Protein 5XEA (pdb70)

InterPro domains:
  IPR004955 Baculovirus Gp64, envelope glycoprotein [PF03273] (18-509)

Foldseek 3Di:
DDDDDDDDDDDDDDDFPKDKDWFKWKKKFKDDQWWKKKKKFKKKWKWKAAAADPVDPRGDIDTDIDADADDPVQSVVCVVVLKHAAFDWFDFQKDPRRCCSDDDTDGGDDIDNWDDWFFAHDHPDHRIMTMGMTMTMHMDIFIFGWWWDADPHDIWIWDADLLQDTDTDHQCDWDWDDDGGMIMIIHRPMHMDIDIGIWMWIDRPPDCPPPQWIWTDDPLDIDIDDDQWAIDGRMTIHTDPDDDPVSPNGHPLNDDDDVVNVVVVVVVVVVVVVVVVVVVVVVVVVVVVVVVVVLLVCLVVCCVVQCVVCVVVVFQWGWADPDSRDIDTDHDVDDDDDPPPDDDDDDDDDNDHDDRHHSCPGPSNVVVVVVVVVNCVSVVDHPHD/DDDDPDDDDDDDDDDDDDDDFDWDKFWFKWKKKFKPDFWWKKKKKFKKKWKKKAEAADPVDPRGDIDTDIGADADDPVQSVVCAVVLKHAAFDWFDFQKDPRQCQSDDDTDGGDDIDNWDDWFFAHAHFDHRIMTIGMTMTMHMDIFIFGWWWDDDPNDIWIWDADLLQDTDTHHQCDWDWDDDGRMIMIIHRPIHIDIDIGIWMWTGGPPDDDCCWIWTDDALDIDIDNDQFATDRRMTIHTDPVRHDPVSPNGHPLNPDDDVVNVVVVVVVVVVVVVVVVVVVVVVVVVVVVVVVVVLQVCLVVCCVVQCVVCVVVVHRWGWHAPDSRRIDTDDDVVDDDDDDDPPPDDDDDDDDDRDHDDRHHSCPTPSNVVVVVVVVSNCVSVVDHDHDDDDD/DVVDDDDDDDDDDDDDDDDDFPKDKDWFKKKKKFKPDFWWKKKKKFKKKWKKKAAAADPVDPRGDIDTDIDADADDPVQSVVCVVVLKHAAWDWFDFQKDPRQCCRVDDTDGGDDMDNWFDWFFAHAHPDHPIMTMGMTMTMHMDIFIFGWWWDDDPHDIWTWDADLLQHTDTDHLPDWDWDDDGRMIMIIHRPIHMDIDTGIWMWTDGPDPCVWIWTDDQLDIDIDPDQWAIDRRMTIGTDVPAPVSPNGHPLNDDDDVVNVVVVVVVVVVVVVVVVVVVVVVVVVVVVVVVVVLLVCLVVCCVVQCVVCVVVVHQWGWADPDSRDIDTDNVPDDDDDPPPDDDDDDDDDSDHDDRHHSCPTPSNVVVVVVVVVNCVSVVDHPYPD

Radius of gyration: 40.24 Å; Cα contacts (8 Å, |Δi|>4): 2845; chains: 3; bounding box: 65×69×134 Å

Solvent-accessible surface area: 50630 Å² total; per-residue (Å²): 169,42,79,32,32,32,44,3,55,54,31,165,28,181,121,36,72,9,44,111,84,117,18,49,7,14,46,27,40,19,78,40,84,23,2,59,0,9,0,0,19,4,1,0,2,1,1,39,1,50,0,12,8,42,104,46,20,97,22,32,34,67,14,56,20,59,79,50,37,1,56,102,114,42,0,72,93,0,9,89,51,112,60,0,0,27,0,63,89,13,122,16,28,104,16,98,89,1,139,45,8,87,75,179,23,72,28,43,110,81,115,15,72,178,35,68,2,81,28,30,35,7,28,78,56,83,57,89,68,0,0,6,6,15,2,1,0,1,24,21,44,6,32,3,6,0,30,4,69,40,31,181,105,93,6,48,0,2,1,7,29,45,101,4,56,49,53,58,6,40,17,66,88,47,23,63,70,70,94,154,26,6,0,14,6,0,73,17,106,22,114,49,81,159,92,117,26,132,6,27,0,1,25,5,64,97,18,64,89,90,138,128,43,8,7,0,58,21,53,73,56,5,5,52,11,99,51,82,66,30,35,35,21,43,11,0,3,55,7,55,106,76,125,84,133,7,2,39,151,57,22,69,3,7,3,20,0,1,0,28,0,0,71,5,3,14,23,0,13,4,1,5,10,0,0,1,44,18,2,0,21,27,0,5,35,0,1,69,21,3,1,55,6,1,0,24,0,0,5,9,2,1,84,82,37,89,105,0,0,0,68,23,45,185,32,68,14,12,3,118,37,82,50,57,56,73,1,40,9,24,109,55,206,40,94,37,25,79,9,3,121,30,67,85,14,42,35,0,32,10,4,59,16,67,0,12,1,3,1,75,28,1,37,0,12,21,48,37,75,114,6,75,44,43,15,14,78,22,3,21,25,27,66,52,69,170,38,77,84,107,104,55,48,32,45,37,43,6,45,62,33,151,28,83,123,38,62,9,47,102,80,105,10,37,6,14,46,25,36,19,70,41,96,44,2,65,0,8,0,0,19,3,1,0,2,2,0,52,1,53,0,17,12,43,104,51,60,112,16,7,14,78,17,56,22,58,82,50,37,1,56,95,113,42,0,96,92,0,8,86,47,111,62,0,0,29,0,63,89,14,93,7,29,89,13,107,93,8,176,44,8,88,67,191,26,77,30,44,108,74,107,18,72,171,40,71,2,76,27,12,33,6,30,24,36,83,52,96,66,0,0,5,6,13,1,1,0,2,23,23,42,8,26,2,6,0,29,4,70,42,48,193,116,86,4,52,0,1,0,5,29,49,99,4,60,51,52,57,8,34,19,64,98,47,23,64,66,68,91,149,25,5,0,17,9,0,78,8,102,15,127,47,99,159,86,118,25,139,3,30,0,1,24,2,66,95,18,180,132,107,120,49,12,4,0,57,28,55,47,54,4,5,52,14,101,50,77,71,28,34,34,21,32,8,0,1,59,4,50,150,134,69,80,99,127,5,2,45,142,66,26,67,3,10,3,20,0,1,0,28,1,0,51,4,3,14,22,0,10,5,2,6,10,0,0,1,41,17,2,0,23,25,0,5,37,1,1,51,32,2,0,52,5,2,0,14,0,0,7,5,2,1,83,78,28,69,142,0,0,2,50,22,47,186,38,117,19,28,11,140,38,91,51,93,55,73,1,40,13,27,89,79,180,150,103,144,27,95,37,21,80,7,4,119,30,66,94,14,44,30,0,36,9,5,51,16,95,7,11,1,3,0,73,25,1,38,0,11,22,45,37,77,126,6,72,44,40,15,14,81,25,2,22,25,36,65,46,33,70,92,36,126,181,80,148,102,144,71,56,72,34,36,34,45,10,54,96,32,156,20,174,121,39,74,6,43,102,80,101,56,54,3,10,49,35,36,20,60,36,99,32,1,62,0,9,0,0,3,4,1,0,2,1,1,41,1,51,0,16,11,40,105,48,60,111,22,33,33,64,13,57,21,58,83,56,37,1,55,100,114,43,0,97,98,1,10,86,48,115,62,0,0,28,0,65,90,16,122,18,28,98,24,105,96,7,138,37,10,99,21,187,26,77,29,42,107,76,106,16,100,138,32,65,2,78,29,41,34,1,30,73,56,79,58,92,67,0,0,5,3,14,1,1,0,0,21,21,43,7,34,3,6,0,30,4,66,44,42,175,118,87,21,34,0,1,1,6,30,48,98,5,58,51,56,58,2,37,18,66,81,40,22,63,68,69,97,157,25,6,0,17,8,0,76,9,100,12,113,47,78,145,88,121,28,125,3,28,1,1,23,2,72,90,32,254,145,52,16,3,0,56,25,52,43,57,3,5,40,27,105,58,121,72,27,36,34,22,35,9,0,2,48,25,84,124,66,76,106,4,2,34,153,67,24,50,4,10,2,20,0,1,0,27,0,0,70,4,4,13,22,0,12,10,2,6,10,0,0,2,50,18,2,0,20,28,0,5,35,0,1,70,31,3,1,64,6,1,0,16,0,0,2,3,1,2,93,78,24,71,133,2,0,3,96,14,44,158,31,100,38,34,10,133,36,89,49,86,36,75,0,32,12,31,148,144,208,39,96,37,22,76,6,4,119,31,65,96,18,43,32,0,34,8,5,44,16,94,15,15,1,4,0,73,27,1,32,0,10,21,20,35,80,112,6,73,42,40,16,12,79,21,3,21,25,38,69,29,31,58

Sequence (1169 aa):
TATGPYILDRYKPKPVTVSKKLYSATRYTTSAQNELLTAGYRTAWVAYCYNGGLVDSNTGCNARLLHYPPSRDELLLWGSSHQCSYGDICHDCWGSDSYACLGQLDPAKHWAPRRKELVRRRDANWKFAYHMCNIDWRCGVTTSPVFFNLQQWVKNEVKVSTLLPNGSTVEHSAGEPLFWTEKDFSYLVKDNFEIQREEVKISCFVDPDYWVGEKKAFCQDGTNFFEVTSHHQFCHQYACYNFSKDEDLPFGNKSWTVVTASIDDLHALSAAQAFELEGLRASFAELDSRFRQLSEILDTVISSIAKIDERLIGRLIKAPVSSRFISEDKFLLHQCEPIGIDIYNFSALWYPSAAEVDFRGTVQSEDGWSFVVKSKDALIQTMMYTKNGDCNTKTATGPYILDRYKPKPVTVSKKLYSATRYTTSAQNELLTAGYRTAWVAYCYNGGLVDSNTGCNARLLHYPPSRDELLLWGSSHQCSYGDICHDCWGSDSYACLGQLDPAKHWAPRKELVRRDANWKFAYHMCNIDWRCGVTTSPVFFNLQWVKNEVKVSTLLPNGSTVEHSAGEPLFWTEKDFSYLVKDNFEIQREEVKISCFVDPDYWVGKKAFCQDGTNFFEVTSHHQFCHQYACYNFSKDELDLPFGNKSWTVVTASIDDLHALSAAQAFELEGLRASFAELDSRFRQLSEILDTVISSIAKIDERLIGRRLIKAPVSSRFISEDKFLLHQCVVDEPIGIDIYNFSALWYPSAAEVDFRGTVQSEDGWSFVVKSKDALIQTMMYTKNGGKGTDCNTKTATGPYILDRYKPKPVTVSKKLYSATRYTTSAQNNELLTAGYRTAWVAYCYNGGLVDSNTGCNARLLHYPPSRDELLLWGSSHQCSYGDICHDCWGSDSYACLGQLDPAKHWAPRKELVRRDANWKFAYHMCNIDWRCGVTTSPVFFNLQWVKNEVKVSTLLPNGSTVEHSAGEPLFWTEKDFSYLVKDNFEIQREEVKISCFVDPDYWKKAFCQDGTNFFEVTSHHQFCHQYACYNFSKKDLLPFGNKSWTVVTASIDDLHALSAAQAFELEGLRASFAELDSRFRQLSEILDTVISSIAKIDERLIGRLIKAPVSSRFISEDDKFLLHQCEPIGIDIYNFSALWYPSAAEVDFRGTVQSEDGWSFVVKSKDALIQTMMYTKNGG

Nearest PDB structures (foldseek):
  5xea-assembly1_C  TM=1.003E+00  e=4.625E-74  Thogoto virus (isolate SiAr 126)
  5xea-assembly1_B  TM=9.883E-01  e=1.791E-68  Thogoto virus (isolate SiAr 126)
  5xeb-assembly1_A  TM=9.115E-01  e=1.331E-38  Dhori virus (strain Indian/1313/61)
  3duz-assembly1_A  TM=7.889E-01  e=1.056E-29  Autographa californica nucleopolyhedrovirus
  8yg6-assembly1_A  TM=3.941E-01  e=3.984E-23  Autographa californica nucleopolyhedrovirus

Secondary structure (DSSP, 8-state):
-EEEEEEEPPP-PPP---EEEEEEEEEEEES-S-EEEEEEEEEEEEEEEEES-TTSTT-EEEEEEEE-PPPHHHHHHHHHHT-EEE---EEEEEGGGGGGGSS---S-SEEES-B---------STTEEEEEEEEEEEEEEEEE--EEEEETTEEEEEEE-TTS-EEEE-TTS-EEEEETTEEEEEE--S-EEEEEEEEEEEEES---TT--EEEEEETTEEEEE-SSEEEETTEEEEE-S---GGGTT--GGGSBPBHHHHHHHHHHHHHHHHHHHHHHHHHHHHHHHHHHHHHHHHHHHHHH-TTHHHHHTT--EEEEESSSS-EEEEE--PEEE-SS-PPPPPPP----PPP---GGGSHHHHHHHHHHHHHHHHHSS----/----SS----EEEPPP-PPP---EEEEEEEEEEEES-S-EEEEEEEEEEEEEEEEE--TTSTT-EEEEEEEE-PPPHHHHHHHHHHT-EEE---EEEEEGGGGGGGSS---S-SEEES-B---------STTEEEEEEEEEEEEEEEEE--EEEEETTEEEEEEEPTTS-EEEE-TTS-EEEEETTEEEEEE--S-EEEEEEEEEEEEESS-----EEEEEETTEEEEE-SSEEEETTEEEEE-TT---GGGTT--GGGSBPBHHHHHHHHHHHHHHHHHHHHHHHHHHHHHHHHHHHHHHHHHHHHHH-TTHHHHHTTSS-EEEESSSS-EEEEE--PPPPEEE-SS-PPPPPPP----------GGGSHHHHHHHHHHHHHHHHHSS--------/-TTS-EEEEEEEEPPP-PPP---EEEEEEEEEEEES-S-EEEEEEEEEEEEEEEEES-TTSTT-EEEEEEEE-PPPHHHHHHHHHHT-EEE---EEEEEGGGGGGGTS---S-SEEES-B---------STTEEEEEEEEEEEEEEEEE-EEEEEETTEEEEEEEPTTS-EEEE-TTS-EEEEETTEEEEEE--S-EEEEEEEEEEEE-TT----EEEEETTEEEEE-SSEEEETTEEEEE----GGGTT--GGGSBPBHHHHHHHHHHHHHHHHHHHHHHHHHHHHHHHHHHHHHHHHHHHHHH-TTHHHHHHT-S-EEEESSSS-EEEE----EEE-SS-PPPPPPP----------GGGSHHHHHHHHHHHHHHHHHSS--S--

B-factor: mean 54.71, std 19.89, range [24.67, 157.73]

Structure (mmCIF, N/CA/C/O backbone):
data_5XEA
#
_entry.id   5XEA
#
_cell.length_a   106.198
_cell.length_b   66.768
_cell.length_c   120.737
_cell.angle_alpha   90.00
_cell.angle_beta   103.31
_cell.angle_gamma   90.00
#
_symmetry.space_group_name_H-M   'P 1 21 1'
#
loop_
_entity.id
_entity.type
_entity.pdbx_description
1 polymer 'Envelope glycoprotein'
2 branched 2-acetamido-2-deoxy-beta-D-glucopyranose-(1-4)-2-acetamido-2-deoxy-beta-D-glucopyranose
3 branched beta-D-mannopyranose-(1-4)-2-acetamido-2-deoxy-beta-D-glucopyranose-(1-4)-2-acetamido-2-deoxy-beta-D-glucopyranose
4 non-polymer 2-acetamido-2-deoxy-beta-D-glucopyranose
5 water water
#
loop_
_atom_site.group_PDB
_atom_site.id
_atom_site.type_symbol
_atom_site.label_atom_id
_atom_site.label_alt_id
_atom_site.label_comp_id
_atom_site.label_asym_id
_atom_site.label_entity_id
_atom_site.label_seq_id
_atom_site.pdbx_PDB_ins_code
_atom_site.Cartn_x
_atom_site.Cartn_y
_atom_site.Cartn_z
_atom_site.occupancy
_atom_site.B_iso_or_equiv
_atom_site.auth_seq_id
_atom_site.auth_comp_id
_atom_site.auth_asym_id
_atom_site.auth_atom_id
_atom_site.pdbx_PDB_model_num
ATOM 1 N N . THR A 1 6 ? 8.280 -14.964 124.488 1.00 66.28 23 THR A N 1
ATOM 2 C CA . THR A 1 6 ? 8.041 -15.561 123.178 1.00 78.43 23 THR A CA 1
ATOM 3 C C . THR A 1 6 ? 8.245 -14.536 122.062 1.00 71.73 23 THR A C 1
ATOM 4 O O . THR A 1 6 ? 7.497 -13.568 121.933 1.00 75.61 23 THR A O 1
ATOM 8 N N . ALA A 1 7 ? 9.293 -14.764 121.278 1.00 68.66 24 ALA A N 1
ATOM 9 C CA . ALA A 1 7 ? 9.644 -13.937 120.137 1.00 53.01 24 ALA A CA 1
ATOM 10 C C . ALA A 1 7 ? 10.151 -14.855 119.039 1.00 49.68 24 ALA A C 1
ATOM 11 O O . ALA A 1 7 ? 10.561 -15.987 119.306 1.00 49.77 24 ALA A O 1
ATOM 13 N N . THR A 1 8 ? 10.099 -14.378 117.796 1.00 46.36 25 THR A N 1
ATOM 14 C CA . THR A 1 8 ? 10.705 -15.098 116.688 1.00 49.92 25 THR A CA 1
ATOM 15 C C . THR A 1 8 ? 11.859 -14.285 116.113 1.00 45.15 25 THR A C 1
ATOM 16 O O . THR A 1 8 ? 12.057 -13.112 116.434 1.00 41.58 25 THR A O 1
ATOM 20 N N . GLY A 1 9 ? 12.649 -14.935 115.277 1.00 43.36 26 GLY A N 1
ATOM 21 C CA . GLY A 1 9 ? 13.818 -14.275 114.744 1.00 44.80 26 GLY A CA 1
ATOM 22 C C . GLY A 1 9 ? 15.116 -14.921 115.160 1.00 45.67 26 GLY A C 1
ATOM 23 O O . GLY A 1 9 ? 15.110 -15.989 115.756 1.00 47.95 26 GLY A O 1
ATOM 24 N N . PRO A 1 10 ? 16.242 -14.257 114.872 1.00 45.79 27 PRO A N 1
ATOM 25 C CA . PRO A 1 10 ? 16.335 -12.884 114.364 1.00 43.02 27 PRO A CA 1
ATOM 26 C C . PRO A 1 10 ? 16.015 -12.726 112.872 1.00 43.39 27 PRO A C 1
ATOM 27 O O . PRO A 1 10 ? 16.155 -13.668 112.086 1.00 42.20 27 PRO A O 1
ATOM 31 N N . TYR A 1 11 ? 15.534 -11.538 112.513 1.00 39.34 28 TYR A N 1
ATOM 32 C CA . TYR A 1 11 ? 15.303 -11.137 111.133 1.00 36.24 28 TYR A CA 1
ATOM 33 C C . TYR A 1 11 ? 16.267 -10.024 110.745 1.00 35.88 28 TYR A C 1
ATOM 34 O O . TYR A 1 11 ? 16.863 -9.349 111.597 1.00 36.90 28 TYR A O 1
ATOM 43 N N . ILE A 1 12 ? 16.379 -9.815 109.436 1.00 36.74 29 ILE A N 1
ATOM 44 C CA . ILE A 1 12 ? 17.123 -8.701 108.862 1.00 45.62 29 ILE A CA 1
ATOM 45 C C . ILE A 1 12 ? 16.365 -8.221 107.625 1.00 37.11 29 ILE A C 1
ATOM 46 O O . ILE A 1 12 ? 15.647 -8.990 106.980 1.00 43.89 29 ILE A O 1
ATOM 51 N N . LEU A 1 13 ? 16.478 -6.930 107.321 1.00 39.55 30 LEU A N 1
ATOM 52 C CA . LEU A 1 13 ? 15.812 -6.399 106.135 1.00 35.36 30 LEU A CA 1
ATOM 53 C C . LEU A 1 13 ? 16.602 -6.827 104.905 1.00 33.06 30 LEU A C 1
ATOM 54 O O . LEU A 1 13 ? 17.804 -6.568 104.820 1.00 40.71 30 LEU A O 1
ATOM 59 N N . ASP A 1 14 ? 15.953 -7.532 103.989 1.00 33.71 31 ASP A N 1
ATOM 60 C CA . ASP A 1 14 ? 16.599 -7.876 102.718 1.00 32.80 31 ASP A CA 1
ATOM 61 C C . ASP A 1 14 ? 16.893 -6.630 101.890 1.00 43.50 31 ASP A C 1
ATOM 62 O O . ASP A 1 14 ? 16.076 -5.713 101.799 1.00 43.51 31 ASP A O 1
ATOM 67 N N . ARG A 1 15 ? 18.059 -6.617 101.257 1.00 40.26 32 ARG A N 1
ATOM 68 C CA . ARG A 1 15 ? 18.392 -5.635 100.241 1.00 39.66 32 ARG A CA 1
ATOM 69 C C . ARG A 1 15 ? 17.974 -6.170 98.873 1.00 41.02 32 ARG A C 1
ATOM 70 O O . ARG A 1 15 ? 17.910 -7.384 98.661 1.00 45.79 32 ARG A O 1
ATOM 78 N N . TYR A 1 16 ? 17.682 -5.255 97.945 1.00 42.71 33 TYR A N 1
ATOM 79 C CA . TYR A 1 16 ? 17.345 -5.653 96.580 1.00 40.12 33 TYR A CA 1
ATOM 80 C C . TYR A 1 16 ? 18.620 -5.991 95.802 1.00 42.41 33 TYR A C 1
ATOM 81 O O . TYR A 1 16 ? 19.565 -5.200 95.777 1.00 42.40 33 TYR A O 1
ATOM 90 N N . LYS A 1 17 ? 18.638 -7.162 95.158 1.00 42.61 34 LYS A N 1
ATOM 91 C CA . LYS A 1 17 ? 19.829 -7.703 94.491 1.00 47.93 34 LYS A CA 1
ATOM 92 C C . LYS A 1 17 ? 19.507 -8.134 93.062 1.00 48.84 34 LYS A C 1
ATOM 93 O O . LYS A 1 17 ? 19.174 -9.300 92.817 1.00 50.43 34 LYS A O 1
ATOM 99 N N . PRO A 1 18 ? 19.615 -7.235 92.088 1.00 50.87 35 PRO A N 1
ATOM 100 C CA . PRO A 1 18 ? 19.335 -7.636 90.706 1.00 45.59 35 PRO A CA 1
ATOM 101 C C . PRO A 1 18 ? 20.471 -8.473 90.137 1.00 51.42 35 PRO A C 1
ATOM 102 O O . PRO A 1 18 ? 21.645 -8.270 90.464 1.00 42.78 35 PRO A O 1
ATOM 106 N N . LYS A 1 19 ? 20.107 -9.447 89.305 1.00 56.76 36 LYS A N 1
ATOM 107 C CA . LYS A 1 19 ? 21.112 -10.160 88.531 1.00 68.25 36 LYS A CA 1
ATOM 108 C C . LYS A 1 19 ? 21.884 -9.143 87.698 1.00 57.16 36 LYS A C 1
ATOM 109 O O . LYS A 1 19 ? 21.266 -8.309 87.027 1.00 51.14 36 LYS A O 1
ATOM 115 N N . PRO A 1 20 ? 23.211 -9.138 87.755 1.00 62.93 37 PRO A N 1
ATOM 116 C CA . PRO A 1 20 ? 23.973 -8.122 87.022 1.00 64.44 37 PRO A CA 1
ATOM 117 C C . PRO A 1 20 ? 23.862 -8.301 85.514 1.00 67.30 37 PRO A C 1
ATOM 118 O O . PRO A 1 20 ? 23.760 -9.415 84.993 1.00 60.89 37 PRO A O 1
ATOM 122 N N . VAL A 1 21 ? 23.861 -7.169 84.817 1.00 71.28 38 VAL A N 1
ATOM 123 C CA . VAL A 1 21 ? 23.807 -7.113 83.359 1.00 68.21 38 VAL A CA 1
ATOM 124 C C . VAL A 1 21 ? 25.049 -6.365 82.906 1.00 72.14 38 VAL A C 1
ATOM 125 O O . VAL A 1 21 ? 25.264 -5.213 83.305 1.00 75.78 38 VAL A O 1
ATOM 129 N N . THR A 1 22 ? 25.866 -7.020 82.084 1.00 68.57 39 THR A N 1
ATOM 130 C CA . THR A 1 22 ? 27.254 -6.620 81.898 1.00 80.74 39 THR A CA 1
ATOM 131 C C . THR A 1 22 ? 27.513 -5.843 80.608 1.00 81.42 39 THR A C 1
ATOM 132 O O . THR A 1 22 ? 28.679 -5.637 80.255 1.00 90.20 39 THR A O 1
ATOM 136 N N . VAL A 1 23 ? 26.472 -5.409 79.894 1.00 74.32 40 VAL A N 1
ATOM 137 C CA . VAL A 1 23 ? 26.678 -4.571 78.714 1.00 73.72 40 VAL A CA 1
ATOM 138 C C . VAL A 1 23 ? 27.093 -3.175 79.163 1.00 67.58 40 VAL A C 1
ATOM 139 O O . VAL A 1 23 ? 26.510 -2.608 80.093 1.00 76.70 40 VAL A O 1
ATOM 143 N N . SER A 1 24 ? 28.121 -2.621 78.520 1.00 61.90 41 SER A N 1
ATOM 144 C CA . SER A 1 24 ? 28.685 -1.348 78.945 1.00 67.38 41 SER A CA 1
ATOM 145 C C . SER A 1 24 ? 28.939 -0.445 77.746 1.00 67.38 41 SER A C 1
ATOM 146 O O . SER A 1 24 ? 29.053 -0.901 76.602 1.00 66.61 41 SER A O 1
ATOM 149 N N . LYS A 1 25 ? 29.045 0.852 78.033 1.00 57.54 42 LYS A N 1
ATOM 150 C CA . LYS A 1 25 ? 29.343 1.851 77.024 1.00 63.03 42 LYS A CA 1
ATOM 151 C C . LYS A 1 25 ? 30.847 2.068 76.936 1.00 71.47 42 LYS A C 1
ATOM 152 O O . LYS A 1 25 ? 31.537 2.134 77.955 1.00 74.81 42 LYS A O 1
ATOM 158 N N . LYS A 1 26 ? 31.349 2.180 75.708 1.00 68.62 43 LYS A N 1
ATOM 159 C CA . LYS A 1 26 ? 32.760 2.405 75.440 1.00 74.22 43 LYS A CA 1
ATOM 160 C C . LYS A 1 26 ? 32.944 3.671 74.612 1.00 76.09 43 LYS A C 1
ATOM 161 O O . LYS A 1 26 ? 31.994 4.221 74.047 1.00 76.88 43 LYS A O 1
ATOM 167 N N . LEU A 1 27 ? 34.188 4.137 74.555 1.00 78.06 44 LEU A N 1
ATOM 168 C CA . LEU A 1 27 ? 34.598 5.179 73.618 1.00 75.76 44 LEU A CA 1
ATOM 169 C C . LEU A 1 27 ? 35.863 4.671 72.933 1.00 82.30 44 LEU A C 1
ATOM 170 O O . LEU A 1 27 ? 36.968 4.801 73.468 1.00 83.02 44 LEU A O 1
ATOM 175 N N . TYR A 1 28 ? 35.693 4.083 71.754 1.00 85.18 45 TYR A N 1
ATOM 176 C CA . TYR A 1 28 ? 36.792 3.456 71.041 1.00 78.73 45 TYR A CA 1
ATOM 177 C C . TYR A 1 28 ? 37.508 4.468 70.160 1.00 79.77 45 TYR A C 1
ATOM 178 O O . TYR A 1 28 ? 36.879 5.334 69.547 1.00 81.39 45 TYR A O 1
ATOM 187 N N . SER A 1 29 ? 38.831 4.363 70.115 1.00 73.56 46 SER A N 1
ATOM 188 C CA . SER A 1 29 ? 39.623 5.156 69.192 1.00 76.88 46 SER A CA 1
ATOM 189 C C . SER A 1 29 ? 39.769 4.403 67.879 1.00 75.05 46 SER A C 1
ATOM 190 O O . SER A 1 29 ? 39.977 3.185 67.860 1.00 71.29 46 SER A O 1
ATOM 193 N N . ALA A 1 30 ? 39.635 5.132 66.778 1.00 61.12 47 ALA A N 1
ATOM 194 C CA . ALA A 1 30 ? 39.760 4.500 65.474 1.00 69.94 47 ALA A CA 1
ATOM 195 C C . ALA A 1 30 ? 40.093 5.548 64.424 1.00 71.28 47 ALA A C 1
ATOM 196 O O . ALA A 1 30 ? 39.846 6.744 64.606 1.00 74.87 47 ALA A O 1
ATOM 198 N N . THR A 1 31 ? 40.669 5.072 63.324 1.00 76.04 48 THR A N 1
ATOM 199 C CA . THR A 1 31 ? 40.811 5.870 62.115 1.00 75.43 48 THR A CA 1
ATOM 200 C C . THR A 1 31 ? 39.605 5.617 61.223 1.00 69.50 48 THR A C 1
ATOM 201 O O . THR A 1 31 ? 39.271 4.465 60.929 1.00 67.95 48 THR A O 1
ATOM 205 N N . ARG A 1 32 ? 38.943 6.695 60.821 1.00 62.74 49 ARG A N 1
ATOM 206 C CA . ARG A 1 32 ? 37.758 6.630 59.984 1.00 63.90 49 ARG A CA 1
ATOM 207 C C . ARG A 1 32 ? 38.063 7.233 58.616 1.00 70.25 49 ARG A C 1
ATOM 208 O O . ARG A 1 32 ? 38.569 8.358 58.525 1.00 68.91 49 ARG A O 1
ATOM 216 N N . TYR A 1 33 ? 37.757 6.479 57.559 1.00 58.04 50 TYR A N 1
ATOM 217 C CA . TYR A 1 33 ? 37.921 6.924 56.176 1.00 63.30 50 TYR A CA 1
ATOM 218 C C . TYR A 1 33 ? 36.536 7.191 55.596 1.00 63.77 50 TYR A C 1
ATOM 219 O O . TYR A 1 33 ? 35.728 6.267 55.468 1.00 62.96 50 TYR A O 1
ATOM 228 N N . THR A 1 34 ? 36.257 8.448 55.268 1.00 60.82 51 THR A N 1
ATOM 229 C CA . THR A 1 34 ? 35.033 8.851 54.585 1.00 70.41 51 THR A CA 1
ATOM 230 C C . THR A 1 34 ? 35.400 9.489 53.246 1.00 70.40 51 THR A C 1
ATOM 231 O O . THR A 1 34 ? 36.554 9.456 52.821 1.00 72.05 51 THR A O 1
ATOM 235 N N . THR A 1 35 ? 34.405 10.085 52.588 1.00 63.58 52 THR A N 1
ATOM 236 C CA . THR A 1 35 ? 34.578 10.656 51.259 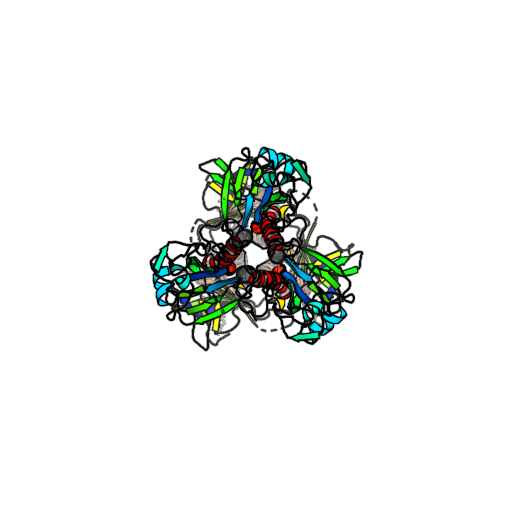1.00 65.03 52 THR A CA 1
ATOM 237 C C . THR A 1 35 ? 33.838 11.979 51.175 1.00 70.04 52 THR A C 1
ATOM 238 O O . THR A 1 35 ? 32.860 12.212 51.889 1.00 67.91 52 THR A O 1
ATOM 242 N N . SER A 1 36 ? 34.311 12.840 50.271 1.00 74.15 53 SER A N 1
ATOM 243 C CA . SER A 1 36 ? 33.660 14.125 50.041 1.00 87.09 53 SER A CA 1
ATOM 244 C C . SER A 1 36 ? 32.181 13.939 49.717 1.00 89.81 53 SER A C 1
ATOM 245 O O . SER A 1 36 ? 31.302 14.448 50.422 1.00 99.92 53 SER A O 1
ATOM 248 N N . ALA A 1 37 ? 31.891 13.181 48.665 1.00 85.42 54 ALA A N 1
ATOM 249 C CA . ALA A 1 37 ? 30.555 13.100 48.098 1.00 70.67 54 ALA A CA 1
ATOM 250 C C . ALA A 1 37 ? 29.898 11.763 48.409 1.00 60.91 54 ALA A C 1
ATOM 251 O O . ALA A 1 37 ? 30.555 10.784 48.767 1.00 63.84 54 ALA A O 1
ATOM 253 N N . GLN A 1 38 ? 28.574 11.740 48.258 1.00 51.20 55 GLN A N 1
ATOM 254 C CA . GLN A 1 38 ? 27.787 10.525 48.415 1.00 59.47 55 GLN A CA 1
ATOM 255 C C . GLN A 1 38 ? 27.715 9.666 47.150 1.00 57.91 55 GLN A C 1
ATOM 256 O O . GLN A 1 38 ? 27.184 8.554 47.218 1.00 54.51 55 GLN A O 1
ATOM 262 N N . ASN A 1 39 ? 28.216 10.135 46.005 1.00 55.76 56 ASN A N 1
ATOM 263 C CA . ASN A 1 39 ? 27.905 9.482 44.733 1.00 52.42 56 ASN A CA 1
ATOM 264 C C . ASN A 1 39 ? 29.124 9.398 43.823 1.00 54.49 56 ASN A C 1
ATOM 265 O O . ASN A 1 39 ? 29.948 10.317 43.790 1.00 50.69 56 ASN A O 1
ATOM 270 N N . GLU A 1 40 ? 29.230 8.279 43.096 1.00 47.69 57 GLU A N 1
ATOM 271 C CA . GLU A 1 40 ? 30.047 8.186 41.895 1.00 43.01 57 GLU A CA 1
ATOM 272 C C . GLU A 1 40 ? 29.248 8.715 40.707 1.00 42.38 57 GLU A C 1
ATOM 273 O O . GLU A 1 40 ? 28.020 8.836 40.762 1.00 50.47 57 GLU A O 1
ATOM 279 N N . LEU A 1 41 ? 29.947 9.014 39.615 1.00 42.23 58 LEU A N 1
ATOM 280 C CA . LEU A 1 41 ? 29.294 9.439 38.385 1.00 42.52 58 LEU A CA 1
ATOM 281 C C . LEU A 1 41 ? 29.383 8.315 37.358 1.00 46.88 58 LEU A C 1
ATOM 282 O O . LEU A 1 41 ? 30.481 7.935 36.928 1.00 46.78 58 LEU A O 1
ATOM 287 N N . LEU A 1 42 ? 28.231 7.777 36.983 1.00 45.49 59 LEU A N 1
ATOM 288 C CA . LEU A 1 42 ? 28.154 6.751 35.958 1.00 42.54 59 LEU A CA 1
ATOM 289 C C . LEU A 1 42 ? 27.798 7.428 34.644 1.00 46.21 59 LEU A C 1
ATOM 290 O O . LEU A 1 42 ? 26.763 8.103 34.544 1.00 44.32 59 LEU A O 1
ATOM 295 N N . THR A 1 43 ? 28.673 7.278 33.661 1.00 42.59 60 THR A N 1
ATOM 296 C CA . THR A 1 43 ? 28.370 7.625 32.279 1.00 38.94 60 THR A CA 1
ATOM 297 C C . THR A 1 43 ? 28.195 6.314 31.528 1.00 39.94 60 THR A C 1
ATOM 298 O O . THR A 1 43 ? 29.092 5.466 31.549 1.00 49.83 60 THR A O 1
ATOM 302 N N . ALA A 1 44 ? 27.036 6.136 30.898 1.00 43.66 61 ALA A N 1
ATOM 303 C CA . ALA A 1 44 ? 26.755 4.929 30.133 1.00 36.45 61 ALA A CA 1
ATOM 304 C C . ALA A 1 44 ? 26.220 5.321 28.758 1.00 34.46 61 ALA A C 1
ATOM 305 O O . ALA A 1 44 ? 25.279 6.111 28.658 1.00 40.75 61 ALA A O 1
ATOM 307 N N . GLY A 1 45 ? 26.816 4.776 27.708 1.00 35.38 62 GLY A N 1
ATOM 308 C CA . GLY A 1 45 ? 26.387 5.090 26.352 1.00 35.60 62 GLY A CA 1
ATOM 309 C C . GLY A 1 45 ? 26.337 3.845 25.493 1.00 36.76 62 GLY A C 1
ATOM 310 O O . GLY A 1 45 ? 27.111 2.903 25.680 1.00 35.35 62 GLY A O 1
ATOM 311 N N . TYR A 1 46 ? 25.416 3.854 24.528 1.00 34.96 63 TYR A N 1
ATOM 312 C CA . TYR A 1 46 ? 25.202 2.710 23.654 1.00 32.89 63 TYR A CA 1
ATOM 313 C C . TYR A 1 46 ? 25.075 3.173 22.206 1.00 31.85 63 TYR A C 1
ATOM 314 O O . TYR A 1 46 ? 24.750 4.328 21.931 1.00 35.75 63 TYR A O 1
ATOM 323 N N . ARG A 1 47 ? 25.327 2.250 21.280 1.00 30.65 64 ARG A N 1
ATOM 324 C CA . ARG A 1 47 ? 25.227 2.549 19.855 1.00 32.29 64 ARG A CA 1
ATOM 325 C C . ARG A 1 47 ? 25.202 1.250 19.070 1.00 32.21 64 ARG A C 1
ATOM 326 O O . ARG A 1 47 ? 26.112 0.423 19.188 1.00 38.68 64 ARG A O 1
ATOM 334 N N . THR A 1 48 ? 24.188 1.111 18.231 1.00 32.97 65 THR A N 1
ATOM 335 C CA . THR A 1 48 ? 23.986 -0.078 17.424 1.00 36.81 65 THR A CA 1
ATOM 336 C C . THR A 1 48 ? 23.473 0.375 16.070 1.00 35.48 65 THR A C 1
ATOM 337 O O . THR A 1 48 ? 22.714 1.347 15.990 1.00 33.34 65 THR A O 1
ATOM 341 N N . ALA A 1 49 ? 23.916 -0.315 15.019 1.00 32.20 66 ALA A N 1
ATOM 342 C CA . ALA A 1 49 ? 23.399 -0.164 13.665 1.00 35.15 66 ALA A CA 1
ATOM 343 C C . ALA A 1 49 ? 22.516 -1.356 13.308 1.00 35.66 66 ALA A C 1
ATOM 344 O O . ALA A 1 49 ? 22.836 -2.504 13.637 1.00 36.44 66 ALA A O 1
ATOM 346 N N . TRP A 1 50 ? 21.393 -1.078 12.658 1.00 29.24 67 TRP A N 1
ATOM 347 C CA . TRP A 1 50 ? 20.680 -2.103 11.911 1.00 30.08 67 TRP A CA 1
ATOM 348 C C . TRP A 1 50 ? 21.172 -2.033 10.475 1.00 36.47 67 TRP A C 1
ATOM 349 O O . TRP A 1 50 ? 21.182 -0.957 9.867 1.00 36.35 67 TRP A O 1
ATOM 360 N N . VAL A 1 51 ? 21.643 -3.160 9.966 1.00 33.37 68 VAL A N 1
ATOM 361 C CA . VAL A 1 51 ? 22.161 -3.245 8.608 1.00 35.76 68 VAL A CA 1
ATOM 362 C C . VAL A 1 51 ? 21.454 -4.385 7.894 1.00 39.86 68 VAL A C 1
ATOM 363 O O . VAL A 1 51 ? 21.592 -5.546 8.285 1.00 38.10 68 VAL A O 1
ATOM 367 N N . ALA A 1 52 ? 20.722 -4.057 6.832 1.00 31.98 69 ALA A N 1
ATOM 368 C CA . ALA A 1 52 ? 19.973 -5.030 6.042 1.00 29.53 69 ALA A CA 1
ATOM 369 C C . ALA A 1 52 ? 20.454 -4.924 4.603 1.00 36.14 69 ALA A C 1
ATOM 370 O O . ALA A 1 52 ? 20.119 -3.962 3.904 1.00 38.81 69 ALA A O 1
ATOM 372 N N . TYR A 1 53 ? 21.240 -5.906 4.178 1.00 42.28 70 TYR A N 1
ATOM 373 C CA . TYR A 1 53 ? 21.820 -5.981 2.840 1.00 35.81 70 TYR A CA 1
ATOM 374 C C . TYR A 1 53 ? 21.131 -7.090 2.061 1.00 35.88 70 TYR A C 1
ATOM 375 O O . TYR A 1 53 ? 21.264 -8.260 2.416 1.00 38.56 70 TYR A O 1
ATOM 384 N N . CYS A 1 54 ? 20.421 -6.738 0.993 1.00 32.07 71 CYS A N 1
ATOM 385 C CA . CYS A 1 54 ? 19.573 -7.715 0.329 1.00 30.89 71 CYS A CA 1
ATOM 386 C C . CYS A 1 54 ? 19.900 -7.785 -1.150 1.00 36.95 71 CYS A C 1
ATOM 387 O O . CYS A 1 54 ? 20.422 -6.832 -1.725 1.00 38.37 71 CYS A O 1
ATOM 390 N N . TYR A 1 55 ? 19.563 -8.924 -1.762 1.00 34.76 72 TYR A N 1
ATOM 391 C CA . TYR A 1 55 ? 19.617 -9.080 -3.212 1.00 36.16 72 TYR A CA 1
ATOM 392 C C . TYR A 1 55 ? 18.289 -9.655 -3.675 1.00 41.11 72 TYR A C 1
ATOM 393 O O . TYR A 1 55 ? 17.771 -10.599 -3.066 1.00 33.34 72 TYR A O 1
ATOM 402 N N . ASN A 1 56 ? 17.736 -9.072 -4.738 1.00 34.82 73 ASN A N 1
ATOM 403 C CA . ASN A 1 56 ? 16.467 -9.506 -5.313 1.00 32.54 73 ASN A CA 1
ATOM 404 C C . ASN A 1 56 ? 16.765 -10.009 -6.719 1.00 40.09 73 ASN A C 1
ATOM 405 O O . ASN A 1 56 ? 16.815 -9.216 -7.661 1.00 37.90 73 ASN A O 1
ATOM 410 N N . GLY A 1 57 ? 16.947 -11.318 -6.858 1.00 34.47 74 GLY A N 1
ATOM 411 C CA . GLY A 1 57 ? 17.077 -11.906 -8.182 1.00 40.86 74 GLY A CA 1
ATOM 412 C C . GLY A 1 57 ? 15.929 -12.854 -8.500 1.00 45.99 74 GLY A C 1
ATOM 413 O O . GLY A 1 57 ? 16.059 -13.742 -9.345 1.00 45.71 74 GLY A O 1
ATOM 414 N N . GLY A 1 58 ? 14.789 -12.674 -7.819 1.00 41.22 75 GLY A N 1
ATOM 415 C CA . GLY A 1 58 ? 13.658 -13.567 -7.974 1.00 35.79 75 GLY A CA 1
ATOM 416 C C . GLY A 1 58 ? 13.891 -14.858 -7.211 1.00 37.72 75 GLY A C 1
ATOM 417 O O . GLY A 1 58 ? 15.032 -15.167 -6.867 1.00 34.15 75 GLY A O 1
ATOM 418 N N . LEU A 1 59 ? 12.834 -15.637 -6.948 1.00 34.26 76 LEU A N 1
ATOM 419 C CA . LEU A 1 59 ? 12.974 -16.771 -6.036 1.00 43.58 76 LEU A CA 1
ATOM 420 C C . LEU A 1 59 ? 13.719 -17.944 -6.665 1.00 37.25 76 LEU A C 1
ATOM 421 O O . LEU A 1 59 ? 14.158 -18.846 -5.948 1.00 41.11 76 LEU A O 1
ATOM 426 N N . VAL A 1 60 ? 13.894 -17.953 -7.987 1.00 34.83 77 VAL A N 1
ATOM 427 C CA . VAL A 1 60 ? 14.659 -19.040 -8.586 1.00 43.18 77 VAL A CA 1
ATOM 428 C C . VAL A 1 60 ? 16.144 -18.928 -8.229 1.00 45.74 77 VAL A C 1
ATOM 429 O O . VAL A 1 60 ? 16.835 -19.944 -8.112 1.00 48.84 77 VAL A O 1
ATOM 433 N N . ASP A 1 61 ? 16.645 -17.715 -8.000 1.00 47.26 78 ASP A N 1
ATOM 434 C CA . ASP A 1 61 ? 18.059 -17.484 -7.699 1.00 44.57 78 ASP A CA 1
ATOM 435 C C . ASP A 1 61 ? 18.355 -17.770 -6.219 1.00 44.35 78 ASP A C 1
ATOM 436 O O . ASP A 1 61 ? 17.770 -17.145 -5.332 1.00 41.09 78 ASP A O 1
ATOM 441 N N . SER A 1 62 ? 19.299 -18.672 -5.949 1.00 40.37 79 SER A N 1
ATOM 442 C CA . SER A 1 62 ? 19.593 -19.021 -4.559 1.00 45.35 79 SER A CA 1
ATOM 443 C C . SER A 1 62 ? 20.283 -17.895 -3.800 1.00 43.75 79 SER A C 1
ATOM 444 O O . SER A 1 62 ? 20.452 -18.010 -2.582 1.00 44.17 79 SER A O 1
ATOM 447 N N . ASN A 1 63 ? 20.679 -16.815 -4.474 1.00 41.80 80 ASN A N 1
ATOM 448 C CA . ASN A 1 63 ? 21.285 -15.691 -3.777 1.00 47.81 80 ASN A CA 1
ATOM 449 C C . ASN A 1 63 ? 20.280 -14.629 -3.369 1.00 41.82 80 ASN A C 1
ATOM 450 O O . ASN A 1 63 ? 20.662 -13.674 -2.687 1.00 43.81 80 ASN A O 1
ATOM 455 N N . THR A 1 64 ? 19.020 -14.772 -3.766 1.00 40.65 81 THR A N 1
ATOM 456 C CA . THR A 1 64 ? 17.977 -13.852 -3.332 1.00 37.93 81 THR A CA 1
ATOM 457 C C . THR A 1 64 ? 17.751 -13.980 -1.825 1.00 39.44 81 THR A C 1
ATOM 458 O O . THR A 1 64 ? 17.656 -15.088 -1.293 1.00 38.63 81 THR A O 1
ATOM 462 N N . GLY A 1 65 ? 17.678 -12.851 -1.145 1.00 35.31 82 GLY A N 1
ATOM 463 C CA . GLY A 1 65 ? 17.420 -12.839 0.281 1.00 38.44 82 GLY A CA 1
ATOM 464 C C . GLY A 1 65 ? 18.158 -11.694 0.943 1.00 43.38 82 GLY A C 1
ATOM 465 O O . GLY A 1 65 ? 18.628 -10.784 0.279 1.00 42.78 82 GLY A O 1
ATOM 466 N N . CYS A 1 66 ? 18.260 -11.766 2.274 1.00 38.57 83 CYS A N 1
ATOM 467 C CA . CYS A 1 66 ? 18.769 -10.653 3.056 1.00 43.29 83 CYS A CA 1
ATOM 468 C C . CYS A 1 66 ? 19.755 -11.128 4.108 1.00 49.87 83 CYS A C 1
ATOM 469 O O . CYS A 1 66 ? 19.556 -12.171 4.743 1.00 41.71 83 CYS A O 1
ATOM 472 N N . ASN A 1 67 ? 20.820 -10.351 4.284 1.00 38.22 84 ASN A N 1
ATOM 473 C CA . ASN A 1 67 ? 21.725 -10.491 5.410 1.00 44.09 84 ASN A CA 1
ATOM 474 C C . ASN A 1 67 ? 21.431 -9.264 6.267 1.00 42.14 84 ASN A C 1
ATOM 475 O O . ASN A 1 67 ? 21.967 -8.181 6.026 1.00 32.53 84 ASN A O 1
ATOM 480 N N . ALA A 1 68 ? 20.511 -9.425 7.214 1.00 33.78 85 ALA A N 1
ATOM 481 C CA . ALA A 1 68 ? 19.980 -8.314 7.989 1.00 38.83 85 ALA A CA 1
ATOM 482 C C . ALA A 1 68 ? 20.273 -8.581 9.455 1.00 42.84 85 ALA A C 1
ATOM 483 O O . ALA A 1 68 ? 19.950 -9.659 9.966 1.00 46.10 85 ALA A O 1
ATOM 485 N N . ARG A 1 69 ? 20.923 -7.622 10.120 1.00 38.88 86 ARG A N 1
ATOM 486 C CA . ARG A 1 69 ? 21.304 -7.865 11.507 1.00 37.05 86 ARG A CA 1
ATOM 487 C C . ARG A 1 69 ? 21.657 -6.559 12.200 1.00 35.63 86 ARG A C 1
ATOM 488 O O . ARG A 1 69 ? 21.862 -5.514 11.568 1.00 35.82 86 ARG A O 1
ATOM 496 N N . LEU A 1 70 ? 21.699 -6.649 13.522 1.00 28.92 87 LEU A N 1
ATOM 497 C CA . LEU A 1 70 ? 22.191 -5.594 14.395 1.00 28.98 87 LEU A CA 1
ATOM 498 C C . LEU A 1 70 ? 23.687 -5.776 14.593 1.00 31.77 87 LEU A C 1
ATOM 499 O O . LEU A 1 70 ? 24.171 -6.901 14.710 1.00 37.26 87 LEU A O 1
ATOM 504 N N . LEU A 1 71 ? 24.409 -4.659 14.574 1.00 37.39 88 LEU A N 1
ATOM 505 C CA . LEU A 1 71 ? 25.859 -4.601 14.760 1.00 30.43 88 LEU A CA 1
ATOM 506 C C . LEU A 1 71 ? 26.152 -3.543 15.820 1.00 30.90 88 LEU A C 1
ATOM 507 O O . LEU A 1 71 ? 25.755 -2.382 15.674 1.00 35.74 88 LEU A O 1
ATOM 512 N N . HIS A 1 72 ? 26.867 -3.919 16.863 1.00 34.81 89 HIS A N 1
ATOM 513 C CA . HIS A 1 72 ? 27.095 -3.001 17.972 1.00 36.36 89 HIS A CA 1
ATOM 514 C C . HIS A 1 72 ? 28.373 -2.205 17.764 1.00 38.66 89 HIS A C 1
ATOM 515 O O . HIS A 1 72 ? 29.415 -2.766 17.397 1.00 34.33 89 HIS A O 1
ATOM 522 N N . TYR A 1 73 ? 28.281 -0.898 17.994 1.00 38.80 90 TYR A N 1
ATOM 523 C CA . TYR A 1 73 ? 29.428 0.006 17.975 1.00 32.75 90 TYR A CA 1
ATOM 524 C C . TYR A 1 73 ? 29.454 0.777 19.287 1.00 32.86 90 TYR A C 1
ATOM 525 O O . TYR A 1 73 ? 29.199 1.987 19.317 1.00 39.27 90 TYR A O 1
ATOM 534 N N . PRO A 1 74 ? 29.737 0.102 20.393 1.00 35.88 91 PRO A N 1
ATOM 535 C CA . PRO A 1 74 ? 29.750 0.789 21.706 1.00 39.28 91 PRO A CA 1
ATOM 536 C C . PRO A 1 74 ? 30.798 1.891 21.718 1.00 41.11 91 PRO A C 1
ATOM 537 O O . PRO A 1 74 ? 31.896 1.721 21.164 1.00 41.06 91 PRO A O 1
ATOM 541 N N . PRO A 1 75 ? 30.502 3.037 22.322 1.00 44.91 92 PRO A N 1
ATOM 542 C CA . PRO A 1 75 ? 31.459 4.149 22.282 1.00 38.77 92 PRO A CA 1
ATOM 543 C C . PRO A 1 75 ? 32.763 3.786 22.973 1.00 45.85 92 PRO A C 1
ATOM 544 O O . PRO A 1 75 ? 32.791 3.048 23.962 1.00 42.01 92 PRO A O 1
ATOM 548 N N . SER A 1 76 ? 33.857 4.287 22.412 1.00 46.62 93 SER A N 1
ATOM 549 C CA . SER A 1 76 ? 35.150 4.126 23.048 1.00 49.80 93 SER A CA 1
ATOM 550 C C . SER A 1 76 ? 35.231 5.037 24.264 1.00 49.07 93 SER A C 1
ATOM 551 O O . SER A 1 76 ? 34.365 5.881 24.502 1.00 45.80 93 SER A O 1
ATOM 554 N N . ARG A 1 77 ? 36.308 4.885 25.025 1.00 49.06 94 ARG A N 1
ATOM 555 C CA . ARG A 1 77 ? 36.455 5.691 26.233 1.00 49.80 94 ARG A CA 1
ATOM 556 C C . ARG A 1 77 ? 36.446 7.177 25.901 1.00 52.09 94 ARG A C 1
ATOM 557 O O . ARG A 1 77 ? 35.687 7.954 26.494 1.00 52.85 94 ARG A O 1
ATOM 565 N N . ASP A 1 78 ? 37.243 7.578 24.900 1.00 54.99 95 ASP A N 1
ATOM 566 C CA . ASP A 1 78 ? 37.307 8.980 24.496 1.00 57.84 95 ASP A CA 1
ATOM 567 C C . ASP A 1 78 ? 35.965 9.476 23.979 1.00 57.20 95 ASP A C 1
ATOM 568 O O . ASP A 1 78 ? 35.582 10.624 24.235 1.00 61.00 95 ASP A O 1
ATOM 573 N N . GLU A 1 79 ? 35.240 8.636 23.232 1.00 53.10 96 GLU A N 1
ATOM 574 C CA . GLU A 1 79 ? 33.909 9.027 22.774 1.00 51.05 96 GLU A CA 1
ATOM 575 C C . GLU A 1 79 ? 32.955 9.178 23.950 1.00 45.57 96 GLU A C 1
ATOM 576 O O . GLU A 1 79 ? 32.210 10.161 24.043 1.00 45.44 96 GLU A O 1
ATOM 582 N N . LEU A 1 80 ? 32.952 8.193 24.849 1.00 46.66 97 LEU A N 1
ATOM 583 C CA . LEU A 1 80 ? 32.055 8.244 26.000 1.00 49.34 97 LEU A CA 1
ATOM 584 C C . LEU A 1 80 ? 32.314 9.488 26.840 1.00 51.47 97 LEU A C 1
ATOM 585 O O . LEU A 1 80 ? 31.372 10.119 27.338 1.00 46.67 97 LEU A O 1
ATOM 590 N N . LEU A 1 81 ? 33.586 9.878 26.976 1.00 47.47 98 LEU A N 1
ATOM 591 C CA . LEU A 1 81 ? 33.906 11.112 27.691 1.00 56.97 98 LEU A CA 1
ATOM 592 C C . LEU A 1 81 ? 33.257 12.311 27.021 1.00 56.44 98 LEU A C 1
ATOM 593 O O . LEU A 1 81 ? 32.710 13.194 27.694 1.00 52.93 98 LEU A O 1
ATOM 598 N N . LEU A 1 82 ? 33.304 12.351 25.685 1.00 53.65 99 LEU A N 1
ATOM 599 C CA . LEU A 1 82 ? 32.727 13.469 24.950 1.00 44.26 99 LEU A CA 1
ATOM 600 C C . LEU A 1 82 ? 31.207 13.423 24.981 1.00 49.23 99 LEU A C 1
ATOM 601 O O . LEU A 1 82 ? 30.553 14.466 25.099 1.00 48.60 99 LEU A O 1
ATOM 606 N N . TRP A 1 83 ? 30.625 12.224 24.838 1.00 42.66 100 TRP A N 1
ATOM 607 C CA . TRP A 1 83 ? 29.177 12.085 24.990 1.00 49.07 100 TRP A CA 1
ATOM 608 C C . TRP A 1 83 ? 28.728 12.553 26.372 1.00 46.90 100 TRP A C 1
ATOM 609 O O . TRP A 1 83 ? 27.683 13.200 26.509 1.00 44.56 100 TRP A O 1
ATOM 620 N N . GLY A 1 84 ? 29.512 12.232 27.403 1.00 55.69 101 GLY A N 1
ATOM 621 C CA . GLY A 1 84 ? 29.167 12.656 28.757 1.00 54.15 101 GLY A CA 1
ATOM 622 C C . GLY A 1 84 ? 29.143 14.166 28.912 1.00 56.32 101 GLY A C 1
ATOM 623 O O . GLY A 1 84 ? 28.161 14.736 29.388 1.00 57.76 101 GLY A O 1
ATOM 624 N N . SER A 1 85 ? 30.221 14.836 28.491 1.00 57.98 102 SER A N 1
ATOM 625 C CA . SER A 1 85 ? 30.320 16.285 28.680 1.00 63.04 102 SER A CA 1
ATOM 626 C C . SER A 1 85 ? 29.295 17.058 27.852 1.00 61.77 102 SER A C 1
ATOM 627 O O . SER A 1 85 ? 28.782 18.089 28.311 1.00 59.15 102 SER A O 1
ATOM 630 N N . SER A 1 86 ? 28.958 16.560 26.651 1.00 65.22 103 SER A N 1
ATOM 631 C CA . SER A 1 86 ? 28.054 17.267 25.743 1.00 54.10 103 SER A CA 1
ATOM 632 C C . SER A 1 86 ? 26.598 16.796 25.780 1.00 52.52 103 SER A C 1
ATOM 633 O O . SER A 1 86 ? 25.736 17.476 25.218 1.00 51.47 103 SER A O 1
ATOM 636 N N . HIS A 1 87 ? 26.309 15.636 26.363 1.00 45.98 104 HIS A N 1
ATOM 637 C CA . HIS A 1 87 ? 24.943 15.114 26.488 1.00 53.30 104 HIS A CA 1
ATOM 638 C C . HIS A 1 87 ? 24.321 14.844 25.121 1.00 54.67 104 HIS A C 1
ATOM 639 O O . HIS A 1 87 ? 23.146 15.116 24.882 1.00 55.88 104 HIS A O 1
ATOM 646 N N . GLN A 1 88 ? 25.126 14.300 24.220 1.00 50.41 105 GLN A N 1
ATOM 647 C CA . GLN A 1 88 ? 24.679 13.881 22.902 1.00 53.72 105 GLN A CA 1
ATOM 648 C C . GLN A 1 88 ? 25.483 12.655 22.513 1.00 51.50 105 GLN A C 1
ATOM 649 O O . GLN A 1 88 ? 26.587 12.435 23.013 1.00 48.77 105 GLN A O 1
ATOM 655 N N . CYS A 1 89 ? 24.940 11.873 21.583 1.00 51.58 106 CYS A N 1
ATOM 656 C CA . CYS A 1 89 ? 25.602 10.678 21.086 1.00 42.23 106 CYS A CA 1
ATOM 657 C C . CYS A 1 89 ? 25.762 10.826 19.573 1.00 48.01 106 CYS A C 1
ATOM 658 O O . CYS A 1 89 ? 25.081 11.632 18.940 1.00 49.58 106 CYS A O 1
ATOM 661 N N . SER A 1 90 ? 26.684 10.066 18.998 1.00 43.95 107 SER A N 1
ATOM 662 C CA . SER A 1 90 ? 26.912 10.103 17.560 1.00 41.58 107 SER A CA 1
ATOM 663 C C . SER A 1 90 ? 26.483 8.788 16.927 1.00 42.04 107 SER A C 1
ATOM 664 O O . SER A 1 90 ? 26.368 7.763 17.608 1.00 39.45 107 SER A O 1
ATOM 667 N N . TYR A 1 91 ? 26.282 8.825 15.603 1.00 40.68 108 TYR A N 1
ATOM 668 C CA . TYR A 1 91 ? 25.873 7.653 14.843 1.00 37.88 108 TYR A CA 1
ATOM 669 C C . TYR A 1 91 ? 26.280 7.865 13.383 1.00 39.82 108 TYR A C 1
ATOM 670 O O . TYR A 1 91 ? 26.633 8.976 12.978 1.00 44.18 108 TYR A O 1
ATOM 679 N N . GLY A 1 92 ? 26.228 6.785 12.595 1.00 35.79 109 GLY A N 1
ATOM 680 C CA . GLY A 1 92 ? 26.702 6.799 11.213 1.00 34.68 109 GLY A CA 1
ATOM 681 C C . GLY A 1 92 ? 25.650 7.267 10.221 1.00 42.60 109 GLY A C 1
ATOM 682 O O . GLY A 1 92 ? 24.562 7.715 10.584 1.00 44.23 109 GLY A O 1
ATOM 683 N N . ASP A 1 93 ? 26.001 7.166 8.925 1.00 40.11 110 ASP A N 1
ATOM 684 C CA . ASP A 1 93 ? 25.058 7.476 7.859 1.00 41.72 110 ASP A CA 1
ATOM 685 C C . ASP A 1 93 ? 23.883 6.511 7.871 1.00 33.79 110 ASP A C 1
ATOM 686 O O . ASP A 1 93 ? 24.050 5.312 8.093 1.00 40.73 110 ASP A O 1
ATOM 691 N N . ILE A 1 94 ? 22.710 7.036 7.563 1.00 38.31 111 ILE A N 1
ATOM 692 C CA . ILE A 1 94 ? 21.509 6.255 7.301 1.00 33.57 111 ILE A CA 1
ATOM 693 C C . ILE A 1 94 ? 21.402 5.957 5.804 1.00 43.94 111 ILE A C 1
ATOM 694 O O . ILE A 1 94 ? 21.721 6.812 4.964 1.00 44.37 111 ILE A O 1
ATOM 699 N N . CYS A 1 95 ? 20.953 4.745 5.463 1.00 38.65 112 CYS A N 1
ATOM 700 C CA . CYS A 1 95 ? 20.634 4.371 4.084 1.00 41.33 112 CYS A CA 1
ATOM 701 C C . CYS A 1 95 ? 19.206 3.855 4.044 1.00 45.56 112 CYS A C 1
ATOM 702 O O . CYS A 1 95 ? 18.886 2.870 4.713 1.00 36.07 112 CYS A O 1
ATOM 705 N N . HIS A 1 96 ? 18.355 4.506 3.264 1.00 39.32 113 HIS A N 1
ATOM 706 C CA . HIS A 1 96 ? 16.959 4.099 3.136 1.00 41.72 113 HIS A CA 1
ATOM 707 C C . HIS A 1 96 ? 16.758 3.530 1.729 1.00 40.42 113 HIS A C 1
ATOM 708 O O . HIS A 1 96 ? 16.753 4.283 0.754 1.00 40.22 113 HIS A O 1
ATOM 715 N N . ASP A 1 97 ? 16.603 2.206 1.622 1.00 41.20 114 ASP A N 1
ATOM 716 C CA . ASP A 1 97 ? 16.348 1.542 0.331 1.00 40.79 114 ASP A CA 1
ATOM 717 C C . ASP A 1 97 ? 17.394 1.920 -0.721 1.00 39.61 114 ASP A C 1
ATOM 718 O O . ASP A 1 97 ? 17.069 2.197 -1.875 1.00 42.96 114 ASP A O 1
ATOM 723 N N . CYS A 1 98 ? 18.668 1.918 -0.330 1.00 39.39 115 CYS A N 1
ATOM 724 C CA . CYS A 1 98 ? 19.738 2.295 -1.250 1.00 42.19 115 CYS A CA 1
ATOM 725 C C . CYS A 1 98 ? 20.072 1.118 -2.160 1.00 39.78 115 CYS A C 1
ATOM 726 O O . CYS A 1 98 ? 20.504 0.065 -1.682 1.00 42.79 115 CYS A O 1
ATOM 729 N N . TRP A 1 99 ? 19.874 1.288 -3.460 1.00 42.35 116 TRP A N 1
ATOM 730 C CA . TRP A 1 99 ? 20.074 0.218 -4.429 1.00 41.30 116 TRP A CA 1
ATOM 731 C C . TRP A 1 99 ? 21.169 0.576 -5.432 1.00 37.32 116 TRP A C 1
ATOM 732 O O . TRP A 1 99 ? 21.608 1.726 -5.535 1.00 41.79 116 TRP A O 1
ATOM 743 N N . GLY A 1 100 ? 21.630 -0.441 -6.153 1.00 42.63 117 GLY A N 1
ATOM 744 C CA . GLY A 1 100 ? 22.664 -0.216 -7.156 1.00 45.71 117 GLY A CA 1
ATOM 745 C C . GLY A 1 100 ? 23.973 0.208 -6.510 1.00 48.82 117 GLY A C 1
ATOM 746 O O . GLY A 1 100 ? 24.425 -0.382 -5.518 1.00 45.82 117 GLY A O 1
ATOM 747 N N . SER A 1 101 ? 24.598 1.253 -7.067 1.00 39.32 118 SER A N 1
ATOM 748 C CA . SER A 1 101 ? 25.887 1.681 -6.532 1.00 41.68 118 SER A CA 1
ATOM 749 C C . SER A 1 101 ? 25.767 2.220 -5.110 1.00 41.50 118 SER A C 1
ATOM 750 O O . SER A 1 101 ? 26.759 2.224 -4.375 1.00 40.49 118 SER A O 1
ATOM 753 N N . ASP A 1 102 ? 24.579 2.680 -4.717 1.00 38.18 119 ASP A N 1
ATOM 754 C CA . ASP A 1 102 ? 24.374 3.133 -3.343 1.00 38.55 119 ASP A CA 1
ATOM 755 C C . ASP A 1 102 ? 24.324 1.981 -2.350 1.00 39.80 119 ASP A C 1
ATOM 756 O O . ASP A 1 102 ? 24.550 2.203 -1.156 1.00 42.14 119 ASP A O 1
ATOM 761 N N . SER A 1 103 ? 24.045 0.760 -2.813 1.00 40.73 120 SER A N 1
ATOM 762 C CA . SER A 1 103 ? 23.858 -0.364 -1.904 1.00 38.27 120 SER A CA 1
ATOM 763 C C . SER A 1 103 ? 25.157 -0.843 -1.277 1.00 39.19 120 SER A C 1
ATOM 764 O O . SER A 1 103 ? 25.112 -1.596 -0.298 1.00 38.05 120 SER A O 1
ATOM 767 N N . TYR A 1 104 ? 26.310 -0.459 -1.834 1.00 37.07 121 TYR A N 1
ATOM 768 C CA . TYR A 1 104 ? 27.585 -0.903 -1.290 1.00 35.42 121 TYR A CA 1
ATOM 769 C C . TYR A 1 104 ? 27.907 -0.263 0.053 1.00 42.29 121 TYR A C 1
ATOM 770 O O . TYR A 1 104 ? 28.849 -0.712 0.716 1.00 38.42 121 TYR A O 1
ATOM 779 N N . ALA A 1 105 ? 27.169 0.782 0.451 1.00 35.84 122 ALA A N 1
ATOM 780 C CA . ALA A 1 105 ? 27.320 1.333 1.795 1.00 47.29 122 ALA A CA 1
ATOM 781 C C . ALA A 1 105 ? 27.117 0.286 2.880 1.00 48.15 122 ALA A C 1
ATOM 782 O O . ALA A 1 105 ? 27.581 0.492 4.013 1.00 43.14 122 ALA A O 1
ATOM 784 N N . CYS A 1 106 ? 26.422 -0.820 2.569 1.00 39.98 123 CYS A N 1
ATOM 785 C CA . CYS A 1 106 ? 26.223 -1.894 3.531 1.00 41.11 123 CYS A CA 1
ATOM 786 C C . CYS A 1 106 ? 27.435 -2.801 3.651 1.00 45.68 123 CYS A C 1
ATOM 787 O O . CYS A 1 106 ? 27.402 -3.740 4.451 1.00 43.19 123 CYS A O 1
ATOM 790 N N . LEU A 1 107 ? 28.492 -2.552 2.883 1.00 37.73 124 LEU A N 1
ATOM 791 C CA . LEU A 1 107 ? 29.678 -3.396 2.877 1.00 44.86 124 LEU A CA 1
ATOM 792 C C . LEU A 1 107 ? 30.869 -2.663 3.480 1.00 46.45 124 LEU A C 1
ATOM 793 O O . LEU A 1 107 ? 30.942 -1.433 3.483 1.00 45.70 124 LEU A O 1
ATOM 798 N N . GLY A 1 108 ? 31.820 -3.446 3.978 1.00 51.46 125 GLY A N 1
ATOM 799 C CA . GLY A 1 108 ? 33.034 -2.874 4.509 1.00 42.49 125 GLY A CA 1
ATOM 800 C C . GLY A 1 108 ? 32.833 -2.297 5.902 1.00 50.72 125 GLY A C 1
ATOM 801 O O . GLY A 1 108 ? 31.929 -2.682 6.651 1.00 48.14 125 GLY A O 1
ATOM 802 N N . GLN A 1 109 ? 33.691 -1.338 6.233 1.00 49.69 126 GLN A N 1
ATOM 803 C CA . GLN A 1 109 ? 33.712 -0.716 7.549 1.00 52.87 126 GLN A CA 1
ATOM 804 C C . GLN A 1 109 ? 32.756 0.469 7.593 1.00 51.96 126 GLN A C 1
ATOM 805 O O . GLN A 1 109 ? 32.791 1.333 6.709 1.00 46.41 126 GLN A O 1
ATOM 811 N N . LEU A 1 110 ? 31.926 0.532 8.638 1.00 43.14 127 LEU A N 1
ATOM 812 C CA . LEU A 1 110 ? 31.046 1.675 8.834 1.00 42.86 127 LEU A CA 1
ATOM 813 C C . LEU A 1 110 ? 31.667 2.661 9.816 1.00 47.16 127 LEU A C 1
ATOM 814 O O . LEU A 1 110 ? 32.266 2.264 10.819 1.00 57.18 127 LEU A O 1
ATOM 819 N N . ASP A 1 111 ? 31.511 3.947 9.523 1.00 44.61 128 ASP A N 1
ATOM 820 C CA . ASP A 1 111 ? 31.942 5.006 10.423 1.00 44.23 128 ASP A CA 1
ATOM 821 C C . ASP A 1 111 ? 30.781 5.326 11.358 1.00 44.16 128 ASP A C 1
ATOM 822 O O . ASP A 1 111 ? 29.784 5.914 10.908 1.00 41.58 128 ASP A O 1
ATOM 827 N N . PRO A 1 112 ? 30.856 4.971 12.645 1.00 42.00 129 PRO A N 1
ATOM 828 C CA . PRO A 1 112 ? 29.712 5.140 13.544 1.00 41.42 129 PRO A CA 1
ATOM 829 C C . PRO A 1 112 ? 29.574 6.524 14.153 1.00 49.81 129 PRO A C 1
ATOM 830 O O . PRO A 1 112 ? 28.732 6.697 15.036 1.00 43.00 129 PRO A O 1
ATOM 834 N N . ALA A 1 113 ? 30.366 7.520 13.740 1.00 47.63 130 ALA A N 1
ATOM 835 C CA . ALA A 1 113 ? 30.345 8.823 14.400 1.00 48.15 130 ALA A CA 1
ATOM 836 C C . ALA A 1 113 ? 30.358 9.947 13.353 1.00 51.25 130 ALA A C 1
ATOM 837 O O . ALA A 1 113 ? 31.313 10.706 13.223 1.00 67.52 130 ALA A O 1
ATOM 839 N N . LYS A 1 114 ? 29.254 10.077 12.615 1.00 44.80 131 LYS A N 1
ATOM 840 C CA . LYS A 1 114 ? 29.121 11.080 11.560 1.00 49.92 131 LYS A CA 1
ATOM 841 C C . LYS A 1 114 ? 28.031 12.111 11.807 1.00 56.06 131 LYS A C 1
ATOM 842 O O . LYS A 1 114 ? 28.012 13.135 11.116 1.00 62.22 131 LYS A O 1
ATOM 848 N N . HIS A 1 115 ? 27.101 11.853 12.724 1.00 47.60 132 HIS A N 1
ATOM 849 C CA . HIS A 1 115 ? 26.056 12.806 13.062 1.00 49.05 132 HIS A CA 1
ATOM 850 C C . HIS A 1 115 ? 25.872 12.785 14.572 1.00 48.78 132 HIS A C 1
ATOM 851 O O . HIS A 1 115 ? 26.270 11.832 15.242 1.00 49.26 132 HIS A O 1
ATOM 858 N N . TRP A 1 116 ? 25.267 13.847 15.104 1.00 54.32 133 TRP A N 1
ATOM 859 C CA . TRP A 1 116 ? 25.067 13.999 16.539 1.00 50.52 133 TRP A CA 1
ATOM 860 C C . TRP A 1 116 ? 23.594 14.242 16.831 1.00 55.91 133 TRP A C 1
ATOM 861 O O . TRP A 1 116 ? 22.901 14.912 16.060 1.00 58.12 133 TRP A O 1
ATOM 872 N N . ALA A 1 117 ? 23.122 13.680 17.945 1.00 50.21 134 ALA A N 1
ATOM 873 C CA . ALA A 1 117 ? 21.753 13.875 18.398 1.00 46.82 134 ALA A CA 1
ATOM 874 C C . ALA A 1 117 ? 21.711 13.693 19.907 1.00 45.52 134 ALA A C 1
ATOM 875 O O . ALA A 1 117 ? 22.555 12.976 20.464 1.00 47.25 134 ALA A O 1
ATOM 877 N N . PRO A 1 118 ? 20.760 14.331 20.597 1.00 51.67 135 PRO A N 1
ATOM 878 C CA . PRO A 1 118 ? 20.569 14.012 22.023 1.00 45.25 135 PRO A CA 1
ATOM 879 C C . PRO A 1 118 ? 20.271 12.546 22.232 1.00 54.30 135 PRO A C 1
ATOM 880 O O . PRO A 1 118 ? 20.791 11.919 23.166 1.00 52.91 135 PRO A O 1
ATOM 884 N N . ARG A 1 119 ? 19.429 11.990 21.362 1.00 50.44 136 ARG A N 1
ATOM 885 C CA A ARG A 1 119 ? 19.175 10.562 21.339 0.53 48.93 136 ARG A CA 1
ATOM 886 C CA B ARG A 1 119 ? 19.085 10.576 21.364 0.47 49.20 136 ARG A CA 1
ATOM 887 C C . ARG A 1 119 ? 18.712 10.193 19.941 1.00 44.34 136 ARG A C 1
ATOM 888 O O . ARG A 1 119 ? 18.311 11.044 19.150 1.00 39.93 136 ARG A O 1
ATOM 903 N N . LYS A 1 120 ? 18.788 8.904 19.643 1.00 36.25 137 LYS A N 1
ATOM 904 C CA . LYS A 1 120 ? 18.409 8.432 18.315 1.00 36.35 137 LYS A CA 1
ATOM 905 C C . LYS A 1 120 ? 17.931 6.996 18.412 1.00 34.95 137 LYS A C 1
ATOM 906 O O . LYS A 1 120 ? 18.627 6.168 18.994 1.00 40.33 137 LYS A O 1
ATOM 912 N N . GLU A 1 121 ? 16.774 6.696 17.825 1.00 36.73 138 GLU A N 1
ATOM 913 C CA . GLU A 1 121 ? 16.290 5.327 17.728 1.00 37.01 138 GLU A CA 1
ATOM 914 C C . GLU A 1 121 ? 16.266 4.872 16.267 1.00 36.37 138 GLU A C 1
ATOM 915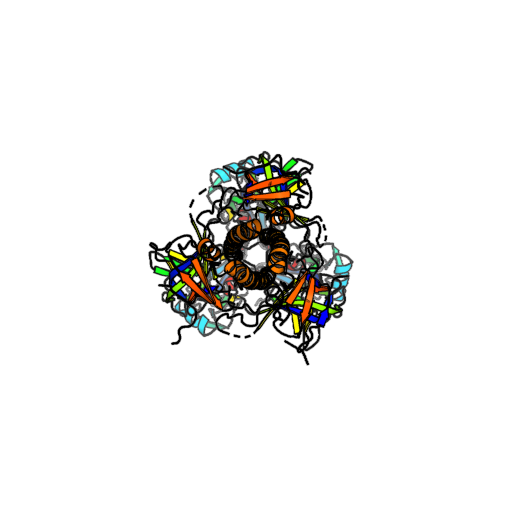 O O . GLU A 1 121 ? 16.039 5.667 15.353 1.00 35.43 138 GLU A O 1
ATOM 921 N N . LEU A 1 122 ? 16.546 3.600 16.039 1.00 36.46 139 LEU A N 1
ATOM 922 C CA . LEU A 1 122 ? 16.551 3.139 14.659 1.00 38.14 139 LEU A CA 1
ATOM 923 C C . LEU A 1 122 ? 15.162 2.675 14.245 1.00 41.31 139 LEU A C 1
ATOM 924 O O . LEU A 1 122 ? 14.277 2.430 15.069 1.00 43.46 139 LEU A O 1
ATOM 929 N N . VAL A 1 123 ? 14.988 2.597 12.932 1.00 40.79 140 VAL A N 1
ATOM 930 C CA . VAL A 1 123 ? 13.829 2.013 12.276 1.00 35.60 140 VAL A CA 1
ATOM 931 C C . VAL A 1 123 ? 14.316 0.742 11.596 1.00 38.51 140 VAL A C 1
ATOM 932 O O . VAL A 1 123 ? 15.405 0.725 11.018 1.00 36.37 140 VAL A O 1
ATOM 936 N N . ARG A 1 124 ? 13.561 -0.337 11.740 1.00 36.85 141 ARG A N 1
ATOM 937 C CA . ARG A 1 124 ? 13.970 -1.635 11.224 1.00 37.67 141 ARG A CA 1
ATOM 938 C C . ARG A 1 124 ? 13.324 -1.824 9.846 1.00 35.64 141 ARG A C 1
ATOM 939 O O . ARG A 1 124 ? 12.095 -1.911 9.731 1.00 38.38 141 ARG A O 1
ATOM 947 N N . ARG A 1 125 ? 14.140 -1.859 8.802 1.00 38.80 142 ARG A N 1
ATOM 948 C CA A ARG A 1 125 ? 13.651 -2.021 7.441 0.58 39.68 142 ARG A CA 1
ATOM 949 C CA B ARG A 1 125 ? 13.668 -1.998 7.429 0.42 39.60 142 ARG A CA 1
ATOM 950 C C . ARG A 1 125 ? 14.530 -3.020 6.704 1.00 39.46 142 ARG A C 1
ATOM 951 O O . ARG A 1 125 ? 15.757 -2.999 6.837 1.00 39.50 142 ARG A O 1
ATOM 966 N N . ASP A 1 126 ? 13.905 -3.910 5.928 1.00 34.36 143 ASP A N 1
ATOM 967 C CA . ASP A 1 126 ? 14.729 -4.828 5.149 1.00 41.52 143 ASP A CA 1
ATOM 968 C C . ASP A 1 126 ? 14.167 -5.009 3.737 1.00 47.01 143 ASP A C 1
ATOM 969 O O . ASP A 1 126 ? 14.191 -6.109 3.178 1.00 44.01 143 ASP A O 1
ATOM 974 N N . ALA A 1 127 ? 13.680 -3.919 3.147 1.00 40.77 144 ALA A N 1
ATOM 975 C CA . ALA A 1 127 ? 13.041 -3.968 1.836 1.00 43.37 144 ALA A CA 1
ATOM 976 C C . ALA A 1 127 ? 14.010 -4.481 0.773 1.00 37.72 144 ALA A C 1
ATOM 977 O O . ALA A 1 127 ? 15.228 -4.350 0.891 1.00 39.87 144 ALA A O 1
ATOM 979 N N . ASN A 1 128 ? 13.449 -5.051 -0.298 1.00 39.60 145 ASN A N 1
ATOM 980 C CA . ASN A 1 128 ? 14.256 -5.707 -1.319 1.00 36.64 145 ASN A CA 1
ATOM 981 C C . ASN A 1 128 ? 13.498 -5.715 -2.646 1.00 37.51 145 ASN A C 1
ATOM 982 O O . ASN A 1 128 ? 13.373 -6.752 -3.292 1.00 38.28 145 ASN A O 1
ATOM 987 N N . TRP A 1 129 ? 12.959 -4.570 -3.038 1.00 37.10 146 TRP A N 1
ATOM 988 C CA . TRP A 1 129 ? 11.913 -4.537 -4.046 1.00 42.16 146 TRP A CA 1
ATOM 989 C C . TRP A 1 129 ? 12.434 -4.259 -5.455 1.00 40.47 146 TRP A C 1
ATOM 990 O O . TRP A 1 129 ? 11.624 -4.094 -6.367 1.00 38.82 146 TRP A O 1
ATOM 1001 N N . LYS A 1 130 ? 13.753 -4.202 -5.650 1.00 39.05 147 LYS A N 1
ATOM 1002 C CA . LYS A 1 130 ? 14.360 -3.804 -6.927 1.00 46.74 147 LYS A CA 1
ATOM 1003 C C . LYS A 1 130 ? 14.972 -5.032 -7.594 1.00 38.40 147 LYS A C 1
ATOM 1004 O O . LYS A 1 130 ? 16.109 -5.412 -7.294 1.00 40.38 147 LYS A O 1
ATOM 1010 N N . PHE A 1 131 ? 14.218 -5.634 -8.510 1.00 40.48 148 PHE A N 1
ATOM 1011 C CA . PHE A 1 131 ? 14.639 -6.872 -9.151 1.00 34.64 148 PHE A CA 1
ATOM 1012 C C . PHE A 1 131 ? 15.969 -6.697 -9.886 1.00 41.65 148 PHE A C 1
ATOM 1013 O O . PHE A 1 131 ? 16.196 -5.689 -10.565 1.00 39.92 148 PHE A O 1
ATOM 1021 N N . ALA A 1 132 ? 16.855 -7.689 -9.718 1.00 37.35 149 ALA A N 1
ATOM 1022 C CA . ALA A 1 132 ? 18.220 -7.747 -10.243 1.00 36.94 149 ALA A CA 1
ATOM 1023 C C . ALA A 1 132 ? 19.179 -6.778 -9.551 1.00 39.64 149 ALA A C 1
ATOM 1024 O O . ALA A 1 132 ? 20.288 -6.561 -10.055 1.00 42.00 149 ALA A O 1
ATOM 1026 N N . TYR A 1 133 ? 18.802 -6.198 -8.400 1.00 40.28 150 TYR A N 1
ATOM 1027 C CA . TYR A 1 133 ? 19.674 -5.263 -7.697 1.00 40.18 150 TYR A CA 1
ATOM 1028 C C . TYR A 1 133 ? 19.815 -5.659 -6.230 1.00 42.80 150 TYR A C 1
ATOM 1029 O O . TYR A 1 133 ? 18.927 -6.291 -5.653 1.00 33.96 150 TYR A O 1
ATOM 1038 N N . HIS A 1 134 ? 20.949 -5.288 -5.643 1.00 42.03 151 HIS A N 1
ATOM 1039 C CA . HIS A 1 134 ? 21.090 -5.303 -4.197 1.00 39.52 151 HIS A CA 1
ATOM 1040 C C . HIS A 1 134 ? 20.420 -4.078 -3.601 1.00 42.56 151 HIS A C 1
ATOM 1041 O O . HIS A 1 134 ? 20.312 -3.027 -4.240 1.00 37.48 151 HIS A O 1
ATOM 1048 N N . MET A 1 135 ? 19.965 -4.216 -2.355 1.00 33.20 152 MET A N 1
ATOM 1049 C CA . MET A 1 135 ? 19.298 -3.114 -1.688 1.00 31.39 152 MET A CA 1
ATOM 1050 C C . MET A 1 135 ? 19.744 -3.096 -0.237 1.00 45.07 152 MET A C 1
ATOM 1051 O O . MET A 1 135 ? 19.797 -4.139 0.410 1.00 41.33 152 MET A O 1
ATOM 1056 N N . CYS A 1 136 ? 20.053 -1.903 0.258 1.00 37.32 153 CYS A N 1
ATOM 1057 C CA . CYS A 1 136 ? 20.747 -1.712 1.523 1.00 41.87 153 CYS A CA 1
ATOM 1058 C C . CYS A 1 136 ? 19.938 -0.777 2.410 1.00 36.90 153 CYS A C 1
ATOM 1059 O O . CYS A 1 136 ? 19.629 0.349 2.008 1.00 40.35 153 CYS A O 1
ATOM 1062 N N . ASN A 1 137 ? 19.607 -1.224 3.612 1.00 36.24 154 ASN A N 1
ATOM 1063 C CA . ASN A 1 137 ? 19.058 -0.338 4.630 1.00 36.56 154 ASN A CA 1
ATOM 1064 C C . ASN A 1 137 ? 19.973 -0.329 5.846 1.00 39.36 154 ASN A C 1
ATOM 1065 O O . ASN A 1 137 ? 20.371 -1.384 6.347 1.00 35.24 154 ASN A O 1
ATOM 1070 N N . ILE A 1 138 ? 20.293 0.864 6.315 1.00 37.25 155 ILE A N 1
ATOM 1071 C CA . ILE A 1 138 ? 21.131 1.049 7.486 1.00 36.38 155 ILE A CA 1
ATOM 1072 C C . ILE A 1 138 ? 20.464 2.109 8.337 1.00 34.28 155 ILE A C 1
ATOM 1073 O O . ILE A 1 138 ? 20.097 3.169 7.828 1.00 37.61 155 ILE A O 1
ATOM 1078 N N . ASP A 1 139 ? 20.288 1.827 9.627 1.00 30.50 156 ASP A N 1
ATOM 1079 C CA . ASP A 1 139 ? 19.847 2.863 10.542 1.00 32.75 156 ASP A CA 1
ATOM 1080 C C . ASP A 1 139 ? 20.515 2.625 11.886 1.00 36.08 156 ASP A C 1
ATOM 1081 O O . ASP A 1 139 ? 21.099 1.566 12.143 1.00 35.67 156 ASP A O 1
ATOM 1086 N N . TRP A 1 140 ? 20.437 3.633 12.747 1.00 30.64 157 TRP A N 1
ATOM 1087 C CA . TRP A 1 140 ? 21.255 3.680 13.945 1.00 30.78 157 TRP A CA 1
ATOM 1088 C C . TRP A 1 140 ? 20.403 4.022 15.156 1.00 34.11 157 TRP A C 1
ATOM 1089 O O . TRP A 1 140 ? 19.383 4.706 15.043 1.00 35.26 157 TRP A O 1
ATOM 1100 N N . ARG A 1 141 ? 20.837 3.535 16.313 1.00 36.64 158 ARG A N 1
ATOM 1101 C CA . ARG A 1 141 ? 20.322 4.003 17.601 1.00 33.67 158 ARG A CA 1
ATOM 1102 C C . ARG A 1 141 ? 21.500 4.390 18.468 1.00 33.13 158 ARG A C 1
ATOM 1103 O O . ARG A 1 141 ? 22.558 3.753 18.418 1.00 35.47 158 ARG A O 1
ATOM 1111 N N . CYS A 1 142 ? 21.322 5.431 19.269 1.00 32.11 159 CYS A N 1
ATOM 1112 C CA . CYS A 1 142 ? 22.361 5.709 20.251 1.00 35.35 159 CYS A CA 1
ATOM 1113 C C . CYS A 1 142 ? 21.767 6.526 21.385 1.00 37.19 159 CYS A C 1
ATOM 1114 O O . CYS A 1 142 ? 20.745 7.196 21.223 1.00 36.51 159 CYS A O 1
ATOM 1117 N N . GLY A 1 143 ? 22.418 6.462 22.537 1.00 36.05 160 GLY A N 1
ATOM 1118 C CA . GLY A 1 143 ? 21.988 7.267 23.668 1.00 34.12 160 GLY A CA 1
ATOM 1119 C C . GLY A 1 143 ? 23.059 7.317 24.726 1.00 38.50 160 GLY A C 1
ATOM 1120 O O . GLY A 1 143 ? 23.983 6.500 24.729 1.00 40.73 160 GLY A O 1
ATOM 1121 N N . VAL A 1 144 ? 22.914 8.269 25.651 1.00 36.62 161 VAL A N 1
ATOM 1122 C CA . VAL A 1 144 ? 23.884 8.451 26.728 1.00 40.02 161 VAL A CA 1
ATOM 1123 C C . VAL A 1 144 ? 23.145 8.899 27.988 1.00 37.55 161 VAL A C 1
ATOM 1124 O O . VAL A 1 144 ? 22.154 9.637 27.913 1.00 40.98 161 VAL A O 1
ATOM 1128 N N . THR A 1 145 ? 23.611 8.431 29.144 1.00 42.32 162 THR A N 1
ATOM 1129 C CA . THR A 1 145 ? 23.164 8.952 30.438 1.00 37.92 162 THR A CA 1
ATOM 1130 C C . THR A 1 145 ? 24.377 9.292 31.293 1.00 40.98 162 THR A C 1
ATOM 1131 O O . THR A 1 145 ? 25.409 8.618 31.228 1.00 41.90 162 THR A O 1
ATOM 1135 N N . THR A 1 146 ? 24.244 10.346 32.105 1.00 43.32 163 THR A N 1
ATOM 1136 C CA . THR A 1 146 ? 25.229 10.698 33.130 1.00 45.40 163 THR A CA 1
ATOM 1137 C C . THR A 1 146 ? 24.488 10.785 34.457 1.00 44.83 163 THR A C 1
ATOM 1138 O O . THR A 1 146 ? 23.688 11.703 34.657 1.00 46.06 163 THR A O 1
ATOM 1142 N N . SER A 1 147 ? 24.731 9.825 35.348 1.00 42.07 164 SER A N 1
ATOM 1143 C CA . SER A 1 147 ? 23.873 9.636 36.527 1.00 43.65 164 SER A CA 1
ATOM 1144 C C . SER A 1 147 ? 24.666 9.391 37.804 1.00 39.92 164 SER A C 1
ATOM 1145 O O . SER A 1 147 ? 25.601 8.581 37.807 1.00 41.40 164 SER A O 1
ATOM 1148 N N . PRO A 1 148 ? 24.296 10.030 38.907 1.00 46.82 165 PRO A N 1
ATOM 1149 C CA . PRO A 1 148 ? 24.959 9.719 40.180 1.00 41.27 165 PRO A CA 1
ATOM 1150 C C . PRO A 1 148 ? 24.481 8.378 40.716 1.00 42.64 165 PRO A C 1
ATOM 1151 O O . PRO A 1 148 ? 23.282 8.099 40.731 1.00 44.05 165 PRO A O 1
ATOM 1155 N N . VAL A 1 149 ? 25.429 7.545 41.152 1.00 46.51 166 VAL A N 1
ATOM 1156 C CA . VAL A 1 149 ? 25.146 6.236 41.736 1.00 37.75 166 VAL A CA 1
ATOM 1157 C C . VAL A 1 149 ? 25.904 6.097 43.059 1.00 42.95 166 VAL A C 1
ATOM 1158 O O . VAL A 1 149 ? 27.054 6.539 43.177 1.00 41.43 166 VAL A O 1
ATOM 1162 N N . PHE A 1 150 ? 25.275 5.442 44.043 1.00 41.62 167 PHE A N 1
ATOM 1163 C CA . PHE A 1 150 ? 25.905 5.296 45.349 1.00 42.48 167 PHE A CA 1
ATOM 1164 C C . PHE A 1 150 ? 26.924 4.159 45.326 1.00 45.87 167 PHE A C 1
ATOM 1165 O O . PHE A 1 150 ? 26.926 3.306 44.434 1.00 45.35 167 PHE A O 1
ATOM 1173 N N . PHE A 1 151 ? 27.808 4.166 46.322 1.00 41.53 168 PHE A N 1
ATOM 1174 C CA . PHE A 1 151 ? 28.913 3.216 46.388 1.00 46.78 168 PHE A CA 1
ATOM 1175 C C . PHE A 1 151 ? 29.154 2.855 47.851 1.00 46.93 168 PHE A C 1
ATOM 1176 O O . PHE A 1 151 ? 28.583 3.463 48.752 1.00 45.79 168 PHE A O 1
ATOM 1184 N N . ASN A 1 152 ? 30.010 1.855 48.080 1.00 42.27 169 ASN A N 1
ATOM 1185 C CA . ASN A 1 152 ? 30.534 1.524 49.399 1.00 50.15 169 ASN A CA 1
ATOM 1186 C C . ASN A 1 152 ? 32.048 1.715 49.393 1.00 51.24 169 ASN A C 1
ATOM 1187 O O . ASN A 1 152 ? 32.686 1.691 48.337 1.00 49.08 169 ASN A O 1
ATOM 1192 N N . LEU A 1 153 ? 32.636 1.894 50.578 1.00 45.22 170 LEU A N 1
ATOM 1193 C CA . LEU A 1 153 ? 34.076 1.721 50.736 1.00 52.96 170 LEU A CA 1
ATOM 1194 C C . LEU A 1 153 ? 34.345 0.323 51.265 1.00 55.41 170 LEU A C 1
ATOM 1195 O O . LEU A 1 153 ? 33.473 -0.312 51.855 1.00 57.09 170 LEU A O 1
ATOM 1200 N N . GLN A 1 154 ? 35.560 -0.165 51.038 1.00 59.22 171 GLN A N 1
ATOM 1201 C CA A GLN A 1 154 ? 35.907 -1.531 51.398 0.53 60.66 171 GLN A CA 1
ATOM 1202 C CA B GLN A 1 154 ? 35.908 -1.533 51.400 0.47 60.56 171 GLN A CA 1
ATOM 1203 C C . GLN A 1 154 ? 37.412 -1.629 51.610 1.00 64.37 171 GLN A C 1
ATOM 1204 O O . GLN A 1 154 ? 38.196 -1.033 50.859 1.00 55.63 171 GLN A O 1
ATOM 1215 N N . TRP A 1 155 ? 37.808 -2.384 52.631 1.00 61.24 172 TRP A N 1
ATOM 1216 C CA . TRP A 1 155 ? 39.218 -2.667 52.863 1.00 56.23 172 TRP A CA 1
ATOM 1217 C C . TRP A 1 155 ? 39.686 -3.720 51.865 1.00 62.71 172 TRP A C 1
ATOM 1218 O O . TRP A 1 155 ? 39.139 -4.825 51.825 1.00 67.87 172 TRP A O 1
ATOM 1229 N N . VAL A 1 156 ? 40.708 -3.394 51.080 1.00 62.04 173 VAL A N 1
ATOM 1230 C CA . VAL A 1 156 ? 41.374 -4.361 50.212 1.00 67.24 173 VAL A CA 1
ATOM 1231 C C . VAL A 1 156 ? 42.833 -4.440 50.643 1.00 71.33 173 VAL A C 1
ATOM 1232 O O . VAL A 1 156 ? 43.543 -3.424 50.633 1.00 70.25 173 VAL A O 1
ATOM 1236 N N . LYS A 1 157 ? 43.276 -5.647 51.008 1.00 72.09 174 LYS A N 1
ATOM 1237 C CA . LYS A 1 157 ? 44.562 -5.862 51.666 1.00 83.73 174 LYS A CA 1
ATOM 1238 C C . LYS A 1 157 ? 44.581 -5.067 52.962 1.00 86.25 174 LYS A C 1
ATOM 1239 O O . LYS A 1 157 ? 43.994 -5.486 53.965 1.00 99.51 174 LYS A O 1
ATOM 1245 N N . ASN A 1 158 ? 45.234 -3.908 52.948 1.00 85.43 175 ASN A N 1
ATOM 1246 C CA . ASN A 1 158 ? 45.143 -2.994 54.073 1.00 82.14 175 ASN A CA 1
ATOM 1247 C C . ASN A 1 158 ? 44.974 -1.564 53.599 1.00 72.79 175 ASN A C 1
ATOM 1248 O O . ASN A 1 158 ? 45.510 -0.640 54.213 1.00 74.18 175 ASN A O 1
ATOM 1253 N N . GLU A 1 159 ? 44.239 -1.358 52.508 1.00 71.25 176 GLU A N 1
ATOM 1254 C CA . GLU A 1 159 ? 43.938 -0.018 52.035 1.00 65.10 176 GLU A CA 1
ATOM 1255 C C . GLU A 1 159 ? 42.443 0.096 51.770 1.00 62.89 176 GLU A C 1
ATOM 1256 O O . GLU A 1 159 ? 41.741 -0.900 51.583 1.00 61.27 176 GLU A O 1
ATOM 1262 N N . VAL A 1 160 ? 41.958 1.329 51.771 1.00 64.19 177 VAL A N 1
ATOM 1263 C CA . VAL A 1 160 ? 40.537 1.614 51.642 1.00 63.05 177 VAL A CA 1
ATOM 1264 C C . VAL A 1 160 ? 40.260 1.935 50.180 1.00 67.85 177 VAL A C 1
ATOM 1265 O O . VAL A 1 160 ? 40.753 2.935 49.646 1.00 66.62 177 VAL A O 1
ATOM 1269 N N . LYS A 1 161 ? 39.470 1.087 49.529 1.00 56.58 178 LYS A N 1
ATOM 1270 C CA . LYS A 1 161 ? 39.086 1.287 48.140 1.00 64.96 178 LYS A CA 1
ATOM 1271 C C . LYS A 1 161 ? 37.632 1.725 48.059 1.00 64.03 178 LYS A C 1
ATOM 1272 O O . LYS A 1 161 ? 36.834 1.512 48.984 1.00 49.35 178 LYS A O 1
ATOM 1278 N N . VAL A 1 162 ? 37.306 2.346 46.932 1.00 58.18 179 VAL A N 1
ATOM 1279 C CA . VAL A 1 162 ? 35.919 2.554 46.554 1.00 50.27 179 VAL A CA 1
ATOM 1280 C C . VAL A 1 162 ? 35.375 1.246 46.004 1.00 51.11 179 VAL A C 1
ATOM 1281 O O . VAL A 1 162 ? 36.053 0.540 45.249 1.00 63.61 179 VAL A O 1
ATOM 1285 N N . SER A 1 163 ? 34.163 0.895 46.401 1.00 54.50 180 SER A N 1
ATOM 1286 C CA . SER A 1 163 ? 33.518 -0.322 45.920 1.00 49.98 180 SER A CA 1
ATOM 1287 C C . SER A 1 163 ? 32.359 0.096 45.029 1.00 47.37 180 SER A C 1
ATOM 1288 O O . SER A 1 163 ? 31.333 0.583 45.514 1.00 45.39 180 SER A O 1
ATOM 1291 N N . THR A 1 164 ? 32.550 -0.056 43.717 1.00 45.55 181 THR A N 1
ATOM 1292 C CA . THR A 1 164 ? 31.500 0.227 42.755 1.00 39.94 181 THR A CA 1
ATOM 1293 C C . THR A 1 164 ? 30.540 -0.946 42.724 1.00 40.05 181 THR A C 1
ATOM 1294 O O . THR A 1 164 ? 30.962 -2.106 42.712 1.00 45.91 181 THR A O 1
ATOM 1298 N N . LEU A 1 165 ? 29.252 -0.648 42.748 1.00 37.18 182 LEU A N 1
ATOM 1299 C CA . LEU A 1 165 ? 28.230 -1.671 42.896 1.00 36.41 182 LEU A CA 1
ATOM 1300 C C . LEU A 1 165 ? 27.571 -1.917 41.543 1.00 44.36 182 LEU A C 1
ATOM 1301 O O . LEU A 1 165 ? 27.055 -0.985 40.919 1.00 47.69 182 LEU A O 1
ATOM 1306 N N . LEU A 1 166 ? 27.610 -3.154 41.091 1.00 41.39 183 LEU A N 1
ATOM 1307 C CA . LEU A 1 166 ? 27.007 -3.448 39.799 1.00 38.46 183 LEU A CA 1
ATOM 1308 C C . LEU A 1 166 ? 25.618 -4.046 39.989 1.00 45.01 183 LEU A C 1
ATOM 1309 O O . LEU A 1 166 ? 25.352 -4.705 41.006 1.00 41.35 183 LEU A O 1
ATOM 1314 N N . PRO A 1 167 ? 24.723 -3.804 39.030 1.00 37.87 184 PRO A N 1
ATOM 1315 C CA . PRO A 1 167 ? 23.333 -4.265 39.186 1.00 38.74 184 PRO A CA 1
ATOM 1316 C C . PRO A 1 167 ? 23.163 -5.775 39.312 1.00 43.69 184 PRO A C 1
ATOM 1317 O O . PRO A 1 167 ? 22.114 -6.205 39.814 1.00 41.83 184 PRO A O 1
ATOM 1321 N N . ASN A 1 168 ? 24.143 -6.595 38.918 1.00 36.86 185 ASN A N 1
ATOM 1322 C CA . ASN A 1 168 ? 24.013 -8.034 39.123 1.00 43.54 185 ASN A CA 1
ATOM 1323 C C . ASN A 1 168 ? 24.554 -8.513 40.483 1.00 40.79 185 ASN A C 1
ATOM 1324 O O . ASN A 1 168 ? 24.629 -9.721 40.714 1.00 47.25 185 ASN A O 1
ATOM 1329 N N . GLY A 1 169 ? 24.931 -7.606 41.375 1.00 41.67 186 GLY A N 1
ATOM 1330 C CA . GLY A 1 169 ? 25.356 -7.974 42.711 1.00 38.51 186 GLY A CA 1
ATOM 1331 C C . GLY A 1 169 ? 26.850 -8.146 42.861 1.00 45.94 186 GLY A C 1
ATOM 1332 O O . GLY A 1 169 ? 27.324 -8.360 43.982 1.00 44.40 186 GLY A O 1
ATOM 1333 N N . SER A 1 170 ? 27.596 -8.090 41.759 1.00 42.09 187 SER A N 1
ATOM 1334 C CA . SER A 1 170 ? 29.046 -8.030 41.820 1.00 33.02 187 SER A CA 1
ATOM 1335 C C . SER A 1 170 ? 29.486 -6.617 42.165 1.00 36.43 187 SER A C 1
ATOM 1336 O O . SER A 1 170 ? 28.720 -5.651 42.082 1.00 44.51 187 SER A O 1
ATOM 1339 N N . THR A 1 171 ? 30.761 -6.497 42.519 1.00 41.03 188 THR A N 1
ATOM 1340 C CA . THR A 1 171 ? 31.344 -5.219 42.887 1.00 43.21 188 THR A CA 1
ATOM 1341 C C . THR A 1 171 ? 32.760 -5.159 42.341 1.00 47.59 188 THR A C 1
ATOM 1342 O O . THR A 1 171 ? 33.432 -6.187 42.214 1.00 50.10 188 THR A O 1
ATOM 1346 N N . VAL A 1 172 ? 33.218 -3.942 42.071 1.00 45.25 189 VAL A N 1
ATOM 1347 C CA . VAL A 1 172 ? 34.564 -3.696 41.577 1.00 49.94 189 VAL A CA 1
ATOM 1348 C C . VAL A 1 172 ? 35.267 -2.735 42.523 1.00 48.88 189 VAL A C 1
ATOM 1349 O O . VAL A 1 172 ? 34.845 -1.581 42.672 1.00 52.21 189 VAL A O 1
ATOM 1353 N N . GLU A 1 173 ? 36.364 -3.191 43.115 1.00 49.57 190 GLU A N 1
ATOM 1354 C CA . GLU A 1 173 ? 37.133 -2.371 44.045 1.00 59.27 190 GLU A CA 1
ATOM 1355 C C . GLU A 1 173 ? 38.248 -1.648 43.299 1.00 66.13 190 GLU A C 1
ATOM 1356 O O . GLU A 1 173 ? 38.966 -2.253 42.495 1.00 64.88 190 GLU A O 1
ATOM 1362 N N . HIS A 1 174 ? 38.381 -0.353 43.563 1.00 57.75 191 HIS A N 1
ATOM 1363 C CA . HIS A 1 174 ? 39.365 0.472 42.883 1.00 53.97 191 HIS A CA 1
ATOM 1364 C C . HIS A 1 174 ? 39.649 1.681 43.756 1.00 55.29 191 HIS A C 1
ATOM 1365 O O . HIS A 1 174 ? 38.900 1.979 44.687 1.00 61.53 191 HIS A O 1
ATOM 1372 N N . SER A 1 175 ? 40.733 2.378 43.440 1.00 53.27 192 SER A N 1
ATOM 1373 C CA . SER A 1 175 ? 41.025 3.624 44.121 1.00 61.26 192 SER A CA 1
ATOM 1374 C C . SER A 1 175 ? 40.085 4.715 43.630 1.00 65.24 192 SER A C 1
ATOM 1375 O O . SER A 1 175 ? 39.566 4.667 42.515 1.00 69.63 192 SER A O 1
ATOM 1378 N N . ALA A 1 176 ? 39.876 5.720 44.480 1.00 61.34 193 ALA A N 1
ATOM 1379 C CA . ALA A 1 176 ? 39.031 6.843 44.099 1.00 66.42 193 ALA A CA 1
ATOM 1380 C C . ALA A 1 176 ? 39.569 7.587 42.884 1.00 70.84 193 ALA A C 1
ATOM 1381 O O . ALA A 1 176 ? 38.804 8.287 42.213 1.00 60.54 193 ALA A O 1
ATOM 1383 N N . GLY A 1 177 ? 40.858 7.451 42.586 1.00 68.19 194 GLY A N 1
ATOM 1384 C CA . GLY A 1 177 ? 41.468 8.192 41.500 1.00 68.82 194 GLY A CA 1
ATOM 1385 C C . GLY A 1 177 ? 41.395 7.504 40.152 1.00 74.55 194 GLY A C 1
ATOM 1386 O O . GLY A 1 177 ? 41.456 8.168 39.115 1.00 75.19 194 GLY A O 1
ATOM 1387 N N . GLU A 1 178 ? 41.256 6.177 40.149 1.00 68.07 195 GLU A N 1
ATOM 1388 C CA . GLU A 1 178 ? 41.281 5.412 38.913 1.00 67.18 195 GLU A CA 1
ATOM 1389 C C . GLU A 1 178 ? 39.865 5.107 38.445 1.00 65.11 195 GLU A C 1
ATOM 1390 O O . GLU A 1 178 ? 39.174 4.289 39.075 1.00 63.57 195 GLU A O 1
ATOM 1396 N N . PRO A 1 179 ? 39.391 5.726 37.365 1.00 64.99 196 PRO A N 1
ATOM 1397 C CA . PRO A 1 179 ? 38.049 5.413 36.868 1.00 59.63 196 PRO A CA 1
ATOM 1398 C C . PRO A 1 179 ? 37.943 3.966 36.407 1.00 59.48 196 PRO A C 1
ATOM 1399 O O . PRO A 1 179 ? 38.936 3.304 36.090 1.00 53.90 196 PRO A O 1
ATOM 1403 N N . LEU A 1 180 ? 36.710 3.463 36.414 1.00 47.90 197 LEU A N 1
ATOM 1404 C CA . LEU A 1 180 ? 36.384 2.196 35.780 1.00 51.20 197 LEU A CA 1
ATOM 1405 C C . LEU A 1 180 ? 35.862 2.454 34.366 1.00 52.35 197 LEU A C 1
ATOM 1406 O O . LEU A 1 180 ? 35.069 3.375 34.137 1.00 54.88 197 LEU A O 1
ATOM 1411 N N . PHE A 1 181 ? 36.310 1.635 33.423 1.00 43.96 198 PHE A N 1
ATOM 1412 C CA . PHE A 1 181 ? 35.786 1.679 32.056 1.00 47.07 198 PHE A CA 1
ATOM 1413 C C . PHE A 1 181 ? 35.731 0.266 31.509 1.00 48.32 198 PHE A C 1
ATOM 1414 O O . PHE A 1 181 ? 36.714 -0.476 31.578 1.00 46.58 198 PHE A O 1
ATOM 1422 N N . TRP A 1 182 ? 34.572 -0.108 30.986 1.00 43.45 199 TRP A N 1
ATOM 1423 C CA . TRP A 1 182 ? 34.446 -1.389 30.323 1.00 46.89 199 TRP A CA 1
ATOM 1424 C C . TRP A 1 182 ? 33.350 -1.290 29.274 1.00 54.10 199 TRP A C 1
ATOM 1425 O O . TRP A 1 182 ? 32.571 -0.329 29.230 1.00 50.26 199 TRP A O 1
ATOM 1436 N N . THR A 1 183 ? 33.317 -2.304 28.422 1.00 46.26 200 THR A N 1
ATOM 1437 C CA . THR A 1 183 ? 32.406 -2.360 27.295 1.00 43.93 200 THR A CA 1
ATOM 1438 C C . THR A 1 183 ? 31.715 -3.714 27.286 1.00 43.17 200 THR A C 1
ATOM 1439 O O . THR A 1 183 ? 32.346 -4.742 27.541 1.00 45.29 200 THR A O 1
ATOM 1443 N N . GLU A 1 184 ? 30.412 -3.706 27.017 1.00 41.50 201 GLU A N 1
ATOM 1444 C CA . GLU A 1 184 ? 29.615 -4.929 26.999 1.00 39.92 201 GLU A CA 1
ATOM 1445 C C . GLU A 1 184 ? 28.552 -4.808 25.912 1.00 40.64 201 GLU A C 1
ATOM 1446 O O . GLU A 1 184 ? 27.641 -3.983 26.028 1.00 45.80 201 GLU A O 1
ATOM 1452 N N . LYS A 1 185 ? 28.671 -5.617 24.850 1.00 52.40 202 LYS A N 1
ATOM 1453 C CA . LYS A 1 185 ? 27.742 -5.582 23.714 1.00 42.12 202 LYS A CA 1
ATOM 1454 C C . LYS A 1 185 ? 27.597 -4.180 23.142 1.00 35.02 202 LYS A C 1
ATOM 1455 O O . LYS A 1 185 ? 28.564 -3.633 22.620 1.00 47.24 202 LYS A O 1
ATOM 1461 N N . ASP A 1 186 ? 26.406 -3.581 23.232 1.00 36.21 203 ASP A N 1
ATOM 1462 C CA . ASP A 1 186 ? 26.189 -2.237 22.700 1.00 31.05 203 ASP A CA 1
ATOM 1463 C C . ASP A 1 186 ? 26.647 -1.124 23.634 1.00 34.55 203 ASP A C 1
ATOM 1464 O O . ASP A 1 186 ? 26.787 0.012 23.179 1.00 35.52 203 ASP A O 1
ATOM 1469 N N . PHE A 1 187 ? 26.876 -1.414 24.919 1.00 34.14 204 PHE A N 1
ATOM 1470 C CA . PHE A 1 187 ? 27.104 -0.390 25.931 1.00 38.53 204 PHE A CA 1
ATOM 1471 C C . PHE A 1 187 ? 28.577 -0.228 26.271 1.00 41.59 204 PHE A C 1
ATOM 1472 O O . PHE A 1 187 ? 29.337 -1.201 26.300 1.00 40.43 204 PHE A O 1
ATOM 1480 N N . SER A 1 188 ? 28.966 1.005 26.562 1.00 36.83 205 SER A N 1
ATOM 1481 C CA . SER A 1 188 ? 30.214 1.261 27.260 1.00 36.08 205 SER A CA 1
ATOM 1482 C C . SER A 1 188 ? 29.904 1.984 28.562 1.00 36.90 205 SER A C 1
ATOM 1483 O O . SER A 1 188 ? 28.928 2.735 28.649 1.00 39.81 205 SER A O 1
ATOM 1486 N N . TYR A 1 189 ? 30.735 1.746 29.575 1.00 40.43 206 TYR A N 1
ATOM 1487 C CA . TYR A 1 189 ? 30.477 2.239 30.922 1.00 39.08 206 TYR A CA 1
ATOM 1488 C C . TYR A 1 189 ? 31.711 2.941 31.476 1.00 49.65 206 TYR A C 1
ATOM 1489 O O . TYR A 1 189 ? 32.810 2.371 31.459 1.00 43.95 206 TYR A O 1
ATOM 1498 N N . LEU A 1 190 ? 31.508 4.152 32.010 1.00 42.14 207 LEU A N 1
ATOM 1499 C CA . LEU A 1 190 ? 32.556 4.926 32.669 1.00 43.74 207 LEU A CA 1
ATOM 1500 C C . LEU A 1 190 ? 32.098 5.331 34.067 1.00 41.21 207 LEU A C 1
ATOM 1501 O O . LEU A 1 190 ? 31.098 6.041 34.209 1.00 47.34 207 LEU A O 1
ATOM 1506 N N . VAL A 1 191 ? 32.838 4.904 35.088 1.00 43.92 208 VAL A N 1
ATOM 1507 C CA . VAL A 1 191 ? 32.568 5.280 36.483 1.00 44.78 208 VAL A CA 1
ATOM 1508 C C . VAL A 1 191 ? 33.680 6.218 36.950 1.00 51.79 208 VAL A C 1
ATOM 1509 O O . VAL A 1 191 ? 34.841 5.802 37.062 1.00 53.50 208 VAL A O 1
ATOM 1513 N N . LYS A 1 192 ? 33.331 7.472 37.247 1.00 52.30 209 LYS A N 1
ATOM 1514 C CA . LYS A 1 192 ? 34.280 8.461 37.756 1.00 52.38 209 LYS A CA 1
ATOM 1515 C C . LYS A 1 192 ? 33.955 8.844 39.199 1.00 46.06 209 LYS A C 1
ATOM 1516 O O . LYS A 1 192 ? 32.785 8.982 39.563 1.00 49.33 209 LYS A O 1
ATOM 1522 N N . ASP A 1 193 ? 34.994 9.052 40.005 1.00 53.09 210 ASP A N 1
ATOM 1523 C CA . ASP A 1 193 ? 34.862 9.528 41.385 1.00 63.39 210 ASP A CA 1
ATOM 1524 C C . ASP A 1 193 ? 35.311 10.980 41.444 1.00 65.46 210 ASP A C 1
ATOM 1525 O O . ASP A 1 193 ? 36.510 11.266 41.370 1.00 71.89 210 ASP A O 1
ATOM 1530 N N . ASN A 1 194 ? 34.352 11.892 41.567 1.00 55.29 211 ASN A N 1
ATOM 1531 C CA . ASN A 1 194 ? 34.675 13.304 41.773 1.00 58.45 211 ASN A CA 1
ATOM 1532 C C . ASN A 1 194 ? 34.759 13.632 43.265 1.00 69.79 211 ASN A C 1
ATOM 1533 O O . ASN A 1 194 ? 34.096 14.532 43.776 1.00 74.35 211 ASN A O 1
ATOM 1538 N N . PHE A 1 195 ? 35.585 12.863 43.971 1.00 70.48 212 PHE A N 1
ATOM 1539 C CA . PHE A 1 195 ? 35.755 12.991 45.412 1.00 62.80 212 PHE A CA 1
ATOM 1540 C C . PHE A 1 195 ? 37.090 12.365 45.795 1.00 60.49 212 PHE A C 1
ATOM 1541 O O . PHE A 1 195 ? 37.721 11.663 44.999 1.00 64.95 212 PHE A O 1
ATOM 1549 N N . GLU A 1 196 ? 37.515 12.626 47.031 1.00 70.38 213 GLU A N 1
ATOM 1550 C CA . GLU A 1 196 ? 38.692 11.980 47.589 1.00 75.10 213 GLU A CA 1
ATOM 1551 C C . GLU A 1 196 ? 38.360 11.437 48.970 1.00 67.54 213 GLU A C 1
ATOM 1552 O O . GLU A 1 196 ? 37.460 11.931 49.655 1.00 76.32 213 GLU A O 1
ATOM 1558 N N . ILE A 1 197 ? 39.082 10.398 49.357 1.00 70.39 214 ILE A N 1
ATOM 1559 C CA . ILE A 1 197 ? 38.874 9.763 50.651 1.00 73.21 214 ILE A CA 1
ATOM 1560 C C . ILE A 1 197 ? 39.631 10.547 51.718 1.00 78.54 214 ILE A C 1
ATOM 1561 O O . ILE A 1 197 ? 40.815 10.863 51.549 1.00 81.35 214 ILE A O 1
ATOM 1566 N N . GLN A 1 198 ? 38.937 10.882 52.810 1.00 73.91 215 GLN A N 1
ATOM 1567 C CA . GLN A 1 198 ? 39.487 11.664 53.913 1.00 74.27 215 GLN A CA 1
ATOM 1568 C C . GLN A 1 198 ? 39.838 10.753 55.084 1.00 80.92 215 GLN A C 1
ATOM 1569 O O . GLN A 1 198 ? 39.086 9.832 55.417 1.00 80.23 215 GLN A O 1
ATOM 1575 N N . ARG A 1 199 ? 40.971 11.027 55.723 1.00 79.22 216 ARG A N 1
ATOM 1576 C CA . ARG A 1 199 ? 41.424 10.279 56.891 1.00 81.35 216 ARG A CA 1
ATOM 1577 C C . ARG A 1 199 ? 41.248 11.131 58.141 1.00 77.44 216 ARG A C 1
ATOM 1578 O O . ARG A 1 199 ? 41.660 12.296 58.166 1.00 73.37 216 ARG A O 1
ATOM 1586 N N . GLU A 1 200 ? 40.645 10.555 59.179 1.00 80.37 217 GLU A N 1
ATOM 1587 C CA . GLU A 1 200 ? 40.434 11.305 60.408 1.00 83.88 217 GLU A CA 1
ATOM 1588 C C . GLU A 1 200 ? 40.484 10.381 61.616 1.00 79.41 217 GLU A C 1
ATOM 1589 O O . GLU A 1 200 ? 39.964 9.262 61.579 1.00 70.77 217 GLU A O 1
ATOM 1595 N N . GLU A 1 201 ? 41.119 10.867 62.683 1.00 77.45 218 GLU A N 1
ATOM 1596 C CA . GLU A 1 201 ? 41.119 10.174 63.963 1.00 80.20 218 GLU A CA 1
ATOM 1597 C C . GLU A 1 201 ? 39.849 10.531 64.725 1.00 77.79 218 GLU A C 1
ATOM 1598 O O . GLU A 1 201 ? 39.504 11.712 64.842 1.00 79.94 218 GLU A O 1
ATOM 1604 N N . VAL A 1 202 ? 39.143 9.516 65.235 1.00 67.90 219 VAL A N 1
ATOM 1605 C CA . VAL A 1 202 ? 37.849 9.725 65.876 1.00 68.97 219 VAL A CA 1
ATOM 1606 C C . VAL A 1 202 ? 37.695 8.822 67.095 1.00 65.13 219 VAL A C 1
ATOM 1607 O O . VAL A 1 202 ? 38.453 7.871 67.308 1.00 70.43 219 VAL A O 1
ATOM 1611 N N . LYS A 1 203 ? 36.668 9.136 67.883 1.00 63.97 220 LYS A N 1
ATOM 1612 C CA . LYS A 1 203 ? 36.209 8.328 69.007 1.00 72.79 220 LYS A CA 1
ATOM 1613 C C . LYS A 1 203 ? 34.762 7.919 68.754 1.00 70.56 220 LYS A C 1
ATOM 1614 O O . LYS A 1 203 ? 33.895 8.778 68.561 1.00 73.25 220 LYS A O 1
ATOM 1620 N N . ILE A 1 204 ? 34.492 6.619 68.784 1.00 66.94 221 ILE A N 1
ATOM 1621 C CA . ILE A 1 204 ? 33.179 6.090 68.441 1.00 67.66 221 ILE A CA 1
ATOM 1622 C C . ILE A 1 204 ? 32.546 5.490 69.691 1.00 63.18 221 ILE A C 1
ATOM 1623 O O . ILE A 1 204 ? 33.170 4.674 70.380 1.00 67.18 221 ILE A O 1
ATOM 1628 N N . SER A 1 205 ? 31.304 5.875 69.969 1.00 61.71 222 SER A N 1
ATOM 1629 C CA . SER A 1 205 ? 30.582 5.302 71.096 1.00 61.55 222 SER A CA 1
ATOM 1630 C C . SER A 1 205 ? 29.967 3.967 70.699 1.00 62.65 222 SER A C 1
ATOM 1631 O O . SER A 1 205 ? 29.261 3.870 69.687 1.00 64.11 222 SER A O 1
ATOM 1634 N N . CYS A 1 206 ? 30.254 2.934 71.487 1.00 50.76 223 CYS A N 1
ATOM 1635 C CA . CYS A 1 206 ? 29.728 1.595 71.265 1.00 57.61 223 CYS A CA 1
ATOM 1636 C C . CYS A 1 206 ? 29.264 0.994 72.586 1.00 57.84 223 CYS A C 1
ATOM 1637 O O . CYS A 1 206 ? 29.778 1.330 73.655 1.00 62.72 223 CYS A O 1
ATOM 1640 N N . PHE A 1 207 ? 28.283 0.102 72.494 1.00 48.58 224 PHE A N 1
ATOM 1641 C CA . PHE A 1 207 ? 27.904 -0.787 73.582 1.00 56.34 224 PHE A CA 1
ATOM 1642 C C . PHE A 1 207 ? 28.482 -2.161 73.287 1.00 58.48 224 PHE A C 1
ATOM 1643 O O . PHE A 1 207 ? 28.182 -2.752 72.241 1.00 56.99 224 PHE A O 1
ATOM 1651 N N . VAL A 1 208 ? 29.330 -2.649 74.188 1.00 54.75 225 VAL A N 1
ATOM 1652 C CA . VAL A 1 208 ? 29.921 -3.975 74.086 1.00 61.72 225 VAL A CA 1
ATOM 1653 C C . VAL A 1 208 ? 29.230 -4.871 75.108 1.00 58.88 225 VAL A C 1
ATOM 1654 O O . VAL A 1 208 ? 29.195 -4.565 76.308 1.00 53.44 225 VAL A O 1
ATOM 1658 N N . ASP A 1 209 ? 28.657 -5.959 74.626 1.00 57.53 226 ASP A N 1
ATOM 1659 C CA . ASP A 1 209 ? 27.943 -6.903 75.468 1.00 63.74 226 ASP A CA 1
ATOM 1660 C C . ASP A 1 209 ? 28.794 -8.156 75.566 1.00 75.56 226 ASP A C 1
ATOM 1661 O O . ASP A 1 209 ? 28.927 -8.880 74.566 1.00 68.01 226 ASP A O 1
ATOM 1666 N N . PRO A 1 210 ? 29.406 -8.448 76.720 1.00 80.42 227 PRO A N 1
ATOM 1667 C CA . PRO A 1 210 ? 30.386 -9.544 76.782 1.00 89.43 227 PRO A CA 1
ATOM 1668 C C . PRO A 1 210 ? 29.771 -10.930 76.847 1.00 89.44 227 PRO A C 1
ATOM 1669 O O . PRO A 1 210 ? 30.491 -11.914 76.622 1.00 88.22 227 PRO A O 1
ATOM 1673 N N . ASP A 1 211 ? 28.480 -11.042 77.153 1.00 83.18 228 ASP A N 1
ATOM 1674 C CA . ASP A 1 211 ? 27.757 -12.312 77.106 1.00 90.17 228 ASP A CA 1
ATOM 1675 C C . ASP A 1 211 ? 26.480 -12.046 76.322 1.00 91.13 228 ASP A C 1
ATOM 1676 O O . ASP A 1 211 ? 25.496 -11.545 76.878 1.00 87.85 228 ASP A O 1
ATOM 1681 N N . TYR A 1 212 ? 26.504 -12.367 75.028 1.00 93.62 229 TYR A N 1
ATOM 1682 C CA . TYR A 1 212 ? 25.368 -12.107 74.157 1.00 92.07 229 TYR A CA 1
ATOM 1683 C C . TYR A 1 212 ? 24.600 -13.364 73.749 1.00 103.23 229 TYR A C 1
ATOM 1684 O O . TYR A 1 212 ? 23.608 -13.247 73.017 1.00 110.40 229 TYR A O 1
ATOM 1693 N N . TRP A 1 213 ? 25.010 -14.548 74.220 1.00 107.37 230 TRP A N 1
ATOM 1694 C CA . TRP A 1 213 ? 24.307 -15.792 73.933 1.00 112.63 230 TRP A CA 1
ATOM 1695 C C . TRP A 1 213 ? 24.267 -16.127 72.445 1.00 124.42 230 TRP A C 1
ATOM 1696 O O . TRP A 1 213 ? 25.299 -16.293 71.793 1.00 128.49 230 TRP A O 1
ATOM 1698 N N . VAL A 1 214 ? 23.055 -16.248 71.915 1.00 131.83 231 VAL A N 1
ATOM 1699 C CA . VAL A 1 214 ? 22.797 -16.766 70.583 1.00 125.69 231 VAL A CA 1
ATOM 1700 C C . VAL A 1 214 ? 23.326 -18.189 70.507 1.00 124.24 231 VAL A C 1
ATOM 1701 O O . VAL A 1 214 ? 24.180 -18.488 69.672 1.00 121.12 231 VAL A O 1
ATOM 1705 N N . GLY A 1 215 ? 22.847 -19.065 71.385 1.00 125.23 232 GLY A N 1
ATOM 1706 C CA . GLY A 1 215 ? 23.203 -20.469 71.324 1.00 128.65 232 GLY A CA 1
ATOM 1707 C C . GLY A 1 215 ? 24.648 -20.808 71.642 1.00 133.78 232 GLY A C 1
ATOM 1708 O O . GLY A 1 215 ? 24.994 -21.993 71.717 1.00 139.13 232 GLY A O 1
ATOM 1709 N N . GLU A 1 216 ? 25.496 -19.800 71.836 1.00 131.98 233 GLU A N 1
ATOM 1710 C CA . GLU A 1 216 ? 26.927 -20.022 72.031 1.00 126.54 233 GLU A CA 1
ATOM 1711 C C . GLU A 1 216 ? 27.197 -20.924 73.230 1.00 124.81 233 GLU A C 1
ATOM 1712 O O . GLU A 1 216 ? 28.059 -21.799 73.174 1.00 122.45 233 GLU A O 1
ATOM 1718 N N . LYS A 1 220 ? 31.408 -9.663 73.552 1.00 89.69 237 LYS A N 1
ATOM 1719 C CA . LYS A 1 220 ? 31.629 -10.446 72.344 1.00 85.14 237 LYS A CA 1
ATOM 1720 C C . LYS A 1 220 ? 30.788 -9.928 71.166 1.00 81.53 237 LYS A C 1
ATOM 1721 O O . LYS A 1 220 ? 30.920 -10.410 70.040 1.00 84.21 237 LYS A O 1
ATOM 1727 N N . LYS A 1 221 ? 29.926 -8.947 71.435 1.00 74.49 238 LYS A N 1
ATOM 1728 C CA . LYS A 1 221 ? 29.256 -8.180 70.392 1.00 67.42 238 LYS A CA 1
ATOM 1729 C C . LYS A 1 221 ? 29.341 -6.701 70.724 1.00 63.88 238 LYS A C 1
ATOM 1730 O O . LYS A 1 221 ? 29.113 -6.298 71.869 1.00 66.92 238 LYS A O 1
ATOM 1736 N N . ALA A 1 222 ? 29.656 -5.892 69.721 1.00 56.93 239 ALA A N 1
ATOM 1737 C CA . ALA A 1 222 ? 29.737 -4.450 69.891 1.00 61.09 239 ALA A CA 1
ATOM 1738 C C . ALA A 1 222 ? 28.856 -3.772 68.854 1.00 55.51 239 ALA A C 1
ATOM 1739 O O . ALA A 1 222 ? 28.934 -4.091 67.664 1.00 54.14 239 ALA A O 1
ATOM 1741 N N . PHE A 1 223 ? 28.041 -2.826 69.306 1.00 50.30 240 PHE A N 1
ATOM 1742 C CA . PHE A 1 223 ? 27.150 -2.063 68.451 1.00 47.03 240 PHE A CA 1
ATOM 1743 C C . PHE A 1 223 ? 27.519 -0.597 68.571 1.00 49.06 240 PHE A C 1
ATOM 1744 O O . PHE A 1 223 ? 27.571 -0.054 69.684 1.00 53.32 240 PHE A O 1
ATOM 1752 N N . CYS A 1 224 ? 27.793 0.043 67.441 1.00 45.36 241 CYS A N 1
ATOM 1753 C CA . CYS A 1 224 ? 28.338 1.388 67.474 1.00 52.45 241 CYS A CA 1
ATOM 1754 C C . CYS A 1 224 ? 27.428 2.369 66.761 1.00 56.82 241 CYS A C 1
ATOM 1755 O O . CYS A 1 224 ? 26.563 1.994 65.964 1.00 56.03 241 CYS A O 1
ATOM 1758 N N . GLN A 1 225 ? 27.646 3.644 67.062 1.00 48.56 242 GLN A N 1
ATOM 1759 C CA . GLN A 1 225 ? 26.976 4.729 66.374 1.00 53.91 242 GLN A CA 1
ATOM 1760 C C . GLN A 1 225 ? 28.019 5.738 65.932 1.00 60.86 242 GLN A C 1
ATOM 1761 O O . GLN A 1 225 ? 28.891 6.112 66.720 1.00 63.82 242 GLN A O 1
ATOM 1767 N N . ASP A 1 226 ? 27.942 6.165 64.670 1.00 51.25 243 ASP A N 1
ATOM 1768 C CA . ASP A 1 226 ? 28.766 7.267 64.183 1.00 60.65 243 ASP A CA 1
ATOM 1769 C C . ASP A 1 226 ? 27.818 8.196 63.442 1.00 60.42 243 ASP A C 1
ATOM 1770 O O . ASP A 1 226 ? 27.580 8.031 62.241 1.00 57.80 243 ASP A O 1
ATOM 1775 N N . GLY A 1 227 ? 27.276 9.171 64.164 1.00 55.53 244 GLY A N 1
ATOM 1776 C CA . GLY A 1 227 ? 26.309 10.062 63.566 1.00 67.21 244 GLY A CA 1
ATOM 1777 C C . GLY A 1 227 ? 25.041 9.306 63.242 1.00 66.70 244 GLY A C 1
ATOM 1778 O O . GLY A 1 227 ? 24.453 8.674 64.126 1.00 61.51 244 GLY A O 1
ATOM 1779 N N . THR A 1 228 ? 24.618 9.340 61.981 1.00 57.19 245 THR A N 1
ATOM 1780 C CA . THR A 1 228 ? 23.419 8.641 61.549 1.00 60.45 245 THR A CA 1
ATOM 1781 C C . THR A 1 228 ? 23.708 7.232 61.048 1.00 61.39 245 THR A C 1
ATOM 1782 O O . THR A 1 228 ? 22.826 6.614 60.440 1.00 58.71 245 THR A O 1
ATOM 1786 N N . ASN A 1 229 ? 24.913 6.715 61.283 1.00 52.82 246 ASN A N 1
ATOM 1787 C CA . ASN A 1 229 ? 25.284 5.362 60.891 1.00 54.36 246 ASN A CA 1
ATOM 1788 C C . ASN A 1 229 ? 25.439 4.482 62.123 1.00 54.25 246 ASN A C 1
ATOM 1789 O O . ASN A 1 229 ? 26.129 4.856 63.075 1.00 51.76 246 ASN A O 1
ATOM 1794 N N . PHE A 1 230 ? 24.834 3.300 62.068 1.00 51.79 247 PHE A N 1
ATOM 1795 C CA . PHE A 1 230 ? 24.848 2.317 63.133 1.00 43.43 247 PHE A CA 1
ATOM 1796 C C . PHE A 1 230 ? 25.329 0.995 62.558 1.00 54.42 247 PHE A C 1
ATOM 1797 O O . PHE A 1 230 ? 24.944 0.619 61.446 1.00 50.91 247 PHE A O 1
ATOM 1805 N N . PHE A 1 231 ? 26.174 0.293 63.305 1.00 49.81 248 PHE A N 1
ATOM 1806 C CA . PHE A 1 231 ? 26.741 -0.945 62.793 1.00 56.86 248 PHE A CA 1
ATOM 1807 C C . PHE A 1 231 ? 27.254 -1.791 63.950 1.00 56.49 248 PHE A C 1
ATOM 1808 O O . PHE A 1 231 ? 27.564 -1.285 65.034 1.00 51.90 248 PHE A O 1
ATOM 1816 N N . GLU A 1 232 ? 27.323 -3.096 63.700 1.00 48.47 249 GLU A N 1
ATOM 1817 C CA . GLU A 1 232 ? 27.937 -4.050 64.614 1.00 63.04 249 GLU A CA 1
ATOM 1818 C C . GLU A 1 232 ? 29.396 -4.234 64.211 1.00 64.69 249 GLU A C 1
ATOM 1819 O O . GLU A 1 232 ? 29.689 -4.714 63.111 1.00 74.71 249 GLU A O 1
ATOM 1825 N N . VAL A 1 233 ? 30.315 -3.838 65.088 1.00 62.01 250 VAL A N 1
ATOM 1826 C CA . VAL A 1 233 ? 31.731 -4.033 64.807 1.00 69.87 250 VAL A CA 1
ATOM 1827 C C . VAL A 1 233 ? 32.060 -5.512 64.932 1.00 71.13 250 VAL A C 1
ATOM 1828 O O . VAL A 1 233 ? 31.783 -6.142 65.957 1.00 75.14 250 VAL A O 1
ATOM 1832 N N . THR A 1 234 ? 32.632 -6.077 63.873 1.00 75.14 251 THR A N 1
ATOM 1833 C CA . THR A 1 234 ? 32.927 -7.499 63.804 1.00 80.55 251 THR A CA 1
ATOM 1834 C C . THR A 1 234 ? 34.407 -7.790 63.608 1.00 75.09 251 THR A C 1
ATOM 1835 O O . THR A 1 234 ? 34.793 -8.964 63.580 1.00 80.77 251 THR A O 1
ATOM 1839 N N . SER A 1 235 ? 35.239 -6.762 63.473 1.00 73.48 252 SER A N 1
ATOM 1840 C CA . SER A 1 235 ? 36.682 -6.906 63.338 1.00 76.46 252 SER A CA 1
ATOM 1841 C C . SER A 1 235 ? 37.296 -5.535 63.565 1.00 75.71 252 SER A C 1
ATOM 1842 O O . SER A 1 235 ? 36.594 -4.523 63.635 1.00 69.25 252 SER A O 1
ATOM 1845 N N . HIS A 1 236 ? 38.625 -5.511 63.676 1.00 79.26 253 HIS A N 1
ATOM 1846 C CA A HIS A 1 236 ? 39.310 -4.239 63.857 0.43 80.15 253 HIS A CA 1
ATOM 1847 C CA B HIS A 1 236 ? 39.331 -4.245 63.849 0.57 80.03 253 HIS A CA 1
ATOM 1848 C C . HIS A 1 236 ? 39.322 -3.423 62.567 1.00 77.30 253 HIS A C 1
ATOM 1849 O O . HIS A 1 236 ? 39.300 -2.188 62.620 1.00 71.72 253 HIS A O 1
ATOM 1862 N N . GLN A 1 237 ? 39.335 -4.085 61.409 1.00 75.07 254 GLN A N 1
ATOM 1863 C CA . GLN A 1 237 ? 39.257 -3.424 60.109 1.00 77.71 254 GLN A CA 1
ATOM 1864 C C . GLN A 1 237 ? 37.876 -3.686 59.519 1.00 69.03 254 GLN A C 1
ATOM 1865 O O . GLN A 1 237 ? 37.534 -4.831 59.209 1.00 66.73 254 GLN A O 1
ATOM 1871 N N . PHE A 1 238 ? 37.097 -2.626 59.350 1.00 66.19 255 PHE A N 1
ATOM 1872 C CA . PHE A 1 238 ? 35.663 -2.766 59.174 1.00 62.28 255 PHE A CA 1
ATOM 1873 C C . PHE A 1 238 ? 35.141 -1.628 58.305 1.00 60.45 255 PHE A C 1
ATOM 1874 O O . PHE A 1 238 ? 35.647 -0.501 58.363 1.00 64.03 255 PHE A O 1
ATOM 1882 N N . CYS A 1 239 ? 34.117 -1.926 57.500 1.00 48.62 256 CYS A N 1
ATOM 1883 C CA . CYS A 1 239 ? 33.480 -0.918 56.660 1.00 52.02 256 CYS A CA 1
ATOM 1884 C C . CYS A 1 239 ? 31.962 -1.001 56.778 1.00 56.08 256 CYS A C 1
ATOM 1885 O O . CYS A 1 239 ? 31.392 -2.081 56.937 1.00 57.04 256 CYS A O 1
ATOM 1888 N N . HIS A 1 240 ? 31.317 0.163 56.724 1.00 55.09 257 HIS A N 1
ATOM 1889 C CA . HIS A 1 240 ? 29.861 0.255 56.678 1.00 47.07 257 HIS A CA 1
ATOM 1890 C C . HIS A 1 240 ? 29.485 1.359 55.692 1.00 52.83 257 HIS A C 1
ATOM 1891 O O . HIS A 1 240 ? 29.722 2.539 55.966 1.00 56.36 257 HIS A O 1
ATOM 1898 N N . GLN A 1 241 ? 28.887 0.973 54.553 1.00 45.03 258 GLN A N 1
ATOM 1899 C CA . GLN A 1 241 ? 28.494 1.900 53.484 1.00 45.82 258 GLN A CA 1
ATOM 1900 C C . GLN A 1 241 ? 29.613 2.877 53.128 1.00 51.02 258 GLN A C 1
ATOM 1901 O O . GLN A 1 241 ? 30.685 2.447 52.711 1.00 50.71 258 GLN A O 1
ATOM 1907 N N . TYR A 1 242 ? 29.397 4.187 53.295 1.00 65.94 259 TYR A N 1
ATOM 1908 C CA . TYR A 1 242 ? 30.355 5.194 52.829 1.00 74.54 259 TYR A CA 1
ATOM 1909 C C . TYR A 1 242 ? 31.575 5.380 53.750 1.00 67.60 259 TYR A C 1
ATOM 1910 O O . TYR A 1 242 ? 32.264 6.390 53.595 1.00 66.40 259 TYR A O 1
ATOM 1919 N N . ALA A 1 243 ? 31.875 4.466 54.676 1.00 66.40 260 ALA A N 1
ATOM 1920 C CA . ALA A 1 243 ? 32.929 4.717 55.654 1.00 59.06 260 ALA A CA 1
ATOM 1921 C C . ALA A 1 243 ? 33.607 3.414 56.052 1.00 62.45 260 ALA A C 1
ATOM 1922 O O . ALA A 1 243 ? 32.953 2.375 56.182 1.00 71.32 260 ALA A O 1
ATOM 1924 N N . CYS A 1 244 ? 34.923 3.479 56.236 1.00 61.10 261 CYS A N 1
ATOM 1925 C CA . CYS A 1 244 ? 35.707 2.346 56.704 1.00 55.78 261 CYS A CA 1
ATOM 1926 C C . CYS A 1 244 ? 36.425 2.706 57.994 1.00 61.22 261 CYS A C 1
ATOM 1927 O O . CYS A 1 244 ? 36.833 3.854 58.202 1.00 66.73 261 CYS A O 1
ATOM 1930 N N . TYR A 1 245 ? 36.595 1.707 58.847 1.00 59.42 262 TYR A N 1
ATOM 1931 C CA . TYR A 1 245 ? 37.105 1.929 60.190 1.00 60.92 262 TYR A CA 1
ATOM 1932 C C . TYR A 1 245 ? 38.271 0.993 60.459 1.00 71.12 262 TYR A C 1
ATOM 1933 O O . TYR A 1 245 ? 38.283 -0.155 60.000 1.00 63.96 262 TYR A O 1
ATOM 1942 N N . ASN A 1 246 ? 39.251 1.505 61.201 1.00 67.85 263 ASN A N 1
ATOM 1943 C CA . ASN A 1 246 ? 40.368 0.723 61.718 1.00 67.52 263 ASN A CA 1
ATOM 1944 C C . ASN A 1 246 ? 40.407 0.912 63.233 1.00 77.00 263 ASN A C 1
ATOM 1945 O O . ASN A 1 246 ? 40.760 1.994 63.717 1.00 68.15 263 ASN A O 1
ATOM 1950 N N . PHE A 1 247 ? 40.028 -0.130 63.973 1.00 81.35 264 PHE A N 1
ATOM 1951 C CA . PHE A 1 247 ? 39.946 -0.087 65.429 1.00 80.85 264 PHE A CA 1
ATOM 1952 C C . PHE A 1 247 ? 41.239 -0.591 66.065 1.00 81.71 264 PHE A C 1
ATOM 1953 O O . PHE A 1 247 ? 41.891 -1.507 65.553 1.00 86.68 264 PHE A O 1
ATOM 1961 N N . SER A 1 248 ? 41.589 0.005 67.204 1.00 89.52 265 SER A N 1
ATOM 1962 C CA . SER A 1 248 ? 42.800 -0.359 67.930 1.00 99.63 265 SER A CA 1
ATOM 1963 C C . SER A 1 248 ? 42.781 -1.831 68.340 1.00 105.44 265 SER A C 1
ATOM 1964 O O . SER A 1 248 ? 41.726 -2.456 68.483 1.00 97.45 265 SER A O 1
ATOM 1967 N N . LYS A 1 249 ? 43.978 -2.381 68.547 1.00 106.85 266 LYS A N 1
ATOM 1968 C CA . LYS A 1 249 ? 44.120 -3.783 68.915 1.00 114.74 266 LYS A CA 1
ATOM 1969 C C . LYS A 1 249 ? 43.827 -3.997 70.396 1.00 122.76 266 LYS A C 1
ATOM 1970 O O . LYS A 1 249 ? 44.593 -4.667 71.096 1.00 127.47 266 LYS A O 1
ATOM 1972 N N . ASP A 1 250 ? 42.728 -3.423 70.885 1.00 116.37 267 ASP A N 1
ATOM 1973 C CA . ASP A 1 250 ? 42.275 -3.682 72.245 1.00 121.10 267 ASP A CA 1
ATOM 1974 C C . ASP A 1 250 ? 41.132 -4.688 72.209 1.00 124.92 267 ASP A C 1
ATOM 1975 O O . ASP A 1 250 ? 41.161 -5.628 71.407 1.00 125.18 267 ASP A O 1
ATOM 1980 N N . GLU A 1 251 ? 40.131 -4.491 73.067 1.00 134.49 268 GLU A N 1
ATOM 1981 C CA . GLU A 1 251 ? 38.925 -5.326 73.144 1.00 131.36 268 GLU A CA 1
ATOM 1982 C C . GLU A 1 251 ? 39.203 -6.820 72.982 1.00 132.63 268 GLU A C 1
ATOM 1983 O O . GLU A 1 251 ? 39.114 -7.584 73.940 1.00 131.42 268 GLU A O 1
ATOM 1989 N N . ASP A 1 267 ? 22.586 -15.048 52.335 1.00 75.61 284 ASP A N 1
ATOM 1990 C CA . ASP A 1 267 ? 21.686 -16.121 51.917 1.00 80.52 284 ASP A CA 1
ATOM 1991 C C . ASP A 1 267 ? 22.101 -16.748 50.585 1.00 80.78 284 ASP A C 1
ATOM 1992 O O . ASP A 1 267 ? 22.306 -16.033 49.589 1.00 71.14 284 ASP A O 1
ATOM 1997 N N . LEU A 1 268 ? 22.230 -18.075 50.598 1.00 97.20 285 LEU A N 1
ATOM 1998 C CA . LEU A 1 268 ? 22.600 -18.816 49.402 1.00 83.92 285 LEU A CA 1
ATOM 1999 C C . LEU A 1 268 ? 21.565 -18.745 48.282 1.00 68.02 285 LEU A C 1
ATOM 2000 O O . LEU A 1 268 ? 21.975 -18.907 47.120 1.00 55.99 285 LEU A O 1
ATOM 2005 N N . PRO A 1 269 ? 20.236 -18.514 48.532 1.00 69.05 286 PRO A N 1
ATOM 2006 C CA . PRO A 1 269 ? 19.316 -18.302 47.406 1.00 64.49 286 PRO A CA 1
ATOM 2007 C C . PRO A 1 269 ? 19.763 -17.224 46.419 1.00 58.93 286 PRO A C 1
ATOM 2008 O O . PRO A 1 269 ? 19.344 -17.233 45.261 1.00 56.13 286 PRO A O 1
ATOM 2012 N N . PHE A 1 270 ? 20.629 -16.307 46.858 1.00 55.91 287 PHE A N 1
ATOM 2013 C CA . PHE A 1 270 ? 21.062 -15.193 46.025 1.00 70.28 287 PHE A CA 1
ATOM 2014 C C . PHE A 1 270 ? 22.525 -15.267 45.614 1.00 70.59 287 PHE A C 1
ATOM 2015 O O . PHE A 1 270 ? 23.009 -14.345 44.951 1.00 71.96 287 PHE A O 1
ATOM 2023 N N . GLY A 1 271 ? 23.237 -16.336 45.965 1.00 70.75 288 GLY A N 1
ATOM 2024 C CA . GLY A 1 271 ? 24.656 -16.367 45.684 1.00 66.86 288 GLY A CA 1
ATOM 2025 C C . GLY A 1 271 ? 25.400 -15.350 46.539 1.00 71.27 288 GLY A C 1
ATOM 2026 O O . GLY A 1 271 ? 24.924 -14.887 47.576 1.00 61.80 288 GLY A O 1
ATOM 2027 N N . ASN A 1 272 ? 26.585 -14.981 46.066 1.00 72.39 289 ASN A N 1
ATOM 2028 C CA . ASN A 1 272 ? 27.412 -14.028 46.795 1.00 86.44 289 ASN A CA 1
ATOM 2029 C C . ASN A 1 272 ? 27.014 -12.593 46.466 1.00 66.43 289 ASN A C 1
ATOM 2030 O O . ASN A 1 272 ? 27.846 -11.684 46.545 1.00 74.25 289 ASN A O 1
ATOM 2035 N N . LYS A 1 273 ? 25.752 -12.375 46.104 1.00 57.40 290 LYS A N 1
ATOM 2036 C CA . LYS A 1 273 ? 25.335 -11.064 45.623 1.00 52.39 290 LYS A CA 1
ATOM 2037 C C . LYS A 1 273 ? 25.370 -10.026 46.735 1.00 50.68 290 LYS A C 1
ATOM 2038 O O . LYS A 1 273 ? 24.993 -10.300 47.879 1.00 44.30 290 LYS A O 1
ATOM 2044 N N . SER A 1 274 ? 25.846 -8.830 46.391 1.00 48.75 291 SER A N 1
ATOM 2045 C CA . SER A 1 274 ? 25.721 -7.687 47.281 1.00 43.36 291 SER A CA 1
ATOM 2046 C C . SER A 1 274 ? 24.270 -7.512 47.708 1.00 39.19 291 SER A C 1
ATOM 2047 O O . SER A 1 274 ? 23.354 -7.533 46.877 1.00 39.47 291 SER A O 1
ATOM 2050 N N . TRP A 1 275 ? 24.064 -7.342 49.014 1.00 36.55 292 TRP A N 1
ATOM 2051 C CA . TRP A 1 275 ? 22.719 -7.127 49.540 1.00 36.90 292 TRP A CA 1
ATOM 2052 C C . TRP A 1 275 ? 22.089 -5.847 49.017 1.00 33.29 292 TRP A C 1
ATOM 2053 O O . TRP A 1 275 ? 20.881 -5.649 49.185 1.00 35.84 292 TRP A O 1
ATOM 2064 N N . THR A 1 276 ? 22.879 -4.960 48.415 1.00 36.70 293 THR A N 1
ATOM 2065 C CA . THR A 1 276 ? 22.338 -3.755 47.788 1.00 36.46 293 THR A CA 1
ATOM 2066 C C . THR A 1 276 ? 21.597 -4.027 46.474 1.00 36.96 293 THR A C 1
ATOM 2067 O O . THR A 1 276 ? 20.992 -3.093 45.936 1.00 37.14 293 THR A O 1
ATOM 2071 N N . VAL A 1 277 ? 21.622 -5.253 45.943 1.00 34.29 294 VAL A N 1
ATOM 2072 C CA . VAL A 1 277 ? 20.825 -5.584 44.758 1.00 37.60 294 VAL A CA 1
ATOM 2073 C C . VAL A 1 277 ? 19.655 -6.491 45.087 1.00 39.99 294 VAL A C 1
ATOM 2074 O O . VAL A 1 277 ? 18.863 -6.799 44.195 1.00 31.39 294 VAL A O 1
ATOM 2078 N N . VAL A 1 278 ? 19.520 -6.939 46.336 1.00 34.16 295 VAL A N 1
ATOM 2079 C CA . VAL A 1 278 ? 18.442 -7.851 46.699 1.00 35.42 295 VAL A CA 1
ATOM 2080 C C . VAL A 1 278 ? 17.268 -7.036 47.224 1.00 36.67 295 VAL A C 1
ATOM 2081 O O . VAL A 1 278 ? 17.407 -6.249 48.175 1.00 33.76 295 VAL A O 1
ATOM 2085 N N . THR A 1 279 ? 16.112 -7.241 46.616 1.00 34.86 296 THR A N 1
ATOM 2086 C CA . THR A 1 279 ? 14.902 -6.523 46.987 1.00 31.69 296 THR A CA 1
ATOM 2087 C C . THR A 1 279 ? 14.349 -7.016 48.324 1.00 34.12 296 THR A C 1
ATOM 2088 O O . THR A 1 279 ? 14.140 -8.218 48.499 1.00 33.09 296 THR A O 1
ATOM 2092 N N . ALA A 1 280 ? 14.090 -6.097 49.268 1.00 30.33 297 ALA A N 1
ATOM 2093 C CA . ALA A 1 280 ? 13.379 -6.469 50.487 1.00 31.10 297 ALA A CA 1
ATOM 2094 C C . ALA A 1 280 ? 11.893 -6.672 50.205 1.00 36.67 297 ALA A C 1
ATOM 2095 O O . ALA A 1 280 ? 11.280 -5.922 49.440 1.00 35.00 297 ALA A O 1
ATOM 2097 N N . SER A 1 281 ? 11.307 -7.691 50.819 1.00 31.11 298 SER A N 1
ATOM 2098 C CA . SER A 1 281 ? 9.883 -7.956 50.668 1.00 30.88 298 SER A CA 1
ATOM 2099 C C . SER A 1 281 ? 9.106 -7.316 51.815 1.00 34.87 298 SER A C 1
ATOM 2100 O O . SER A 1 281 ? 9.662 -6.997 52.869 1.00 30.75 298 SER A O 1
ATOM 2103 N N . ILE A 1 282 ? 7.803 -7.130 51.589 1.00 33.22 299 ILE A N 1
ATOM 2104 C CA . ILE A 1 282 ? 6.909 -6.741 52.676 1.00 34.32 299 ILE A CA 1
ATOM 2105 C C . ILE A 1 282 ? 6.996 -7.753 53.816 1.00 37.73 299 ILE A C 1
ATOM 2106 O O . ILE A 1 282 ? 6.865 -7.401 54.996 1.00 35.63 299 ILE A O 1
ATOM 2111 N N . ASP A 1 283 ? 7.197 -9.030 53.480 1.00 32.10 300 ASP A N 1
ATOM 2112 C CA . ASP A 1 283 ? 7.319 -10.044 54.529 1.00 32.00 300 ASP A CA 1
ATOM 2113 C C . ASP A 1 283 ? 8.515 -9.740 55.414 1.00 34.93 300 ASP A C 1
ATOM 2114 O O . ASP A 1 283 ? 8.417 -9.824 56.642 1.00 32.48 300 ASP A O 1
ATOM 2119 N N . ASP A 1 284 ? 9.647 -9.339 54.807 1.00 31.41 301 ASP A N 1
ATOM 2120 C CA . ASP A 1 284 ? 10.807 -8.952 55.609 1.00 36.50 301 ASP A CA 1
ATOM 2121 C C . ASP A 1 284 ? 10.502 -7.746 56.490 1.00 43.72 301 ASP A C 1
ATOM 2122 O O . ASP A 1 284 ? 10.977 -7.672 57.623 1.00 40.00 301 ASP A O 1
ATOM 2127 N N . LEU A 1 285 ? 9.719 -6.791 55.990 1.00 43.89 302 LEU A N 1
ATOM 2128 C CA . LEU A 1 285 ? 9.364 -5.643 56.817 1.00 40.84 302 LEU A CA 1
ATOM 2129 C C . LEU A 1 285 ? 8.482 -6.061 57.978 1.00 35.23 302 LEU A C 1
ATOM 2130 O O . LEU A 1 285 ? 8.602 -5.512 59.074 1.00 34.27 302 LEU A O 1
ATOM 2135 N N . HIS A 1 286 ? 7.570 -7.007 57.738 1.00 37.31 303 HIS A N 1
ATOM 2136 C CA . HIS A 1 286 ? 6.733 -7.538 58.803 1.00 35.95 303 HIS A CA 1
ATOM 2137 C C . HIS A 1 286 ? 7.575 -8.239 59.872 1.00 44.24 303 HIS A C 1
ATOM 2138 O O . HIS A 1 286 ? 7.317 -8.085 61.075 1.00 39.95 303 HIS A O 1
ATOM 2145 N N . ALA A 1 287 ? 8.582 -9.013 59.454 1.00 39.02 304 ALA A N 1
ATOM 2146 C CA . ALA A 1 287 ? 9.478 -9.641 60.427 1.00 36.43 304 ALA A CA 1
ATOM 2147 C C . ALA A 1 287 ? 10.191 -8.592 61.281 1.00 42.43 304 ALA A C 1
ATOM 2148 O O . ALA A 1 287 ? 10.360 -8.776 62.495 1.00 40.30 304 ALA A O 1
ATOM 2150 N N . LEU A 1 288 ? 10.626 -7.485 60.670 1.00 39.66 305 LEU A N 1
ATOM 2151 C CA . LEU A 1 288 ? 11.350 -6.492 61.460 1.00 40.94 305 LEU A CA 1
ATOM 2152 C C . LEU A 1 288 ? 10.394 -5.720 62.363 1.00 40.46 305 LEU A C 1
ATOM 2153 O O . LEU A 1 288 ? 10.713 -5.417 63.520 1.00 41.52 305 LEU A O 1
ATOM 2158 N N . SER A 1 289 ? 9.200 -5.429 61.856 1.00 42.42 306 SER A N 1
ATOM 2159 C CA . SER A 1 289 ? 8.190 -4.736 62.642 1.00 34.32 306 SER A CA 1
ATOM 2160 C C . SER A 1 289 ? 7.763 -5.565 63.842 1.00 37.14 306 SER A C 1
ATOM 2161 O O . SER A 1 289 ? 7.484 -5.017 64.914 1.00 39.81 306 SER A O 1
ATOM 2164 N N . ALA A 1 290 ? 7.662 -6.885 63.671 1.00 37.69 307 ALA A N 1
ATOM 2165 C CA . ALA A 1 290 ? 7.264 -7.732 64.787 1.00 37.67 307 ALA A CA 1
ATOM 2166 C C . ALA A 1 290 ? 8.332 -7.752 65.875 1.00 40.18 307 ALA A C 1
ATOM 2167 O O . ALA A 1 290 ? 8.005 -7.862 67.061 1.00 39.26 307 ALA A O 1
ATOM 2169 N N . ALA A 1 291 ? 9.609 -7.670 65.490 1.00 44.74 308 ALA A N 1
ATOM 2170 C CA . ALA A 1 291 ? 10.674 -7.577 66.484 1.00 37.46 308 ALA A CA 1
ATOM 2171 C C . ALA A 1 291 ? 10.539 -6.299 67.287 1.00 36.18 308 ALA A C 1
ATOM 2172 O O . ALA A 1 291 ? 10.644 -6.306 68.517 1.00 40.70 308 ALA A O 1
ATOM 2174 N N . GLN A 1 292 ? 10.344 -5.183 66.584 1.00 35.83 309 GLN A N 1
ATOM 2175 C CA . GLN A 1 292 ? 10.127 -3.895 67.220 1.00 42.65 309 GLN A CA 1
ATOM 2176 C C . GLN A 1 292 ? 8.952 -3.945 68.185 1.00 45.69 309 GLN A C 1
ATOM 2177 O O . GLN A 1 292 ? 9.038 -3.421 69.300 1.00 40.49 309 GLN A O 1
ATOM 2183 N N . ALA A 1 293 ? 7.845 -4.565 67.759 1.00 37.09 310 ALA A N 1
ATOM 2184 C CA . ALA A 1 293 ? 6.641 -4.622 68.573 1.00 37.55 310 ALA A CA 1
ATOM 2185 C C . ALA A 1 293 ? 6.874 -5.421 69.852 1.00 45.98 310 ALA A C 1
ATOM 2186 O O . ALA A 1 293 ? 6.459 -4.999 70.939 1.00 38.80 310 ALA A O 1
ATOM 2188 N N . PHE A 1 294 ? 7.532 -6.577 69.744 1.00 39.39 311 PHE A N 1
ATOM 2189 C CA . PHE A 1 294 ? 7.850 -7.348 70.943 1.00 37.46 311 PHE A CA 1
ATOM 2190 C C . PHE A 1 294 ? 8.702 -6.532 71.917 1.00 46.44 311 PHE A C 1
ATOM 2191 O O . PHE A 1 294 ? 8.443 -6.525 73.129 1.00 39.45 311 PHE A O 1
ATOM 2199 N N . GLU A 1 295 ? 9.716 -5.826 71.409 1.00 43.56 312 GLU A N 1
ATOM 2200 C CA . GLU A 1 295 ? 10.602 -5.088 72.302 1.00 43.68 312 GLU A CA 1
ATOM 2201 C C . GLU A 1 295 ? 9.886 -3.897 72.927 1.00 43.32 312 GLU A C 1
ATOM 2202 O O . GLU A 1 295 ? 10.104 -3.579 74.105 1.00 39.07 312 GLU A O 1
ATOM 2208 N N . LEU A 1 296 ? 9.008 -3.233 72.165 1.00 36.20 313 LEU A N 1
ATOM 2209 C CA . LEU A 1 296 ? 8.249 -2.124 72.744 1.00 39.93 313 LEU A CA 1
ATOM 2210 C C . LEU A 1 296 ? 7.283 -2.600 73.827 1.00 41.66 313 LEU A C 1
ATOM 2211 O O . LEU A 1 296 ? 7.063 -1.898 74.823 1.00 39.47 313 LEU A O 1
ATOM 2216 N N . GLU A 1 297 ? 6.660 -3.764 73.636 1.00 39.07 314 GLU A N 1
ATOM 2217 C CA . GLU A 1 297 ? 5.751 -4.282 74.656 1.00 42.99 314 GLU A CA 1
ATOM 2218 C C . GLU A 1 297 ? 6.508 -4.711 75.909 1.00 46.92 314 GLU A C 1
ATOM 2219 O O . GLU A 1 297 ? 6.021 -4.534 77.036 1.00 47.70 314 GLU A O 1
ATOM 2225 N N . GLY A 1 298 ? 7.695 -5.291 75.733 1.00 42.07 315 GLY A N 1
ATOM 2226 C CA . GLY A 1 298 ? 8.535 -5.597 76.882 1.00 42.83 315 GLY A CA 1
ATOM 2227 C C . GLY A 1 298 ? 9.000 -4.351 77.616 1.00 39.15 315 GLY A C 1
ATOM 2228 O O . GLY A 1 298 ? 9.043 -4.323 78.849 1.00 39.73 315 GLY A O 1
ATOM 2229 N N . LEU A 1 299 ? 9.376 -3.308 76.868 1.00 40.26 316 LEU A N 1
ATOM 2230 C CA . LEU A 1 299 ? 9.668 -2.016 77.491 1.00 41.76 316 LEU A CA 1
ATOM 2231 C C . LEU A 1 299 ? 8.466 -1.490 78.264 1.00 43.27 316 LEU A C 1
ATOM 2232 O O . LEU A 1 299 ? 8.620 -0.925 79.353 1.00 38.16 316 LEU A O 1
ATOM 2237 N N . ARG A 1 300 ? 7.261 -1.669 77.718 1.00 35.80 317 ARG A N 1
ATOM 2238 C CA . ARG A 1 300 ? 6.048 -1.263 78.425 1.00 35.11 317 ARG A CA 1
ATOM 2239 C C . ARG A 1 300 ? 5.888 -2.027 79.740 1.00 46.05 317 ARG A C 1
ATOM 2240 O O . ARG A 1 300 ? 5.537 -1.448 80.780 1.00 39.34 317 ARG A O 1
ATOM 2248 N N . ALA A 1 301 ? 6.087 -3.345 79.698 1.00 37.73 318 ALA A N 1
ATOM 2249 C CA . ALA A 1 301 ? 6.040 -4.136 80.923 1.00 44.63 318 ALA A CA 1
ATOM 2250 C C . ALA A 1 301 ? 7.085 -3.658 81.925 1.00 43.91 318 ALA A C 1
ATOM 2251 O O . ALA A 1 301 ? 6.820 -3.598 83.128 1.00 41.63 318 ALA A O 1
ATOM 2253 N N . SER A 1 302 ? 8.279 -3.299 81.446 1.00 41.03 319 SER A N 1
ATOM 2254 C CA . SER A 1 302 ? 9.318 -2.856 82.367 1.00 44.26 319 SER A CA 1
ATOM 2255 C C . SER A 1 302 ? 9.005 -1.478 82.942 1.00 43.03 319 SER A C 1
ATOM 2256 O O . SER A 1 302 ? 9.239 -1.229 84.134 1.00 41.63 319 SER A O 1
ATOM 2259 N N . PHE A 1 303 ? 8.461 -0.573 82.122 1.00 36.20 320 PHE A N 1
ATOM 2260 C CA . PHE A 1 303 ? 8.030 0.709 82.670 1.00 42.24 320 PHE A CA 1
ATOM 2261 C C . PHE A 1 303 ? 6.964 0.528 83.734 1.00 45.05 320 PHE A C 1
ATOM 2262 O O . PHE A 1 303 ? 6.926 1.290 84.707 1.00 40.18 320 PHE A O 1
ATOM 2270 N N . ALA A 1 304 ? 6.076 -0.452 83.552 1.00 38.84 321 ALA A N 1
ATOM 2271 C CA . ALA A 1 304 ? 5.052 -0.694 84.554 1.00 37.35 321 ALA A CA 1
ATOM 2272 C C . ALA A 1 304 ? 5.681 -1.190 85.850 1.00 39.77 321 ALA A C 1
ATOM 2273 O O . ALA A 1 304 ? 5.254 -0.800 86.940 1.00 37.71 321 ALA A O 1
ATOM 2275 N N . GLU A 1 305 ? 6.719 -2.023 85.752 1.00 33.48 322 GLU A N 1
ATOM 2276 C CA . GLU A 1 305 ? 7.418 -2.438 86.963 1.00 38.31 322 GLU A CA 1
ATOM 2277 C C . GLU A 1 305 ? 8.126 -1.249 87.613 1.00 40.57 322 GLU A C 1
ATOM 2278 O O . GLU A 1 305 ? 8.064 -1.077 88.836 1.00 39.53 322 GLU A O 1
ATOM 2284 N N . LEU A 1 306 ? 8.764 -0.395 86.806 1.00 35.85 323 LEU A N 1
ATOM 2285 C CA . LEU A 1 306 ? 9.444 0.775 87.352 1.00 38.34 323 LEU A CA 1
ATOM 2286 C C . LEU A 1 306 ? 8.469 1.699 88.072 1.00 42.42 323 LEU A C 1
ATOM 2287 O O . LEU A 1 306 ? 8.787 2.235 89.143 1.00 38.77 323 LEU A O 1
ATOM 2292 N N . ASP A 1 307 ? 7.276 1.899 87.503 1.00 38.07 324 ASP A N 1
ATOM 2293 C CA . ASP A 1 307 ? 6.261 2.700 88.178 1.00 40.79 324 ASP A CA 1
ATOM 2294 C C . ASP A 1 307 ? 5.826 2.049 89.484 1.00 41.45 324 ASP A C 1
ATOM 2295 O O . ASP A 1 307 ? 5.596 2.740 90.481 1.00 42.23 324 ASP A O 1
ATOM 2300 N N . SER A 1 308 ? 5.699 0.720 89.487 1.00 37.38 325 SER A N 1
ATOM 2301 C CA . SER A 1 308 ? 5.346 -0.008 90.692 1.00 44.50 325 SER A CA 1
ATOM 2302 C C . SER A 1 308 ? 6.413 0.160 91.770 1.00 38.09 325 SER A C 1
ATOM 2303 O O . SER A 1 308 ? 6.103 0.201 92.958 1.00 36.72 325 SER A O 1
ATOM 2306 N N . ARG A 1 309 ? 7.679 0.261 91.374 1.00 38.74 326 ARG A N 1
ATOM 2307 C CA . ARG A 1 309 ? 8.723 0.417 92.374 1.00 36.22 326 ARG A CA 1
ATOM 2308 C C . ARG A 1 309 ? 8.652 1.791 93.031 1.00 39.08 326 ARG A C 1
ATOM 2309 O O . ARG A 1 309 ? 8.822 1.913 94.248 1.00 37.60 326 ARG A O 1
ATOM 2317 N N . PHE A 1 310 ? 8.377 2.833 92.243 1.00 32.83 327 PHE A N 1
ATOM 2318 C CA . PHE A 1 310 ? 8.193 4.166 92.799 1.00 37.67 327 PHE A CA 1
ATOM 2319 C C . PHE A 1 310 ? 6.941 4.231 93.654 1.00 35.94 327 PHE A C 1
ATOM 2320 O O . PHE A 1 310 ? 6.913 4.940 94.662 1.00 37.35 327 PHE A O 1
ATOM 2328 N N . ARG A 1 311 ? 5.895 3.504 93.268 1.00 36.38 328 ARG A N 1
ATOM 2329 C CA . ARG A 1 311 ? 4.740 3.371 94.147 1.00 36.58 328 ARG A CA 1
ATOM 2330 C C . ARG A 1 311 ? 5.154 2.765 95.489 1.00 42.07 328 ARG A C 1
ATOM 2331 O O . ARG A 1 311 ? 4.868 3.324 96.553 1.00 35.19 328 ARG A O 1
ATOM 2339 N N . GLN A 1 312 ? 5.884 1.646 95.450 1.00 32.43 329 GLN A N 1
ATOM 2340 C CA . GLN A 1 312 ? 6.314 1.003 96.690 1.00 36.28 329 GLN A CA 1
ATOM 2341 C C . GLN A 1 312 ? 7.222 1.905 97.524 1.00 34.73 329 GLN A C 1
ATOM 2342 O O . GLN A 1 312 ? 7.108 1.935 98.752 1.00 36.36 329 GLN A O 1
ATOM 2348 N N . LEU A 1 313 ? 8.175 2.598 96.890 1.00 33.84 330 LEU A N 1
ATOM 2349 C CA . LEU A 1 313 ? 9.075 3.464 97.661 1.00 34.10 330 LEU A CA 1
ATOM 2350 C C . LEU A 1 313 ? 8.315 4.588 98.351 1.00 37.83 330 LEU A C 1
ATOM 2351 O O . LEU A 1 313 ? 8.658 4.986 99.471 1.00 41.28 330 LEU A O 1
ATOM 2356 N N . SER A 1 314 ? 7.304 5.145 97.685 1.00 40.11 331 SER A N 1
ATOM 2357 C CA . SER A 1 314 ? 6.557 6.226 98.311 1.00 39.50 331 SER A CA 1
ATOM 2358 C C . SER A 1 314 ? 5.739 5.723 99.497 1.00 42.52 331 SER A C 1
ATOM 2359 O O . SER A 1 314 ? 5.495 6.481 100.447 1.00 40.11 331 SER A O 1
ATOM 2362 N N . GLU A 1 315 ? 5.302 4.460 99.462 1.00 37.90 332 GLU A N 1
ATOM 2363 C CA . GLU A 1 315 ? 4.628 3.889 100.631 1.00 39.10 332 GLU A CA 1
ATOM 2364 C C . GLU A 1 315 ? 5.610 3.670 101.774 1.00 38.43 332 GLU A C 1
ATOM 2365 O O . GLU A 1 315 ? 5.316 4.009 102.922 1.00 42.32 332 GLU A O 1
ATOM 2371 N N . ILE A 1 316 ? 6.793 3.132 101.472 1.00 39.20 333 ILE A N 1
ATOM 2372 C CA . ILE A 1 316 ? 7.804 2.923 102.505 1.00 41.86 333 ILE A CA 1
ATOM 2373 C C . ILE A 1 316 ? 8.213 4.254 103.128 1.00 41.60 333 ILE A C 1
ATOM 2374 O O . ILE A 1 316 ? 8.236 4.401 104.357 1.00 35.75 333 ILE A O 1
ATOM 2379 N N . LEU A 1 317 ? 8.537 5.246 102.285 1.00 35.50 334 LEU A N 1
ATOM 2380 C CA . LEU A 1 317 ? 9.022 6.533 102.779 1.00 37.15 334 LEU A CA 1
ATOM 2381 C C . LEU A 1 317 ? 7.956 7.281 103.569 1.00 39.05 334 LEU A C 1
ATOM 2382 O O . LEU A 1 317 ? 8.275 7.921 104.575 1.00 41.24 334 LEU A O 1
ATOM 2387 N N . ASP A 1 318 ? 6.694 7.238 103.125 1.00 35.03 335 ASP A N 1
ATOM 2388 C CA . ASP A 1 318 ? 5.625 7.889 103.880 1.00 34.31 335 ASP A CA 1
ATOM 2389 C C . ASP A 1 318 ? 5.497 7.298 105.289 1.00 48.19 335 ASP A C 1
ATOM 2390 O O . ASP A 1 318 ? 5.377 8.037 106.276 1.00 42.35 335 ASP A O 1
ATOM 2395 N N . THR A 1 319 ? 5.521 5.962 105.400 1.00 40.01 336 THR A N 1
ATOM 2396 C CA . THR A 1 319 ? 5.507 5.315 106.714 1.00 39.29 336 THR A CA 1
ATOM 2397 C C . THR A 1 319 ? 6.723 5.730 107.545 1.00 39.77 336 THR A C 1
ATOM 2398 O O . THR A 1 319 ? 6.604 6.050 108.738 1.00 38.62 336 THR A O 1
ATOM 2402 N N . VAL A 1 320 ? 7.908 5.726 106.918 1.00 40.24 337 VAL A N 1
ATOM 2403 C CA . VAL A 1 320 ? 9.146 6.118 107.599 1.00 36.03 337 VAL A CA 1
ATOM 2404 C C . VAL A 1 320 ? 9.078 7.573 108.060 1.00 44.74 337 VAL A C 1
ATOM 2405 O O . VAL A 1 320 ? 9.355 7.890 109.230 1.00 41.20 337 VAL A O 1
ATOM 2409 N N . ILE A 1 321 ? 8.699 8.476 107.149 1.00 37.33 338 ILE A N 1
ATOM 2410 C CA . ILE A 1 321 ? 8.645 9.905 107.461 1.00 42.79 338 ILE A CA 1
ATOM 2411 C C . ILE A 1 321 ? 7.665 10.169 108.593 1.00 45.45 338 ILE A C 1
ATOM 2412 O O . ILE A 1 321 ? 7.928 10.977 109.489 1.00 49.74 338 ILE A O 1
ATOM 2417 N N . SER A 1 322 ? 6.506 9.519 108.544 1.00 38.69 339 SER A N 1
ATOM 2418 C CA . SER A 1 322 ? 5.489 9.717 109.560 1.00 44.82 339 SER A CA 1
ATOM 2419 C C . SER A 1 322 ? 5.995 9.319 110.936 1.00 54.55 339 SER A C 1
ATOM 2420 O O . SER A 1 322 ? 5.553 9.871 111.952 1.00 67.00 339 SER A O 1
ATOM 2423 N N . SER A 1 323 ? 6.927 8.373 110.992 1.00 49.17 340 SER A N 1
ATOM 2424 C CA . SER A 1 323 ? 7.507 7.987 112.273 1.00 44.41 340 SER A CA 1
ATOM 2425 C C . SER A 1 323 ? 8.487 9.043 112.778 1.00 46.06 340 SER A C 1
ATOM 2426 O O . SER A 1 323 ? 8.461 9.413 113.958 1.00 45.90 340 SER A O 1
ATOM 2429 N N . ILE A 1 324 ? 9.355 9.552 111.900 1.00 40.92 341 ILE A N 1
ATOM 2430 C CA . ILE A 1 324 ? 10.318 10.559 112.344 1.00 44.47 341 ILE A CA 1
ATOM 2431 C C . ILE A 1 324 ? 9.642 11.908 112.506 1.00 52.49 341 ILE A C 1
ATOM 2432 O O . ILE A 1 324 ? 10.055 12.709 113.349 1.00 49.71 341 ILE A O 1
ATOM 2437 N N . ALA A 1 325 ? 8.613 12.200 111.705 1.00 47.91 342 ALA A N 1
ATOM 2438 C CA . ALA A 1 325 ? 7.978 13.505 111.826 1.00 49.36 342 ALA A CA 1
ATOM 2439 C C . ALA A 1 325 ? 7.315 13.677 113.193 1.00 54.46 342 ALA A C 1
ATOM 2440 O O . ALA A 1 325 ? 7.164 14.808 113.661 1.00 55.81 342 ALA A O 1
ATOM 2442 N N . LYS A 1 326 ? 6.931 12.575 113.852 1.00 48.54 343 LYS A N 1
ATOM 2443 C CA . LYS A 1 326 ? 6.393 12.676 115.206 1.00 55.34 343 LYS A CA 1
ATOM 2444 C C . LYS A 1 326 ? 7.471 13.094 116.195 1.00 62.65 343 LYS A C 1
ATOM 2445 O O . LYS A 1 326 ? 7.168 13.725 117.210 1.00 65.61 343 LYS A O 1
ATOM 2451 N N . ILE A 1 327 ? 8.727 12.755 115.910 1.00 60.14 344 ILE A N 1
ATOM 2452 C CA . ILE A 1 327 ? 9.837 13.190 116.745 1.00 57.67 344 ILE A CA 1
ATOM 2453 C C . ILE A 1 327 ? 10.293 14.593 116.347 1.00 58.29 344 ILE A C 1
ATOM 2454 O O . ILE A 1 327 ? 10.477 15.465 117.204 1.00 62.95 344 ILE A O 1
ATOM 2459 N N . ASP A 1 328 ? 10.454 14.833 115.043 1.00 56.38 345 ASP A N 1
ATOM 2460 C CA . ASP A 1 328 ? 10.966 16.088 114.472 1.00 53.01 345 ASP A CA 1
ATOM 2461 C C . ASP A 1 328 ? 9.813 16.837 113.806 1.00 59.25 345 ASP A C 1
ATOM 2462 O O . ASP A 1 328 ? 9.502 16.608 112.631 1.00 52.37 345 ASP A O 1
ATOM 2467 N N . GLU A 1 329 ? 9.210 17.769 114.558 1.00 48.98 346 GLU A N 1
ATOM 2468 C CA . GLU A 1 329 ? 8.009 18.482 114.130 1.00 55.69 346 GLU A CA 1
ATOM 2469 C C . GLU A 1 329 ? 8.261 19.467 112.998 1.00 52.48 346 GLU A C 1
ATOM 2470 O O . GLU A 1 329 ? 7.293 20.029 112.469 1.00 55.85 346 GLU A O 1
ATOM 2476 N N . ARG A 1 330 ? 9.520 19.699 112.616 1.00 55.51 347 ARG A N 1
ATOM 2477 C CA . ARG A 1 330 ? 9.837 20.549 111.470 1.00 52.64 347 ARG A CA 1
ATOM 2478 C C . ARG A 1 330 ? 10.021 19.770 110.166 1.00 55.79 347 ARG A C 1
ATOM 2479 O O . ARG A 1 330 ? 10.054 20.389 109.095 1.00 60.38 347 ARG A O 1
ATOM 2487 N N . LEU A 1 331 ? 10.145 18.440 110.229 1.00 46.94 348 LEU A N 1
ATOM 2488 C CA . LEU A 1 331 ? 10.540 17.657 109.059 1.00 48.49 348 LEU A CA 1
ATOM 2489 C C . LEU A 1 331 ? 9.557 17.824 107.909 1.00 57.35 348 LEU A C 1
ATOM 2490 O O . LEU A 1 331 ? 9.962 18.102 106.774 1.00 52.09 348 LEU A O 1
ATOM 2495 N N . ILE A 1 332 ? 8.259 17.652 108.178 1.00 54.96 349 ILE A N 1
ATOM 2496 C CA . ILE A 1 332 ? 7.271 17.783 107.108 1.00 58.76 349 ILE A CA 1
ATOM 2497 C C . ILE A 1 332 ? 7.377 19.156 106.461 1.00 64.38 349 ILE A C 1
ATOM 2498 O O . ILE A 1 332 ? 7.229 19.301 105.238 1.00 55.54 349 ILE A O 1
ATOM 2503 N N . GLY A 1 333 ? 7.679 20.177 107.264 1.00 63.09 350 GLY A N 1
ATOM 2504 C CA . GLY A 1 333 ? 7.895 21.501 106.709 1.00 60.64 350 GLY A CA 1
ATOM 2505 C C . GLY A 1 333 ? 9.054 21.550 105.735 1.00 62.27 350 GLY A C 1
ATOM 2506 O O . GLY A 1 333 ? 8.949 22.143 104.663 1.00 61.59 350 GLY A O 1
ATOM 2507 N N . ARG A 1 334 ? 10.176 20.927 106.098 1.00 56.91 351 ARG A N 1
ATOM 2508 C CA . ARG A 1 334 ? 11.328 20.917 105.207 1.00 61.24 351 ARG A CA 1
ATOM 2509 C C . ARG A 1 334 ? 11.034 20.162 103.920 1.00 59.95 351 ARG A C 1
ATOM 2510 O O . ARG A 1 334 ? 11.537 20.532 102.854 1.00 56.81 351 ARG A O 1
ATOM 2518 N N . LEU A 1 335 ? 10.205 19.122 103.994 1.00 56.81 352 LEU A N 1
ATOM 2519 C CA . LEU A 1 335 ? 9.908 18.314 102.819 1.00 52.96 352 LEU A CA 1
ATOM 2520 C C . LEU A 1 335 ? 8.995 19.026 101.832 1.00 66.94 352 LEU A C 1
ATOM 2521 O O . LEU A 1 335 ? 9.020 18.704 100.638 1.00 63.82 352 LEU A O 1
ATOM 2526 N N . ILE A 1 336 ? 8.192 19.983 102.287 1.00 69.09 353 ILE A N 1
ATOM 2527 C CA . ILE A 1 336 ? 7.288 20.692 101.393 1.00 72.89 353 ILE A CA 1
ATOM 2528 C C . ILE A 1 336 ? 7.753 22.116 101.137 1.00 71.76 353 ILE A C 1
ATOM 2529 O O . ILE A 1 336 ? 6.994 22.915 100.579 1.00 78.53 353 ILE A O 1
ATOM 2534 N N . LYS A 1 337 ? 9.002 22.435 101.493 1.00 70.70 354 LYS A N 1
ATOM 2535 C CA . LYS A 1 337 ? 9.536 23.796 101.543 1.00 80.71 354 LYS A CA 1
ATOM 2536 C C . LYS A 1 337 ? 8.497 24.774 102.103 1.00 86.44 354 LYS A C 1
ATOM 2537 O O . LYS A 1 337 ? 7.924 25.598 101.383 1.00 91.59 354 LYS A O 1
ATOM 2543 N N . ALA A 1 338 ? 8.247 24.681 103.404 1.00 88.34 355 ALA A N 1
ATOM 2544 C CA . ALA A 1 338 ? 7.295 25.547 104.079 1.00 79.93 355 ALA A CA 1
ATOM 2545 C C . ALA A 1 338 ? 7.797 25.789 105.490 1.00 85.20 355 ALA A C 1
ATOM 2546 O O . ALA A 1 338 ? 8.520 24.949 106.042 1.00 75.48 355 ALA A O 1
ATOM 2548 N N . PRO A 1 339 ? 7.444 26.945 106.104 1.00 88.87 356 PRO A N 1
ATOM 2549 C CA . PRO A 1 339 ? 7.879 27.236 107.476 1.00 90.35 356 PRO A CA 1
ATOM 2550 C C . PRO A 1 339 ? 6.857 26.739 108.495 1.00 88.21 356 PRO A C 1
ATOM 2551 O O . PRO A 1 339 ? 6.314 27.505 109.291 1.00 94.93 356 PRO A O 1
ATOM 2555 N N . VAL A 1 340 ? 6.567 25.445 108.451 1.00 86.55 357 VAL A N 1
ATOM 2556 C CA . VAL A 1 340 ? 5.475 24.903 109.243 1.00 75.03 357 VAL A CA 1
ATOM 2557 C C . VAL A 1 340 ? 6.021 23.909 110.253 1.00 74.65 357 VAL A C 1
ATOM 2558 O O . VAL A 1 340 ? 7.102 23.334 110.083 1.00 77.69 357 VAL A O 1
ATOM 2562 N N . SER A 1 341 ? 5.265 23.746 111.335 1.00 71.59 358 SER A N 1
ATOM 2563 C CA . SER A 1 341 ? 5.458 22.728 112.350 1.00 71.22 358 SER A CA 1
ATOM 2564 C C . SER A 1 341 ? 4.269 21.779 112.294 1.00 72.66 358 SER A C 1
ATOM 2565 O O . SER A 1 341 ? 3.178 22.149 111.848 1.00 69.72 358 SER A O 1
ATOM 2568 N N . SER A 1 342 ? 4.485 20.544 112.733 1.00 70.42 359 SER A N 1
ATOM 2569 C CA . SER A 1 342 ? 3.477 19.507 112.575 1.00 64.30 359 SER A CA 1
ATOM 2570 C C . SER A 1 342 ? 3.061 18.956 113.930 1.00 59.15 359 SER A C 1
ATOM 2571 O O . SER A 1 342 ? 3.866 18.873 114.860 1.00 58.72 359 SER A O 1
ATOM 2574 N N . ARG A 1 343 ? 1.792 18.562 114.020 1.00 56.86 360 ARG A N 1
ATOM 2575 C CA . ARG A 1 343 ? 1.291 17.827 115.177 1.00 56.09 360 ARG A CA 1
ATOM 2576 C C . ARG A 1 343 ? 0.384 16.711 114.685 1.00 52.33 360 ARG A C 1
ATOM 2577 O O . ARG A 1 343 ? -0.633 16.968 114.036 1.00 53.81 360 ARG A O 1
ATOM 2585 N N . PHE A 1 344 ? 0.735 15.478 115.011 1.00 48.44 361 PHE A N 1
ATOM 2586 C CA . PHE A 1 344 ? -0.076 14.345 114.603 1.00 52.20 361 PHE A CA 1
ATOM 2587 C C . PHE A 1 344 ? -1.256 14.150 115.544 1.00 61.66 361 PHE A C 1
ATOM 2588 O O . PHE A 1 344 ? -1.105 14.184 116.772 1.00 59.70 361 PHE A O 1
ATOM 2596 N N . ILE A 1 345 ? -2.439 13.981 114.953 1.00 54.20 362 ILE A N 1
ATOM 2597 C CA . ILE A 1 345 ? -3.648 13.642 115.693 1.00 59.26 362 ILE A CA 1
ATOM 2598 C C . ILE A 1 345 ? -3.987 12.166 115.569 1.00 59.30 362 ILE A C 1
ATOM 2599 O O . ILE A 1 345 ? -4.834 11.666 116.327 1.00 65.82 362 ILE A O 1
ATOM 2604 N N . SER A 1 346 ? -3.377 11.464 114.619 1.00 55.07 363 SER A N 1
ATOM 2605 C CA . SER A 1 346 ? -3.472 10.020 114.487 1.00 59.00 363 SER A CA 1
ATOM 2606 C C . SER A 1 346 ? -2.150 9.525 113.912 1.00 56.45 363 SER A C 1
ATOM 2607 O O . SER A 1 346 ? -1.178 10.279 113.802 1.00 52.45 363 SER A O 1
ATOM 2610 N N . GLU A 1 347 ? -2.114 8.252 113.524 1.00 53.16 364 GLU A N 1
ATOM 2611 C CA . GLU A 1 347 ? -0.863 7.686 113.038 1.00 50.85 364 GLU A CA 1
ATOM 2612 C C . GLU A 1 347 ? -0.439 8.335 111.723 1.00 46.46 364 GLU A C 1
ATOM 2613 O O . GLU A 1 347 ? 0.752 8.588 111.514 1.00 46.33 364 GLU A O 1
ATOM 2619 N N . ASP A 1 348 ? -1.404 8.652 110.855 1.00 48.01 365 ASP A N 1
ATOM 2620 C CA . ASP A 1 348 ? -1.151 9.242 109.541 1.00 54.16 365 ASP A CA 1
ATOM 2621 C C . ASP A 1 348 ? -1.514 10.717 109.424 1.00 53.98 365 ASP A C 1
ATOM 2622 O O . ASP A 1 348 ? -0.881 11.424 108.637 1.00 55.83 365 ASP A O 1
ATOM 2627 N N . LYS A 1 349 ? -2.521 11.195 110.159 1.00 47.52 366 LYS A N 1
ATOM 2628 C CA . LYS A 1 349 ? -3.038 12.542 109.970 1.00 54.43 366 LYS A CA 1
ATOM 2629 C C . LYS A 1 349 ? -2.352 13.513 110.922 1.00 55.94 366 LYS A C 1
ATOM 2630 O O . LYS A 1 349 ? -2.126 13.198 112.095 1.00 53.84 366 LYS A O 1
ATOM 2636 N N . PHE A 1 350 ? -2.015 14.694 110.407 1.00 48.89 367 PHE A N 1
ATOM 2637 C CA . PHE A 1 350 ? -1.288 15.695 111.172 1.00 49.68 367 PHE A CA 1
ATOM 2638 C C . PHE A 1 350 ? -1.850 17.074 110.864 1.00 60.66 367 PHE A C 1
ATOM 2639 O O . PHE A 1 350 ? -2.526 17.283 109.851 1.00 66.00 367 PHE A O 1
ATOM 2647 N N . LEU A 1 351 ? -1.568 18.013 111.764 1.00 61.78 368 LEU A N 1
ATOM 2648 C CA . LEU A 1 351 ? -1.923 19.416 111.606 1.00 63.61 368 LEU A CA 1
ATOM 2649 C C . LEU A 1 351 ? -0.656 20.230 111.395 1.00 64.64 368 LEU A C 1
ATOM 2650 O O . LEU A 1 351 ? 0.419 19.856 111.865 1.00 67.77 368 LEU A O 1
ATOM 2655 N N . LEU A 1 352 ? -0.790 21.354 110.700 1.00 63.95 369 LEU A N 1
ATOM 2656 C CA . LEU A 1 352 ? 0.339 22.235 110.421 1.00 74.20 369 LEU A CA 1
ATOM 2657 C C . LEU A 1 352 ? 0.130 23.585 111.107 1.00 88.54 369 LEU A C 1
ATOM 2658 O O . LEU A 1 352 ? -0.884 24.252 110.878 1.00 90.24 369 LEU A O 1
ATOM 2663 N N . HIS A 1 353 ? 1.084 23.976 111.952 1.00 84.99 370 HIS A N 1
ATOM 2664 C CA . HIS A 1 353 ? 1.118 25.302 112.562 1.00 92.94 370 HIS A CA 1
ATOM 2665 C C . HIS A 1 353 ? 2.068 26.185 111.764 1.00 99.38 370 HIS A C 1
ATOM 2666 O O . HIS A 1 353 ? 3.202 25.784 111.483 1.00 99.08 370 HIS A O 1
ATOM 2673 N N . GLN A 1 354 ? 1.615 27.385 111.409 1.00 107.80 371 GLN A N 1
ATOM 2674 C CA . GLN A 1 354 ? 2.407 28.266 110.559 1.00 102.59 371 GLN A CA 1
ATOM 2675 C C . GLN A 1 354 ? 3.449 29.023 111.377 1.00 99.69 371 GLN A C 1
ATOM 2676 O O . GLN A 1 354 ? 3.252 29.320 112.558 1.00 102.03 371 GLN A O 1
ATOM 2682 N N . CYS A 1 355 ? 4.581 29.312 110.735 1.00 100.12 372 CYS A N 1
ATOM 2683 C CA . CYS A 1 355 ? 5.645 30.114 111.343 1.00 111.37 372 CYS A CA 1
ATOM 2684 C C . CYS A 1 355 ? 6.324 31.001 110.301 1.00 105.63 372 CYS A C 1
ATOM 2685 O O . CYS A 1 355 ? 7.499 31.350 110.440 1.00 102.28 372 CYS A O 1
ATOM 2688 N N . GLU A 1 391 ? 33.427 26.162 103.096 1.00 86.53 408 GLU A N 1
ATOM 2689 C CA . GLU A 1 391 ? 32.520 25.522 102.149 1.00 84.90 408 GLU A CA 1
ATOM 2690 C C . GLU A 1 391 ? 32.454 24.014 102.375 1.00 76.76 408 GLU A C 1
ATOM 2691 O O . GLU A 1 391 ? 33.454 23.318 102.185 1.00 80.27 408 GLU A O 1
ATOM 2697 N N . PRO A 1 392 ? 31.270 23.520 102.759 1.00 75.15 409 PRO A N 1
ATOM 2698 C CA . PRO A 1 392 ? 31.147 22.117 103.185 1.00 62.15 409 PRO A CA 1
ATOM 2699 C C . PRO A 1 392 ? 31.579 21.137 102.106 1.00 60.95 409 PRO A C 1
ATOM 2700 O O . PRO A 1 392 ? 31.411 21.374 100.907 1.00 58.58 409 PRO A O 1
ATOM 2704 N N . ILE A 1 393 ? 32.148 20.025 102.558 1.00 58.46 410 ILE A N 1
ATOM 2705 C CA . ILE A 1 393 ? 32.550 18.950 101.663 1.00 64.24 410 ILE A CA 1
ATOM 2706 C C . ILE A 1 393 ? 31.333 18.088 101.357 1.00 58.26 410 ILE A C 1
ATOM 2707 O O . ILE A 1 393 ? 30.677 17.577 102.272 1.00 51.12 410 ILE A O 1
ATOM 2712 N N . GLY A 1 394 ? 31.040 17.917 100.069 1.00 54.42 411 GLY A N 1
ATOM 2713 C CA . GLY A 1 394 ? 29.941 17.054 99.675 1.00 49.67 411 GLY A CA 1
ATOM 2714 C C . GLY A 1 394 ? 30.265 15.589 99.921 1.00 55.63 411 GLY A C 1
ATOM 2715 O O . GLY A 1 394 ? 31.373 15.119 99.652 1.00 54.55 411 GLY A O 1
ATOM 2716 N N . ILE A 1 395 ? 29.289 14.870 100.477 1.00 50.45 412 ILE A N 1
ATOM 2717 C CA . ILE A 1 395 ? 29.330 13.416 100.541 1.00 47.32 412 ILE A CA 1
ATOM 2718 C C . ILE A 1 395 ? 28.215 12.875 99.656 1.00 46.07 412 ILE A C 1
ATOM 2719 O O . ILE A 1 395 ? 27.075 13.361 99.708 1.00 45.37 412 ILE A O 1
ATOM 2724 N N . ASP A 1 396 ? 28.553 11.891 98.827 1.00 48.34 413 ASP A N 1
ATOM 2725 C CA . ASP A 1 396 ? 27.624 11.284 97.870 1.00 47.48 413 ASP A CA 1
ATOM 2726 C C . ASP A 1 396 ? 27.369 9.868 98.357 1.00 44.51 413 ASP A C 1
ATOM 2727 O O . ASP A 1 396 ? 28.277 9.032 98.358 1.00 50.21 413 ASP A O 1
ATOM 2732 N N . ILE A 1 397 ? 26.144 9.609 98.809 1.00 49.81 414 ILE A N 1
ATOM 2733 C CA . ILE A 1 397 ? 25.775 8.264 99.237 1.00 45.68 414 ILE A CA 1
ATOM 2734 C C . ILE A 1 397 ? 25.051 7.502 98.139 1.00 44.36 414 ILE A C 1
ATOM 2735 O O . ILE A 1 397 ? 24.811 6.293 98.295 1.00 42.34 414 ILE A O 1
ATOM 2740 N N . TYR A 1 398 ? 24.726 8.161 97.023 1.00 42.03 415 TYR A N 1
ATOM 2741 C CA . TYR A 1 398 ? 23.954 7.560 95.936 1.00 46.20 415 TYR A CA 1
ATOM 2742 C C . TYR A 1 398 ? 24.848 6.902 94.889 1.00 43.21 415 TYR A C 1
ATOM 2743 O O . TYR A 1 398 ? 24.602 5.760 94.493 1.00 41.52 415 TYR A O 1
ATOM 2752 N N . ASN A 1 399 ? 25.892 7.591 94.451 1.00 42.29 416 ASN A N 1
ATOM 2753 C CA . ASN A 1 399 ? 26.845 7.029 93.498 1.00 45.55 416 ASN A CA 1
ATOM 2754 C C . ASN A 1 399 ? 26.166 6.619 92.189 1.00 45.92 416 ASN A C 1
ATOM 2755 O O . ASN A 1 399 ? 26.490 5.584 91.607 1.00 42.36 416 ASN A O 1
ATOM 2760 N N . PHE A 1 400 ? 25.190 7.409 91.745 1.00 40.16 417 PHE A N 1
ATOM 2761 C CA . PHE A 1 400 ? 24.497 7.095 90.506 1.00 42.01 417 PHE A CA 1
ATOM 2762 C C . PHE A 1 400 ? 25.400 7.406 89.314 1.00 44.64 417 PHE A C 1
ATOM 2763 O O . PHE A 1 400 ? 26.180 8.360 89.345 1.00 54.82 417 PHE A O 1
ATOM 2771 N N . SER A 1 401 ? 25.308 6.582 88.265 1.00 47.03 418 SER A N 1
ATOM 2772 C CA . SER A 1 401 ? 25.976 6.836 86.991 1.00 48.00 418 SER A CA 1
ATOM 2773 C C . SER A 1 401 ? 25.009 7.495 86.015 1.00 52.79 418 SER A C 1
ATOM 2774 O O . SER A 1 401 ? 23.793 7.313 86.100 1.00 45.26 418 SER A O 1
ATOM 2777 N N . ALA A 1 402 ? 25.562 8.252 85.072 1.00 50.03 419 ALA A N 1
ATOM 2778 C CA . ALA A 1 402 ? 24.718 8.924 84.094 1.00 48.92 419 ALA A CA 1
ATOM 2779 C C . ALA A 1 402 ? 23.898 7.904 83.312 1.00 45.99 419 ALA A C 1
ATOM 2780 O O . ALA A 1 402 ? 24.379 6.819 82.978 1.00 44.03 419 ALA A O 1
ATOM 2782 N N . LEU A 1 403 ? 22.633 8.221 83.086 1.00 49.77 420 LEU A N 1
ATOM 2783 C CA . LEU A 1 403 ? 21.816 7.383 82.223 1.00 54.89 420 LEU A CA 1
ATOM 2784 C C . LEU A 1 403 ? 22.171 7.651 80.771 1.00 49.44 420 LEU A C 1
ATOM 2785 O O . LEU A 1 403 ? 22.393 8.797 80.372 1.00 53.07 420 LEU A O 1
ATOM 2790 N N . TRP A 1 404 ? 22.232 6.590 79.981 1.00 51.00 421 TRP A N 1
ATOM 2791 C CA . TRP A 1 404 ? 22.237 6.771 78.541 1.00 48.00 421 TRP A CA 1
ATOM 2792 C C . TRP A 1 404 ? 20.800 6.992 78.086 1.00 45.15 421 TRP A C 1
ATOM 2793 O O . TRP A 1 404 ? 19.900 6.234 78.462 1.00 50.86 421 TRP A O 1
ATOM 2804 N N . TYR A 1 405 ? 20.581 8.054 77.312 1.00 40.80 422 TYR A N 1
ATOM 2805 C CA . TYR A 1 405 ? 19.280 8.435 76.764 1.00 43.44 422 TYR A CA 1
ATOM 2806 C C . TYR A 1 405 ? 19.190 8.025 75.302 1.00 49.37 422 TYR A C 1
ATOM 2807 O O . TYR A 1 405 ? 20.148 8.264 74.548 1.00 51.05 422 TYR A O 1
ATOM 2816 N N . PRO A 1 406 ? 18.095 7.420 74.846 1.00 42.07 423 PRO A N 1
ATOM 2817 C CA . PRO A 1 406 ? 17.946 7.152 73.416 1.00 48.46 423 PRO A CA 1
ATOM 2818 C C . PRO A 1 406 ? 17.526 8.416 72.674 1.00 48.35 423 PRO A C 1
ATOM 2819 O O . PRO A 1 406 ? 17.196 9.452 73.267 1.00 41.19 423 PRO A O 1
ATOM 2823 N N . SER A 1 407 ? 17.518 8.296 71.348 1.00 39.77 424 SER A N 1
ATOM 2824 C CA . SER A 1 407 ? 17.165 9.404 70.477 1.00 54.91 424 SER A CA 1
ATOM 2825 C C . SER A 1 407 ? 16.840 8.850 69.095 1.00 50.99 424 SER A C 1
ATOM 2826 O O . SER A 1 407 ? 17.379 7.815 68.692 1.00 40.84 424 SER A O 1
ATOM 2829 N N . ALA A 1 408 ? 15.933 9.540 68.395 1.00 52.41 425 ALA A N 1
ATOM 2830 C CA . ALA A 1 408 ? 15.575 9.177 67.026 1.00 51.29 425 ALA A CA 1
ATOM 2831 C C . ALA A 1 408 ? 16.829 8.884 66.216 1.00 61.13 425 ALA A C 1
ATOM 2832 O O . ALA A 1 408 ? 17.786 9.662 66.225 1.00 64.59 425 ALA A O 1
ATOM 2834 N N . ALA A 1 409 ? 16.841 7.716 65.584 1.00 52.19 426 ALA A N 1
ATOM 2835 C CA . ALA A 1 409 ? 17.972 7.213 64.805 1.00 65.77 426 ALA A CA 1
ATOM 2836 C C . ALA A 1 409 ? 17.579 7.268 63.326 1.00 66.65 426 ALA A C 1
ATOM 2837 O O . ALA A 1 409 ? 17.098 6.287 62.756 1.00 85.09 426 ALA A O 1
ATOM 2839 N N . GLU A 1 410 ? 17.783 8.424 62.705 1.00 51.39 427 GLU A N 1
ATOM 2840 C CA . GLU A 1 410 ? 17.268 8.679 61.359 1.00 67.57 427 GLU A CA 1
ATOM 2841 C C . GLU A 1 410 ? 18.280 8.169 60.336 1.00 58.52 427 GLU A C 1
ATOM 2842 O O . GLU A 1 410 ? 19.180 8.885 59.902 1.00 60.20 427 GLU A O 1
ATOM 2848 N N . VAL A 1 411 ? 18.121 6.905 59.954 1.00 50.00 428 VAL A N 1
ATOM 2849 C CA . VAL A 1 411 ? 19.018 6.242 59.010 1.00 53.01 428 VAL A CA 1
ATOM 2850 C C . VAL A 1 411 ? 18.632 6.612 57.578 1.00 43.19 428 VAL A C 1
ATOM 2851 O O . VAL A 1 411 ? 17.449 6.716 57.245 1.00 52.94 428 VAL A O 1
ATOM 2855 N N . ASP A 1 412 ? 19.627 6.823 56.725 1.00 46.65 429 ASP A N 1
ATOM 2856 C CA . ASP A 1 412 ? 19.390 7.106 55.304 1.00 49.85 429 ASP A CA 1
ATOM 2857 C C . ASP A 1 412 ? 19.293 5.810 54.500 1.00 46.31 429 ASP A C 1
ATOM 2858 O O . ASP A 1 412 ? 20.174 4.952 54.587 1.00 55.40 429 ASP A O 1
ATOM 2863 N N . PHE A 1 413 ? 18.242 5.676 53.702 1.00 42.76 430 PHE A N 1
ATOM 2864 C CA . PHE A 1 413 ? 18.101 4.512 52.834 1.00 40.63 430 PHE A CA 1
ATOM 2865 C C . PHE A 1 413 ? 18.494 4.835 51.389 1.00 49.86 430 PHE A C 1
ATOM 2866 O O . PHE A 1 413 ? 18.254 5.938 50.883 1.00 47.25 430 PHE A O 1
ATOM 2874 N N . ARG A 1 414 ? 19.087 3.840 50.723 1.00 39.62 431 ARG A N 1
ATOM 2875 C CA . ARG A 1 414 ? 19.675 4.051 49.406 1.00 45.79 431 ARG A CA 1
ATOM 2876 C C . ARG A 1 414 ? 18.923 3.393 48.253 1.00 40.64 431 ARG A C 1
ATOM 2877 O O . ARG A 1 414 ? 19.082 3.841 47.123 1.00 41.33 431 ARG A O 1
ATOM 2885 N N . GLY A 1 415 ? 18.112 2.371 48.497 1.00 38.06 432 GLY A N 1
ATOM 2886 C CA . GLY A 1 415 ? 17.427 1.663 47.426 1.00 37.81 432 GLY A CA 1
ATOM 2887 C C . GLY A 1 415 ? 18.321 0.635 46.750 1.00 37.60 432 GLY A C 1
ATOM 2888 O O . GLY A 1 415 ? 19.537 0.628 46.903 1.00 39.29 432 GLY A O 1
ATOM 2889 N N . THR A 1 416 ? 17.697 -0.265 45.991 1.00 37.80 433 THR A N 1
ATOM 2890 C CA . THR A 1 416 ? 18.494 -1.214 45.217 1.00 37.33 433 THR A CA 1
ATOM 2891 C C . THR A 1 416 ? 19.267 -0.495 44.114 1.00 43.33 433 THR A C 1
ATOM 2892 O O . THR A 1 416 ? 18.835 0.525 43.577 1.00 38.15 433 THR A O 1
ATOM 2896 N N . VAL A 1 417 ? 20.435 -1.038 43.791 1.00 39.58 434 VAL A N 1
ATOM 2897 C CA . VAL A 1 417 ? 21.199 -0.529 42.657 1.00 45.93 434 VAL A CA 1
ATOM 2898 C C . VAL A 1 417 ? 20.327 -0.458 41.404 1.00 44.77 434 VAL A C 1
ATOM 2899 O O . VAL A 1 417 ? 20.374 0.527 40.646 1.00 39.44 434 VAL A O 1
ATOM 2903 N N . GLN A 1 418 ? 19.503 -1.493 41.173 1.00 41.17 435 GLN A N 1
ATOM 2904 C CA . GLN A 1 418 ? 18.754 -1.581 39.912 1.00 42.83 435 GLN A CA 1
ATOM 2905 C C . GLN A 1 418 ? 17.746 -0.452 39.766 1.00 38.65 435 GLN A C 1
ATOM 2906 O O . GLN A 1 418 ? 17.334 -0.139 38.648 1.00 45.22 435 GLN A O 1
ATOM 2912 N N . SER A 1 419 ? 17.339 0.153 40.877 1.00 43.48 436 SER A N 1
ATOM 2913 C CA . SER A 1 419 ? 16.397 1.261 40.885 1.00 47.70 436 SER A CA 1
ATOM 2914 C C . SER A 1 419 ? 17.035 2.572 40.466 1.00 44.43 436 SER A C 1
ATOM 2915 O O . SER A 1 419 ? 16.319 3.539 40.201 1.00 41.71 436 SER A O 1
ATOM 2918 N N . GLU A 1 420 ? 18.357 2.662 40.492 1.00 40.02 437 GLU A N 1
ATOM 2919 C CA . GLU A 1 420 ? 18.995 3.933 40.193 1.00 42.24 437 GLU A CA 1
ATOM 2920 C C . GLU A 1 420 ? 18.843 4.238 38.702 1.00 40.27 437 GLU A C 1
ATOM 2921 O O . GLU A 1 420 ? 18.859 3.329 37.877 1.00 40.17 437 GLU A O 1
ATOM 2927 N N . ASP A 1 421 ? 18.633 5.521 38.383 1.00 39.08 438 ASP A N 1
ATOM 2928 C CA . ASP A 1 421 ? 18.437 5.955 36.998 1.00 39.44 438 ASP A CA 1
ATOM 2929 C C . ASP A 1 421 ? 19.580 5.523 36.087 1.00 44.56 438 ASP A C 1
ATOM 2930 O O . ASP A 1 421 ? 19.349 5.088 34.954 1.00 40.26 438 ASP A O 1
ATOM 2935 N N . GLY A 1 422 ? 20.821 5.645 36.562 1.00 45.72 439 GLY A N 1
ATOM 2936 C CA . GLY A 1 422 ? 21.962 5.242 35.757 1.00 42.52 439 GLY A CA 1
ATOM 2937 C C . GLY A 1 422 ? 21.863 3.819 35.242 1.00 35.39 439 GLY A C 1
ATOM 2938 O O . GLY A 1 422 ? 22.118 3.560 34.064 1.00 38.92 439 GLY A O 1
ATOM 2939 N N . TRP A 1 423 ? 21.471 2.880 36.103 1.00 40.28 440 TRP A N 1
ATOM 2940 C CA . TRP A 1 423 ? 21.471 1.486 35.698 1.00 38.60 440 TRP A CA 1
ATOM 2941 C C . TRP A 1 423 ? 20.187 1.082 35.015 1.00 39.55 440 TRP A C 1
ATOM 2942 O O . TRP A 1 423 ? 20.223 0.215 34.133 1.00 37.86 440 TRP A O 1
ATOM 2953 N N . SER A 1 424 ? 19.054 1.670 35.404 1.00 35.80 441 SER A N 1
ATOM 2954 C CA . SER A 1 424 ? 17.824 1.374 34.687 1.00 36.68 441 SER A CA 1
ATOM 2955 C C . SER A 1 424 ? 17.823 1.981 33.281 1.00 41.17 441 SER A C 1
ATOM 2956 O O . SER A 1 424 ? 16.995 1.588 32.449 1.00 34.85 441 SER A O 1
ATOM 2959 N N . PHE A 1 425 ? 18.736 2.923 33.002 1.00 34.94 442 PHE A N 1
ATOM 2960 C CA . PHE A 1 425 ? 18.917 3.407 31.632 1.00 33.92 442 PHE A CA 1
ATOM 2961 C C . PHE A 1 425 ? 19.286 2.253 30.709 1.00 37.02 442 PHE A C 1
ATOM 2962 O O . PHE A 1 425 ? 18.838 2.201 29.564 1.00 35.34 442 PHE A O 1
ATOM 2970 N N . VAL A 1 426 ? 20.090 1.308 31.208 1.00 35.79 443 VAL A N 1
ATOM 2971 C CA . VAL A 1 426 ? 20.464 0.142 30.421 1.00 37.79 443 VAL A CA 1
ATOM 2972 C C . VAL A 1 426 ? 19.237 -0.706 30.126 1.00 35.82 443 VAL A C 1
ATOM 2973 O O . VAL A 1 426 ? 19.053 -1.196 29.010 1.00 34.59 443 VAL A O 1
ATOM 2977 N N . VAL A 1 427 ? 18.392 -0.917 31.134 1.00 35.21 444 VAL A N 1
ATOM 2978 C CA . VAL A 1 427 ? 17.205 -1.738 30.932 1.00 34.85 444 VAL A CA 1
ATOM 2979 C C . VAL A 1 427 ? 16.239 -1.050 29.975 1.00 33.31 444 VAL A C 1
ATOM 2980 O O . VAL A 1 427 ? 15.614 -1.703 29.134 1.00 34.98 444 VAL A O 1
ATOM 2984 N N . LYS A 1 428 ? 16.084 0.272 30.100 1.00 31.02 445 LYS A N 1
ATOM 2985 C CA . LYS A 1 428 ? 15.174 1.003 29.217 1.00 32.28 445 LYS A CA 1
ATOM 2986 C C . LYS A 1 428 ? 15.644 0.958 27.755 1.00 29.18 445 LYS A C 1
ATOM 2987 O O . LYS A 1 428 ? 14.819 0.899 26.846 1.00 30.48 445 LYS A O 1
ATOM 2993 N N . SER A 1 429 ? 16.958 1.004 27.522 1.00 33.57 446 SER A N 1
ATOM 2994 C CA . SER A 1 429 ? 17.467 0.886 26.159 1.00 32.69 446 SER A CA 1
ATOM 2995 C C . SER A 1 429 ? 17.155 -0.495 25.587 1.00 32.81 446 SER A C 1
ATOM 2996 O O . SER A 1 429 ? 16.760 -0.623 24.422 1.00 33.13 446 SER A O 1
ATOM 2999 N N . LYS A 1 430 ? 17.305 -1.541 26.408 1.00 31.11 447 LYS A N 1
ATOM 3000 C CA . LYS A 1 430 ? 16.936 -2.887 25.980 1.00 39.68 447 LYS A CA 1
ATOM 3001 C C . LYS A 1 430 ? 15.440 -2.984 25.669 1.00 30.56 447 LYS A C 1
ATOM 3002 O O . LYS A 1 430 ? 15.050 -3.534 24.636 1.00 33.78 447 LYS A O 1
ATOM 3008 N N . ASP A 1 431 ? 14.579 -2.465 26.558 1.00 33.85 448 ASP A N 1
ATOM 3009 C CA . ASP A 1 431 ? 13.142 -2.513 26.270 1.00 29.71 448 ASP A CA 1
ATOM 3010 C C . ASP A 1 431 ? 12.798 -1.703 25.029 1.00 34.60 448 ASP A C 1
ATOM 3011 O O . ASP A 1 431 ? 11.909 -2.092 24.262 1.00 33.92 448 ASP A O 1
ATOM 3016 N N . ALA A 1 432 ? 13.446 -0.551 24.838 1.00 30.16 449 ALA A N 1
ATOM 3017 C CA . ALA A 1 432 ? 13.142 0.240 23.641 1.00 30.05 449 ALA A CA 1
ATOM 3018 C C . ALA A 1 432 ? 13.573 -0.486 22.361 1.00 36.16 449 ALA A C 1
ATOM 3019 O O . ALA A 1 432 ? 12.892 -0.409 21.330 1.00 32.78 449 ALA A O 1
ATOM 3021 N N . LEU A 1 433 ? 14.687 -1.217 22.395 1.00 37.97 450 LEU A N 1
ATOM 3022 C CA . LEU A 1 433 ? 15.106 -1.922 21.184 1.00 35.25 450 LEU A CA 1
ATOM 3023 C C . LEU A 1 433 ? 14.128 -3.043 20.825 1.00 31.87 450 LEU A C 1
ATOM 3024 O O . LEU A 1 433 ? 13.875 -3.305 19.643 1.00 37.53 450 LEU A O 1
ATOM 3029 N N . ILE A 1 434 ? 13.601 -3.740 21.829 1.00 29.63 451 ILE A N 1
ATOM 3030 C CA . ILE A 1 434 ? 12.601 -4.784 21.603 1.00 28.30 451 ILE A CA 1
ATOM 3031 C C . ILE A 1 434 ? 11.368 -4.202 20.910 1.00 29.24 451 ILE A C 1
ATOM 3032 O O . ILE A 1 434 ? 10.799 -4.811 19.987 1.00 31.84 451 ILE A O 1
ATOM 3037 N N . GLN A 1 435 ? 10.923 -3.016 21.349 1.00 29.88 452 GLN A N 1
ATOM 3038 C CA . GLN A 1 435 ? 9.733 -2.416 20.731 1.00 30.82 452 GLN A CA 1
ATOM 3039 C C . GLN A 1 435 ? 9.990 -2.029 19.282 1.00 31.22 452 GLN A C 1
ATOM 3040 O O . GLN A 1 435 ? 9.151 -2.278 18.402 1.00 31.71 452 GLN A O 1
ATOM 3046 N N . THR A 1 436 ? 11.139 -1.402 19.000 1.00 31.06 453 THR A N 1
ATOM 3047 C CA . THR A 1 436 ? 11.373 -0.950 17.623 1.00 31.51 453 THR A CA 1
ATOM 3048 C C . THR A 1 436 ? 11.671 -2.118 16.685 1.00 31.07 453 THR A C 1
ATOM 3049 O O . THR A 1 436 ? 11.417 -2.032 15.477 1.00 31.56 453 THR A O 1
ATOM 3053 N N . MET A 1 437 ? 12.218 -3.209 17.212 1.00 32.16 454 MET A N 1
ATOM 3054 C CA . MET A 1 437 ? 12.543 -4.388 16.420 1.00 32.57 454 MET A CA 1
ATOM 3055 C C . MET A 1 437 ? 11.359 -5.335 16.272 1.00 40.60 454 MET A C 1
ATOM 3056 O O . MET A 1 437 ? 11.456 -6.316 15.521 1.00 37.71 454 MET A O 1
ATOM 3061 N N . MET A 1 438 ? 10.232 -5.030 16.921 1.00 35.53 455 MET A N 1
ATOM 3062 C CA . MET A 1 438 ? 9.121 -5.978 16.978 1.00 35.12 455 MET A CA 1
ATOM 3063 C C . MET A 1 438 ? 8.657 -6.417 15.589 1.00 40.75 455 MET A C 1
ATOM 3064 O O . MET A 1 438 ? 8.259 -7.571 15.390 1.00 43.97 455 MET A O 1
ATOM 3069 N N . TYR A 1 439 ? 8.682 -5.518 14.616 1.00 44.95 456 TYR A N 1
ATOM 3070 C CA . TYR A 1 439 ? 8.347 -5.940 13.270 1.00 36.28 456 TYR A CA 1
ATOM 3071 C C . TYR A 1 439 ? 8.997 -4.990 12.280 1.00 43.84 456 TYR A C 1
ATOM 3072 O O . TYR A 1 439 ? 9.337 -3.850 12.606 1.00 40.48 456 TYR A O 1
ATOM 3081 N N . THR A 1 440 ? 9.149 -5.487 11.057 1.00 37.22 457 THR A N 1
ATOM 3082 C CA . THR A 1 440 ? 9.781 -4.721 9.995 1.00 40.27 457 THR A CA 1
ATOM 3083 C C . THR A 1 440 ? 8.832 -3.660 9.441 1.00 43.63 457 THR A C 1
ATOM 3084 O O . THR A 1 440 ? 7.637 -3.908 9.260 1.00 44.84 457 THR A O 1
ATOM 3088 N N . LYS A 1 441 ? 9.376 -2.470 9.162 1.00 44.05 458 LYS A N 1
ATOM 3089 C CA . LYS A 1 441 ? 8.604 -1.359 8.607 1.00 40.89 458 LYS A CA 1
ATOM 3090 C C . LYS A 1 441 ? 8.895 -1.289 7.104 1.00 47.65 458 LYS A C 1
ATOM 3091 O O . LYS A 1 441 ? 9.666 -0.457 6.635 1.00 48.01 458 LYS A O 1
ATOM 3097 N N . ASN A 1 442 ? 8.274 -2.192 6.347 1.00 47.19 459 ASN A N 1
ATOM 3098 C CA . ASN A 1 442 ? 8.570 -2.348 4.924 1.00 67.05 459 ASN A CA 1
ATOM 3099 C C . ASN A 1 442 ? 7.557 -1.677 4.009 1.00 74.66 459 ASN A C 1
ATOM 3100 O O . ASN A 1 442 ? 7.657 -1.822 2.781 1.00 71.60 459 ASN A O 1
ATOM 3105 N N . GLY A 1 443 ? 6.600 -0.946 4.566 1.00 72.87 460 GLY A N 1
ATOM 3106 C CA . GLY A 1 443 ? 5.620 -0.251 3.757 1.00 73.08 460 GLY A CA 1
ATOM 3107 C C . GLY A 1 443 ? 6.147 1.032 3.133 1.00 77.71 460 GLY A C 1
ATOM 3108 O O . GLY A 1 443 ? 7.351 1.147 2.877 1.00 74.69 460 GLY A O 1
ATOM 3109 N N . ASP B 1 1 ? 8.068 31.325 116.555 1.00 155.64 18 ASP B N 1
ATOM 3110 C CA . ASP B 1 1 ? 8.523 30.064 115.984 1.00 154.51 18 ASP B CA 1
ATOM 3111 C C . ASP B 1 1 ? 8.299 28.904 116.957 1.00 152.90 18 ASP B C 1
ATOM 3112 O O . ASP B 1 1 ? 9.212 28.491 117.671 1.00 156.99 18 ASP B O 1
ATOM 3117 N N . CYS B 1 2 ? 7.078 28.380 116.983 1.00 145.19 19 CYS B N 1
ATOM 3118 C CA . CYS B 1 2 ? 6.020 28.851 116.104 1.00 138.99 19 CYS B CA 1
ATOM 3119 C C . CYS B 1 2 ? 4.839 29.418 116.879 1.00 130.54 19 CYS B C 1
ATOM 3120 O O . CYS B 1 2 ? 4.706 29.207 118.079 1.00 123.88 19 CYS B O 1
ATOM 3123 N N . ASN B 1 3 ? 3.985 30.153 116.173 1.00 130.17 20 ASN B N 1
ATOM 3124 C CA . ASN B 1 3 ? 2.727 30.638 116.726 1.00 132.31 20 ASN B CA 1
ATOM 3125 C C . ASN B 1 3 ? 1.697 29.532 116.528 1.00 134.51 20 ASN B C 1
ATOM 3126 O O . ASN B 1 3 ? 1.118 29.398 115.448 1.00 135.40 20 ASN B O 1
ATOM 3128 N N . THR B 1 4 ? 1.481 28.720 117.568 1.00 137.44 21 THR B N 1
ATOM 3129 C CA . THR B 1 4 ? 0.599 27.560 117.463 1.00 129.44 21 THR B CA 1
ATOM 3130 C C . THR B 1 4 ? -0.833 27.971 117.127 1.00 131.65 21 THR B C 1
ATOM 3131 O O . THR B 1 4 ? -1.344 27.642 116.050 1.00 134.18 21 THR B O 1
ATOM 3135 N N . LYS B 1 5 ? -1.454 28.722 118.042 1.00 130.12 22 LYS B N 1
ATOM 3136 C CA . LYS B 1 5 ? -2.861 29.130 118.065 1.00 127.46 22 LYS B CA 1
ATOM 3137 C C . LYS B 1 5 ? -3.766 28.541 116.981 1.00 127.06 22 LYS B C 1
ATOM 3138 O O . LYS B 1 5 ? -4.721 27.833 117.311 1.00 130.36 22 LYS B O 1
ATOM 3140 N N . THR B 1 6 ? -3.513 28.817 115.699 1.00 123.47 23 THR B N 1
ATOM 3141 C CA . THR B 1 6 ? -4.487 28.480 114.662 1.00 123.36 23 THR B CA 1
ATOM 3142 C C . THR B 1 6 ? -3.869 27.664 113.529 1.00 128.65 23 THR B C 1
ATOM 3143 O O . THR B 1 6 ? -2.649 27.502 113.420 1.00 125.61 23 THR B O 1
ATOM 3147 N N . ALA B 1 7 ? -4.772 27.126 112.705 1.00 129.82 24 ALA B N 1
ATOM 3148 C CA . ALA B 1 7 ? -4.496 26.321 111.504 1.00 115.09 24 ALA B CA 1
ATOM 3149 C C . ALA B 1 7 ? -3.663 25.053 111.811 1.00 103.76 24 ALA B C 1
ATOM 3150 O O . ALA B 1 7 ? -3.158 24.907 112.929 1.00 99.53 24 ALA B O 1
ATOM 3152 N N . THR B 1 8 ? -3.559 24.098 110.879 1.00 100.70 25 THR B N 1
ATOM 3153 C CA . THR B 1 8 ? -4.454 23.896 109.732 1.00 89.77 25 THR B CA 1
ATOM 3154 C C . THR B 1 8 ? -4.531 22.396 109.491 1.00 83.36 25 THR B C 1
ATOM 3155 O O . THR B 1 8 ? -3.722 21.638 110.022 1.00 80.35 25 THR B O 1
ATOM 3159 N N . GLY B 1 9 ? -5.498 21.960 108.696 1.00 78.62 26 GLY B N 1
ATOM 3160 C CA . GLY B 1 9 ? -5.640 20.544 108.429 1.00 82.47 26 GLY B CA 1
ATOM 3161 C C . GLY B 1 9 ? -6.897 19.934 109.015 1.00 83.19 26 GLY B C 1
ATOM 3162 O O . GLY B 1 9 ? -7.841 20.655 109.340 1.00 87.52 26 GLY B O 1
ATOM 3163 N N . PRO B 1 10 ? -6.908 18.601 109.195 1.00 78.87 27 PRO B N 1
ATOM 3164 C CA . PRO B 1 10 ? -5.774 17.670 109.114 1.00 70.28 27 PRO B CA 1
ATOM 3165 C C . PRO B 1 10 ? -5.263 17.351 107.693 1.00 64.59 27 PRO B C 1
ATOM 3166 O O . PRO B 1 10 ? -6.025 17.342 106.725 1.00 63.36 27 PRO B O 1
ATOM 3170 N N . TYR B 1 11 ? -3.962 17.091 107.597 1.00 55.57 28 TYR B N 1
ATOM 3171 C CA . TYR B 1 11 ? -3.296 16.698 106.361 1.00 61.73 28 TYR B CA 1
ATOM 3172 C C . TYR B 1 11 ? -2.826 15.250 106.439 1.00 59.17 28 TYR B C 1
ATOM 3173 O O . TYR B 1 11 ? -2.711 14.656 107.518 1.00 54.28 28 TYR B O 1
ATOM 3182 N N . ILE B 1 12 ? -2.527 14.693 105.270 1.00 57.03 29 ILE B N 1
ATOM 3183 C CA . ILE B 1 12 ? -1.934 13.366 105.161 1.00 55.20 29 ILE B CA 1
ATOM 3184 C C . ILE B 1 12 ? -0.921 13.378 104.019 1.00 52.58 29 ILE B C 1
ATOM 3185 O O . ILE B 1 12 ? -1.046 14.155 103.067 1.00 49.41 29 ILE B O 1
ATOM 3190 N N . LEU B 1 13 ? 0.107 12.531 104.132 1.00 48.28 30 LEU B N 1
ATOM 3191 C CA . LEU B 1 13 ? 1.094 12.383 103.062 1.00 53.91 30 LEU B CA 1
ATOM 3192 C C . LEU B 1 13 ? 0.521 11.514 101.951 1.00 50.09 30 LEU B C 1
ATOM 3193 O O . LEU B 1 13 ? 0.124 10.370 102.193 1.00 51.03 30 LEU B O 1
ATOM 3198 N N . ASP B 1 14 ? 0.461 12.063 100.744 1.00 50.69 31 ASP B N 1
ATOM 3199 C CA . ASP B 1 14 ? 0.016 11.300 99.583 1.00 44.54 31 ASP B CA 1
ATOM 3200 C C . ASP B 1 14 ? 0.996 10.180 99.263 1.00 42.36 31 ASP B C 1
ATOM 3201 O O . ASP B 1 14 ? 2.213 10.353 99.345 1.00 40.92 31 ASP B O 1
ATOM 3206 N N . ARG B 1 15 ? 0.466 9.034 98.878 1.00 41.26 32 ARG B N 1
ATOM 3207 C CA . ARG B 1 15 ? 1.283 7.999 98.263 1.00 41.06 32 ARG B CA 1
ATOM 3208 C C . ARG B 1 15 ? 1.209 8.154 96.749 1.00 44.73 32 ARG B C 1
ATOM 3209 O O . ARG B 1 15 ? 0.196 8.594 96.206 1.00 49.35 32 ARG B O 1
ATOM 3217 N N . TYR B 1 16 ? 2.286 7.795 96.064 1.00 43.54 33 TYR B N 1
ATOM 3218 C CA . TYR B 1 16 ? 2.255 7.801 94.603 1.00 49.78 33 TYR B CA 1
ATOM 3219 C C . TYR B 1 16 ? 1.481 6.591 94.086 1.00 51.25 33 TYR B C 1
ATOM 3220 O O . TYR B 1 16 ? 1.772 5.451 94.457 1.00 47.01 33 TYR B O 1
ATOM 3229 N N . LYS B 1 17 ? 0.491 6.838 93.230 1.00 49.72 34 LYS B N 1
ATOM 3230 C CA . LYS B 1 17 ? -0.417 5.797 92.745 1.00 48.51 34 LYS B CA 1
ATOM 3231 C C . LYS B 1 17 ? -0.484 5.875 91.224 1.00 47.38 34 LYS B C 1
ATOM 3232 O O . LYS B 1 17 ? -1.309 6.609 90.665 1.00 59.04 34 LYS B O 1
ATOM 3238 N N . PRO B 1 18 ? 0.380 5.147 90.523 1.00 46.43 35 PRO B N 1
ATOM 3239 C CA . PRO B 1 18 ? 0.359 5.192 89.059 1.00 57.05 35 PRO B CA 1
ATOM 3240 C C . PRO B 1 18 ? -0.863 4.492 88.489 1.00 58.37 35 PRO B C 1
ATOM 3241 O O . PRO B 1 18 ? -1.381 3.526 89.056 1.00 52.76 35 PRO B O 1
ATOM 3245 N N . LYS B 1 19 ? -1.322 4.997 87.345 1.00 66.09 36 LYS B N 1
ATOM 3246 C CA . LYS B 1 19 ? -2.365 4.301 86.606 1.00 66.95 36 LYS B CA 1
ATOM 3247 C C . LYS B 1 19 ? -1.865 2.904 86.252 1.00 55.55 36 LYS B C 1
ATOM 3248 O O . LYS B 1 19 ? -0.718 2.759 85.812 1.00 57.28 36 LYS B O 1
ATOM 3250 N N . PRO B 1 20 ? -2.661 1.860 86.471 1.00 67.14 37 PRO B N 1
ATOM 3251 C CA . PRO B 1 20 ? -2.175 0.500 86.213 1.00 68.71 37 PRO B CA 1
ATOM 3252 C C . PRO B 1 20 ? -2.090 0.210 84.722 1.00 64.32 37 PRO B C 1
ATOM 3253 O O . PRO B 1 20 ? -2.975 0.570 83.944 1.00 61.63 37 PRO B O 1
ATOM 3257 N N . VAL B 1 21 ? -0.996 -0.442 84.336 1.00 61.21 38 VAL B N 1
ATOM 3258 C CA . VAL B 1 21 ? -0.752 -0.894 82.970 1.00 66.92 38 VAL B CA 1
ATOM 3259 C C . VAL B 1 21 ? -0.641 -2.413 83.012 1.00 77.33 38 VAL B C 1
ATOM 3260 O O . VAL B 1 21 ? 0.156 -2.955 83.783 1.00 78.91 38 VAL B O 1
ATOM 3264 N N . THR B 1 22 ? -1.426 -3.096 82.177 1.00 72.05 39 THR B N 1
ATOM 3265 C CA . THR B 1 22 ? -1.769 -4.496 82.393 1.00 87.87 39 THR B CA 1
ATOM 3266 C C . THR B 1 22 ? -1.094 -5.476 81.434 1.00 83.60 39 THR B C 1
ATOM 3267 O O . THR B 1 22 ? -1.513 -6.634 81.375 1.00 88.75 39 THR B O 1
ATOM 3271 N N . VAL B 1 23 ? -0.067 -5.071 80.687 1.00 74.67 40 VAL B N 1
ATOM 3272 C CA . VAL B 1 23 ? 0.670 -6.038 79.874 1.00 70.19 40 VAL B CA 1
ATOM 3273 C C . VAL B 1 23 ? 1.563 -6.862 80.792 1.00 58.05 40 VAL B C 1
ATOM 3274 O O . VAL B 1 23 ? 2.283 -6.309 81.627 1.00 56.60 40 VAL B O 1
ATOM 3278 N N . SER B 1 24 ? 1.508 -8.188 80.650 1.00 57.04 41 SER B N 1
ATOM 3279 C CA . SER B 1 24 ? 2.249 -9.101 81.511 1.00 65.12 41 SER B CA 1
ATOM 3280 C C . SER B 1 24 ? 3.050 -10.096 80.680 1.00 62.63 41 SER B C 1
ATOM 3281 O O . SER B 1 24 ? 2.707 -10.403 79.533 1.00 57.16 41 SER B O 1
ATOM 3284 N N . LYS B 1 25 ? 4.110 -10.620 81.297 1.00 53.56 42 LYS B N 1
ATOM 3285 C CA . LYS B 1 25 ? 5.018 -11.559 80.655 1.00 62.00 42 LYS B CA 1
ATOM 3286 C C . LYS B 1 25 ? 4.586 -12.993 80.938 1.00 64.15 42 LYS B C 1
ATOM 3287 O O . LYS B 1 25 ? 4.324 -13.353 82.091 1.00 62.20 42 LYS B O 1
ATOM 3293 N N . LYS B 1 26 ? 4.515 -13.808 79.883 1.00 59.56 43 LYS B N 1
ATOM 3294 C CA . LYS B 1 26 ? 4.108 -15.202 79.974 1.00 61.34 43 LYS B CA 1
ATOM 3295 C C . LYS B 1 26 ? 5.200 -16.120 79.438 1.00 66.77 43 LYS B C 1
ATOM 3296 O O . LYS B 1 26 ? 6.006 -15.731 78.584 1.00 71.02 43 LYS B O 1
ATOM 3302 N N . LEU B 1 27 ? 5.212 -17.348 79.949 1.00 58.74 44 LEU B N 1
ATOM 3303 C CA . LEU B 1 27 ? 5.932 -18.460 79.345 1.00 63.18 44 LEU B CA 1
ATOM 3304 C C . LEU B 1 27 ? 4.862 -19.442 78.887 1.00 68.59 44 LEU B C 1
ATOM 3305 O O . LEU B 1 27 ? 4.268 -20.152 79.703 1.00 67.63 44 LEU B O 1
ATOM 3310 N N . TYR B 1 28 ? 4.594 -19.450 77.584 1.00 66.58 45 TYR B N 1
ATOM 3311 C CA . TYR B 1 28 ? 3.581 -20.323 77.011 1.00 69.25 45 TYR B CA 1
ATOM 3312 C C . TYR B 1 28 ? 4.199 -21.647 76.586 1.00 66.38 45 TYR B C 1
ATOM 3313 O O . TYR B 1 28 ? 5.283 -21.687 75.997 1.00 67.88 45 TYR B O 1
ATOM 3322 N N . SER B 1 29 ? 3.507 -22.734 76.902 1.00 65.52 46 SER B N 1
ATOM 3323 C CA . SER B 1 29 ? 3.892 -24.034 76.392 1.00 67.39 46 SER B CA 1
ATOM 3324 C C . SER B 1 29 ? 3.313 -24.218 74.998 1.00 65.49 46 SER B C 1
ATOM 3325 O O . SER B 1 29 ? 2.161 -23.861 74.731 1.00 56.51 46 SER B O 1
ATOM 3328 N N . ALA B 1 30 ? 4.125 -24.769 74.105 1.00 55.56 47 ALA B N 1
ATOM 3329 C CA . ALA B 1 30 ? 3.663 -25.021 72.752 1.00 63.42 47 ALA B CA 1
ATOM 3330 C C . ALA B 1 30 ? 4.454 -26.166 72.148 1.00 64.37 47 ALA B C 1
ATOM 3331 O O . ALA B 1 30 ? 5.590 -26.447 72.540 1.00 61.57 47 ALA B O 1
ATOM 3333 N N . THR B 1 31 ? 3.820 -26.829 71.189 1.00 63.72 48 THR B N 1
ATOM 3334 C CA . THR B 1 31 ? 4.505 -27.759 70.308 1.00 61.36 48 THR B CA 1
ATOM 3335 C C . THR B 1 31 ? 5.032 -26.965 69.119 1.00 62.96 48 THR B C 1
ATOM 3336 O O . THR B 1 31 ? 4.262 -26.300 68.419 1.00 56.77 48 THR B O 1
ATOM 3340 N N . ARG B 1 32 ? 6.339 -27.014 68.913 1.00 55.37 49 ARG B N 1
ATOM 3341 C CA . ARG B 1 32 ? 6.987 -26.297 67.833 1.00 55.86 49 ARG B CA 1
ATOM 3342 C C . ARG B 1 32 ? 7.463 -27.288 66.783 1.00 55.25 49 ARG B C 1
ATOM 3343 O O . ARG B 1 32 ? 8.068 -28.312 67.116 1.00 59.10 49 ARG B O 1
ATOM 3351 N N . TYR B 1 33 ? 7.199 -26.973 65.520 1.00 55.54 50 TYR B N 1
ATOM 3352 C CA . TYR B 1 33 ? 7.668 -27.756 64.383 1.00 50.71 50 TYR B CA 1
ATOM 3353 C C . TYR B 1 33 ? 8.613 -26.895 63.557 1.00 54.99 50 TYR B C 1
ATOM 3354 O O . TYR B 1 33 ? 8.218 -25.829 63.076 1.00 53.64 50 TYR B O 1
ATOM 3363 N N . THR B 1 34 ? 9.857 -27.345 63.411 1.00 53.04 51 THR B N 1
ATOM 3364 C CA . THR B 1 34 ? 10.858 -26.677 62.592 1.00 58.19 51 THR B CA 1
ATOM 3365 C C . THR B 1 34 ? 11.493 -27.693 61.646 1.00 62.19 51 THR B C 1
ATOM 3366 O O . THR B 1 34 ? 11.172 -28.883 61.674 1.00 59.19 51 THR B O 1
ATOM 3370 N N . THR B 1 35 ? 12.416 -27.214 60.812 1.00 54.89 52 THR B N 1
ATOM 3371 C CA . THR B 1 35 ? 13.043 -28.030 59.784 1.00 59.48 52 THR B CA 1
ATOM 3372 C C . THR B 1 35 ? 14.553 -28.083 59.988 1.00 62.68 52 THR B C 1
ATOM 3373 O O . THR B 1 35 ? 15.165 -27.173 60.560 1.00 58.57 52 THR B O 1
ATOM 3377 N N . SER B 1 36 ? 15.140 -29.175 59.488 1.00 62.79 53 SER B N 1
ATOM 3378 C CA . SER B 1 36 ? 16.589 -29.352 59.538 1.00 79.29 53 SER B CA 1
ATOM 3379 C C . SER B 1 36 ? 17.320 -28.254 58.770 1.00 85.44 53 SER B C 1
ATOM 3380 O O . SER B 1 36 ? 18.339 -27.734 59.239 1.00 94.96 53 SER B O 1
ATOM 3383 N N . ALA B 1 37 ? 16.826 -27.895 57.588 1.00 79.25 54 ALA B N 1
ATOM 3384 C CA . ALA B 1 37 ? 17.447 -26.876 56.751 1.00 61.93 54 ALA B CA 1
ATOM 3385 C C . ALA B 1 37 ? 16.455 -25.757 56.454 1.00 55.81 54 ALA B C 1
ATOM 3386 O O . ALA B 1 37 ? 15.254 -25.867 56.712 1.00 58.21 54 ALA B O 1
ATOM 3388 N N . GLN B 1 38 ? 16.972 -24.654 55.914 1.00 52.98 55 GLN B N 1
ATOM 3389 C CA . GLN B 1 38 ? 16.156 -23.482 55.613 1.00 56.22 55 GLN B CA 1
ATOM 3390 C C . GLN B 1 38 ? 15.951 -23.254 54.110 1.00 57.92 55 GLN B C 1
ATOM 3391 O O . GLN B 1 38 ? 15.544 -22.155 53.709 1.00 54.36 55 GLN B O 1
ATOM 3397 N N . ASN B 1 39 ? 16.202 -24.269 53.273 1.00 50.95 56 ASN B N 1
ATOM 3398 C CA . ASN B 1 39 ? 15.999 -24.153 51.834 1.00 49.57 56 ASN B CA 1
ATOM 3399 C C . ASN B 1 39 ? 15.436 -25.448 51.262 1.00 52.92 56 ASN B C 1
ATOM 3400 O O . ASN B 1 39 ? 15.826 -26.542 51.682 1.00 55.84 56 ASN B O 1
ATOM 3405 N N . GLU B 1 40 ? 14.497 -25.311 50.319 1.00 46.28 57 GLU B N 1
ATOM 3406 C CA . GLU B 1 40 ? 14.159 -26.366 49.374 1.00 48.60 57 GLU B CA 1
ATOM 3407 C C . GLU B 1 40 ? 15.132 -26.332 48.207 1.00 45.24 57 GLU B C 1
ATOM 3408 O O . GLU B 1 40 ? 15.865 -25.363 48.010 1.00 48.81 57 GLU B O 1
ATOM 3414 N N . LEU B 1 41 ? 15.141 -27.406 47.424 1.00 44.12 58 LEU B N 1
ATOM 3415 C CA . LEU B 1 41 ? 15.949 -27.472 46.216 1.00 47.30 58 LEU B CA 1
ATOM 3416 C C . LEU B 1 41 ? 15.026 -27.345 45.017 1.00 47.24 58 LEU B C 1
ATOM 3417 O O . LEU B 1 41 ? 14.165 -28.206 44.795 1.00 46.39 58 LEU B O 1
ATOM 3422 N N . LEU B 1 42 ? 15.178 -26.262 44.271 1.00 46.40 59 LEU B N 1
ATOM 3423 C CA . LEU B 1 42 ? 14.404 -26.056 43.058 1.00 45.15 59 LEU B CA 1
ATOM 3424 C C . LEU B 1 42 ? 15.269 -26.465 41.878 1.00 45.76 59 LEU B C 1
ATOM 3425 O O . LEU B 1 42 ? 16.328 -25.874 41.640 1.00 44.82 59 LEU B O 1
ATOM 3430 N N . THR B 1 43 ? 14.845 -27.496 41.172 1.00 41.48 60 THR B N 1
ATOM 3431 C CA . THR B 1 43 ? 15.433 -27.843 39.883 1.00 44.78 60 THR B CA 1
ATOM 3432 C C . THR B 1 43 ? 14.461 -27.403 38.800 1.00 37.91 60 THR B C 1
ATOM 3433 O O . THR B 1 43 ? 13.292 -27.812 38.806 1.00 43.59 60 THR B O 1
ATOM 3437 N N . ALA B 1 44 ? 14.931 -26.548 37.897 1.00 40.12 61 ALA B N 1
ATOM 3438 C CA . ALA B 1 44 ? 14.097 -26.042 36.814 1.00 40.39 61 ALA B CA 1
ATOM 3439 C C . ALA B 1 44 ? 14.831 -26.205 35.494 1.00 36.62 61 ALA B C 1
ATOM 3440 O O . ALA B 1 44 ? 15.996 -25.816 35.372 1.00 37.95 61 ALA B O 1
ATOM 3442 N N . GLY B 1 45 ? 14.150 -26.773 34.514 1.00 36.53 62 GLY B N 1
ATOM 3443 C CA . GLY B 1 45 ? 14.742 -26.991 33.206 1.00 33.63 62 GLY B CA 1
ATOM 3444 C C . GLY B 1 45 ? 13.795 -26.611 32.088 1.00 36.81 62 GLY B C 1
ATOM 3445 O O . GLY B 1 45 ? 12.575 -26.714 32.216 1.00 36.94 62 GLY B O 1
ATOM 3446 N N . TYR B 1 46 ? 14.385 -26.165 30.972 1.00 31.24 63 TYR B N 1
ATOM 3447 C CA . TYR B 1 46 ? 13.623 -25.781 29.792 1.00 30.60 63 TYR B CA 1
ATOM 3448 C C . TYR B 1 46 ? 14.261 -26.388 28.555 1.00 32.60 63 TYR B C 1
ATOM 3449 O O . TYR B 1 46 ? 15.465 -26.654 28.525 1.00 36.96 63 TYR B O 1
ATOM 3458 N N . ARG B 1 47 ? 13.435 -26.600 27.536 1.00 36.85 64 ARG B N 1
ATOM 3459 C CA . ARG B 1 47 ? 13.903 -27.100 26.248 1.00 34.85 64 ARG B CA 1
ATOM 3460 C C . ARG B 1 47 ? 12.871 -26.736 25.196 1.00 35.97 64 ARG B C 1
ATOM 3461 O O . ARG B 1 47 ? 11.675 -26.991 25.384 1.00 32.68 64 ARG B O 1
ATOM 3469 N N . THR B 1 48 ? 13.337 -26.158 24.099 1.00 35.30 65 THR B N 1
ATOM 3470 C CA . THR B 1 48 ? 12.467 -25.752 23.001 1.00 31.67 65 THR B CA 1
ATOM 3471 C C . THR B 1 48 ? 13.206 -25.974 21.691 1.00 35.84 65 THR B C 1
ATOM 3472 O O . THR B 1 48 ? 14.438 -25.860 21.623 1.00 32.34 65 THR B O 1
ATOM 3476 N N . ALA B 1 49 ? 12.447 -26.298 20.644 1.00 34.95 66 ALA B N 1
ATOM 3477 C CA . ALA B 1 49 ? 12.983 -26.396 19.294 1.00 33.16 66 ALA B CA 1
ATOM 3478 C C . ALA B 1 49 ? 12.420 -25.271 18.430 1.00 32.33 66 ALA B C 1
ATOM 3479 O O . ALA B 1 49 ? 11.253 -24.897 18.572 1.00 32.78 66 ALA B O 1
ATOM 3481 N N . TRP B 1 50 ? 13.265 -24.700 17.579 1.00 32.11 67 TRP B N 1
ATOM 3482 C CA . TRP B 1 50 ? 12.830 -23.895 16.435 1.00 33.99 67 TRP B CA 1
ATOM 3483 C C . TRP B 1 50 ? 12.797 -24.807 15.221 1.00 34.07 67 TRP B C 1
ATOM 3484 O O . TRP B 1 50 ? 13.821 -25.396 14.868 1.00 33.15 67 TRP B O 1
ATOM 3495 N N . VAL B 1 51 ? 11.626 -24.936 14.601 1.00 39.56 68 VAL B N 1
ATOM 3496 C CA . VAL B 1 51 ? 11.449 -25.781 13.422 1.00 35.44 68 VAL B CA 1
ATOM 3497 C C . VAL B 1 51 ? 10.856 -24.930 12.301 1.00 33.31 68 VAL B C 1
ATOM 3498 O O . VAL B 1 51 ? 9.731 -24.428 12.431 1.00 35.74 68 VAL B O 1
ATOM 3502 N N . ALA B 1 52 ? 11.610 -24.758 11.215 1.00 32.61 69 ALA B N 1
ATOM 3503 C CA . ALA B 1 52 ? 11.154 -24.030 10.027 1.00 33.07 69 ALA B CA 1
ATOM 3504 C C . ALA B 1 52 ? 11.179 -24.966 8.820 1.00 36.28 69 ALA B C 1
ATOM 3505 O O . ALA B 1 52 ? 12.252 -25.320 8.317 1.00 38.32 69 ALA B O 1
ATOM 3507 N N . TYR B 1 53 ? 10.001 -25.337 8.345 1.00 39.56 70 TYR B N 1
ATOM 3508 C CA . TYR B 1 53 ? 9.832 -26.178 7.164 1.00 34.57 70 TYR B CA 1
ATOM 3509 C C . TYR B 1 53 ? 9.253 -25.313 6.046 1.00 39.76 70 TYR B C 1
ATOM 3510 O O . TYR B 1 53 ? 8.113 -24.852 6.136 1.00 38.68 70 TYR B O 1
ATOM 3519 N N . CYS B 1 54 ? 10.025 -25.091 4.998 1.00 32.45 71 CYS B N 1
ATOM 3520 C CA . CYS B 1 54 ? 9.643 -24.143 3.965 1.00 35.88 71 CYS B CA 1
ATOM 3521 C C . CYS B 1 54 ? 9.559 -24.858 2.628 1.00 38.12 71 CYS B C 1
ATOM 3522 O O . CYS B 1 54 ? 10.148 -25.922 2.449 1.00 36.13 71 CYS B O 1
ATOM 3525 N N . TYR B 1 55 ? 8.818 -24.265 1.694 1.00 35.04 72 TYR B N 1
ATOM 3526 C CA . TYR B 1 55 ? 8.849 -24.687 0.297 1.00 38.80 72 TYR B CA 1
ATOM 3527 C C . TYR B 1 55 ? 8.982 -23.457 -0.586 1.00 39.61 72 TYR B C 1
ATOM 3528 O O . TYR B 1 55 ? 8.292 -22.455 -0.379 1.00 41.97 72 TYR B O 1
ATOM 3537 N N . ASN B 1 56 ? 9.882 -23.534 -1.554 1.00 34.47 73 ASN B N 1
ATOM 3538 C CA . ASN B 1 56 ? 10.112 -22.459 -2.507 1.00 30.27 73 ASN B CA 1
ATOM 3539 C C . ASN B 1 56 ? 9.595 -22.913 -3.877 1.00 41.75 73 ASN B C 1
ATOM 3540 O O . ASN B 1 56 ? 10.281 -23.644 -4.592 1.00 36.91 73 ASN B O 1
ATOM 3545 N N . GLY B 1 57 ? 8.401 -22.463 -4.251 1.00 38.12 74 GLY B N 1
ATOM 3546 C CA . GLY B 1 57 ? 7.890 -22.729 -5.598 1.00 43.80 74 GLY B CA 1
ATOM 3547 C C . GLY B 1 57 ? 7.730 -21.469 -6.431 1.00 41.49 74 GLY B C 1
ATOM 3548 O O . GLY B 1 57 ? 7.011 -21.464 -7.433 1.00 48.69 74 GLY B O 1
ATOM 3549 N N . GLY B 1 58 ? 8.411 -20.385 -6.026 1.00 46.59 75 GLY B N 1
ATOM 3550 C CA . GLY B 1 58 ? 8.239 -19.084 -6.642 1.00 36.93 75 GLY B CA 1
ATOM 3551 C C . GLY B 1 58 ? 6.961 -18.434 -6.130 1.00 43.54 75 GLY B C 1
ATOM 3552 O O . GLY B 1 58 ? 6.099 -19.138 -5.595 1.00 40.79 75 GLY B O 1
ATOM 3553 N N . LEU B 1 59 ? 6.798 -17.110 -6.274 1.00 38.39 76 LEU B N 1
ATOM 3554 C CA . LEU B 1 59 ? 5.640 -16.455 -5.667 1.00 44.57 76 LEU B CA 1
ATOM 3555 C C . LEU B 1 59 ? 4.333 -16.776 -6.388 1.00 40.70 76 LEU B C 1
ATOM 3556 O O . LEU B 1 59 ? 3.263 -16.565 -5.818 1.00 39.99 76 LEU B O 1
ATOM 3561 N N . VAL B 1 60 ? 4.385 -17.266 -7.634 1.00 37.79 77 VAL B N 1
ATOM 3562 C CA . VAL B 1 60 ? 3.143 -17.622 -8.320 1.00 51.65 77 VAL B CA 1
ATOM 3563 C C . VAL B 1 60 ? 2.480 -18.808 -7.636 1.00 48.32 77 VAL B C 1
ATOM 3564 O O . VAL B 1 60 ? 1.252 -18.915 -7.618 1.00 53.02 77 VAL B O 1
ATOM 3568 N N . ASP B 1 61 ? 3.265 -19.690 -7.024 1.00 43.68 78 ASP B N 1
ATOM 3569 C CA . ASP B 1 61 ? 2.746 -20.887 -6.369 1.00 43.76 78 ASP B CA 1
ATOM 3570 C C . ASP B 1 61 ? 2.282 -20.559 -4.943 1.00 49.03 78 ASP B C 1
ATOM 3571 O O . ASP B 1 61 ? 3.079 -20.097 -4.115 1.00 44.40 78 ASP B O 1
ATOM 3576 N N . SER B 1 62 ? 1.008 -20.865 -4.641 1.00 38.99 79 SER B N 1
ATOM 3577 C CA . SER B 1 62 ? 0.396 -20.529 -3.360 1.00 46.30 79 SER B CA 1
ATOM 3578 C C . SER B 1 62 ? 0.896 -21.390 -2.201 1.00 40.03 79 SER B C 1
ATOM 3579 O O . SER B 1 62 ? 0.608 -21.063 -1.046 1.00 40.27 79 SER B O 1
ATOM 3582 N N . ASN B 1 63 ? 1.623 -22.472 -2.463 1.00 41.10 80 ASN B N 1
ATOM 3583 C CA . ASN B 1 63 ? 2.274 -23.207 -1.389 1.00 51.27 80 ASN B CA 1
ATOM 3584 C C . ASN B 1 63 ? 3.676 -22.702 -1.091 1.00 47.93 80 ASN B C 1
ATOM 3585 O O . ASN B 1 63 ? 4.377 -23.326 -0.299 1.00 40.95 80 ASN B O 1
ATOM 3590 N N . THR B 1 64 ? 4.137 -21.634 -1.737 1.00 40.68 81 THR B N 1
ATOM 3591 C CA . THR B 1 64 ? 5.441 -21.089 -1.369 1.00 41.49 81 THR B CA 1
ATOM 3592 C C . THR B 1 64 ? 5.302 -20.393 -0.017 1.00 35.99 81 THR B C 1
ATOM 3593 O O . THR B 1 64 ? 4.352 -19.637 0.207 1.00 36.26 81 THR B O 1
ATOM 3597 N N . GLY B 1 65 ? 6.194 -20.685 0.903 1.00 37.79 82 GLY B N 1
ATOM 3598 C CA . GLY B 1 65 ? 6.073 -20.117 2.232 1.00 36.46 82 GLY B CA 1
ATOM 3599 C C . GLY B 1 65 ? 6.713 -21.028 3.255 1.00 39.88 82 GLY B C 1
ATOM 3600 O O . GLY B 1 65 ? 7.385 -21.985 2.912 1.00 40.29 82 GLY B O 1
ATOM 3601 N N . CYS B 1 66 ? 6.499 -20.702 4.533 1.00 37.29 83 CYS B N 1
ATOM 3602 C CA . CYS B 1 66 ? 7.128 -21.436 5.629 1.00 46.73 83 CYS B CA 1
ATOM 3603 C C . CYS B 1 66 ? 6.134 -21.741 6.734 1.00 48.18 83 CYS B C 1
ATOM 3604 O O . CYS B 1 66 ? 5.243 -20.938 7.040 1.00 41.95 83 CYS B O 1
ATOM 3607 N N . ASN B 1 67 ? 6.324 -22.909 7.348 1.00 41.68 84 ASN B N 1
ATOM 3608 C CA . ASN B 1 67 ? 5.728 -23.260 8.634 1.00 39.45 84 ASN B CA 1
ATOM 3609 C C . ASN B 1 67 ? 6.881 -23.249 9.633 1.00 36.62 84 ASN B C 1
ATOM 3610 O O . ASN B 1 67 ? 7.579 -24.251 9.804 1.00 36.79 84 ASN B O 1
ATOM 3615 N N . ALA B 1 68 ? 7.087 -22.095 10.271 1.00 33.92 85 ALA B N 1
ATOM 3616 C CA . ALA B 1 68 ? 8.243 -21.822 11.123 1.00 37.43 85 ALA B CA 1
ATOM 3617 C C . ALA B 1 68 ? 7.730 -21.431 12.496 1.00 38.44 85 ALA B C 1
ATOM 3618 O O . ALA B 1 68 ? 6.971 -20.463 12.615 1.00 39.57 85 ALA B O 1
ATOM 3620 N N . ARG B 1 69 ? 8.134 -22.173 13.527 1.00 37.24 86 ARG B N 1
ATOM 3621 C CA . ARG B 1 69 ? 7.535 -21.978 14.839 1.00 37.68 86 ARG B CA 1
ATOM 3622 C C . ARG B 1 69 ? 8.416 -22.619 15.893 1.00 35.28 86 ARG B C 1
ATOM 3623 O O . ARG B 1 69 ? 9.271 -23.459 15.592 1.00 31.79 86 ARG B O 1
ATOM 3631 N N . LEU B 1 70 ? 8.193 -22.205 17.141 1.00 35.17 87 LEU B N 1
ATOM 3632 C CA . LEU B 1 70 ? 8.830 -22.817 18.294 1.00 34.46 87 LEU B CA 1
ATOM 3633 C C . LEU B 1 70 ? 7.964 -23.962 18.786 1.00 40.45 87 LEU B C 1
ATOM 3634 O O . LEU B 1 70 ? 6.737 -23.847 18.835 1.00 43.92 87 LEU B O 1
ATOM 3639 N N . LEU B 1 71 ? 8.610 -25.054 19.186 1.00 35.48 88 LEU B N 1
ATOM 3640 C CA . LEU B 1 71 ? 7.919 -26.213 19.738 1.00 41.06 88 LEU B CA 1
ATOM 3641 C C . LEU B 1 71 ? 8.538 -26.546 21.085 1.00 33.95 88 LEU B C 1
ATOM 3642 O O . LEU B 1 71 ? 9.748 -26.774 21.169 1.00 42.55 88 LEU B O 1
ATOM 3647 N N . HIS B 1 72 ? 7.728 -26.568 22.136 1.00 40.32 89 HIS B N 1
ATOM 3648 C CA . HIS B 1 72 ? 8.247 -26.803 23.483 1.00 40.22 89 HIS B CA 1
ATOM 3649 C C . HIS B 1 72 ? 8.360 -28.294 23.780 1.00 39.22 89 HIS B C 1
ATOM 3650 O O . HIS B 1 72 ? 7.438 -29.055 23.486 1.00 37.96 89 HIS B O 1
ATOM 3657 N N . TYR B 1 73 ? 9.492 -28.704 24.359 1.00 39.11 90 TYR B N 1
ATOM 3658 C CA . TYR B 1 73 ? 9.708 -30.080 24.810 1.00 37.23 90 TYR B CA 1
ATOM 3659 C C . TYR B 1 73 ? 10.202 -30.071 26.253 1.00 38.69 90 TYR B C 1
ATOM 3660 O O . TYR B 1 73 ? 11.334 -30.479 26.535 1.00 41.58 90 TYR B O 1
ATOM 3669 N N . PRO B 1 74 ? 9.379 -29.614 27.191 1.00 37.26 91 PRO B N 1
ATOM 3670 C CA . PRO B 1 74 ? 9.821 -29.532 28.577 1.00 43.50 91 PRO B CA 1
ATOM 3671 C C . PRO B 1 74 ? 10.268 -30.897 29.066 1.00 38.51 91 PRO B C 1
ATOM 3672 O O . PRO B 1 74 ? 9.675 -31.915 28.685 1.00 44.20 91 PRO B O 1
ATOM 3676 N N . PRO B 1 75 ? 11.321 -30.966 29.882 1.00 44.73 92 PRO B N 1
ATOM 3677 C CA . PRO B 1 75 ? 11.806 -32.277 30.339 1.00 38.56 92 PRO B CA 1
ATOM 3678 C C . PRO B 1 75 ? 10.785 -32.975 31.220 1.00 42.26 92 PRO B C 1
ATOM 3679 O O . PRO B 1 75 ? 10.034 -32.346 31.967 1.00 45.63 92 PRO B O 1
ATOM 3683 N N . SER B 1 76 ? 10.739 -34.295 31.083 1.00 41.67 93 SER B N 1
ATOM 3684 C CA . SER B 1 76 ? 9.995 -35.145 31.994 1.00 49.48 93 SER B CA 1
ATOM 3685 C C . SER B 1 76 ? 10.645 -35.113 33.377 1.00 48.87 93 SER B C 1
ATOM 3686 O O . SER B 1 76 ? 11.779 -34.655 33.556 1.00 48.10 93 SER B O 1
ATOM 3689 N N . ARG B 1 77 ? 9.922 -35.628 34.367 1.00 45.24 94 ARG B N 1
ATOM 3690 C CA . ARG B 1 77 ? 10.480 -35.666 35.718 1.00 48.31 94 ARG B CA 1
ATOM 3691 C C . ARG B 1 77 ? 11.786 -36.454 35.755 1.00 47.94 94 ARG B C 1
ATOM 3692 O O . ARG B 1 77 ? 12.779 -36.004 36.338 1.00 53.11 94 ARG B O 1
ATOM 3700 N N . ASP B 1 78 ? 11.810 -37.627 35.114 1.00 51.24 95 ASP B N 1
ATOM 3701 C CA . ASP B 1 78 ? 13.032 -38.425 35.054 1.00 58.49 95 ASP B CA 1
ATOM 3702 C C . ASP B 1 78 ? 14.158 -37.680 34.349 1.00 57.21 95 ASP B C 1
ATOM 3703 O O . ASP B 1 78 ? 15.313 -37.720 34.796 1.00 49.41 95 ASP B O 1
ATOM 3708 N N . GLU B 1 79 ? 13.847 -37.012 33.228 1.00 55.35 96 GLU B N 1
ATOM 3709 C CA . GLU B 1 79 ? 14.844 -36.181 32.564 1.00 47.34 96 GLU B CA 1
ATOM 3710 C C . GLU B 1 79 ? 15.348 -35.098 33.504 1.00 47.48 96 GLU B C 1
ATOM 3711 O O . GLU B 1 79 ? 16.558 -34.910 33.665 1.00 50.04 96 GLU B O 1
ATOM 3717 N N . LEU B 1 80 ? 14.425 -34.373 34.136 1.00 50.19 97 LEU B N 1
ATOM 3718 C CA . LEU B 1 80 ? 14.811 -33.265 35.009 1.00 51.69 97 LEU B CA 1
ATOM 3719 C C . LEU B 1 80 ? 15.759 -33.735 36.104 1.00 59.15 97 LEU B C 1
ATOM 3720 O O . LEU B 1 80 ? 16.787 -33.096 36.372 1.00 53.39 97 LEU B O 1
ATOM 3725 N N . LEU B 1 81 ? 15.440 -34.873 36.729 1.00 52.43 98 LEU B N 1
ATOM 3726 C CA . LEU B 1 81 ? 16.322 -35.455 37.734 1.00 51.67 98 LEU B CA 1
ATOM 3727 C C . LEU B 1 81 ? 17.724 -35.680 37.178 1.00 56.40 98 LEU B C 1
ATOM 3728 O O . LEU B 1 81 ? 18.723 -35.331 37.818 1.00 53.78 98 LEU B O 1
ATOM 3733 N N . LEU B 1 82 ? 17.823 -36.236 35.967 1.00 53.77 99 LEU B N 1
ATOM 3734 C CA . LEU B 1 82 ? 19.139 -36.463 35.384 1.00 51.85 99 LEU B CA 1
ATOM 3735 C C . LEU B 1 82 ? 19.818 -35.145 35.037 1.00 55.83 99 LEU B C 1
ATOM 3736 O O . LEU B 1 82 ? 21.035 -35.002 35.209 1.00 55.67 99 LEU B O 1
ATOM 3741 N N . TRP B 1 83 ? 19.045 -34.164 34.556 1.00 53.85 100 TRP B N 1
ATOM 3742 C CA . TRP B 1 83 ? 19.622 -32.857 34.258 1.00 48.95 100 TRP B CA 1
ATOM 3743 C C . TRP B 1 83 ? 20.198 -32.219 35.511 1.00 51.20 100 TRP B C 1
ATOM 3744 O O . TRP B 1 83 ? 21.316 -31.692 35.494 1.00 51.53 100 TRP B O 1
ATOM 3755 N N . GLY B 1 84 ? 19.447 -32.262 36.611 1.00 46.78 101 GLY B N 1
ATOM 3756 C CA . GLY B 1 84 ? 19.911 -31.630 37.840 1.00 58.16 101 GLY B CA 1
ATOM 3757 C C . GLY B 1 84 ? 21.205 -32.230 38.364 1.00 60.74 101 GLY B C 1
ATOM 3758 O O . GLY B 1 84 ? 22.141 -31.509 38.730 1.00 60.20 101 GLY B O 1
ATOM 3759 N N . SER B 1 85 ? 21.283 -33.561 38.392 1.00 59.74 102 SER B N 1
ATOM 3760 C CA . SER B 1 85 ? 22.495 -34.204 38.895 1.00 66.52 102 SER B CA 1
ATOM 3761 C C . SER B 1 85 ? 23.670 -33.999 37.946 1.00 64.12 102 SER B C 1
ATOM 3762 O O . SER B 1 85 ? 24.773 -33.654 38.385 1.00 62.74 102 SER B O 1
ATOM 3765 N N . SER B 1 86 ? 23.456 -34.173 36.639 1.00 60.89 103 SER B N 1
ATOM 3766 C CA . SER B 1 86 ? 24.551 -33.995 35.690 1.00 61.08 103 SER B CA 1
ATOM 3767 C C . SER B 1 86 ? 24.902 -32.533 35.463 1.00 57.11 103 SER B C 1
ATOM 3768 O O . SER B 1 86 ? 26.016 -32.242 35.019 1.00 54.50 103 SER B O 1
ATOM 3771 N N . HIS B 1 87 ? 23.984 -31.615 35.773 1.00 56.27 104 HIS B N 1
ATOM 3772 C CA . HIS B 1 87 ? 24.142 -30.194 35.458 1.00 56.92 104 HIS B CA 1
ATOM 3773 C C . HIS B 1 87 ? 24.318 -29.997 33.959 1.00 55.45 104 HIS B C 1
ATOM 3774 O O . HIS B 1 87 ? 25.155 -29.211 33.509 1.00 56.67 104 HIS B O 1
ATOM 3781 N N . GLN B 1 88 ? 23.521 -30.730 33.184 1.00 54.09 105 GLN B N 1
ATOM 3782 C CA . GLN B 1 88 ? 23.508 -30.632 31.730 1.00 52.63 105 GLN B CA 1
ATOM 3783 C C . GLN B 1 88 ? 22.083 -30.818 31.231 1.00 51.50 105 GLN B C 1
ATOM 3784 O O . GLN B 1 88 ? 21.236 -31.387 31.920 1.00 51.15 105 GLN B O 1
ATOM 3790 N N . CYS B 1 89 ? 21.826 -30.334 30.017 1.00 45.51 106 CYS B N 1
ATOM 3791 C CA . CYS B 1 89 ? 20.533 -30.512 29.378 1.00 46.25 106 CYS B CA 1
ATOM 3792 C C . CYS B 1 89 ? 20.715 -31.264 28.064 1.00 51.54 106 CYS B C 1
ATOM 3793 O O . CYS B 1 89 ? 21.810 -31.323 27.497 1.00 55.87 106 CYS B O 1
ATOM 3796 N N . SER B 1 90 ? 19.626 -31.839 27.576 1.00 47.46 107 SER B N 1
ATOM 3797 C CA . SER B 1 90 ? 19.648 -32.556 26.312 1.00 44.82 107 SER B CA 1
ATOM 3798 C C . SER B 1 90 ? 18.814 -31.826 25.264 1.00 44.67 107 SER B C 1
ATOM 3799 O O . SER B 1 90 ? 17.956 -31.000 25.582 1.00 46.12 107 SER B O 1
ATOM 3802 N N . TYR B 1 91 ? 19.058 -32.169 24.001 1.00 48.98 108 TYR B N 1
ATOM 3803 C CA . TYR B 1 91 ? 18.330 -31.565 22.898 1.00 45.73 108 TYR B CA 1
ATOM 3804 C C . TYR B 1 91 ? 18.430 -32.486 21.681 1.00 43.58 108 TYR B C 1
ATOM 3805 O O . TYR B 1 91 ? 19.199 -33.453 21.670 1.00 42.91 108 TYR B O 1
ATOM 3814 N N . GLY B 1 92 ? 17.632 -32.171 20.650 1.00 38.01 109 GLY B N 1
ATOM 3815 C CA . GLY B 1 92 ? 17.522 -33.020 19.477 1.00 41.81 109 GLY B CA 1
ATOM 3816 C C . GLY B 1 92 ? 18.545 -32.692 18.406 1.00 46.99 109 GLY B C 1
ATOM 3817 O O . GLY B 1 92 ? 19.437 -31.863 18.582 1.00 45.70 109 GLY B O 1
ATOM 3818 N N . ASP B 1 93 ? 18.412 -33.379 17.268 1.00 37.79 110 ASP B N 1
ATOM 3819 C CA . ASP B 1 93 ? 19.271 -33.094 16.126 1.00 43.44 110 ASP B CA 1
ATOM 3820 C C . ASP B 1 93 ? 18.960 -31.718 15.555 1.00 43.73 110 ASP B C 1
ATOM 3821 O O . ASP B 1 93 ? 17.815 -31.265 15.562 1.00 41.84 110 ASP B O 1
ATOM 3826 N N . ILE B 1 94 ? 19.996 -31.052 15.052 1.00 45.37 111 ILE B N 1
ATOM 3827 C CA . ILE B 1 94 ? 19.843 -29.745 14.433 1.00 42.61 111 ILE B CA 1
ATOM 3828 C C . ILE B 1 94 ? 20.006 -29.899 12.926 1.00 42.06 111 ILE B C 1
ATOM 3829 O O . ILE B 1 94 ? 20.707 -30.792 12.438 1.00 46.13 111 ILE B O 1
ATOM 3834 N N . CYS B 1 95 ? 19.326 -29.033 12.185 1.00 42.14 112 CYS B N 1
ATOM 3835 C CA . CYS B 1 95 ? 19.314 -29.069 10.727 1.00 45.66 112 CYS B CA 1
ATOM 3836 C C . CYS B 1 95 ? 19.578 -27.663 10.245 1.00 45.08 112 CYS B C 1
ATOM 3837 O O . CYS B 1 95 ? 18.805 -26.748 10.552 1.00 42.59 112 CYS B O 1
ATOM 3840 N N . HIS B 1 96 ? 20.659 -27.489 9.504 1.00 42.66 113 HIS B N 1
ATOM 3841 C CA . HIS B 1 96 ? 20.971 -26.221 8.869 1.00 40.36 113 HIS B CA 1
ATOM 3842 C C . HIS B 1 96 ? 20.693 -26.338 7.372 1.00 42.75 113 HIS B C 1
ATOM 3843 O O . HIS B 1 96 ? 21.427 -27.029 6.655 1.00 42.16 113 HIS B O 1
ATOM 3850 N N . ASP B 1 97 ? 19.648 -25.651 6.904 1.00 39.15 114 ASP B N 1
ATOM 3851 C CA . ASP B 1 97 ? 19.358 -25.522 5.475 1.00 46.28 114 ASP B CA 1
ATOM 3852 C C . ASP B 1 97 ? 19.337 -26.898 4.800 1.00 47.52 114 ASP B C 1
ATOM 3853 O O . ASP B 1 97 ? 19.943 -27.115 3.755 1.00 46.02 114 ASP B O 1
ATOM 3858 N N . CYS B 1 98 ? 18.647 -27.844 5.435 1.00 39.12 115 CYS B N 1
ATOM 3859 C CA . CYS B 1 98 ? 18.498 -29.192 4.896 1.00 39.22 115 CYS B CA 1
ATOM 3860 C C . CYS B 1 98 ? 17.374 -29.181 3.868 1.00 44.85 115 CYS B C 1
ATOM 3861 O O . CYS B 1 98 ? 16.197 -29.063 4.227 1.00 48.34 115 CYS B O 1
ATOM 3864 N N . TRP B 1 99 ? 17.728 -29.303 2.599 1.00 43.11 116 TRP B N 1
ATOM 3865 C CA . TRP B 1 99 ? 16.764 -29.189 1.515 1.00 38.33 116 TRP B CA 1
ATOM 3866 C C . TRP B 1 99 ? 16.592 -30.525 0.812 1.00 39.07 116 TRP B C 1
ATOM 3867 O O . TRP B 1 99 ? 17.360 -31.472 1.018 1.00 40.63 116 TRP B O 1
ATOM 3878 N N . GLY B 1 100 ? 15.543 -30.594 -0.007 1.00 42.85 117 GLY B N 1
ATOM 3879 C CA . GLY B 1 100 ? 15.255 -31.821 -0.728 1.00 43.54 117 GLY B CA 1
ATOM 3880 C C . GLY B 1 100 ? 14.909 -32.932 0.240 1.00 43.28 117 GLY B C 1
ATOM 3881 O O . GLY B 1 100 ? 14.223 -32.724 1.250 1.00 39.73 117 GLY B O 1
ATOM 3882 N N . SER B 1 101 ? 15.407 -34.136 -0.051 1.00 37.98 118 SER B N 1
ATOM 3883 C CA . SER B 1 101 ? 15.043 -35.282 0.773 1.00 46.00 118 SER B CA 1
ATOM 3884 C C . SER B 1 101 ? 15.474 -35.118 2.226 1.00 45.91 118 SER B C 1
ATOM 3885 O O . SER B 1 101 ? 14.844 -35.708 3.109 1.00 54.11 118 SER B O 1
ATOM 3888 N N . ASP B 1 102 ? 16.524 -34.331 2.500 1.00 53.29 119 ASP B N 1
ATOM 3889 C CA . ASP B 1 102 ? 16.920 -34.084 3.893 1.00 48.63 119 ASP B CA 1
ATOM 3890 C C . ASP B 1 102 ? 15.890 -33.265 4.665 1.00 44.29 119 ASP B C 1
ATOM 3891 O O . ASP B 1 102 ? 15.894 -33.303 5.893 1.00 54.07 119 ASP B O 1
ATOM 3896 N N . SER B 1 103 ? 15.000 -32.529 3.986 1.00 40.60 120 SER B N 1
ATOM 3897 C CA . SER B 1 103 ? 13.953 -31.801 4.701 1.00 43.64 120 SER B CA 1
ATOM 3898 C C . SER B 1 103 ? 12.999 -32.732 5.433 1.00 38.72 120 SER B C 1
ATOM 3899 O O . SER B 1 103 ? 12.172 -32.257 6.216 1.00 49.28 120 SER B O 1
ATOM 3902 N N . TYR B 1 104 ? 13.105 -34.041 5.194 1.00 43.91 121 TYR B N 1
ATOM 3903 C CA . TYR B 1 104 ? 12.325 -35.055 5.896 1.00 46.38 121 TYR B CA 1
ATOM 3904 C C . TYR B 1 104 ? 12.455 -34.935 7.411 1.00 51.04 121 TYR B C 1
ATOM 3905 O O . TYR B 1 104 ? 11.526 -35.293 8.143 1.00 55.02 121 TYR B O 1
ATOM 3914 N N . ALA B 1 105 ? 13.592 -34.434 7.900 1.00 50.95 122 ALA B N 1
ATOM 3915 C CA . ALA B 1 105 ? 13.817 -34.363 9.345 1.00 53.69 122 ALA B CA 1
ATOM 3916 C C . ALA B 1 105 ? 12.841 -33.433 10.048 1.00 52.20 122 ALA B C 1
ATOM 3917 O O . ALA B 1 105 ? 12.621 -33.590 11.251 1.00 58.86 122 ALA B O 1
ATOM 3919 N N . CYS B 1 106 ? 12.272 -32.461 9.335 1.00 50.75 123 CYS B N 1
ATOM 3920 C CA . CYS B 1 106 ? 11.283 -31.545 9.888 1.00 46.59 123 CYS B CA 1
ATOM 3921 C C . CYS B 1 106 ? 9.907 -32.165 10.057 1.00 51.55 123 CYS B C 1
ATOM 3922 O O . CYS B 1 106 ? 8.999 -31.474 10.523 1.00 50.43 123 CYS B O 1
ATOM 3925 N N . LEU B 1 107 ? 9.705 -33.405 9.633 1.00 52.58 124 LEU B N 1
ATOM 3926 C CA . LEU B 1 107 ? 8.399 -34.039 9.694 1.00 55.74 124 LEU B CA 1
ATOM 3927 C C . LEU B 1 107 ? 8.409 -35.104 10.785 1.00 56.45 124 LEU B C 1
ATOM 3928 O O . LEU B 1 107 ? 9.465 -35.559 11.225 1.00 53.16 124 LEU B O 1
ATOM 3933 N N . GLY B 1 108 ? 7.224 -35.475 11.252 1.00 61.00 125 GLY B N 1
ATOM 3934 C CA . GLY B 1 108 ? 7.136 -36.507 12.266 1.00 64.60 125 GLY B CA 1
ATOM 3935 C C . GLY B 1 108 ? 7.778 -36.160 13.596 1.00 63.44 125 GLY B C 1
ATOM 3936 O O . GLY B 1 108 ? 8.344 -35.077 13.758 1.00 60.80 125 GLY B O 1
ATOM 3937 N N . GLN B 1 109 ? 7.715 -37.091 14.547 1.00 59.10 126 GLN B N 1
ATOM 3938 C CA . GLN B 1 109 ? 8.092 -36.801 15.922 1.00 55.69 126 GLN B CA 1
ATOM 3939 C C . GLN B 1 109 ? 9.592 -36.563 16.037 1.00 54.53 126 GLN B C 1
ATOM 3940 O O . GLN B 1 109 ? 10.402 -37.336 15.516 1.00 56.68 126 GLN B O 1
ATOM 3946 N N . LEU B 1 110 ? 9.965 -35.491 16.733 1.00 54.29 127 LEU B N 1
ATOM 3947 C CA . LEU B 1 110 ? 11.367 -35.193 17.006 1.00 51.62 127 LEU B CA 1
ATOM 3948 C C . LEU B 1 110 ? 11.772 -35.813 18.335 1.00 48.03 127 LEU B C 1
ATOM 3949 O O . LEU B 1 110 ? 11.009 -35.783 19.302 1.00 53.43 127 LEU B O 1
ATOM 3954 N N . ASP B 1 111 ? 12.974 -36.389 18.368 1.00 53.42 128 ASP B N 1
ATOM 3955 C CA . ASP B 1 111 ? 13.535 -36.923 19.601 1.00 49.39 128 ASP B CA 1
ATOM 3956 C C . ASP B 1 111 ? 14.315 -35.804 20.280 1.00 54.32 128 ASP B C 1
ATOM 3957 O O . ASP B 1 111 ? 15.355 -35.375 19.749 1.00 55.23 128 ASP B O 1
ATOM 3962 N N . PRO B 1 112 ? 13.875 -35.314 21.437 1.00 52.41 129 PRO B N 1
ATOM 3963 C CA . PRO B 1 112 ? 14.509 -34.143 22.051 1.00 41.94 129 PRO B CA 1
ATOM 3964 C C . PRO B 1 112 ? 15.694 -34.458 22.948 1.00 50.59 129 PRO B C 1
ATOM 3965 O O . PRO B 1 112 ? 16.219 -33.534 23.575 1.00 60.43 129 PRO B O 1
ATOM 3969 N N . ALA B 1 113 ? 16.139 -35.712 23.026 1.00 52.74 130 ALA B N 1
ATOM 3970 C CA . ALA B 1 113 ? 17.196 -36.102 23.959 1.00 55.83 130 ALA B CA 1
ATOM 3971 C C . ALA B 1 113 ? 18.275 -36.921 23.226 1.00 63.48 130 ALA B C 1
ATOM 3972 O O . ALA B 1 113 ? 18.467 -38.110 23.482 1.00 66.48 130 ALA B O 1
ATOM 3974 N N . LYS B 1 114 ? 19.008 -36.275 22.312 1.00 52.42 131 LYS B N 1
ATOM 3975 C CA . LYS B 1 114 ? 20.094 -36.921 21.574 1.00 56.29 131 LYS B CA 1
ATOM 3976 C C . LYS B 1 114 ? 21.467 -36.328 21.846 1.00 59.73 131 LYS B C 1
ATOM 3977 O O . LYS B 1 114 ? 22.457 -37.056 21.779 1.00 66.08 131 LYS B O 1
ATOM 3983 N N . HIS B 1 115 ? 21.557 -35.039 22.155 1.00 50.11 132 HIS B N 1
ATOM 3984 C CA . HIS B 1 115 ? 22.821 -34.388 22.463 1.00 50.85 132 HIS B CA 1
ATOM 3985 C C . HIS B 1 115 ? 22.767 -33.826 23.880 1.00 56.28 132 HIS B C 1
ATOM 3986 O O . HIS B 1 115 ? 21.694 -33.722 24.484 1.00 51.23 132 HIS B O 1
ATOM 3993 N N . TRP B 1 116 ? 23.947 -33.503 24.421 1.00 51.04 133 TRP B N 1
ATOM 3994 C CA . TRP B 1 116 ? 24.090 -32.984 25.774 1.00 51.87 133 TRP B CA 1
ATOM 3995 C C . TRP B 1 116 ? 25.066 -31.816 25.790 1.00 50.89 133 TRP B C 1
ATOM 3996 O O . TRP B 1 116 ? 26.046 -31.784 25.041 1.00 59.48 133 TRP B O 1
ATOM 4007 N N . ALA B 1 117 ? 24.789 -30.868 26.673 1.00 56.35 134 ALA B N 1
ATOM 4008 C CA . ALA B 1 117 ? 25.620 -29.687 26.859 1.00 54.03 134 ALA B CA 1
ATOM 4009 C C . ALA B 1 117 ? 25.241 -29.057 28.197 1.00 46.33 134 ALA B C 1
ATOM 4010 O O . ALA B 1 117 ? 24.150 -29.319 28.712 1.00 51.97 134 ALA B O 1
ATOM 4012 N N . PRO B 1 118 ? 26.127 -28.245 28.786 1.00 53.82 135 PRO B N 1
ATOM 4013 C CA . PRO B 1 118 ? 25.722 -27.527 30.007 1.00 49.63 135 PRO B CA 1
ATOM 4014 C C . PRO B 1 118 ? 24.568 -26.576 29.750 1.00 57.09 135 PRO B C 1
ATOM 4015 O O . PRO B 1 118 ? 23.724 -26.371 30.631 1.00 50.34 135 PRO B O 1
ATOM 4019 N N . ARG B 1 119 ? 24.520 -25.992 28.553 1.00 45.46 136 ARG B N 1
ATOM 4020 C CA . ARG B 1 119 ? 23.487 -25.069 28.111 1.00 40.80 136 ARG B CA 1
ATOM 4021 C C . ARG B 1 119 ? 23.542 -25.007 26.589 1.00 45.05 136 ARG B C 1
ATOM 4022 O O . ARG B 1 119 ? 24.571 -25.292 25.973 1.00 45.86 136 ARG B O 1
ATOM 4030 N N . LYS B 1 120 ? 22.428 -24.603 25.991 1.00 45.37 137 LYS B N 1
ATOM 4031 C CA . LYS B 1 120 ? 22.352 -24.520 24.537 1.00 40.98 137 LYS B CA 1
ATOM 4032 C C . LYS B 1 120 ? 21.365 -23.429 24.157 1.00 37.64 137 LYS B C 1
ATOM 4033 O O . LYS B 1 120 ? 20.249 -23.397 24.676 1.00 35.75 137 LYS B O 1
ATOM 4039 N N . GLU B 1 121 ? 21.771 -22.541 23.257 1.00 36.48 138 GLU B N 1
ATOM 4040 C CA . GLU B 1 121 ? 20.875 -21.533 22.704 1.00 38.66 138 GLU B CA 1
ATOM 4041 C C . GLU B 1 121 ? 20.651 -21.811 21.218 1.00 38.28 138 GLU B C 1
ATOM 4042 O O . GLU B 1 121 ? 21.548 -22.292 20.518 1.00 34.25 138 GLU B O 1
ATOM 4048 N N . LEU B 1 122 ? 19.446 -21.525 20.748 1.00 38.05 139 LEU B N 1
ATOM 4049 C CA . LEU B 1 122 ? 19.085 -21.815 19.369 1.00 42.14 139 LEU B CA 1
ATOM 4050 C C . LEU B 1 122 ? 19.396 -20.610 18.493 1.00 37.75 139 LEU B C 1
ATOM 4051 O O . LEU B 1 122 ? 19.578 -19.502 18.980 1.00 34.11 139 LEU B O 1
ATOM 4056 N N . VAL B 1 123 ? 19.490 -20.856 17.191 1.00 32.49 140 VAL B N 1
ATOM 4057 C CA . VAL B 1 123 ? 19.598 -19.826 16.166 1.00 36.84 140 VAL B CA 1
ATOM 4058 C C . VAL B 1 123 ? 18.281 -19.834 15.412 1.00 36.93 140 VAL B C 1
ATOM 4059 O O . VAL B 1 123 ? 17.771 -20.904 15.072 1.00 37.82 140 VAL B O 1
ATOM 4063 N N . ARG B 1 124 ? 17.707 -18.661 15.180 1.00 34.84 141 ARG B N 1
ATOM 4064 C CA . ARG B 1 124 ? 16.442 -18.578 14.460 1.00 36.27 141 ARG B CA 1
ATOM 4065 C C . ARG B 1 124 ? 16.738 -18.428 12.973 1.00 37.47 141 ARG B C 1
ATOM 4066 O O . ARG B 1 124 ? 17.267 -17.403 12.550 1.00 37.99 141 ARG B O 1
ATOM 4074 N N . ARG B 1 125 ? 16.403 -19.443 12.182 1.00 35.84 142 ARG B N 1
ATOM 4075 C CA . ARG B 1 125 ? 16.678 -19.414 10.744 1.00 39.65 142 ARG B CA 1
ATOM 4076 C C . ARG B 1 125 ? 15.496 -20.016 9.994 1.00 40.17 142 ARG B C 1
ATOM 4077 O O . ARG B 1 125 ? 14.966 -21.056 10.404 1.00 36.28 142 ARG B O 1
ATOM 4085 N N . ASP B 1 126 ? 15.066 -19.364 8.913 1.00 40.20 143 ASP B N 1
ATOM 4086 C CA . ASP B 1 126 ? 14.001 -19.925 8.071 1.00 43.27 143 ASP B CA 1
ATOM 4087 C C . ASP B 1 126 ? 14.319 -19.748 6.584 1.00 43.39 143 ASP B C 1
ATOM 4088 O O . ASP B 1 126 ? 13.475 -19.344 5.780 1.00 41.42 143 ASP B O 1
ATOM 4093 N N . ALA B 1 127 ? 15.543 -20.096 6.205 1.00 45.60 144 ALA B N 1
ATOM 4094 C CA . ALA B 1 127 ? 15.962 -19.988 4.812 1.00 43.01 144 ALA B CA 1
ATOM 4095 C C . ALA B 1 127 ? 15.116 -20.883 3.906 1.00 35.76 144 ALA B C 1
ATOM 4096 O O . ALA B 1 127 ? 14.608 -21.933 4.323 1.00 37.81 144 ALA B O 1
ATOM 4098 N N . ASN B 1 128 ? 14.971 -20.453 2.645 1.00 39.98 145 ASN B N 1
ATOM 4099 C CA . ASN B 1 128 ? 14.116 -21.091 1.646 1.00 35.17 145 ASN B CA 1
ATOM 4100 C C . ASN B 1 128 ? 14.685 -20.790 0.264 1.00 36.26 145 ASN B C 1
ATOM 4101 O O . ASN B 1 128 ? 13.954 -20.324 -0.607 1.00 38.63 145 ASN B O 1
ATOM 4106 N N . TRP B 1 129 ? 15.992 -20.988 0.065 1.00 36.53 146 TRP B N 1
ATOM 4107 C CA . TRP B 1 129 ? 16.647 -20.450 -1.117 1.00 43.82 146 TRP B CA 1
ATOM 4108 C C . TRP B 1 129 ? 16.762 -21.462 -2.257 1.00 46.20 146 TRP B C 1
ATOM 4109 O O . TRP B 1 129 ? 17.305 -21.114 -3.311 1.00 46.58 146 TRP B O 1
ATOM 4120 N N . LYS B 1 130 ? 16.269 -22.687 -2.060 1.00 40.62 147 LYS B N 1
ATOM 4121 C CA . LYS B 1 130 ? 16.402 -23.768 -3.033 1.00 39.53 147 LYS B CA 1
ATOM 4122 C C . LYS B 1 130 ? 15.103 -23.851 -3.829 1.00 41.99 147 LYS B C 1
ATOM 4123 O O . LYS B 1 130 ? 14.133 -24.476 -3.396 1.00 39.29 147 LYS B O 1
ATOM 4129 N N . PHE B 1 131 ? 15.099 -23.217 -4.997 1.00 43.87 148 PHE B N 1
ATOM 4130 C CA . PHE B 1 131 ? 13.907 -23.177 -5.833 1.00 36.52 148 PHE B CA 1
ATOM 4131 C C . PHE B 1 131 ? 13.426 -24.578 -6.183 1.00 39.97 148 PHE B C 1
ATOM 4132 O O . PHE B 1 131 ? 14.222 -25.450 -6.537 1.00 39.52 148 PHE B O 1
ATOM 4140 N N . ALA B 1 132 ? 12.105 -24.774 -6.070 1.00 38.09 149 ALA B N 1
ATOM 4141 C CA . ALA B 1 132 ? 11.396 -26.017 -6.364 1.00 34.06 149 ALA B CA 1
ATOM 4142 C C . ALA B 1 132 ? 11.746 -27.121 -5.399 1.00 36.44 149 ALA B C 1
ATOM 4143 O O . ALA B 1 132 ? 11.550 -28.306 -5.715 1.00 41.62 149 ALA B O 1
ATOM 4145 N N . TYR B 1 133 ? 12.252 -26.767 -4.212 1.00 39.48 150 TYR B N 1
ATOM 4146 C CA . TYR B 1 133 ? 12.501 -27.742 -3.166 1.00 33.66 150 TYR B CA 1
ATOM 4147 C C . TYR B 1 133 ? 12.032 -27.202 -1.824 1.00 35.99 150 TYR B C 1
ATOM 4148 O O . TYR B 1 133 ? 11.821 -25.997 -1.636 1.00 38.12 150 TYR B O 1
ATOM 4157 N N . HIS B 1 134 ? 11.903 -28.123 -0.880 1.00 34.44 151 HIS B N 1
ATOM 4158 C CA . HIS B 1 134 ? 11.625 -27.808 0.510 1.00 33.32 151 HIS B CA 1
ATOM 4159 C C . HIS B 1 134 ? 12.928 -27.566 1.261 1.00 40.03 151 HIS B C 1
ATOM 4160 O O . HIS B 1 134 ? 13.984 -28.106 0.905 1.00 39.37 151 HIS B O 1
ATOM 4167 N N . MET B 1 135 ? 12.853 -26.753 2.313 1.00 37.57 152 MET B N 1
ATOM 4168 C CA . MET B 1 135 ? 14.042 -26.519 3.112 1.00 32.94 152 MET B CA 1
ATOM 4169 C C . MET B 1 135 ? 13.666 -26.536 4.587 1.00 37.55 152 MET B C 1
ATOM 4170 O O . MET B 1 135 ? 12.628 -26.003 4.981 1.00 34.08 152 MET B O 1
ATOM 4175 N N . CYS B 1 136 ? 14.507 -27.192 5.381 1.00 34.80 153 CYS B N 1
ATOM 4176 C CA . CYS B 1 136 ? 14.246 -27.507 6.776 1.00 41.62 153 CYS B CA 1
ATOM 4177 C C . CYS B 1 136 ? 15.339 -26.880 7.634 1.00 35.77 153 CYS B C 1
ATOM 4178 O O . CYS B 1 136 ? 16.532 -27.034 7.349 1.00 37.92 153 CYS B O 1
ATOM 4181 N N . ASN B 1 137 ? 14.933 -26.144 8.659 1.00 37.87 154 ASN B N 1
ATOM 4182 C CA . ASN B 1 137 ? 15.876 -25.677 9.669 1.00 38.90 154 ASN B CA 1
ATOM 4183 C C . ASN B 1 137 ? 15.338 -26.073 11.028 1.00 34.90 154 ASN B C 1
ATOM 4184 O O . ASN B 1 137 ? 14.177 -25.785 11.346 1.00 36.73 154 ASN B O 1
ATOM 4189 N N . ILE B 1 138 ? 16.167 -26.761 11.813 1.00 37.45 155 ILE B N 1
ATOM 4190 C CA . ILE B 1 138 ? 15.848 -27.093 13.192 1.00 36.38 155 ILE B CA 1
ATOM 4191 C C . ILE B 1 138 ? 17.015 -26.692 14.085 1.00 35.26 155 ILE B C 1
ATOM 4192 O O . ILE B 1 138 ? 18.171 -27.023 13.791 1.00 37.18 155 ILE B O 1
ATOM 4197 N N . ASP B 1 139 ? 16.708 -26.028 15.207 1.00 37.36 156 ASP B N 1
ATOM 4198 C CA . ASP B 1 139 ? 17.714 -25.798 16.241 1.00 34.13 156 ASP B CA 1
ATOM 4199 C C . ASP B 1 139 ? 17.034 -25.857 17.599 1.00 35.83 156 ASP B C 1
ATOM 4200 O O . ASP B 1 139 ? 15.803 -25.821 17.716 1.00 35.09 156 ASP B O 1
ATOM 4205 N N . TRP B 1 140 ? 17.852 -25.985 18.638 1.00 32.90 157 TRP B N 1
ATOM 4206 C CA . TRP B 1 140 ? 17.346 -26.272 19.971 1.00 32.82 157 TRP B CA 1
ATOM 4207 C C . TRP B 1 140 ? 17.906 -25.281 20.974 1.00 33.79 157 TRP B C 1
ATOM 4208 O O . TRP B 1 140 ? 19.008 -24.759 20.802 1.00 36.28 157 TRP B O 1
ATOM 4219 N N . ARG B 1 141 ? 17.142 -25.052 22.042 1.00 32.06 158 ARG B N 1
ATOM 4220 C CA . ARG B 1 141 ? 17.661 -24.418 23.247 1.00 31.90 158 ARG B CA 1
ATOM 4221 C C . ARG B 1 141 ? 17.300 -25.297 24.435 1.00 35.23 158 ARG B C 1
ATOM 4222 O O . ARG B 1 141 ? 16.263 -25.970 24.440 1.00 35.40 158 ARG B O 1
ATOM 4230 N N . CYS B 1 142 ? 18.170 -25.294 25.435 1.00 34.60 159 CYS B N 1
ATOM 4231 C CA . CYS B 1 142 ? 17.843 -25.974 26.681 1.00 36.77 159 CYS B CA 1
ATOM 4232 C C . CYS B 1 142 ? 18.708 -25.401 27.789 1.00 39.12 159 CYS B C 1
ATOM 4233 O O . CYS B 1 142 ? 19.744 -24.778 27.537 1.00 37.04 159 CYS B O 1
ATOM 4236 N N . GLY B 1 143 ? 18.271 -25.613 29.017 1.00 35.76 160 GLY B N 1
ATOM 4237 C CA . GLY B 1 143 ? 19.016 -25.107 30.154 1.00 35.46 160 GLY B CA 1
ATOM 4238 C C . GLY B 1 143 ? 18.452 -25.687 31.429 1.00 38.04 160 GLY B C 1
ATOM 4239 O O . GLY B 1 143 ? 17.314 -26.171 31.464 1.00 37.35 160 GLY B O 1
ATOM 4240 N N . VAL B 1 144 ? 19.263 -25.635 32.484 1.00 35.90 161 VAL B N 1
ATOM 4241 C CA . VAL B 1 144 ? 18.870 -26.222 33.761 1.00 38.31 161 VAL B CA 1
ATOM 4242 C C . VAL B 1 144 ? 19.502 -25.408 34.880 1.00 44.03 161 VAL B C 1
ATOM 4243 O O . VAL B 1 144 ? 20.617 -24.892 34.740 1.00 48.29 161 VAL B O 1
ATOM 4247 N N . THR B 1 145 ? 18.772 -25.274 35.985 1.00 44.44 162 THR B N 1
ATOM 4248 C CA . THR B 1 145 ? 19.323 -24.730 37.214 1.00 41.76 162 THR B CA 1
ATOM 4249 C C . THR B 1 145 ? 18.908 -25.618 38.378 1.00 44.33 162 THR B C 1
ATOM 4250 O O . THR B 1 145 ? 17.833 -26.227 38.371 1.00 40.68 162 THR B O 1
ATOM 4254 N N . THR B 1 146 ? 19.781 -25.691 39.375 1.00 43.14 163 THR B N 1
ATOM 4255 C CA . THR B 1 146 ? 19.465 -26.290 40.670 1.00 53.44 163 THR B CA 1
ATOM 4256 C C . THR B 1 146 ? 19.810 -25.240 41.712 1.00 52.48 163 THR B C 1
ATOM 4257 O O . THR B 1 146 ? 20.979 -24.867 41.853 1.00 45.96 163 THR B O 1
ATOM 4261 N N . SER B 1 147 ? 18.799 -24.723 42.395 1.00 40.71 164 SER B N 1
ATOM 4262 C CA . SER B 1 147 ? 19.043 -23.589 43.276 1.00 49.81 164 SER B CA 1
ATOM 4263 C C . SER B 1 147 ? 18.265 -23.754 44.568 1.00 46.40 164 SER B C 1
ATOM 4264 O O . SER B 1 147 ? 17.156 -24.305 44.569 1.00 48.52 164 SER B O 1
ATOM 4267 N N . PRO B 1 148 ? 18.823 -23.290 45.682 1.00 47.53 165 PRO B N 1
ATOM 4268 C CA . PRO B 1 148 ? 18.062 -23.277 46.932 1.00 43.41 165 PRO B CA 1
ATOM 4269 C C . PRO B 1 148 ? 17.088 -22.108 46.959 1.00 45.47 165 PRO B C 1
ATOM 4270 O O . PRO B 1 148 ? 17.437 -20.975 46.621 1.00 41.71 165 PRO B O 1
ATOM 4274 N N . VAL B 1 149 ? 15.856 -22.387 47.382 1.00 44.22 166 VAL B N 1
ATOM 4275 C CA . VAL B 1 149 ? 14.849 -21.355 47.584 1.00 43.20 166 VAL B CA 1
ATOM 4276 C C . VAL B 1 149 ? 14.288 -21.479 48.999 1.00 45.82 166 VAL B C 1
ATOM 4277 O O . VAL B 1 149 ? 14.078 -22.593 49.497 1.00 40.90 166 VAL B O 1
ATOM 4281 N N . PHE B 1 150 ? 14.046 -20.340 49.648 1.00 47.08 167 PHE B N 1
ATOM 4282 C CA . PHE B 1 150 ? 13.478 -20.402 50.991 1.00 48.72 167 PHE B CA 1
ATOM 4283 C C . PHE B 1 150 ? 12.006 -20.797 50.913 1.00 50.91 167 PHE B C 1
ATOM 4284 O O . PHE B 1 150 ? 11.385 -20.783 49.842 1.00 43.66 167 PHE B O 1
ATOM 4292 N N . PHE B 1 151 ? 11.441 -21.156 52.066 1.00 45.09 168 PHE B N 1
ATOM 4293 C CA . PHE B 1 151 ? 10.067 -21.631 52.113 1.00 40.42 168 PHE B CA 1
ATOM 4294 C C . PHE B 1 151 ? 9.468 -21.238 53.456 1.00 51.02 168 PHE B C 1
ATOM 4295 O O . PHE B 1 151 ? 10.153 -20.700 54.325 1.00 40.61 168 PHE B O 1
ATOM 4303 N N . ASN B 1 152 ? 8.164 -21.476 53.597 1.00 41.41 169 ASN B N 1
ATOM 4304 C CA . ASN B 1 152 ? 7.463 -21.362 54.863 1.00 41.18 169 ASN B CA 1
ATOM 4305 C C . ASN B 1 152 ? 6.963 -22.736 55.287 1.00 42.55 169 ASN B C 1
ATOM 4306 O O . ASN B 1 152 ? 6.871 -23.661 54.473 1.00 39.95 169 ASN B O 1
ATOM 4311 N N . LEU B 1 153 ? 6.642 -22.862 56.574 1.00 36.83 170 LEU B N 1
ATOM 4312 C CA . LEU B 1 153 ? 5.798 -23.952 57.038 1.00 48.09 170 LEU B CA 1
ATOM 4313 C C . LEU B 1 153 ? 4.392 -23.418 57.254 1.00 48.97 170 LEU B C 1
ATOM 4314 O O . LEU B 1 153 ? 4.186 -22.217 57.415 1.00 52.12 170 LEU B O 1
ATOM 4319 N N . GLN B 1 154 ? 3.419 -24.321 57.262 1.00 47.19 171 GLN B N 1
ATOM 4320 C CA . GLN B 1 154 ? 2.032 -23.887 57.313 1.00 41.11 171 GLN B CA 1
ATOM 4321 C C . GLN B 1 154 ? 1.159 -25.026 57.812 1.00 47.54 171 GLN B C 1
ATOM 4322 O O . GLN B 1 154 ? 1.364 -26.186 57.440 1.00 48.32 171 GLN B O 1
ATOM 4328 N N . TRP B 1 155 ? 0.184 -24.683 58.646 1.00 48.99 172 TRP B N 1
ATOM 4329 C CA . TRP B 1 155 ? -0.807 -25.642 59.108 1.00 50.93 172 TRP B CA 1
ATOM 4330 C C . TRP B 1 155 ? -1.847 -25.849 58.022 1.00 56.20 172 TRP B C 1
ATOM 4331 O O . TRP B 1 155 ? -2.491 -24.887 57.594 1.00 56.49 172 TRP B O 1
ATOM 4342 N N . VAL B 1 156 ? -2.034 -27.098 57.598 1.00 56.84 173 VAL B N 1
ATOM 4343 C CA . VAL B 1 156 ? -3.098 -27.469 56.666 1.00 59.67 173 VAL B CA 1
ATOM 4344 C C . VAL B 1 156 ? -3.882 -28.618 57.286 1.00 67.10 173 VAL B C 1
ATOM 4345 O O . VAL B 1 156 ? -3.358 -29.733 57.408 1.00 67.83 173 VAL B O 1
ATOM 4349 N N . LYS B 1 157 ? -5.129 -28.349 57.672 1.00 70.64 174 LYS B N 1
ATOM 4350 C CA . LYS B 1 157 ? -6.037 -29.339 58.259 1.00 72.36 174 LYS B CA 1
ATOM 4351 C C . LYS B 1 157 ? -5.332 -30.177 59.328 1.00 75.84 174 LYS B C 1
ATOM 4352 O O . LYS B 1 157 ? -5.252 -31.406 59.254 1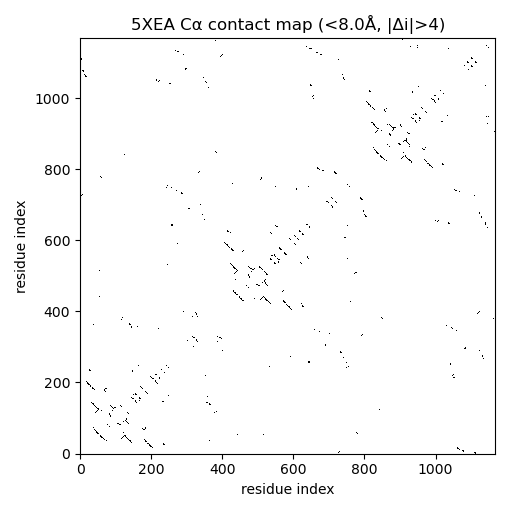.00 78.24 174 LYS B O 1
ATOM 4358 N N . ASN B 1 158 ? -4.785 -29.465 60.317 1.00 71.26 175 ASN B N 1
ATOM 4359 C CA . ASN B 1 158 ? -4.210 -30.020 61.540 1.00 73.46 175 ASN B CA 1
ATOM 4360 C C . ASN B 1 158 ? -2.887 -30.744 61.320 1.00 67.96 175 ASN B C 1
ATOM 4361 O O . ASN B 1 158 ? -2.457 -31.509 62.193 1.00 63.72 175 ASN B O 1
ATOM 4366 N N . GLU B 1 159 ? -2.213 -30.515 60.187 1.00 61.07 176 GLU B N 1
ATOM 4367 C CA . GLU B 1 159 ? -0.852 -31.008 60.013 1.00 60.29 176 GLU B CA 1
ATOM 4368 C C . GLU B 1 159 ? 0.041 -29.923 59.421 1.00 55.55 176 GLU B C 1
ATOM 4369 O O . GLU B 1 159 ? -0.412 -29.045 58.681 1.00 54.34 176 GLU B O 1
ATOM 4375 N N . VAL B 1 160 ? 1.324 -30.002 59.765 1.00 53.05 177 VAL B N 1
ATOM 4376 C CA . VAL B 1 160 ? 2.327 -29.050 59.312 1.00 58.41 177 VAL B CA 1
ATOM 4377 C C . VAL B 1 160 ? 2.787 -29.459 57.920 1.00 56.25 177 VAL B C 1
ATOM 4378 O O . VAL B 1 160 ? 3.285 -30.572 57.714 1.00 53.13 177 VAL B O 1
ATOM 4382 N N . LYS B 1 161 ? 2.611 -28.566 56.961 1.00 49.98 178 LYS B N 1
ATOM 4383 C CA . LYS B 1 161 ? 3.036 -28.796 55.595 1.00 42.49 178 LYS B CA 1
ATOM 4384 C C . LYS B 1 161 ? 4.150 -27.821 55.244 1.00 47.92 178 LYS B C 1
ATOM 4385 O O . LYS B 1 161 ? 4.304 -26.765 55.869 1.00 45.19 178 LYS B O 1
ATOM 4391 N N . VAL B 1 162 ? 4.953 -28.195 54.255 1.00 45.61 179 VAL B N 1
ATOM 4392 C CA . VAL B 1 162 ? 5.893 -27.246 53.676 1.00 43.54 179 VAL B CA 1
ATOM 4393 C C . VAL B 1 162 ? 5.132 -26.378 52.685 1.00 48.04 179 VAL B C 1
ATOM 4394 O O . VAL B 1 162 ? 4.281 -26.869 51.936 1.00 47.49 179 VAL B O 1
ATOM 4398 N N . SER B 1 163 ? 5.410 -25.081 52.689 1.00 42.50 180 SER B N 1
ATOM 4399 C CA . SER B 1 163 ? 4.702 -24.122 51.844 1.00 43.15 180 SER B CA 1
ATOM 4400 C C . SER B 1 163 ? 5.700 -23.575 50.835 1.00 41.29 180 SER B C 1
ATOM 4401 O O . SER B 1 163 ? 6.536 -22.734 51.173 1.00 39.79 180 SER B O 1
ATOM 4404 N N . THR B 1 164 ? 5.610 -24.066 49.602 1.00 40.12 181 THR B N 1
ATOM 4405 C CA . THR B 1 164 ? 6.495 -23.641 48.534 1.00 39.19 181 THR B CA 1
ATOM 4406 C C . THR B 1 164 ? 5.982 -22.334 47.949 1.00 41.35 181 THR B C 1
ATOM 4407 O O . THR B 1 164 ? 4.791 -22.202 47.648 1.00 43.49 181 THR B O 1
ATOM 4411 N N . LEU B 1 165 ? 6.882 -21.365 47.818 1.00 37.59 182 LEU B N 1
ATOM 4412 C CA . LEU B 1 165 ? 6.527 -19.995 47.474 1.00 34.52 182 LEU B CA 1
ATOM 4413 C C . LEU B 1 165 ? 6.745 -19.783 45.980 1.00 42.06 182 LEU B C 1
ATOM 4414 O O . LEU B 1 165 ? 7.869 -19.924 45.484 1.00 40.33 182 LEU B O 1
ATOM 4419 N N . LEU B 1 166 ? 5.684 -19.464 45.273 1.00 43.89 183 LEU B N 1
ATOM 4420 C CA . LEU B 1 166 ? 5.884 -19.281 43.841 1.00 38.86 183 LEU B CA 1
ATOM 4421 C C . LEU B 1 166 ? 6.045 -17.799 43.512 1.00 42.80 183 LEU B C 1
ATOM 4422 O O . LEU B 1 166 ? 5.560 -16.940 44.251 1.00 38.82 183 LEU B O 1
ATOM 4427 N N . PRO B 1 167 ? 6.711 -17.436 42.404 1.00 39.36 184 PRO B N 1
ATOM 4428 C CA . PRO B 1 167 ? 6.979 -16.005 42.150 1.00 34.45 184 PRO B CA 1
ATOM 4429 C C . PRO B 1 167 ? 5.746 -15.176 41.800 1.00 38.81 184 PRO B C 1
ATOM 4430 O O . PRO B 1 167 ? 5.824 -13.937 41.885 1.00 36.37 184 PRO B O 1
ATOM 4434 N N . ASN B 1 168 ? 4.605 -15.786 41.486 1.00 37.42 185 ASN B N 1
ATOM 4435 C CA . ASN B 1 168 ? 3.374 -15.014 41.308 1.00 38.71 185 ASN B CA 1
ATOM 4436 C C . ASN B 1 168 ? 2.571 -14.843 42.594 1.00 39.67 185 ASN B C 1
ATOM 4437 O O . ASN B 1 168 ? 1.445 -14.338 42.544 1.00 43.26 185 ASN B O 1
ATOM 4442 N N . GLY B 1 169 ? 3.098 -15.274 43.736 1.00 40.00 186 GLY B N 1
ATOM 4443 C CA . GLY B 1 169 ? 2.446 -15.005 44.998 1.00 37.03 186 GLY B CA 1
ATOM 4444 C C . GLY B 1 169 ? 1.534 -16.101 45.471 1.00 40.32 186 GLY B C 1
ATOM 4445 O O . GLY B 1 169 ? 1.090 -16.060 46.622 1.00 37.66 186 GLY B O 1
ATOM 4446 N N . SER B 1 170 ? 1.249 -17.085 44.626 1.00 40.18 187 SER B N 1
ATOM 4447 C CA . SER B 1 170 ? 0.578 -18.286 45.087 1.00 44.17 187 SER B CA 1
ATOM 4448 C C . SER B 1 170 ? 1.550 -19.180 45.861 1.00 41.09 187 SER B C 1
ATOM 4449 O O . SER B 1 170 ? 2.770 -19.009 45.818 1.00 40.28 187 SER B O 1
ATOM 4452 N N . THR B 1 171 ? 0.992 -20.141 46.586 1.00 39.04 188 THR B N 1
ATOM 4453 C CA . THR B 1 171 ? 1.797 -21.102 47.325 1.00 48.69 188 THR B CA 1
ATOM 4454 C C . THR B 1 171 ? 1.241 -22.505 47.126 1.00 47.79 188 THR B C 1
ATOM 4455 O O . THR B 1 171 ? 0.042 -22.688 46.898 1.00 43.60 188 THR B O 1
ATOM 4459 N N . VAL B 1 172 ? 2.127 -23.494 47.248 1.00 47.79 189 VAL B N 1
ATOM 4460 C CA . VAL B 1 172 ? 1.766 -24.903 47.154 1.00 45.15 189 VAL B CA 1
ATOM 4461 C C . VAL B 1 172 ? 2.166 -25.584 48.454 1.00 43.52 189 VAL B C 1
ATOM 4462 O O . VAL B 1 172 ? 3.354 -25.632 48.797 1.00 45.06 189 VAL B O 1
ATOM 4466 N N . GLU B 1 173 ? 1.188 -26.136 49.158 1.00 45.23 190 GLU B N 1
ATOM 4467 C CA . GLU B 1 173 ? 1.434 -26.807 50.429 1.00 55.42 190 GLU B CA 1
ATOM 4468 C C . GLU B 1 173 ? 1.562 -28.309 50.207 1.00 60.68 190 GLU B C 1
ATOM 4469 O O . GLU B 1 173 ? 0.733 -28.919 49.524 1.00 55.59 190 GLU B O 1
ATOM 4475 N N . HIS B 1 174 ? 2.623 -28.893 50.754 1.00 58.66 191 HIS B N 1
ATOM 4476 C CA . HIS B 1 174 ? 2.885 -30.308 50.558 1.00 51.29 191 HIS B CA 1
ATOM 4477 C C . HIS B 1 174 ? 3.674 -30.843 51.743 1.00 55.16 191 HIS B C 1
ATOM 4478 O O . HIS B 1 174 ? 4.298 -30.088 52.495 1.00 54.70 191 HIS B O 1
ATOM 4485 N N . SER B 1 175 ? 3.648 -32.164 51.894 1.00 48.62 192 SER B N 1
ATOM 4486 C CA . SER B 1 175 ? 4.466 -32.789 52.919 1.00 56.65 192 SER B CA 1
ATOM 4487 C C . SER B 1 175 ? 5.934 -32.747 52.507 1.00 59.20 192 SER B C 1
ATOM 4488 O O . SER B 1 175 ? 6.270 -32.650 51.327 1.00 66.03 192 SER B O 1
ATOM 4491 N N . ALA B 1 176 ? 6.821 -32.816 53.497 1.00 60.45 193 ALA B N 1
ATOM 4492 C CA . ALA B 1 176 ? 8.249 -32.730 53.205 1.00 64.66 193 ALA B CA 1
ATOM 4493 C C . ALA B 1 176 ? 8.746 -33.917 52.390 1.00 70.75 193 ALA B C 1
ATOM 4494 O O . ALA B 1 176 ? 9.783 -33.807 51.729 1.00 64.44 193 ALA B O 1
ATOM 4496 N N . GLY B 1 177 ? 8.041 -35.048 52.427 1.00 60.15 194 GLY B N 1
ATOM 4497 C CA . GLY B 1 177 ? 8.419 -36.189 51.619 1.00 69.15 194 GLY B CA 1
ATOM 4498 C C . GLY B 1 177 ? 7.821 -36.233 50.232 1.00 69.47 194 GLY B C 1
ATOM 4499 O O . GLY B 1 177 ? 8.239 -37.059 49.420 1.00 74.52 194 GLY B O 1
ATOM 4500 N N . GLU B 1 178 ? 6.840 -35.371 49.943 1.00 64.22 195 GLU B N 1
ATOM 4501 C CA . GLU B 1 178 ? 6.227 -35.301 48.619 1.00 59.67 195 GLU B CA 1
ATOM 4502 C C . GLU B 1 178 ? 6.940 -34.243 47.785 1.00 62.85 195 GLU B C 1
ATOM 4503 O O . GLU B 1 178 ? 6.725 -33.044 48.015 1.00 59.40 195 GLU B O 1
ATOM 4509 N N . PRO B 1 179 ? 7.773 -34.618 46.821 1.00 68.99 196 PRO B N 1
ATOM 4510 C CA . PRO B 1 179 ? 8.362 -33.608 45.934 1.00 61.60 196 PRO B CA 1
ATOM 4511 C C . PRO B 1 179 ? 7.294 -33.024 45.026 1.00 57.27 196 PRO B C 1
ATOM 4512 O O . PRO B 1 179 ? 6.303 -33.677 44.699 1.00 53.60 196 PRO B O 1
ATOM 4516 N N . LEU B 1 180 ? 7.486 -31.771 44.629 1.00 55.33 197 LEU B N 1
ATOM 4517 C CA . LEU B 1 180 ? 6.581 -31.129 43.681 1.00 46.48 197 LEU B CA 1
ATOM 4518 C C . LEU B 1 180 ? 7.181 -31.209 42.287 1.00 48.30 197 LEU B C 1
ATOM 4519 O O . LEU B 1 180 ? 8.375 -30.947 42.108 1.00 44.77 197 LEU B O 1
ATOM 4524 N N . PHE B 1 181 ? 6.352 -31.556 41.305 1.00 49.27 198 PHE B N 1
ATOM 4525 C CA . PHE B 1 181 ? 6.761 -31.543 39.907 1.00 45.42 198 PHE B CA 1
ATOM 4526 C C . PHE B 1 181 ? 5.619 -31.013 39.063 1.00 43.19 198 PHE B C 1
ATOM 4527 O O . PHE B 1 181 ? 4.487 -31.498 39.165 1.00 45.06 198 PHE B O 1
ATOM 4535 N N . TRP B 1 182 ? 5.921 -30.031 38.217 1.00 39.10 199 TRP B N 1
ATOM 4536 C CA . TRP B 1 182 ? 4.936 -29.575 37.260 1.00 46.19 199 TRP B CA 1
ATOM 4537 C C . TRP B 1 182 ? 5.644 -29.034 36.029 1.00 46.53 199 TRP B C 1
ATOM 4538 O O . TRP B 1 182 ? 6.834 -28.707 36.046 1.00 41.82 199 TRP B O 1
ATOM 4549 N N . THR B 1 183 ? 4.883 -28.963 34.961 1.00 43.98 200 THR B N 1
ATOM 4550 C CA . THR B 1 183 ? 5.375 -28.547 33.664 1.00 43.88 200 THR B CA 1
ATOM 4551 C C . THR B 1 183 ? 4.529 -27.384 33.183 1.00 44.00 200 THR B C 1
ATOM 4552 O O . THR B 1 183 ? 3.311 -27.371 33.376 1.00 41.72 200 THR B O 1
ATOM 4556 N N . GLU B 1 184 ? 5.183 -26.404 32.564 1.00 42.14 201 GLU B N 1
ATOM 4557 C CA . GLU B 1 184 ? 4.494 -25.205 32.101 1.00 46.35 201 GLU B CA 1
ATOM 4558 C C . GLU B 1 184 ? 5.229 -24.654 30.887 1.00 39.22 201 GLU B C 1
ATOM 4559 O O . GLU B 1 184 ? 6.334 -24.124 31.019 1.00 45.78 201 GLU B O 1
ATOM 4565 N N . LYS B 1 185 ? 4.618 -24.789 29.710 1.00 43.70 202 LYS B N 1
ATOM 4566 C CA . LYS B 1 185 ? 5.159 -24.301 28.434 1.00 38.77 202 LYS B CA 1
ATOM 4567 C C . LYS B 1 185 ? 6.492 -24.999 28.194 1.00 31.09 202 LYS B C 1
ATOM 4568 O O . LYS B 1 185 ? 6.484 -26.230 28.033 1.00 41.83 202 LYS B O 1
ATOM 4574 N N . ASP B 1 186 ? 7.627 -24.290 28.170 1.00 35.59 203 ASP B N 1
ATOM 4575 C CA . ASP B 1 186 ? 8.940 -24.854 27.902 1.00 28.30 203 ASP B CA 1
ATOM 4576 C C . ASP B 1 186 ? 9.641 -25.397 29.146 1.00 34.25 203 ASP B C 1
ATOM 4577 O O . ASP B 1 186 ? 10.613 -26.149 29.006 1.00 34.28 203 ASP B O 1
ATOM 4582 N N . PHE B 1 187 ? 9.160 -25.050 30.343 1.00 34.62 204 PHE B N 1
ATOM 4583 C CA . PHE B 1 187 ? 9.805 -25.363 31.606 1.00 34.55 204 PHE B CA 1
ATOM 4584 C C . PHE B 1 187 ? 9.127 -26.542 32.291 1.00 39.72 204 PHE B C 1
ATOM 4585 O O . PHE B 1 187 ? 7.906 -26.711 32.231 1.00 37.28 204 PHE B O 1
ATOM 4593 N N . SER B 1 188 ? 9.939 -27.342 32.968 1.00 32.34 205 SER B N 1
ATOM 4594 C CA . SER B 1 188 ? 9.452 -28.168 34.065 1.00 37.65 205 SER B CA 1
ATOM 4595 C C . SER B 1 188 ? 10.187 -27.790 35.345 1.00 35.72 205 SER B C 1
ATOM 4596 O O . SER B 1 188 ? 11.323 -27.304 35.307 1.00 40.59 205 SER B O 1
ATOM 4599 N N . TYR B 1 189 ? 9.527 -28.021 36.477 1.00 38.40 206 TYR B N 1
ATOM 4600 C CA . TYR B 1 189 ? 10.027 -27.637 37.788 1.00 37.51 206 TYR B CA 1
ATOM 4601 C C . TYR B 1 189 ? 9.931 -28.813 38.747 1.00 43.97 206 TYR B C 1
ATOM 4602 O O . TYR B 1 189 ? 8.894 -29.481 38.827 1.00 42.62 206 TYR B O 1
ATOM 4611 N N . LEU B 1 190 ? 11.008 -29.045 39.486 1.00 39.12 207 LEU B N 1
ATOM 4612 C CA . LEU B 1 190 ? 11.030 -30.045 40.551 1.00 40.74 207 LEU B CA 1
ATOM 4613 C C . LEU B 1 190 ? 11.476 -29.367 41.847 1.00 43.55 207 LEU B C 1
ATOM 4614 O O . LEU B 1 190 ? 12.575 -28.801 41.906 1.00 42.20 207 LEU B O 1
ATOM 4619 N N . VAL B 1 191 ? 10.619 -29.388 42.862 1.00 37.88 208 VAL B N 1
ATOM 4620 C CA . VAL B 1 191 ? 10.953 -28.850 44.188 1.00 39.82 208 VAL B CA 1
ATOM 4621 C C . VAL B 1 191 ? 11.121 -30.021 45.151 1.00 42.97 208 VAL B C 1
ATOM 4622 O O . VAL B 1 191 ? 10.168 -30.771 45.389 1.00 47.54 208 VAL B O 1
ATOM 4626 N N . LYS B 1 192 ? 12.321 -30.154 45.720 1.00 46.59 209 LYS B N 1
ATOM 4627 C CA . LYS B 1 192 ? 12.699 -31.268 46.590 1.00 48.70 209 LYS B CA 1
ATOM 4628 C C . LYS B 1 192 ? 13.083 -30.764 47.984 1.00 48.78 209 LYS B C 1
ATOM 4629 O O . LYS B 1 192 ? 13.833 -29.794 48.115 1.00 42.99 209 LYS B O 1
ATOM 4635 N N . ASP B 1 193 ? 12.588 -31.437 49.025 1.00 45.82 210 ASP B N 1
ATOM 4636 C CA . ASP B 1 193 ? 12.942 -31.125 50.414 1.00 56.34 210 ASP B CA 1
ATOM 4637 C C . ASP B 1 193 ? 13.941 -32.159 50.920 1.00 55.09 210 ASP B C 1
ATOM 4638 O O . ASP B 1 193 ? 13.595 -33.331 51.091 1.00 56.85 210 ASP B O 1
ATOM 4643 N N . ASN B 1 194 ? 15.176 -31.729 51.137 1.00 50.23 211 ASN B N 1
ATOM 4644 C CA . ASN B 1 194 ? 16.204 -32.572 51.746 1.00 58.66 211 ASN B CA 1
ATOM 4645 C C . ASN B 1 194 ? 16.343 -32.234 53.234 1.00 59.34 211 ASN B C 1
ATOM 4646 O O . ASN B 1 194 ? 17.400 -31.841 53.734 1.00 61.75 211 ASN B O 1
ATOM 4651 N N . PHE B 1 195 ? 15.223 -32.371 53.935 1.00 56.26 212 PHE B N 1
ATOM 4652 C CA . PHE B 1 195 ? 15.138 -32.074 55.358 1.00 57.21 212 PHE B CA 1
ATOM 4653 C C . PHE B 1 195 ? 13.899 -32.763 55.904 1.00 59.63 212 PHE B C 1
ATOM 4654 O O . PHE B 1 195 ? 13.036 -33.223 55.152 1.00 61.20 212 PHE B O 1
ATOM 4662 N N . GLU B 1 196 ? 13.808 -32.806 57.226 1.00 56.57 213 GLU B N 1
ATOM 4663 C CA . GLU B 1 196 ? 12.641 -33.349 57.899 1.00 67.96 213 GLU B CA 1
ATOM 4664 C C . GLU B 1 196 ? 12.045 -32.308 58.833 1.00 59.46 213 GLU B C 1
ATOM 4665 O O . GLU B 1 196 ? 12.746 -31.427 59.341 1.00 53.93 213 GLU B O 1
ATOM 4671 N N . ILE B 1 197 ? 10.735 -32.401 59.025 1.00 57.09 214 ILE B N 1
ATOM 4672 C CA . ILE B 1 197 ? 10.047 -31.563 59.995 1.00 49.61 214 ILE B CA 1
ATOM 4673 C C . ILE B 1 197 ? 10.186 -32.229 61.358 1.00 59.63 214 ILE B C 1
ATOM 4674 O O . ILE B 1 197 ? 9.839 -33.403 61.522 1.00 65.89 214 ILE B O 1
ATOM 4679 N N . GLN B 1 198 ? 10.710 -31.483 62.328 1.00 63.44 215 GLN B N 1
ATOM 4680 C CA . GLN B 1 198 ? 11.003 -31.977 63.665 1.00 58.86 215 GLN B CA 1
ATOM 4681 C C . GLN B 1 198 ? 10.040 -31.354 64.662 1.00 65.34 215 GLN B C 1
ATOM 4682 O O . GLN B 1 198 ? 9.772 -30.150 64.608 1.00 60.32 215 GLN B O 1
ATOM 4688 N N . ARG B 1 199 ? 9.530 -32.181 65.572 1.00 66.99 216 ARG B N 1
ATOM 4689 C CA . ARG B 1 199 ? 8.586 -31.787 66.610 1.00 58.96 216 ARG B CA 1
ATOM 4690 C C . ARG B 1 199 ? 9.319 -31.609 67.936 1.00 65.09 216 ARG B C 1
ATOM 4691 O O . ARG B 1 199 ? 10.327 -32.270 68.196 1.00 60.14 216 ARG B O 1
ATOM 4699 N N . GLU B 1 200 ? 8.810 -30.706 68.777 1.00 68.58 217 GLU B N 1
ATOM 4700 C CA . GLU B 1 200 ? 9.523 -30.342 69.995 1.00 69.47 217 GLU B CA 1
ATOM 4701 C C . GLU B 1 200 ? 8.597 -29.570 70.929 1.00 63.84 217 GLU B C 1
ATOM 4702 O O . GLU B 1 200 ? 7.803 -28.737 70.477 1.00 56.71 217 GLU B O 1
ATOM 4708 N N . GLU B 1 201 ? 8.705 -29.852 72.228 1.00 58.76 218 GLU B N 1
ATOM 4709 C CA . GLU B 1 201 ? 7.895 -29.201 73.252 1.00 66.08 218 GLU B CA 1
ATOM 4710 C C . GLU B 1 201 ? 8.713 -28.076 73.866 1.00 61.51 218 GLU B C 1
ATOM 4711 O O . GLU B 1 201 ? 9.818 -28.310 74.364 1.00 65.72 218 GLU B O 1
ATOM 4717 N N . VAL B 1 202 ? 8.173 -26.858 73.827 1.00 62.27 219 VAL B N 1
ATOM 4718 C CA . VAL B 1 202 ? 8.952 -25.667 74.141 1.00 63.38 219 VAL B CA 1
ATOM 4719 C C . VAL B 1 202 ? 8.161 -24.756 75.065 1.00 60.05 219 VAL B C 1
ATOM 4720 O O . VAL B 1 202 ? 6.936 -24.836 75.173 1.00 57.84 219 VAL B O 1
ATOM 4724 N N . LYS B 1 203 ? 8.890 -23.852 75.701 1.00 55.30 220 LYS B N 1
ATOM 4725 C CA . LYS B 1 203 ? 8.318 -22.725 76.419 1.00 59.75 220 LYS B CA 1
ATOM 4726 C C . LYS B 1 203 ? 8.727 -21.448 75.698 1.00 64.06 220 LYS B C 1
ATOM 4727 O O . LYS B 1 203 ? 9.908 -21.254 75.387 1.00 67.64 220 LYS B O 1
ATOM 4733 N N . ILE B 1 204 ? 7.759 -20.581 75.432 1.00 57.89 221 ILE B N 1
ATOM 4734 C CA . ILE B 1 204 ? 7.980 -19.395 74.617 1.00 58.68 221 ILE B CA 1
ATOM 4735 C C . ILE B 1 204 ? 7.604 -18.162 75.423 1.00 61.86 221 ILE B C 1
ATOM 4736 O O . ILE B 1 204 ? 6.488 -18.072 75.947 1.00 58.87 221 ILE B O 1
ATOM 4741 N N . SER B 1 205 ? 8.538 -17.221 75.526 1.00 54.70 222 SER B N 1
ATOM 4742 C CA . SER B 1 205 ? 8.257 -15.958 76.184 1.00 51.42 222 SER B CA 1
ATOM 4743 C C . SER B 1 205 ? 7.400 -15.080 75.281 1.00 51.06 222 SER B C 1
ATOM 4744 O O . SER B 1 205 ? 7.731 -14.856 74.108 1.00 52.31 222 SER B O 1
ATOM 4747 N N . CYS B 1 206 ? 6.280 -14.621 75.823 1.00 53.45 223 CYS B N 1
ATOM 4748 C CA . CYS B 1 206 ? 5.370 -13.701 75.161 1.00 52.31 223 CYS B CA 1
ATOM 4749 C C . CYS B 1 206 ? 5.000 -12.594 76.135 1.00 55.06 223 CYS B C 1
ATOM 4750 O O . CYS B 1 206 ? 4.918 -12.819 77.347 1.00 47.97 223 CYS B O 1
ATOM 4753 N N . PHE B 1 207 ? 4.774 -11.398 75.601 1.00 51.90 224 PHE B N 1
ATOM 4754 C CA . PHE B 1 207 ? 4.143 -10.323 76.350 1.00 53.07 224 PHE B CA 1
ATOM 4755 C C . PHE B 1 207 ? 2.690 -10.245 75.911 1.00 51.66 224 PHE B C 1
ATOM 4756 O O . PHE B 1 207 ? 2.405 -10.128 74.713 1.00 50.70 224 PHE B O 1
ATOM 4764 N N . VAL B 1 208 ? 1.773 -10.374 76.864 1.00 47.20 225 VAL B N 1
ATOM 4765 C CA . VAL B 1 208 ? 0.350 -10.409 76.565 1.00 47.68 225 VAL B CA 1
ATOM 4766 C C . VAL B 1 208 ? -0.278 -9.137 77.100 1.00 52.68 225 VAL B C 1
ATOM 4767 O O . VAL B 1 208 ? -0.141 -8.812 78.285 1.00 57.50 225 VAL B O 1
ATOM 4771 N N . ASP B 1 209 ? -0.966 -8.425 76.220 1.00 56.18 226 ASP B N 1
ATOM 4772 C CA . ASP B 1 209 ? -1.494 -7.092 76.499 1.00 61.20 226 ASP B CA 1
ATOM 4773 C C . ASP B 1 209 ? -3.006 -7.177 76.382 1.00 63.07 226 ASP B C 1
ATOM 4774 O O . ASP B 1 209 ? -3.545 -7.135 75.263 1.00 70.38 226 ASP B O 1
ATOM 4779 N N . PRO B 1 210 ? -3.727 -7.348 77.495 1.00 74.91 227 PRO B N 1
ATOM 4780 C CA . PRO B 1 210 ? -5.195 -7.402 77.428 1.00 77.70 227 PRO B CA 1
ATOM 4781 C C . PRO B 1 210 ? -5.853 -6.059 77.153 1.00 79.82 227 PRO B C 1
ATOM 4782 O O . PRO B 1 210 ? -7.047 -6.038 76.818 1.00 80.33 227 PRO B O 1
ATOM 4786 N N . ASP B 1 211 ? -5.125 -4.945 77.290 1.00 78.85 228 ASP B N 1
ATOM 4787 C CA . ASP B 1 211 ? -5.659 -3.626 76.961 1.00 87.30 228 ASP B CA 1
ATOM 4788 C C . ASP B 1 211 ? -5.026 -3.081 75.685 1.00 80.58 228 ASP B C 1
ATOM 4789 O O . ASP B 1 211 ? -4.362 -2.040 75.709 1.00 74.82 228 ASP B O 1
ATOM 4794 N N . TYR B 1 212 ? -5.220 -3.774 74.569 1.00 77.49 229 TYR B N 1
ATOM 4795 C CA . TYR B 1 212 ? -4.646 -3.374 73.290 1.00 86.85 229 TYR B CA 1
ATOM 4796 C C . TYR B 1 212 ? -5.781 -3.208 72.293 1.00 94.92 229 TYR B C 1
ATOM 4797 O O . TYR B 1 212 ? -6.383 -4.198 71.869 1.00 101.08 229 TYR B O 1
ATOM 4806 N N . TRP B 1 213 ? -6.070 -1.964 71.916 1.00 90.36 230 TRP B N 1
ATOM 4807 C CA . TRP B 1 213 ? -7.138 -1.682 70.967 1.00 104.29 230 TRP B CA 1
ATOM 4808 C C . TRP B 1 213 ? -6.671 -0.642 69.958 1.00 108.84 230 TRP B C 1
ATOM 4809 O O . TRP B 1 213 ? -5.578 -0.079 70.068 1.00 103.77 230 TRP B O 1
ATOM 4820 N N . VAL B 1 214 ? -7.518 -0.406 68.956 1.00 125.57 231 VAL B N 1
ATOM 4821 C CA . VAL B 1 214 ? -7.244 0.561 67.898 1.00 120.63 231 VAL B CA 1
ATOM 4822 C C . VAL B 1 214 ? -8.388 1.567 67.821 1.00 118.01 231 VAL B C 1
ATOM 4823 O O . VAL B 1 214 ? -8.171 2.779 67.930 1.00 115.74 231 VAL B O 1
ATOM 4827 N N . GLY B 1 215 ? -9.611 1.074 67.647 1.00 124.18 232 GLY B N 1
ATOM 4828 C CA . GLY B 1 215 ? -10.782 1.931 67.600 1.00 118.18 232 GLY B CA 1
ATOM 4829 C C . GLY B 1 215 ? -11.438 2.122 68.955 1.00 108.99 232 GLY B C 1
ATOM 4830 O O . GLY B 1 215 ? -12.115 1.227 69.463 1.00 105.13 232 GLY B O 1
ATOM 4831 N N . LYS B 1 220 ? -5.417 -9.274 74.931 1.00 80.52 237 LYS B N 1
ATOM 4832 C CA . LYS B 1 220 ? -6.000 -9.679 73.663 1.00 82.82 237 LYS B CA 1
ATOM 4833 C C . LYS B 1 220 ? -4.998 -9.594 72.511 1.00 75.34 237 LYS B C 1
ATOM 4834 O O . LYS B 1 220 ? -5.299 -10.034 71.407 1.00 77.76 237 LYS B O 1
ATOM 4840 N N . LYS B 1 221 ? -3.811 -9.036 72.766 1.00 62.33 238 LYS B N 1
ATOM 4841 C CA . LYS B 1 221 ? -2.697 -9.114 71.825 1.00 60.16 238 LYS B CA 1
ATOM 4842 C C . LYS B 1 221 ? -1.500 -9.764 72.503 1.00 62.98 238 LYS B C 1
ATOM 4843 O O . LYS B 1 221 ? -1.169 -9.436 73.650 1.00 58.29 238 LYS B O 1
ATOM 4849 N N . ALA B 1 222 ? -0.849 -10.684 71.796 1.00 51.00 239 ALA B N 1
ATOM 4850 C CA . ALA B 1 222 ? 0.297 -11.397 72.343 1.00 50.82 239 ALA B CA 1
ATOM 4851 C C . ALA B 1 222 ? 1.456 -11.319 71.365 1.00 55.57 239 ALA B C 1
ATOM 4852 O O . ALA B 1 222 ? 1.310 -11.675 70.188 1.00 50.33 239 ALA B O 1
ATOM 4854 N N . PHE B 1 223 ? 2.602 -10.857 71.858 1.00 47.21 240 PHE B N 1
ATOM 4855 C CA . PHE B 1 223 ? 3.809 -10.686 71.062 1.00 49.26 240 PHE B CA 1
ATOM 4856 C C . PHE B 1 223 ? 4.879 -11.594 71.638 1.00 46.58 240 PHE B C 1
ATOM 4857 O O . PHE B 1 223 ? 5.223 -11.477 72.820 1.00 45.30 240 PHE B O 1
ATOM 4865 N N . CYS B 1 224 ? 5.414 -12.482 70.816 1.00 42.72 241 CYS B N 1
ATOM 4866 C CA . CYS B 1 224 ? 6.336 -13.486 71.317 1.00 45.37 241 CYS B CA 1
ATOM 4867 C C . CYS B 1 224 ? 7.679 -13.387 70.624 1.00 47.19 241 CYS B C 1
ATOM 4868 O O . CYS B 1 224 ? 7.801 -12.873 69.503 1.00 43.05 241 CYS B O 1
ATOM 4871 N N . GLN B 1 225 ? 8.684 -13.913 71.308 1.00 41.25 242 GLN B N 1
ATOM 4872 C CA . GLN B 1 225 ? 10.011 -14.103 70.754 1.00 47.11 242 GLN B CA 1
ATOM 4873 C C . GLN B 1 225 ? 10.352 -15.580 70.853 1.00 51.08 242 GLN B C 1
ATOM 4874 O O . GLN B 1 225 ? 10.030 -16.230 71.846 1.00 46.05 242 GLN B O 1
ATOM 4880 N N . ASP B 1 226 ? 10.974 -16.118 69.812 1.00 48.66 243 ASP B N 1
ATOM 4881 C CA . ASP B 1 226 ? 11.538 -17.464 69.870 1.00 50.99 243 ASP B CA 1
ATOM 4882 C C . ASP B 1 226 ? 12.863 -17.407 69.110 1.00 53.31 243 ASP B C 1
ATOM 4883 O O . ASP B 1 226 ? 12.886 -17.520 67.873 1.00 43.00 243 ASP B O 1
ATOM 4888 N N . GLY B 1 227 ? 13.952 -17.195 69.853 1.00 48.96 244 GLY B N 1
ATOM 4889 C CA . GLY B 1 227 ? 15.255 -17.011 69.235 1.00 58.67 244 GLY B CA 1
ATOM 4890 C C . GLY B 1 227 ? 15.309 -15.644 68.552 1.00 56.91 244 GLY B C 1
ATOM 4891 O O . GLY B 1 227 ? 15.121 -14.585 69.181 1.00 47.78 244 GLY B O 1
ATOM 4892 N N . THR B 1 228 ? 15.596 -15.642 67.243 1.00 45.59 245 THR B N 1
ATOM 4893 C CA . THR B 1 228 ? 15.601 -14.419 66.447 1.00 54.08 245 THR B CA 1
ATOM 4894 C C . THR B 1 228 ? 14.307 -14.226 65.674 1.00 52.39 245 THR B C 1
ATOM 4895 O O . THR B 1 228 ? 14.253 -13.380 64.773 1.00 47.45 245 THR B O 1
ATOM 4899 N N . ASN B 1 229 ? 13.272 -14.990 65.993 1.00 46.80 246 ASN B N 1
ATOM 4900 C CA . ASN B 1 229 ? 11.981 -14.871 65.335 1.00 48.34 246 ASN B CA 1
ATOM 4901 C C . ASN B 1 229 ? 11.015 -14.193 66.288 1.00 49.33 246 ASN B C 1
ATOM 4902 O O . ASN B 1 229 ? 10.932 -14.572 67.460 1.00 43.45 246 ASN B O 1
ATOM 4907 N N . PHE B 1 230 ? 10.305 -13.185 65.790 1.00 45.96 247 PHE B N 1
ATOM 4908 C CA . PHE B 1 230 ? 9.332 -12.464 66.597 1.00 46.71 247 PHE B CA 1
ATOM 4909 C C . PHE B 1 230 ? 8.020 -12.455 65.841 1.00 50.32 247 PHE B C 1
ATOM 4910 O O . PHE B 1 230 ? 8.000 -12.257 64.621 1.00 49.91 247 PHE B O 1
ATOM 4918 N N . PHE B 1 231 ? 6.928 -12.668 66.559 1.00 44.41 248 PHE B N 1
ATOM 4919 C CA . PHE B 1 231 ? 5.647 -12.759 65.887 1.00 43.25 248 PHE B CA 1
ATOM 4920 C C . PHE B 1 231 ? 4.551 -12.406 66.866 1.00 47.76 248 PHE B C 1
ATOM 4921 O O . PHE B 1 231 ? 4.713 -12.542 68.085 1.00 50.54 248 PHE B O 1
ATOM 4929 N N . GLU B 1 232 ? 3.442 -11.930 66.330 1.00 46.55 249 GLU B N 1
ATOM 4930 C CA . GLU B 1 232 ? 2.234 -11.767 67.124 1.00 50.13 249 GLU B CA 1
ATOM 4931 C C . GLU B 1 232 ? 1.412 -13.040 67.004 1.00 49.12 249 GLU B C 1
ATOM 4932 O O . GLU B 1 232 ? 1.091 -13.465 65.892 1.00 60.38 249 GLU B O 1
ATOM 4938 N N . VAL B 1 233 ? 1.074 -13.655 68.131 1.00 53.31 250 VAL B N 1
ATOM 4939 C CA . VAL B 1 233 ? 0.259 -14.864 68.095 1.00 59.44 250 VAL B CA 1
ATOM 4940 C C . VAL B 1 233 ? -1.201 -14.467 67.918 1.00 64.75 250 VAL B C 1
ATOM 4941 O O . VAL B 1 233 ? -1.789 -13.800 68.774 1.00 65.55 250 VAL B O 1
ATOM 4945 N N . THR B 1 234 ? -1.783 -14.862 66.792 1.00 66.32 251 THR B N 1
ATOM 4946 C CA . THR B 1 234 ? -3.149 -14.502 66.438 1.00 68.76 251 THR B CA 1
ATOM 4947 C C . THR B 1 234 ? -4.140 -15.636 66.650 1.00 67.36 251 THR B C 1
ATOM 4948 O O . THR B 1 234 ? -5.350 -15.389 66.676 1.00 67.32 251 THR B O 1
ATOM 4952 N N . SER B 1 235 ? -3.653 -16.866 66.759 1.00 63.74 252 SER B N 1
ATOM 4953 C CA . SER B 1 235 ? -4.480 -18.019 67.065 1.00 62.56 252 SER B CA 1
ATOM 4954 C C . SER B 1 235 ? -3.600 -19.026 67.780 1.00 56.39 252 SER B C 1
ATOM 4955 O O . SER B 1 235 ? -2.378 -18.875 67.848 1.00 59.55 252 SER B O 1
ATOM 4958 N N A HIS B 1 236 ? -4.241 -20.060 68.325 0.47 61.65 253 HIS B N 1
ATOM 4959 N N B HIS B 1 236 ? -4.234 -20.067 68.324 0.53 61.72 253 HIS B N 1
ATOM 4960 C CA A HIS B 1 236 ? -3.515 -21.090 69.055 0.47 58.24 253 HIS B CA 1
ATOM 4961 C CA B HIS B 1 236 ? -3.473 -21.078 69.051 0.53 57.92 253 HIS B CA 1
ATOM 4962 C C A HIS B 1 236 ? -2.679 -21.963 68.130 0.47 56.79 253 HIS B C 1
ATOM 4963 C C B HIS B 1 236 ? -2.631 -21.923 68.108 0.53 56.60 253 HIS B C 1
ATOM 4964 O O A HIS B 1 236 ? -1.678 -22.536 68.570 0.47 56.54 253 HIS B O 1
ATOM 4965 O O B HIS B 1 236 ? -1.582 -22.440 68.507 0.53 55.90 253 HIS B O 1
ATOM 4978 N N . GLN B 1 237 ? -3.065 -22.063 66.860 1.00 54.25 254 GLN B N 1
ATOM 4979 C CA . GLN B 1 237 ? -2.382 -22.870 65.861 1.00 55.23 254 GLN B CA 1
ATOM 4980 C C . GLN B 1 237 ? -1.842 -21.910 64.805 1.00 57.83 254 GLN B C 1
ATOM 4981 O O . GLN B 1 237 ? -2.612 -21.312 64.046 1.00 50.61 254 GLN B O 1
ATOM 4987 N N . PHE B 1 238 ? -0.522 -21.781 64.742 1.00 55.82 255 PHE B N 1
ATOM 4988 C CA . PHE B 1 238 ? 0.090 -20.568 64.226 1.00 55.85 255 PHE B CA 1
ATOM 4989 C C . PHE B 1 238 ? 1.434 -20.900 63.591 1.00 44.72 255 PHE B C 1
ATOM 4990 O O . PHE B 1 238 ? 2.165 -21.758 64.088 1.00 48.54 255 PHE B O 1
ATOM 4998 N N . CYS B 1 239 ? 1.761 -20.228 62.489 1.00 43.74 256 CYS B N 1
ATOM 4999 C CA . CYS B 1 239 ? 3.062 -20.420 61.866 1.00 47.25 256 CYS B CA 1
ATOM 5000 C C . CYS B 1 239 ? 3.728 -19.074 61.629 1.00 50.84 256 CYS B C 1
ATOM 5001 O O . CYS B 1 239 ? 3.061 -18.054 61.428 1.00 44.48 256 CYS B O 1
ATOM 5004 N N . HIS B 1 240 ? 5.058 -19.080 61.689 1.00 46.32 257 HIS B N 1
ATOM 5005 C CA . HIS B 1 240 ? 5.852 -17.918 61.319 1.00 45.98 257 HIS B CA 1
ATOM 5006 C C . HIS B 1 240 ? 7.075 -18.410 60.561 1.00 42.36 257 HIS B C 1
ATOM 5007 O O . HIS B 1 240 ? 7.929 -19.089 61.136 1.00 46.46 257 HIS B O 1
ATOM 5014 N N . GLN B 1 241 ? 7.149 -18.065 59.269 1.00 42.88 258 GLN B N 1
ATOM 5015 C CA . GLN B 1 241 ? 8.246 -18.478 58.400 1.00 37.01 258 GLN B CA 1
ATOM 5016 C C . GLN B 1 241 ? 8.515 -19.973 58.513 1.00 38.79 258 GLN B C 1
ATOM 5017 O O . GLN B 1 241 ? 7.624 -20.779 58.226 1.00 48.76 258 GLN B O 1
ATOM 5023 N N . TYR B 1 242 ? 9.719 -20.353 58.939 1.00 44.18 259 TYR B N 1
ATOM 5024 C CA . TYR B 1 242 ? 10.149 -21.751 59.001 1.00 55.52 259 TYR B CA 1
ATOM 5025 C C . TYR B 1 242 ? 9.604 -22.531 60.196 1.00 52.03 259 TYR B C 1
ATOM 5026 O O . TYR B 1 242 ? 10.030 -23.672 60.388 1.00 60.67 259 TYR B O 1
ATOM 5035 N N . ALA B 1 243 ? 8.717 -21.971 61.018 1.00 59.30 260 ALA B N 1
ATOM 5036 C CA . ALA B 1 243 ? 8.273 -22.639 62.238 1.00 48.18 260 ALA B CA 1
ATOM 5037 C C . ALA B 1 243 ? 6.756 -22.605 62.342 1.00 54.71 260 ALA B C 1
ATOM 5038 O O . ALA B 1 243 ? 6.124 -21.592 62.015 1.00 58.34 260 ALA B O 1
ATOM 5040 N N . CYS B 1 244 ? 6.171 -23.716 62.781 1.00 46.80 261 CYS B N 1
ATOM 5041 C CA . CYS B 1 244 ? 4.770 -23.743 63.168 1.00 45.59 261 CYS B CA 1
ATOM 5042 C C . CYS B 1 244 ? 4.659 -24.049 64.654 1.00 53.03 261 CYS B C 1
ATOM 5043 O O . CYS B 1 244 ? 5.484 -24.770 65.221 1.00 49.60 261 CYS B O 1
ATOM 5046 N N . TYR B 1 245 ? 3.627 -23.493 65.274 1.00 50.56 262 TYR B N 1
ATOM 5047 C CA . TYR B 1 245 ? 3.399 -23.627 66.702 1.00 48.32 262 TYR B CA 1
ATOM 5048 C C . TYR B 1 245 ? 1.982 -24.114 66.947 1.00 52.78 262 TYR B C 1
ATOM 5049 O O . TYR B 1 245 ? 1.054 -23.799 66.193 1.00 47.36 262 TYR B O 1
ATOM 5058 N N . ASN B 1 246 ? 1.833 -24.911 68.004 1.00 48.80 263 ASN B N 1
ATOM 5059 C CA . ASN B 1 246 ? 0.527 -25.293 68.531 1.00 49.14 263 ASN B CA 1
ATOM 5060 C C . ASN B 1 246 ? 0.570 -24.976 70.025 1.00 53.06 263 ASN B C 1
ATOM 5061 O O . ASN B 1 246 ? 1.190 -25.708 70.805 1.00 53.35 263 ASN B O 1
ATOM 5066 N N . PHE B 1 247 ? -0.045 -23.856 70.400 1.00 49.34 264 PHE B N 1
ATOM 5067 C CA . PHE B 1 247 ? -0.093 -23.400 71.781 1.00 54.85 264 PHE B CA 1
ATOM 5068 C C . PHE B 1 247 ? -1.270 -24.060 72.484 1.00 62.63 264 PHE B C 1
ATOM 5069 O O . PHE B 1 247 ? -2.374 -24.124 71.928 1.00 64.62 264 PHE B O 1
ATOM 5077 N N . SER B 1 248 ? -1.036 -24.540 73.703 1.00 63.54 265 SER B N 1
ATOM 5078 C CA . SER B 1 248 ? -2.141 -24.997 74.539 1.00 71.24 265 SER B CA 1
ATOM 5079 C C . SER B 1 248 ? -3.136 -23.862 74.716 1.00 71.76 265 SER B C 1
ATOM 5080 O O . SER B 1 248 ? -2.763 -22.759 75.132 1.00 68.10 265 SER B O 1
ATOM 5083 N N . LYS B 1 249 ? -4.398 -24.118 74.373 1.00 67.45 266 LYS B N 1
ATOM 5084 C CA . LYS B 1 249 ? -5.364 -23.031 74.338 1.00 82.91 266 LYS B CA 1
ATOM 5085 C C . LYS B 1 249 ? -6.007 -22.768 75.692 1.00 84.34 266 LYS B C 1
ATOM 5086 O O . LYS B 1 249 ? -6.549 -21.678 75.897 1.00 82.13 266 LYS B O 1
ATOM 5092 N N . ASP B 1 250 ? -5.951 -23.719 76.624 1.00 84.78 267 ASP B N 1
ATOM 5093 C CA . ASP B 1 250 ? -6.362 -23.443 78.001 1.00 96.88 267 ASP B CA 1
ATOM 5094 C C . ASP B 1 250 ? -5.254 -22.772 78.802 1.00 95.87 267 ASP B C 1
ATOM 5095 O O . ASP B 1 250 ? -5.068 -23.044 79.991 1.00 100.05 267 ASP B O 1
ATOM 5100 N N . GLU B 1 251 ? -4.505 -21.888 78.149 1.00 94.26 268 GLU B N 1
ATOM 5101 C CA . GLU B 1 251 ? -3.332 -21.250 78.724 1.00 90.57 268 GLU B CA 1
ATOM 5102 C C . GLU B 1 251 ? -3.256 -19.824 78.192 1.00 96.88 268 GLU B C 1
ATOM 5103 O O . GLU B 1 251 ? -2.727 -18.925 78.854 1.00 95.73 268 GLU B O 1
ATOM 5109 N N . LEU B 1 252 ? -3.803 -19.619 76.996 1.00 94.71 269 LEU B N 1
ATOM 5110 C CA . LEU B 1 252 ? -3.867 -18.307 76.360 1.00 92.92 269 LEU B CA 1
ATOM 5111 C C . LEU B 1 252 ? -5.055 -17.502 76.882 1.00 96.07 269 LEU B C 1
ATOM 5112 O O . LEU B 1 252 ? -5.871 -18.004 77.660 1.00 96.56 269 LEU B O 1
ATOM 5117 N N . ASP B 1 267 ? -4.643 -8.187 51.303 1.00 81.39 284 ASP B N 1
ATOM 5118 C CA . ASP B 1 267 ? -4.636 -6.752 51.022 1.00 84.76 284 ASP B CA 1
ATOM 5119 C C . ASP B 1 267 ? -4.929 -6.465 49.536 1.00 80.43 284 ASP B C 1
ATOM 5120 O O . ASP B 1 267 ? -4.224 -6.945 48.641 1.00 74.18 284 ASP B O 1
ATOM 5125 N N . LEU B 1 268 ? -5.953 -5.639 49.303 1.00 83.61 285 LEU B N 1
ATOM 5126 C CA . LEU B 1 268 ? -6.613 -5.590 47.998 1.00 64.65 285 LEU B CA 1
ATOM 5127 C C . LEU B 1 268 ? -5.706 -5.278 46.806 1.00 53.53 285 LEU B C 1
ATOM 5128 O O . LEU B 1 268 ? -5.885 -5.932 45.763 1.00 47.91 285 LEU B O 1
ATOM 5133 N N . PRO B 1 269 ? -4.767 -4.318 46.853 1.00 44.24 286 PRO B N 1
ATOM 5134 C CA . PRO B 1 269 ? -4.018 -3.988 45.618 1.00 56.16 286 PRO B CA 1
ATOM 5135 C C . PRO B 1 269 ? -3.175 -5.139 45.093 1.00 59.72 286 PRO B C 1
ATOM 5136 O O . PRO B 1 269 ? -2.814 -5.138 43.907 1.00 46.89 286 PRO B O 1
ATOM 5140 N N . PHE B 1 270 ? -2.885 -6.139 45.923 1.00 47.42 287 PHE B N 1
ATOM 5141 C CA . PHE B 1 270 ? -2.062 -7.271 45.529 1.00 61.45 287 PHE B CA 1
ATOM 5142 C C . PHE B 1 270 ? -2.857 -8.555 45.367 1.00 59.52 287 PHE B C 1
ATOM 5143 O O . PHE B 1 270 ? -2.269 -9.587 45.041 1.00 60.64 287 PHE B O 1
ATOM 5151 N N . GLY B 1 271 ? -4.173 -8.513 45.563 1.00 56.12 288 GLY B N 1
ATOM 5152 C CA . GLY B 1 271 ? -5.022 -9.669 45.350 1.00 60.77 288 GLY B CA 1
ATOM 5153 C C . GLY B 1 271 ? -4.593 -10.942 46.056 1.00 64.10 288 GLY B C 1
ATOM 5154 O O . GLY B 1 271 ? -4.455 -11.984 45.410 1.00 75.45 288 GLY B O 1
ATOM 5155 N N . ASN B 1 272 ? -4.353 -10.874 47.367 1.00 59.41 289 ASN B N 1
ATOM 5156 C CA . ASN B 1 272 ? -4.122 -12.067 48.180 1.00 66.49 289 ASN B CA 1
ATOM 5157 C C . ASN B 1 272 ? -2.810 -12.770 47.833 1.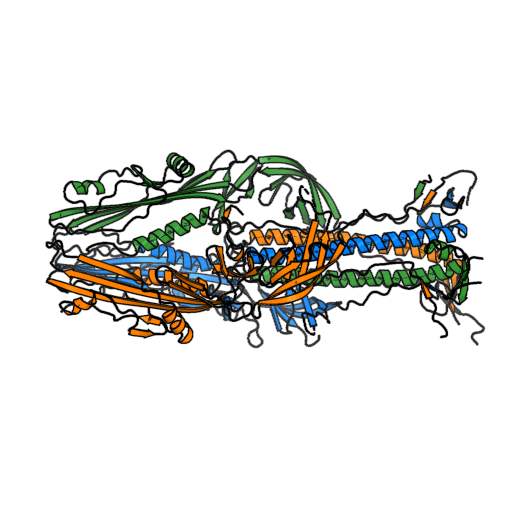00 59.54 289 ASN B C 1
ATOM 5158 O O . ASN B 1 272 ? -2.678 -13.979 48.032 1.00 63.33 289 ASN B O 1
ATOM 5163 N N . LYS B 1 273 ? -1.830 -12.049 47.297 1.00 51.83 290 LYS B N 1
ATOM 5164 C CA . LYS B 1 273 ? -0.524 -12.655 47.084 1.00 41.66 290 LYS B CA 1
ATOM 5165 C C . LYS B 1 273 ? 0.234 -12.770 48.403 1.00 40.06 290 LYS B C 1
ATOM 5166 O O . LYS B 1 273 ? 0.090 -11.943 49.313 1.00 41.32 290 LYS B O 1
ATOM 5172 N N . SER B 1 274 ? 1.056 -13.810 48.502 1.00 42.77 291 SER B N 1
ATOM 5173 C CA . SER B 1 274 ? 2.013 -13.879 49.597 1.00 41.68 291 SER B CA 1
ATOM 5174 C C . SER B 1 274 ? 2.821 -12.587 49.649 1.00 38.59 291 SER B C 1
ATOM 5175 O O . SER B 1 274 ? 3.230 -12.046 48.618 1.00 36.43 291 SER B O 1
ATOM 5178 N N . TRP B 1 275 ? 3.026 -12.080 50.863 1.00 36.74 292 TRP B N 1
ATOM 5179 C CA . TRP B 1 275 ? 3.861 -10.908 51.065 1.00 33.18 292 TRP B CA 1
ATOM 5180 C C . TRP B 1 275 ? 5.320 -11.160 50.718 1.00 32.92 292 TRP B C 1
ATOM 5181 O O . TRP B 1 275 ? 6.089 -10.199 50.610 1.00 32.64 292 TRP B O 1
ATOM 5192 N N . THR B 1 276 ? 5.727 -12.425 50.562 1.00 31.97 293 THR B N 1
ATOM 5193 C CA . THR B 1 276 ? 7.093 -12.735 50.154 1.00 30.82 293 THR B CA 1
ATOM 5194 C C . THR B 1 276 ? 7.380 -12.340 48.702 1.00 33.07 293 THR B C 1
ATOM 5195 O O . THR B 1 276 ? 8.547 -12.357 48.302 1.00 36.14 293 THR B O 1
ATOM 5199 N N . VAL B 1 277 ? 6.371 -11.965 47.917 1.00 36.36 294 VAL B N 1
ATOM 5200 C CA . VAL B 1 277 ? 6.614 -11.490 46.552 1.00 37.94 294 VAL B CA 1
ATOM 5201 C C . VAL B 1 277 ? 6.323 -10.008 46.384 1.00 36.25 294 VAL B C 1
ATOM 5202 O O . VAL B 1 277 ? 6.553 -9.470 45.298 1.00 33.99 294 VAL B O 1
ATOM 5206 N N . VAL B 1 278 ? 5.858 -9.318 47.419 1.00 32.20 295 VAL B N 1
ATOM 5207 C CA . VAL B 1 278 ? 5.537 -7.900 47.288 1.00 33.91 295 VAL B CA 1
ATOM 5208 C C . VAL B 1 278 ? 6.755 -7.084 47.714 1.00 37.45 295 VAL B C 1
ATOM 5209 O O . VAL B 1 278 ? 7.233 -7.198 48.844 1.00 32.37 295 VAL B O 1
ATOM 5213 N N . THR B 1 279 ? 7.246 -6.246 46.807 1.00 33.34 296 THR B N 1
ATOM 5214 C CA . THR B 1 279 ? 8.438 -5.444 47.044 1.00 32.51 296 THR B CA 1
ATOM 5215 C C . THR B 1 279 ? 8.161 -4.312 48.033 1.00 32.23 296 THR B C 1
ATOM 5216 O O . THR B 1 279 ? 7.193 -3.568 47.861 1.00 35.25 296 THR B O 1
ATOM 5220 N N . ALA B 1 280 ? 9.028 -4.146 49.042 1.00 34.30 297 ALA B N 1
ATOM 5221 C CA . ALA B 1 280 ? 8.919 -3.021 49.972 1.00 29.99 297 ALA B CA 1
ATOM 5222 C C . ALA B 1 280 ? 9.525 -1.760 49.364 1.00 42.60 297 ALA B C 1
ATOM 5223 O O . ALA B 1 280 ? 10.593 -1.794 48.734 1.00 35.43 297 ALA B O 1
ATOM 5225 N N . SER B 1 281 ? 8.825 -0.647 49.534 1.00 29.92 298 SER B N 1
ATOM 5226 C CA . SER B 1 281 ? 9.309 0.617 49.001 1.00 32.95 298 SER B CA 1
ATOM 5227 C C . SER B 1 281 ? 10.133 1.345 50.055 1.00 33.50 298 SER B C 1
ATOM 5228 O O . SER B 1 281 ? 10.081 1.018 51.248 1.00 34.86 298 SER B O 1
ATOM 5231 N N . ILE B 1 282 ? 10.911 2.329 49.597 1.00 35.27 299 ILE B N 1
ATOM 5232 C CA . ILE B 1 282 ? 11.602 3.228 50.525 1.00 34.33 299 ILE B CA 1
ATOM 5233 C C . ILE B 1 282 ? 10.589 3.990 51.359 1.00 39.20 299 ILE B C 1
ATOM 5234 O O . ILE B 1 282 ? 10.788 4.203 52.562 1.00 40.68 299 ILE B O 1
ATOM 5239 N N . ASP B 1 283 ? 9.462 4.364 50.748 1.00 38.20 300 ASP B N 1
ATOM 5240 C CA . ASP B 1 283 ? 8.382 4.967 51.519 1.00 36.05 300 ASP B CA 1
ATOM 5241 C C . ASP B 1 283 ? 7.953 4.086 52.693 1.00 36.82 300 ASP B C 1
ATOM 5242 O O . ASP B 1 283 ? 7.677 4.595 53.780 1.00 34.77 300 ASP B O 1
ATOM 5247 N N . ASP B 1 284 ? 7.831 2.772 52.477 1.00 33.52 301 ASP B N 1
ATOM 5248 C CA . ASP B 1 284 ? 7.471 1.871 53.578 1.00 32.34 301 ASP B CA 1
ATOM 5249 C C . ASP B 1 284 ? 8.528 1.870 54.665 1.00 42.35 301 ASP B C 1
ATOM 5250 O O . ASP B 1 284 ? 8.204 1.780 55.856 1.00 40.32 301 ASP B O 1
ATOM 5255 N N . LEU B 1 285 ? 9.800 1.901 54.271 1.00 42.17 302 LEU B N 1
ATOM 5256 C CA . LEU B 1 285 ? 10.877 1.954 55.247 1.00 40.83 302 LEU B CA 1
ATOM 5257 C C . LEU B 1 285 ? 10.831 3.243 56.061 1.00 39.55 302 LEU B C 1
ATOM 5258 O O . LEU B 1 285 ? 11.052 3.216 57.277 1.00 36.87 302 LEU B O 1
ATOM 5263 N N . HIS B 1 286 ? 10.568 4.382 55.404 1.00 34.99 303 HIS B N 1
ATOM 5264 C CA . HIS B 1 286 ? 10.477 5.660 56.110 1.00 38.17 303 HIS B CA 1
ATOM 5265 C C . HIS B 1 286 ? 9.375 5.628 57.162 1.00 34.60 303 HIS B C 1
ATOM 5266 O O . HIS B 1 286 ? 9.525 6.208 58.244 1.00 42.74 303 HIS B O 1
ATOM 5273 N N . ALA B 1 287 ? 8.251 4.975 56.852 1.00 38.03 304 ALA B N 1
ATOM 5274 C CA . ALA B 1 287 ? 7.135 4.921 57.793 1.00 40.37 304 ALA B CA 1
ATOM 5275 C C . ALA B 1 287 ? 7.489 4.099 59.033 1.00 42.98 304 ALA B C 1
ATOM 5276 O O . ALA B 1 287 ? 7.139 4.477 60.164 1.00 39.28 304 ALA B O 1
ATOM 5278 N N . LEU B 1 288 ? 8.173 2.967 58.843 1.00 42.08 305 LEU B N 1
ATOM 5279 C CA . LEU B 1 288 ? 8.644 2.198 59.995 1.00 46.44 305 LEU B CA 1
ATOM 5280 C C . LEU B 1 288 ? 9.679 2.992 60.780 1.00 51.95 305 LEU B C 1
ATOM 5281 O O . LEU B 1 288 ? 9.644 3.041 62.021 1.00 43.61 305 LEU B O 1
ATOM 5286 N N . SER B 1 289 ? 10.595 3.637 60.060 1.00 42.79 306 SER B N 1
ATOM 5287 C CA . SER B 1 289 ? 11.606 4.482 60.681 1.00 38.10 306 SER B CA 1
ATOM 5288 C C . SER B 1 289 ? 10.972 5.596 61.518 1.00 42.34 306 SER B C 1
ATOM 5289 O O . SER B 1 289 ? 11.421 5.874 62.645 1.00 41.61 306 SER B O 1
ATOM 5292 N N . ALA B 1 290 ? 9.905 6.223 61.002 1.00 38.49 307 ALA B N 1
ATOM 5293 C CA . ALA B 1 290 ? 9.241 7.296 61.743 1.00 41.37 307 ALA B CA 1
ATOM 5294 C C . ALA B 1 290 ? 8.656 6.790 63.059 1.00 36.40 307 ALA B C 1
ATOM 5295 O O . ALA B 1 290 ? 8.648 7.514 64.063 1.00 40.45 307 ALA B O 1
ATOM 5297 N N . ALA B 1 291 ? 8.131 5.562 63.058 1.00 38.32 308 ALA B N 1
ATOM 5298 C CA . ALA B 1 291 ? 7.572 4.961 64.269 1.00 43.60 308 ALA B CA 1
ATOM 5299 C C . ALA B 1 291 ? 8.662 4.711 65.305 1.00 39.89 308 ALA B C 1
ATOM 5300 O O . ALA B 1 291 ? 8.489 5.014 66.493 1.00 43.32 308 ALA B O 1
ATOM 5302 N N . GLN B 1 292 ? 9.784 4.125 64.870 1.00 41.80 309 GLN B N 1
ATOM 5303 C CA . GLN B 1 292 ? 10.962 3.987 65.720 1.00 42.91 309 GLN B CA 1
ATOM 5304 C C . GLN B 1 292 ? 11.356 5.323 66.343 1.00 41.03 309 GLN B C 1
ATOM 5305 O O . GLN B 1 292 ? 11.595 5.412 67.556 1.00 37.67 309 GLN B O 1
ATOM 5311 N N . ALA B 1 293 ? 11.397 6.385 65.528 1.00 36.31 310 ALA B N 1
ATOM 5312 C CA . ALA B 1 293 ? 11.816 7.693 66.030 1.00 43.95 310 ALA B CA 1
ATOM 5313 C C . ALA B 1 293 ? 10.863 8.207 67.099 1.00 44.64 310 ALA B C 1
ATOM 5314 O O . ALA B 1 293 ? 11.295 8.787 68.102 1.00 42.86 310 ALA B O 1
ATOM 5316 N N . PHE B 1 294 ? 9.557 8.054 66.873 1.00 39.68 311 PHE B N 1
ATOM 5317 C CA . PHE B 1 294 ? 8.591 8.545 67.843 1.00 44.28 311 PHE B CA 1
ATOM 5318 C C . PHE B 1 294 ? 8.740 7.800 69.161 1.00 39.33 311 PHE B C 1
ATOM 5319 O O . PHE B 1 294 ? 8.758 8.412 70.235 1.00 45.57 311 PHE B O 1
ATOM 5327 N N . GLU B 1 295 ? 8.876 6.470 69.094 1.00 42.94 312 GLU B N 1
ATOM 5328 C CA . GLU B 1 295 ? 9.026 5.685 70.314 1.00 44.68 312 GLU B CA 1
ATOM 5329 C C . GLU B 1 295 ? 10.324 6.029 71.037 1.00 44.20 312 GLU B C 1
ATOM 5330 O O . GLU B 1 295 ? 10.352 6.106 72.272 1.00 42.24 312 GLU B O 1
ATOM 5336 N N . LEU B 1 296 ? 11.407 6.260 70.290 1.00 43.70 313 LEU B N 1
ATOM 5337 C CA . LEU B 1 296 ? 12.678 6.562 70.943 1.00 45.28 313 LEU B CA 1
ATOM 5338 C C . LEU B 1 296 ? 12.678 7.945 71.595 1.00 43.90 313 LEU B C 1
ATOM 5339 O O . LEU B 1 296 ? 13.291 8.126 72.657 1.00 48.95 313 LEU B O 1
ATOM 5344 N N . GLU B 1 297 ? 11.997 8.925 70.993 1.00 45.68 314 GLU B N 1
ATOM 5345 C CA . GLU B 1 297 ? 11.893 10.225 71.649 1.00 40.85 314 GLU B CA 1
ATOM 5346 C C . GLU B 1 297 ? 10.942 10.168 72.848 1.00 45.52 314 GLU B C 1
ATOM 5347 O O . GLU B 1 297 ? 11.103 10.935 73.807 1.00 41.04 314 GLU B O 1
ATOM 5353 N N . GLY B 1 298 ? 9.954 9.271 72.811 1.00 44.62 315 GLY B N 1
ATOM 5354 C CA . GLY B 1 298 ? 9.150 9.022 73.993 1.00 43.71 315 GLY B CA 1
ATOM 5355 C C . GLY B 1 298 ? 9.952 8.371 75.107 1.00 41.00 315 GLY B C 1
ATOM 5356 O O . GLY B 1 298 ? 9.835 8.752 76.277 1.00 43.59 315 GLY B O 1
ATOM 5357 N N . LEU B 1 299 ? 10.787 7.385 74.760 1.00 39.78 316 LEU B N 1
ATOM 5358 C CA . LEU B 1 299 ? 11.647 6.778 75.771 1.00 44.57 316 LEU B CA 1
ATOM 5359 C C . LEU B 1 299 ? 12.625 7.798 76.335 1.00 46.40 316 LEU B C 1
ATOM 5360 O O . LEU B 1 299 ? 12.953 7.757 77.526 1.00 41.29 316 LEU B O 1
ATOM 5365 N N . ARG B 1 300 ? 13.091 8.728 75.494 1.00 40.08 317 ARG B N 1
ATOM 5366 C CA . ARG B 1 300 ? 13.948 9.810 75.967 1.00 39.16 317 ARG B CA 1
ATOM 5367 C C . ARG B 1 300 ? 13.235 10.659 77.016 1.00 47.21 317 ARG B C 1
ATOM 5368 O O . ARG B 1 300 ? 13.783 10.929 78.092 1.00 45.37 317 ARG B O 1
ATOM 5376 N N . ALA B 1 301 ? 12.007 11.098 76.710 1.00 44.58 318 ALA B N 1
ATOM 5377 C CA . ALA B 1 301 ? 11.232 11.888 77.658 1.00 41.13 318 ALA B CA 1
ATOM 5378 C C . ALA B 1 301 ? 10.966 11.111 78.946 1.00 49.15 318 ALA B C 1
ATOM 5379 O O . ALA B 1 301 ? 10.996 11.679 80.046 1.00 48.45 318 ALA B O 1
ATOM 5381 N N . SER B 1 302 ? 10.686 9.814 78.818 1.00 44.08 319 SER B N 1
ATOM 5382 C CA . SER B 1 302 ? 10.381 8.994 79.973 1.00 46.04 319 SER B CA 1
ATOM 5383 C C . SER B 1 302 ? 11.623 8.764 80.823 1.00 44.85 319 SER B C 1
ATOM 5384 O O . SER B 1 302 ? 11.545 8.779 82.060 1.00 41.21 319 SER B O 1
ATOM 5387 N N . PHE B 1 303 ? 12.777 8.561 80.182 1.00 38.86 320 PHE B N 1
ATOM 5388 C CA . PHE B 1 303 ? 14.027 8.512 80.931 1.00 45.86 320 PHE B CA 1
ATOM 5389 C C . PHE B 1 303 ? 14.274 9.811 81.693 1.00 45.56 320 PHE B C 1
ATOM 5390 O O . PHE B 1 303 ? 14.736 9.780 82.837 1.00 47.18 320 PHE B O 1
ATOM 5398 N N . ALA B 1 304 ? 13.955 10.956 81.086 1.00 42.70 321 ALA B N 1
ATOM 5399 C CA . ALA B 1 304 ? 14.092 12.228 81.790 1.00 40.85 321 ALA B CA 1
ATOM 5400 C C . ALA B 1 304 ? 13.205 12.280 83.032 1.00 45.64 321 ALA B C 1
ATOM 5401 O O . ALA B 1 304 ? 13.602 12.852 84.052 1.00 43.85 321 ALA B O 1
ATOM 5403 N N . GLU B 1 305 ? 12.003 11.694 82.973 1.00 42.33 322 GLU B N 1
ATOM 5404 C CA . GLU B 1 305 ? 11.156 11.676 84.165 1.00 44.59 322 GLU B CA 1
ATOM 5405 C C . GLU B 1 305 ? 11.733 10.743 85.227 1.00 41.93 322 GLU B C 1
ATOM 5406 O O . GLU B 1 305 ? 11.667 11.044 86.425 1.00 48.01 322 GLU B O 1
ATOM 5412 N N . LEU B 1 306 ? 12.316 9.616 84.804 1.00 42.44 323 LEU B N 1
ATOM 5413 C CA . LEU B 1 306 ? 12.955 8.699 85.745 1.00 47.47 323 LEU B CA 1
ATOM 5414 C C . LEU B 1 306 ? 14.107 9.370 86.485 1.00 47.47 323 LEU B C 1
ATOM 5415 O O . LEU B 1 306 ? 14.229 9.236 87.711 1.00 41.65 323 LEU B O 1
ATOM 5420 N N . ASP B 1 307 ? 14.976 10.081 85.754 1.00 40.37 324 ASP B N 1
ATOM 5421 C CA . ASP B 1 307 ? 16.084 10.791 86.392 1.00 39.65 324 ASP B CA 1
ATOM 5422 C C . ASP B 1 307 ? 15.565 11.878 87.322 1.00 47.82 324 ASP B C 1
ATOM 5423 O O . ASP B 1 307 ? 16.123 12.107 88.403 1.00 48.98 324 ASP B O 1
ATOM 5428 N N . SER B 1 308 ? 14.480 12.548 86.926 1.00 44.21 325 SER B N 1
ATOM 5429 C CA . SER B 1 308 ? 13.843 13.515 87.813 1.00 39.80 325 SER B CA 1
ATOM 5430 C C . SER B 1 308 ? 13.385 12.860 89.114 1.00 37.89 325 SER B C 1
ATOM 5431 O O . SER B 1 308 ? 13.487 13.461 90.192 1.00 41.56 325 SER B O 1
ATOM 5434 N N . ARG B 1 309 ? 12.841 11.645 89.031 1.00 40.62 326 ARG B N 1
ATOM 5435 C CA . ARG B 1 309 ? 12.332 11.008 90.240 1.00 49.05 326 ARG B CA 1
ATOM 5436 C C . ARG B 1 309 ? 13.469 10.648 91.186 1.00 42.97 326 ARG B C 1
ATOM 5437 O O . ARG B 1 309 ? 13.340 10.809 92.405 1.00 40.16 326 ARG B O 1
ATOM 5445 N N . PHE B 1 310 ? 14.589 10.157 90.642 1.00 38.97 327 PHE B N 1
ATOM 5446 C CA . PHE B 1 310 ? 15.764 9.897 91.468 1.00 45.21 327 PHE B CA 1
ATOM 5447 C C . PHE B 1 310 ? 16.317 11.177 92.069 1.00 44.17 327 PHE B C 1
ATOM 5448 O O . PHE B 1 310 ? 16.710 11.196 93.246 1.00 38.74 327 PHE B O 1
ATOM 5456 N N . ARG B 1 311 ? 16.344 12.256 91.285 1.00 38.98 328 ARG B N 1
ATOM 5457 C CA . ARG B 1 311 ? 16.711 13.553 91.835 1.00 43.19 328 ARG B CA 1
ATOM 5458 C C . ARG B 1 311 ? 15.830 13.891 93.026 1.00 44.76 328 ARG B C 1
ATOM 5459 O O . ARG B 1 311 ? 16.325 14.284 94.083 1.00 47.18 328 ARG B O 1
ATOM 5467 N N . GLN B 1 312 ? 14.513 13.726 92.866 1.00 40.93 329 GLN B N 1
ATOM 5468 C CA . GLN B 1 312 ? 13.576 14.073 93.921 1.00 43.69 329 GLN B CA 1
ATOM 5469 C C . GLN B 1 312 ? 13.739 13.156 95.131 1.00 48.01 329 GLN B C 1
ATOM 5470 O O . GLN B 1 312 ? 13.745 13.631 96.277 1.00 47.60 329 GLN B O 1
ATOM 5476 N N . LEU B 1 313 ? 13.876 11.841 94.901 1.00 36.95 330 LEU B N 1
ATOM 5477 C CA . LEU B 1 313 ? 14.082 10.924 96.026 1.00 45.16 330 LEU B CA 1
ATOM 5478 C C . LEU B 1 313 ? 15.354 11.259 96.788 1.00 41.19 330 LEU B C 1
ATOM 5479 O O . LEU B 1 313 ? 15.378 11.191 98.021 1.00 41.44 330 LEU B O 1
ATOM 5484 N N . SER B 1 314 ? 16.420 11.642 96.078 1.00 40.59 331 SER B N 1
ATOM 5485 C CA . SER B 1 314 ? 17.653 11.979 96.776 1.00 41.52 331 SER B CA 1
ATOM 5486 C C . SER B 1 314 ? 17.471 13.217 97.643 1.00 43.13 331 SER B C 1
ATOM 5487 O O . SER B 1 314 ? 18.122 13.331 98.683 1.00 44.57 331 SER B O 1
ATOM 5490 N N . GLU B 1 315 ? 16.587 14.139 97.244 1.00 40.44 332 GLU B N 1
ATOM 5491 C CA . GLU B 1 315 ? 16.321 15.310 98.077 1.00 44.78 332 GLU B CA 1
ATOM 5492 C C . GLU B 1 315 ? 15.513 14.933 99.314 1.00 47.24 332 GLU B C 1
ATOM 5493 O O . GLU B 1 315 ? 15.807 15.396 100.422 1.00 47.24 332 GLU B O 1
ATOM 5499 N N . ILE B 1 316 ? 14.484 14.102 99.140 1.00 41.99 333 ILE B N 1
ATOM 5500 C CA . ILE B 1 316 ? 13.686 13.633 100.269 1.00 46.36 333 ILE B CA 1
ATOM 5501 C C . ILE B 1 316 ? 14.547 12.833 101.237 1.00 43.33 333 ILE B C 1
ATOM 5502 O O . ILE B 1 316 ? 14.556 13.092 102.446 1.00 42.12 333 ILE B O 1
ATOM 5507 N N . LEU B 1 317 ? 15.295 11.855 100.716 1.00 43.07 334 LEU B N 1
ATOM 5508 C CA . LEU B 1 317 ? 16.121 11.023 101.587 1.00 41.19 334 LEU B CA 1
ATOM 5509 C C . LEU B 1 317 ? 17.168 11.844 102.322 1.00 50.63 334 LEU B C 1
ATOM 5510 O O . LEU B 1 317 ? 17.436 11.590 103.500 1.00 43.19 334 LEU B O 1
ATOM 5515 N N . ASP B 1 318 ? 17.769 12.834 101.651 1.00 47.89 335 ASP B N 1
ATOM 5516 C CA . ASP B 1 318 ? 18.771 13.655 102.323 1.00 46.07 335 ASP B CA 1
ATOM 5517 C C . ASP B 1 318 ? 18.158 14.412 103.501 1.00 44.90 335 ASP B C 1
ATOM 5518 O O . ASP B 1 318 ? 18.758 14.477 104.578 1.00 44.61 335 ASP B O 1
ATOM 5523 N N . THR B 1 319 ? 16.957 14.980 103.316 1.00 44.25 336 THR B N 1
ATOM 5524 C CA . THR B 1 319 ? 16.294 15.708 104.398 1.00 49.58 336 THR B CA 1
ATOM 5525 C C . THR B 1 319 ? 15.870 14.773 105.525 1.00 47.97 336 THR B C 1
ATOM 5526 O O . THR B 1 319 ? 15.948 15.136 106.707 1.00 45.72 336 THR B O 1
ATOM 5530 N N . VAL B 1 320 ? 15.399 13.577 105.171 1.00 39.77 337 VAL B N 1
ATOM 5531 C CA . VAL B 1 320 ? 15.035 12.575 106.158 1.00 37.61 337 VAL B CA 1
ATOM 5532 C C . VAL B 1 320 ? 16.257 12.123 106.941 1.00 44.88 337 VAL B C 1
ATOM 5533 O O . VAL B 1 320 ? 16.228 12.032 108.182 1.00 40.67 337 VAL B O 1
ATOM 5537 N N . ILE B 1 321 ? 17.339 11.803 106.233 1.00 32.33 338 ILE B N 1
ATOM 5538 C CA . ILE B 1 321 ? 18.550 11.339 106.905 1.00 41.78 338 ILE B CA 1
ATOM 5539 C C . ILE B 1 321 ? 19.074 12.413 107.847 1.00 50.70 338 ILE B C 1
ATOM 5540 O O . ILE B 1 321 ? 19.494 12.125 108.975 1.00 44.79 338 ILE B O 1
ATOM 5545 N N . SER B 1 322 ? 19.034 13.669 107.400 1.00 39.96 339 SER B N 1
ATOM 5546 C CA . SER B 1 322 ? 19.493 14.789 108.212 1.00 47.45 339 SER B CA 1
ATOM 5547 C C . SER B 1 322 ? 18.756 14.849 109.551 1.00 52.16 339 SER B C 1
ATOM 5548 O O . SER B 1 322 ? 19.339 15.200 110.583 1.00 47.56 339 SER B O 1
ATOM 5551 N N . SER B 1 323 ? 17.470 14.515 109.544 1.00 43.29 340 SER B N 1
ATOM 5552 C CA . SER B 1 323 ? 16.671 14.550 110.752 1.00 47.78 340 SER B CA 1
ATOM 5553 C C . SER B 1 323 ? 16.965 13.351 111.651 1.00 44.41 340 SER B C 1
ATOM 5554 O O . SER B 1 323 ? 17.054 13.502 112.874 1.00 49.63 340 SER B O 1
ATOM 5557 N N . ILE B 1 324 ? 17.162 12.161 111.080 1.00 41.12 341 ILE B N 1
ATOM 5558 C CA . ILE B 1 324 ? 17.455 10.994 111.913 1.00 48.63 341 ILE B CA 1
ATOM 5559 C C . ILE B 1 324 ? 18.879 11.054 112.439 1.00 41.26 341 ILE B C 1
ATOM 5560 O O . ILE B 1 324 ? 19.151 10.643 113.570 1.00 43.95 341 ILE B O 1
ATOM 5565 N N . ALA B 1 325 ? 19.816 11.524 111.609 1.00 37.86 342 ALA B N 1
ATOM 5566 C CA . ALA B 1 325 ? 21.229 11.523 111.968 1.00 42.18 342 ALA B CA 1
ATOM 5567 C C . ALA B 1 325 ? 21.540 12.454 113.141 1.00 47.42 342 ALA B C 1
ATOM 5568 O O . ALA B 1 325 ? 22.535 12.232 113.840 1.00 51.15 342 ALA B O 1
ATOM 5570 N N . LYS B 1 326 ? 20.729 13.491 113.370 1.00 48.82 343 LYS B N 1
ATOM 5571 C CA . LYS B 1 326 ? 20.933 14.318 114.555 1.00 51.81 343 LYS B CA 1
ATOM 5572 C C . LYS B 1 326 ? 20.698 13.513 115.826 1.00 50.14 343 LYS B C 1
ATOM 5573 O O . LYS B 1 326 ? 21.373 13.735 116.838 1.00 58.86 343 LYS B O 1
ATOM 5579 N N . ILE B 1 327 ? 19.768 12.559 115.776 1.00 48.20 344 ILE B N 1
ATOM 5580 C CA . ILE B 1 327 ? 19.519 11.659 116.896 1.00 51.01 344 ILE B CA 1
ATOM 5581 C C . ILE B 1 327 ? 20.541 10.527 116.919 1.00 52.80 344 ILE B C 1
ATOM 5582 O O . ILE B 1 327 ? 21.180 10.273 117.946 1.00 53.91 344 ILE B O 1
ATOM 5587 N N . ASP B 1 328 ? 20.716 9.828 115.784 1.00 51.11 345 ASP B N 1
ATOM 5588 C CA . ASP B 1 328 ? 21.611 8.669 115.686 1.00 43.59 345 ASP B CA 1
ATOM 5589 C C . ASP B 1 328 ? 22.913 9.088 115.012 1.00 47.12 345 ASP B C 1
ATOM 5590 O O . ASP B 1 328 ? 23.028 9.047 113.783 1.00 44.67 345 ASP B O 1
ATOM 5595 N N . GLU B 1 329 ? 23.918 9.418 115.824 1.00 45.43 346 GLU B N 1
ATOM 5596 C CA . GLU B 1 329 ? 25.191 9.915 115.316 1.00 45.24 346 GLU B CA 1
ATOM 5597 C C . GLU B 1 329 ? 26.022 8.856 114.596 1.00 40.27 346 GLU B C 1
ATOM 5598 O O . GLU B 1 329 ? 27.113 9.181 114.124 1.00 45.82 346 GLU B O 1
ATOM 5604 N N . ARG B 1 330 ? 25.581 7.610 114.521 1.00 39.94 347 ARG B N 1
ATOM 5605 C CA . ARG B 1 330 ? 26.340 6.600 113.787 1.00 43.27 347 ARG B CA 1
ATOM 5606 C C . ARG B 1 330 ? 25.776 6.333 112.392 1.00 41.36 347 ARG B C 1
ATOM 5607 O O . ARG B 1 330 ? 26.433 5.657 111.596 1.00 43.93 347 ARG B O 1
ATOM 5615 N N . LEU B 1 331 ? 24.593 6.872 112.087 1.00 43.48 348 LEU B N 1
ATOM 5616 C CA . LEU B 1 331 ? 23.899 6.574 110.838 1.00 46.94 348 LEU B CA 1
ATOM 5617 C C . LEU B 1 331 ? 24.735 6.956 109.623 1.00 46.75 348 LEU B C 1
ATOM 5618 O O . LEU B 1 331 ? 24.895 6.160 108.688 1.00 44.80 348 LEU B O 1
ATOM 5623 N N . ILE B 1 332 ? 25.257 8.181 109.598 1.00 46.37 349 ILE B N 1
ATOM 5624 C CA . ILE B 1 332 ? 25.972 8.633 108.405 1.00 50.19 349 ILE B CA 1
ATOM 5625 C C . ILE B 1 332 ? 27.202 7.767 108.169 1.00 47.74 349 ILE B C 1
ATOM 5626 O O . ILE B 1 332 ? 27.459 7.313 107.041 1.00 47.06 349 ILE B O 1
ATOM 5631 N N . GLY B 1 333 ? 27.946 7.477 109.236 1.00 42.45 350 GLY B N 1
ATOM 5632 C CA . GLY B 1 333 ? 29.079 6.572 109.116 1.00 42.99 350 GLY B CA 1
ATOM 5633 C C . GLY B 1 333 ? 28.694 5.234 108.512 1.00 56.36 350 GLY B C 1
ATOM 5634 O O . GLY B 1 333 ? 29.435 4.666 107.702 1.00 54.23 350 GLY B O 1
ATOM 5635 N N . ARG B 1 334 ? 27.513 4.725 108.870 1.00 52.73 351 ARG B N 1
ATOM 5636 C CA A ARG B 1 334 ? 27.038 3.467 108.296 0.58 50.54 351 ARG B CA 1
ATOM 5637 C CA B ARG B 1 334 ? 27.081 3.464 108.283 0.42 50.36 351 ARG B CA 1
ATOM 5638 C C . ARG B 1 334 ? 26.644 3.618 106.826 1.00 51.47 351 ARG B C 1
ATOM 5639 O O . ARG B 1 334 ? 26.779 2.669 106.048 1.00 53.07 351 ARG B O 1
ATOM 5654 N N . LEU B 1 335 ? 26.144 4.791 106.428 1.00 45.33 352 LEU B N 1
ATOM 5655 C CA . LEU B 1 335 ? 25.750 4.987 105.034 1.00 47.35 352 LEU B CA 1
ATOM 5656 C C . LEU B 1 335 ? 26.968 5.067 104.121 1.00 53.99 352 LEU B C 1
ATOM 5657 O O . LEU B 1 335 ? 26.941 4.567 102.991 1.00 61.08 352 LEU B O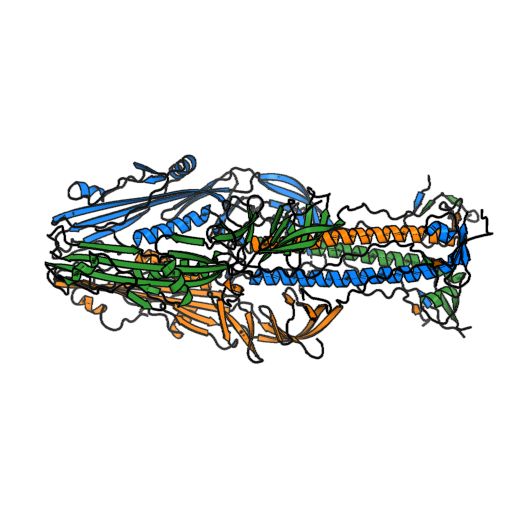 1
ATOM 5662 N N . ILE B 1 336 ? 28.050 5.686 104.600 1.00 46.38 353 ILE B N 1
ATOM 5663 C CA . ILE B 1 336 ? 29.285 5.796 103.835 1.00 54.02 353 ILE B CA 1
ATOM 5664 C C . ILE B 1 336 ? 30.290 4.706 104.172 1.00 50.71 353 ILE B C 1
ATOM 5665 O O . ILE B 1 336 ? 31.404 4.726 103.634 1.00 61.71 353 ILE B O 1
ATOM 5670 N N . LYS B 1 337 ? 29.935 3.755 105.032 1.00 51.29 354 LYS B N 1
ATOM 5671 C CA . LYS B 1 337 ? 30.831 2.682 105.472 1.00 57.31 354 LYS B CA 1
ATOM 5672 C C . LYS B 1 337 ? 32.173 3.250 105.949 1.00 56.06 354 LYS B C 1
ATOM 5673 O O . LYS B 1 337 ? 33.214 3.123 105.310 1.00 69.83 354 LYS B O 1
ATOM 5679 N N . ALA B 1 338 ? 32.111 3.890 107.119 1.00 51.24 355 ALA B N 1
ATOM 5680 C CA . ALA B 1 338 ? 33.296 4.493 107.707 1.00 61.55 355 ALA B CA 1
ATOM 5681 C C . ALA B 1 338 ? 33.092 4.563 109.209 1.00 63.41 355 ALA B C 1
ATOM 5682 O O . ALA B 1 338 ? 31.960 4.802 109.653 1.00 61.12 355 ALA B O 1
ATOM 5684 N N . PRO B 1 339 ? 34.151 4.349 110.029 1.00 65.57 356 PRO B N 1
ATOM 5685 C CA . PRO B 1 339 ? 33.976 4.343 111.495 1.00 58.55 356 PRO B CA 1
ATOM 5686 C C . PRO B 1 339 ? 33.948 5.755 112.071 1.00 59.02 356 PRO B C 1
ATOM 5687 O O . PRO B 1 339 ? 34.859 6.200 112.776 1.00 56.13 356 PRO B O 1
ATOM 5691 N N . VAL B 1 340 ? 32.879 6.498 111.765 1.00 55.29 357 VAL B N 1
ATOM 5692 C CA . VAL B 1 340 ? 32.748 7.881 112.207 1.00 54.65 357 VAL B CA 1
ATOM 5693 C C . VAL B 1 340 ? 31.394 8.092 112.878 1.00 51.38 357 VAL B C 1
ATOM 5694 O O . VAL B 1 340 ? 30.401 7.439 112.542 1.00 58.81 357 VAL B O 1
ATOM 5698 N N . SER B 1 341 ? 31.367 9.017 113.843 1.00 44.06 358 SER B N 1
ATOM 5699 C CA . SER B 1 341 ? 30.139 9.601 114.366 1.00 41.60 358 SER B CA 1
ATOM 5700 C C . SER B 1 341 ? 30.034 11.047 113.892 1.00 47.59 358 SER B C 1
ATOM 5701 O O . SER B 1 341 ? 31.050 11.723 113.703 1.00 51.90 358 SER B O 1
ATOM 5704 N N . SER B 1 342 ? 28.806 11.521 113.696 1.00 48.11 359 SER B N 1
ATOM 5705 C CA . SER B 1 342 ? 28.565 12.854 113.160 1.00 38.75 359 SER B CA 1
ATOM 5706 C C . SER B 1 342 ? 28.120 13.827 114.254 1.00 42.57 359 SER B C 1
ATOM 5707 O O . SER B 1 342 ? 27.667 13.435 115.323 1.00 42.34 359 SER B O 1
ATOM 5710 N N . ARG B 1 343 ? 28.243 15.114 113.953 1.00 43.18 360 ARG B N 1
ATOM 5711 C CA . ARG B 1 343 ? 27.783 16.170 114.851 1.00 42.97 360 ARG B CA 1
ATOM 5712 C C . ARG B 1 343 ? 27.278 17.295 113.969 1.00 40.06 360 ARG B C 1
ATOM 5713 O O . ARG B 1 343 ? 28.066 17.934 113.265 1.00 48.68 360 ARG B O 1
ATOM 5721 N N . PHE B 1 344 ? 25.978 17.533 113.989 1.00 45.04 361 PHE B N 1
ATOM 5722 C CA . PHE B 1 344 ? 25.437 18.582 113.143 1.00 48.49 361 PHE B CA 1
ATOM 5723 C C . PHE B 1 344 ? 25.726 19.941 113.751 1.00 52.02 361 PHE B C 1
ATOM 5724 O O . PHE B 1 344 ? 25.580 20.140 114.962 1.00 49.60 361 PHE B O 1
ATOM 5732 N N . ILE B 1 345 ? 26.192 20.857 112.911 1.00 45.81 362 ILE B N 1
ATOM 5733 C CA . ILE B 1 345 ? 26.406 22.237 113.320 1.00 48.29 362 ILE B CA 1
ATOM 5734 C C . ILE B 1 345 ? 25.382 23.174 112.714 1.00 54.43 362 ILE B C 1
ATOM 5735 O O . ILE B 1 345 ? 25.334 24.354 113.102 1.00 58.61 362 ILE B O 1
ATOM 5740 N N . SER B 1 346 ? 24.570 22.692 111.781 1.00 57.29 363 SER B N 1
ATOM 5741 C CA . SER B 1 346 ? 23.401 23.404 111.284 1.00 62.97 363 SER B CA 1
ATOM 5742 C C . SER B 1 346 ? 22.380 22.359 110.837 1.00 57.20 363 SER B C 1
ATOM 5743 O O . SER B 1 346 ? 22.492 21.177 111.185 1.00 49.07 363 SER B O 1
ATOM 5746 N N . GLU B 1 347 ? 21.378 22.794 110.066 1.00 58.06 364 GLU B N 1
ATOM 5747 C CA . GLU B 1 347 ? 20.369 21.862 109.567 1.00 56.32 364 GLU B CA 1
ATOM 5748 C C . GLU B 1 347 ? 21.004 20.791 108.702 1.00 50.60 364 GLU B C 1
ATOM 5749 O O . GLU B 1 347 ? 20.786 19.592 108.914 1.00 48.85 364 GLU B O 1
ATOM 5755 N N . ASP B 1 348 ? 21.806 21.209 107.726 1.00 51.24 365 ASP B N 1
ATOM 5756 C CA . ASP B 1 348 ? 22.380 20.296 106.752 1.00 64.18 365 ASP B CA 1
ATOM 5757 C C . ASP B 1 348 ? 23.849 19.985 106.994 1.00 54.85 365 ASP B C 1
ATOM 5758 O O . ASP B 1 348 ? 24.332 18.962 106.499 1.00 53.66 365 ASP B O 1
ATOM 5763 N N . LYS B 1 349 ? 24.572 20.824 107.735 1.00 47.06 366 LYS B N 1
ATOM 5764 C CA . LYS B 1 349 ? 26.015 20.673 107.868 1.00 45.44 366 LYS B CA 1
ATOM 5765 C C . LYS B 1 349 ? 26.377 19.893 109.126 1.00 49.11 366 LYS B C 1
ATOM 5766 O O . LYS B 1 349 ? 25.772 20.075 110.184 1.00 51.37 366 LYS B O 1
ATOM 5772 N N . PHE B 1 350 ? 27.357 19.003 108.996 1.00 41.47 367 PHE B N 1
ATOM 5773 C CA . PHE B 1 350 ? 27.782 18.179 110.116 1.00 43.75 367 PHE B CA 1
ATOM 5774 C C . PHE B 1 350 ? 29.280 17.957 110.029 1.00 47.27 367 PHE B C 1
ATOM 5775 O O . PHE B 1 350 ? 29.869 17.981 108.943 1.00 44.85 367 PHE B O 1
ATOM 5783 N N . LEU B 1 351 ? 29.875 17.744 111.193 1.00 40.10 368 LEU B N 1
ATOM 5784 C CA . LEU B 1 351 ? 31.252 17.324 111.349 1.00 40.59 368 LEU B CA 1
ATOM 5785 C C . LEU B 1 351 ? 31.294 15.811 111.455 1.00 40.33 368 LEU B C 1
ATOM 5786 O O . LEU B 1 351 ? 30.294 15.156 111.761 1.00 40.62 368 LEU B O 1
ATOM 5791 N N . LEU B 1 352 ? 32.473 15.259 111.236 1.00 40.80 369 LEU B N 1
ATOM 5792 C CA . LEU B 1 352 ? 32.697 13.836 111.437 1.00 43.12 369 LEU B CA 1
ATOM 5793 C C . LEU B 1 352 ? 33.817 13.649 112.449 1.00 44.33 369 LEU B C 1
ATOM 5794 O O . LEU B 1 352 ? 34.909 14.211 112.294 1.00 53.03 369 LEU B O 1
ATOM 5799 N N . HIS B 1 353 ? 33.542 12.866 113.483 1.00 47.01 370 HIS B N 1
ATOM 5800 C CA . HIS B 1 353 ? 34.539 12.532 114.489 1.00 41.53 370 HIS B CA 1
ATOM 5801 C C . HIS B 1 353 ? 35.070 11.131 114.227 1.00 50.09 370 HIS B C 1
ATOM 5802 O O . HIS B 1 353 ? 34.294 10.221 113.927 1.00 47.89 370 HIS B O 1
ATOM 5809 N N . GLN B 1 354 ? 36.383 10.954 114.364 1.00 51.13 371 GLN B N 1
ATOM 5810 C CA . GLN B 1 354 ? 37.032 9.692 114.054 1.00 59.92 371 GLN B CA 1
ATOM 5811 C C . GLN B 1 354 ? 37.980 9.290 115.179 1.00 66.21 371 GLN B C 1
ATOM 5812 O O . GLN B 1 354 ? 38.351 10.095 116.030 1.00 59.12 371 GLN B O 1
ATOM 5818 N N . CYS B 1 355 ? 38.392 8.023 115.137 1.00 80.06 372 CYS B N 1
ATOM 5819 C CA . CYS B 1 355 ? 39.334 7.380 116.075 1.00 93.17 372 CYS B CA 1
ATOM 5820 C C . CYS B 1 355 ? 38.965 7.703 117.531 1.00 91.80 372 CYS B C 1
ATOM 5821 O O . CYS B 1 355 ? 38.402 6.853 118.229 1.00 89.48 372 CYS B O 1
ATOM 5824 N N . VAL B 1 388 ? 22.303 -23.271 111.453 1.00 101.44 405 VAL B N 1
ATOM 5825 C CA . VAL B 1 388 ? 22.685 -23.874 112.725 1.00 100.00 405 VAL B CA 1
ATOM 5826 C C . VAL B 1 388 ? 24.106 -23.427 113.113 1.00 87.00 405 VAL B C 1
ATOM 5827 O O . VAL B 1 388 ? 25.077 -24.132 112.835 1.00 84.87 405 VAL B O 1
ATOM 5831 N N . VAL B 1 389 ? 24.239 -22.261 113.753 1.00 90.70 406 VAL B N 1
ATOM 5832 C CA . VAL B 1 389 ? 23.117 -21.422 114.184 1.00 86.81 406 VAL B CA 1
ATOM 5833 C C . VAL B 1 389 ? 22.457 -20.694 112.996 1.00 75.93 406 VAL B C 1
ATOM 5834 O O . VAL B 1 389 ? 23.126 -20.293 112.041 1.00 70.09 406 VAL B O 1
ATOM 5838 N N . ASP B 1 390 ? 21.132 -20.573 113.056 1.00 76.69 407 ASP B N 1
ATOM 5839 C CA . ASP B 1 390 ? 20.358 -20.087 111.922 1.00 71.52 407 ASP B CA 1
ATOM 5840 C C . ASP B 1 390 ? 20.740 -18.661 111.549 1.00 66.22 407 ASP B C 1
ATOM 5841 O O . ASP B 1 390 ? 20.824 -17.777 112.407 1.00 54.68 407 ASP B O 1
ATOM 5846 N N . GLU B 1 391 ? 20.971 -18.443 110.250 1.00 58.50 408 GLU B N 1
ATOM 5847 C CA . GLU B 1 391 ? 21.116 -17.098 109.732 1.00 63.75 408 GLU B CA 1
ATOM 5848 C C . GLU B 1 391 ? 19.817 -16.328 109.950 1.00 58.62 408 GLU B C 1
ATOM 5849 O O . GLU B 1 391 ? 18.744 -16.927 110.086 1.00 53.55 408 GLU B O 1
ATOM 5855 N N . PRO B 1 392 ? 19.893 -14.998 110.018 1.00 56.18 409 PRO B N 1
ATOM 5856 C CA . PRO B 1 392 ? 18.666 -14.203 110.143 1.00 55.81 409 PRO B CA 1
ATOM 5857 C C . PRO B 1 392 ? 17.720 -14.470 108.981 1.00 56.34 409 PRO B C 1
ATOM 5858 O O . PRO B 1 392 ? 18.143 -14.677 107.843 1.00 48.32 409 PRO B O 1
ATOM 5862 N N . ILE B 1 393 ? 16.427 -14.476 109.285 1.00 52.90 410 ILE B N 1
ATOM 5863 C CA . ILE B 1 393 ? 15.405 -14.618 108.260 1.00 43.25 410 ILE B CA 1
ATOM 5864 C C . ILE B 1 393 ? 15.255 -13.289 107.530 1.00 42.21 410 ILE B C 1
ATOM 5865 O O . ILE B 1 393 ? 15.049 -12.236 108.147 1.00 39.79 410 ILE B O 1
ATOM 5870 N N . GLY B 1 394 ? 15.397 -13.324 106.211 1.00 45.00 411 GLY B N 1
ATOM 5871 C CA . GLY B 1 394 ? 15.264 -12.104 105.442 1.00 39.90 411 GLY B CA 1
ATOM 5872 C C . GLY B 1 394 ? 13.816 -11.663 105.392 1.00 40.49 411 GLY B C 1
ATOM 5873 O O . GLY B 1 394 ? 12.894 -12.475 105.296 1.00 41.32 411 GLY B O 1
ATOM 5874 N N . ILE B 1 395 ? 13.613 -10.363 105.533 1.00 38.89 412 ILE B N 1
ATOM 5875 C CA . ILE B 1 395 ? 12.310 -9.754 105.299 1.00 39.13 412 ILE B CA 1
ATOM 5876 C C . ILE B 1 395 ? 12.451 -8.792 104.126 1.00 38.27 412 ILE B C 1
ATOM 5877 O O . ILE B 1 395 ? 13.346 -7.937 104.122 1.00 38.52 412 ILE B O 1
ATOM 5882 N N . ASP B 1 396 ? 11.585 -8.944 103.142 1.00 38.33 413 ASP B N 1
ATOM 5883 C CA . ASP B 1 396 ? 11.622 -8.151 101.904 1.00 40.26 413 ASP B CA 1
ATOM 5884 C C . ASP B 1 396 ? 10.477 -7.146 101.976 1.00 43.09 413 ASP B C 1
ATOM 5885 O O . ASP B 1 396 ? 9.312 -7.514 101.818 1.00 50.42 413 ASP B O 1
ATOM 5890 N N . ILE B 1 397 ? 10.808 -5.880 102.241 1.00 32.68 414 ILE B N 1
ATOM 5891 C CA . ILE B 1 397 ? 9.809 -4.817 102.217 1.00 33.12 414 ILE B CA 1
ATOM 5892 C C . ILE B 1 397 ? 9.665 -4.198 100.828 1.00 32.08 414 ILE B C 1
ATOM 5893 O O . ILE B 1 397 ? 8.774 -3.363 100.622 1.00 36.09 414 ILE B O 1
ATOM 5898 N N . TYR B 1 398 ? 10.517 -4.562 99.877 1.00 31.08 415 TYR B N 1
ATOM 5899 C CA . TYR B 1 398 ? 10.430 -3.927 98.560 1.00 36.71 415 TYR B CA 1
ATOM 5900 C C . TYR B 1 398 ? 9.550 -4.695 97.588 1.00 44.44 415 TYR B C 1
ATOM 5901 O O . TYR B 1 398 ? 8.716 -4.083 96.912 1.00 37.10 415 TYR B O 1
ATOM 5910 N N . ASN B 1 399 ? 9.702 -6.018 97.527 1.00 38.08 416 ASN B N 1
ATOM 5911 C CA . ASN B 1 399 ? 8.890 -6.880 96.660 1.00 41.50 416 ASN B CA 1
ATOM 5912 C C . ASN B 1 399 ? 8.937 -6.396 95.207 1.00 43.26 416 ASN B C 1
ATOM 5913 O O . ASN B 1 399 ? 7.913 -6.311 94.522 1.00 37.07 416 ASN B O 1
ATOM 5918 N N . PHE B 1 400 ? 10.138 -6.025 94.753 1.00 31.58 417 PHE B N 1
ATOM 5919 C CA . PHE B 1 400 ? 10.346 -5.663 93.359 1.00 40.61 417 PHE B CA 1
ATOM 5920 C C . PHE B 1 400 ? 10.336 -6.921 92.498 1.00 47.78 417 PHE B C 1
ATOM 5921 O O . PHE B 1 400 ? 10.817 -7.979 92.908 1.00 50.00 417 PHE B O 1
ATOM 5929 N N . SER B 1 401 ? 9.780 -6.806 91.297 1.00 47.56 418 SER B N 1
ATOM 5930 C CA . SER B 1 401 ? 9.867 -7.863 90.297 1.00 47.87 418 SER B CA 1
ATOM 5931 C C . SER B 1 401 ? 11.047 -7.608 89.367 1.00 41.66 418 SER B C 1
ATOM 5932 O O . SER B 1 401 ? 11.407 -6.461 89.095 1.00 42.79 418 SER B O 1
ATOM 5935 N N . ALA B 1 402 ? 11.650 -8.694 88.887 1.00 48.09 419 ALA B N 1
ATOM 5936 C CA . ALA B 1 402 ? 12.780 -8.580 87.980 1.00 52.56 419 ALA B CA 1
ATOM 5937 C C . ALA B 1 402 ? 12.372 -7.792 86.740 1.00 38.03 419 ALA B C 1
ATOM 5938 O O . ALA B 1 402 ? 11.280 -7.982 86.199 1.00 44.63 419 ALA B O 1
ATOM 5940 N N . LEU B 1 403 ? 13.213 -6.848 86.345 1.00 43.82 420 LEU B N 1
ATOM 5941 C CA . LEU B 1 403 ? 12.983 -6.137 85.097 1.00 48.52 420 LEU B CA 1
ATOM 5942 C C . LEU B 1 403 ? 13.222 -7.062 83.919 1.00 39.60 420 LEU B C 1
ATOM 5943 O O . LEU B 1 403 ? 14.142 -7.880 83.930 1.00 41.82 420 LEU B O 1
ATOM 5948 N N . TRP B 1 404 ? 12.393 -6.935 82.898 1.00 48.18 421 TRP B N 1
ATOM 5949 C CA . TRP B 1 404 ? 12.766 -7.463 81.597 1.00 42.08 421 TRP B CA 1
ATOM 5950 C C . TRP B 1 404 ? 13.662 -6.442 80.915 1.00 42.84 421 TRP B C 1
ATOM 5951 O O . TRP B 1 404 ? 13.363 -5.245 80.912 1.00 45.92 421 TRP B O 1
ATOM 5962 N N . TYR B 1 405 ? 14.790 -6.915 80.388 1.00 39.43 422 TYR B N 1
ATOM 5963 C CA . TYR B 1 405 ? 15.797 -6.112 79.730 1.00 39.80 422 TYR B CA 1
ATOM 5964 C C . TYR B 1 405 ? 15.679 -6.294 78.223 1.00 44.27 422 TYR B C 1
ATOM 5965 O O . TYR B 1 405 ? 15.549 -7.432 77.749 1.00 39.37 422 TYR B O 1
ATOM 5974 N N . PRO B 1 406 ? 15.731 -5.227 77.442 1.00 39.04 423 PRO B N 1
ATOM 5975 C CA . PRO B 1 406 ? 15.741 -5.382 75.982 1.00 38.73 423 PRO B CA 1
ATOM 5976 C C . PRO B 1 406 ? 17.075 -5.923 75.494 1.00 49.59 423 PRO B C 1
ATOM 5977 O O . PRO B 1 406 ? 18.070 -5.994 76.221 1.00 46.52 423 PRO B O 1
ATOM 5981 N N . SER B 1 407 ? 17.080 -6.296 74.219 1.00 46.43 424 SER B N 1
ATOM 5982 C CA . SER B 1 407 ? 18.246 -6.888 73.589 1.00 50.64 424 SER B CA 1
ATOM 5983 C C . SER B 1 407 ? 18.121 -6.675 72.086 1.00 44.91 424 SER B C 1
ATOM 5984 O O . SER B 1 407 ? 17.017 -6.653 71.539 1.00 45.03 424 SER B O 1
ATOM 5987 N N . ALA B 1 408 ? 19.263 -6.485 71.441 1.00 40.32 425 ALA B N 1
ATOM 5988 C CA . ALA B 1 408 ? 19.305 -6.408 69.989 1.00 47.97 425 ALA B CA 1
ATOM 5989 C C . ALA B 1 408 ? 18.613 -7.617 69.366 1.00 59.37 425 ALA B C 1
ATOM 5990 O O . ALA B 1 408 ? 18.903 -8.765 69.713 1.00 57.38 425 ALA B O 1
ATOM 5992 N N . ALA B 1 409 ? 17.658 -7.344 68.481 1.00 57.17 426 ALA B N 1
ATOM 5993 C CA . ALA B 1 409 ? 16.974 -8.373 67.707 1.00 66.26 426 ALA B CA 1
ATOM 5994 C C . ALA B 1 409 ? 17.681 -8.506 66.362 1.00 63.77 426 ALA B C 1
ATOM 5995 O O . ALA B 1 409 ? 17.744 -7.544 65.590 1.00 76.70 426 ALA B O 1
ATOM 5997 N N . GLU B 1 410 ? 18.233 -9.684 66.092 1.00 61.62 427 GLU B N 1
ATOM 5998 C CA . GLU B 1 410 ? 18.947 -9.935 64.842 1.00 67.11 427 GLU B CA 1
ATOM 5999 C C . GLU B 1 410 ? 18.025 -10.723 63.915 1.00 48.53 427 GLU B C 1
ATOM 6000 O O . GLU B 1 410 ? 18.155 -11.929 63.740 1.00 57.39 427 GLU B O 1
ATOM 6006 N N . VAL B 1 411 ? 17.062 -10.017 63.328 1.00 46.24 428 VAL B N 1
ATOM 6007 C CA . VAL B 1 411 ? 16.093 -10.659 62.452 1.00 45.68 428 VAL B CA 1
ATOM 6008 C C . VAL B 1 411 ? 16.748 -10.974 61.111 1.00 49.39 428 VAL B C 1
ATOM 6009 O O . VAL B 1 411 ? 17.509 -10.161 60.568 1.00 48.21 428 VAL B O 1
ATOM 6013 N N . ASP B 1 412 ? 16.484 -12.173 60.582 1.00 45.41 429 ASP B N 1
ATOM 6014 C CA . ASP B 1 412 ? 16.978 -12.572 59.261 1.00 45.36 429 ASP B CA 1
ATOM 6015 C C . ASP B 1 412 ? 16.001 -12.126 58.185 1.00 38.52 429 ASP B C 1
ATOM 6016 O O . ASP B 1 412 ? 14.783 -12.269 58.330 1.00 47.01 429 ASP B O 1
ATOM 6021 N N . PHE B 1 413 ? 16.531 -11.571 57.111 1.00 40.86 430 PHE B N 1
ATOM 6022 C CA . PHE B 1 413 ? 15.704 -11.126 56.005 1.00 38.67 430 PHE B CA 1
ATOM 6023 C C . PHE B 1 413 ? 15.927 -12.057 54.824 1.00 44.01 430 PHE B C 1
ATOM 6024 O O . PHE B 1 413 ? 17.047 -12.518 54.589 1.00 47.61 430 PHE B O 1
ATOM 6032 N N . ARG B 1 414 ? 14.854 -12.349 54.094 1.00 41.74 431 ARG B N 1
ATOM 6033 C CA . ARG B 1 414 ? 14.924 -13.343 53.038 1.00 36.75 431 ARG B CA 1
ATOM 6034 C C . ARG B 1 414 ? 14.852 -12.761 51.630 1.00 43.27 431 ARG B C 1
ATOM 6035 O O . ARG B 1 414 ? 15.283 -13.438 50.700 1.00 39.08 431 ARG B O 1
ATOM 6043 N N . GLY B 1 415 ? 14.334 -11.546 51.455 1.00 40.20 432 GLY B N 1
ATOM 6044 C CA . GLY B 1 415 ? 14.174 -10.960 50.140 1.00 36.60 432 GLY B CA 1
ATOM 6045 C C . GLY B 1 415 ? 12.954 -11.512 49.423 1.00 39.09 432 GLY B C 1
ATOM 6046 O O . GLY B 1 415 ? 12.317 -12.466 49.869 1.00 37.36 432 GLY B O 1
ATOM 6047 N N . THR B 1 416 ? 12.620 -10.910 48.271 1.00 37.81 433 THR B N 1
ATOM 6048 C CA . THR B 1 416 ? 11.483 -11.412 47.525 1.00 36.04 433 THR B CA 1
ATOM 6049 C C . THR B 1 416 ? 11.846 -12.731 46.853 1.00 38.07 433 THR B C 1
ATOM 6050 O O . THR B 1 416 ? 13.005 -12.991 46.513 1.00 35.67 433 THR B O 1
ATOM 6054 N N . VAL B 1 417 ? 10.820 -13.560 46.657 1.00 35.37 434 VAL B N 1
ATOM 6055 C CA . VAL B 1 417 ? 10.968 -14.810 45.914 1.00 38.64 434 VAL B CA 1
ATOM 6056 C C . VAL B 1 417 ? 11.585 -14.547 44.540 1.00 41.86 434 VAL B C 1
ATOM 6057 O O . VAL B 1 417 ? 12.533 -15.237 44.119 1.00 35.99 434 VAL B O 1
ATOM 6061 N N . GLN B 1 418 ? 11.078 -13.522 43.829 1.00 38.74 435 GLN B N 1
ATOM 6062 C CA . GLN B 1 418 ? 11.584 -13.222 42.484 1.00 45.08 435 GLN B CA 1
ATOM 6063 C C . GLN B 1 418 ? 13.064 -12.883 42.497 1.00 47.31 435 GLN B C 1
ATOM 6064 O O . GLN B 1 418 ? 13.725 -13.032 41.471 1.00 42.28 435 GLN B O 1
ATOM 6070 N N . SER B 1 419 ? 13.593 -12.408 43.629 1.00 41.14 436 SER B N 1
ATOM 6071 C CA . SER B 1 419 ? 15.014 -12.097 43.719 1.00 42.25 436 SER B CA 1
ATOM 6072 C C . SER B 1 419 ? 15.881 -13.349 43.723 1.00 42.60 436 SER B C 1
ATOM 6073 O O . SER B 1 419 ? 17.088 -13.249 43.484 1.00 41.26 436 SER B O 1
ATOM 6076 N N . GLU B 1 420 ? 15.311 -14.513 44.010 1.00 36.94 437 GLU B N 1
ATOM 6077 C CA . GLU B 1 420 ? 16.139 -15.704 44.142 1.00 40.81 437 GLU B CA 1
ATOM 6078 C C . GLU B 1 420 ? 16.617 -16.188 42.779 1.00 37.87 437 GLU B C 1
ATOM 6079 O O . GLU B 1 420 ? 15.896 -16.109 41.791 1.00 37.54 437 GLU B O 1
ATOM 6085 N N . ASP B 1 421 ? 17.848 -16.710 42.762 1.00 39.58 438 ASP B N 1
ATOM 6086 C CA . ASP B 1 421 ? 18.470 -17.196 41.538 1.00 41.35 438 ASP B CA 1
ATOM 6087 C C . ASP B 1 421 ? 17.619 -18.252 40.842 1.00 44.39 438 ASP B C 1
ATOM 6088 O O . ASP B 1 421 ? 17.503 -18.246 39.616 1.00 43.28 438 ASP B O 1
ATOM 6093 N N . GLY B 1 422 ? 17.010 -19.165 41.600 1.00 41.81 439 GLY B N 1
ATOM 6094 C CA . GLY B 1 422 ? 16.218 -20.212 40.967 1.00 36.14 439 GLY B CA 1
ATOM 6095 C C . GLY B 1 422 ? 15.067 -19.677 40.130 1.00 37.50 439 GLY B C 1
ATOM 6096 O O . GLY B 1 422 ? 14.827 -20.152 39.017 1.00 39.19 439 GLY B O 1
ATOM 6097 N N . TRP B 1 423 ? 14.349 -18.671 40.641 1.00 30.08 440 TRP B N 1
ATOM 6098 C CA . TRP B 1 423 ? 13.211 -18.159 39.892 1.00 37.31 440 TRP B CA 1
ATOM 6099 C C . TRP B 1 423 ? 13.631 -17.112 38.879 1.00 38.17 440 TRP B C 1
ATOM 6100 O O . TRP B 1 423 ? 13.033 -17.048 37.812 1.00 34.77 440 TRP B O 1
ATOM 6111 N N . SER B 1 424 ? 14.661 -16.304 39.172 1.00 32.94 441 SER B N 1
ATOM 6112 C CA . SER B 1 424 ? 15.141 -15.374 38.159 1.00 39.44 441 SER B CA 1
ATOM 6113 C C . SER B 1 424 ? 15.740 -16.091 36.955 1.00 39.46 441 SER B C 1
ATOM 6114 O O . SER B 1 424 ? 15.832 -15.483 35.892 1.00 33.51 441 SER B O 1
ATOM 6117 N N . PHE B 1 425 ? 16.141 -17.362 37.106 1.00 38.18 442 PHE B N 1
ATOM 6118 C CA . PHE B 1 425 ? 16.565 -18.184 35.968 1.00 45.34 442 PHE B CA 1
ATOM 6119 C C . PHE B 1 425 ? 15.470 -18.286 34.917 1.00 37.69 442 PHE B C 1
ATOM 6120 O O . PHE B 1 425 ? 15.751 -18.315 33.712 1.00 37.46 442 PHE B O 1
ATOM 6128 N N . VAL B 1 426 ? 14.214 -18.384 35.355 1.00 36.04 443 VAL B N 1
ATOM 6129 C CA . VAL B 1 426 ? 13.099 -18.489 34.410 1.00 34.21 443 VAL B CA 1
ATOM 6130 C C . VAL B 1 426 ? 12.965 -17.209 33.592 1.00 42.82 443 VAL B C 1
ATOM 6131 O O . VAL B 1 426 ? 12.726 -17.253 32.377 1.00 36.91 443 VAL B O 1
ATOM 6135 N N . VAL B 1 427 ? 13.100 -16.050 34.250 1.00 36.74 444 VAL B N 1
ATOM 6136 C CA . VAL B 1 427 ? 12.995 -14.754 33.575 1.00 31.89 444 VAL B CA 1
ATOM 6137 C C . VAL B 1 427 ? 14.159 -14.552 32.618 1.00 33.18 444 VAL B C 1
ATOM 6138 O O . VAL B 1 427 ? 13.972 -14.085 31.486 1.00 33.90 444 VAL B O 1
ATOM 6142 N N . LYS B 1 428 ? 15.380 -14.886 33.059 1.00 31.22 445 LYS B N 1
ATOM 6143 C CA . LYS B 1 428 ? 16.547 -14.834 32.174 1.00 30.97 445 LYS B CA 1
ATOM 6144 C C . LYS B 1 428 ? 16.369 -15.725 30.948 1.00 36.75 445 LYS B C 1
ATOM 6145 O O . LYS B 1 428 ? 16.810 -15.378 29.845 1.00 32.93 445 LYS B O 1
ATOM 6151 N N . SER B 1 429 ? 15.765 -16.899 31.124 1.00 34.44 446 SER B N 1
ATOM 6152 C CA . SER B 1 429 ? 15.512 -17.761 29.968 1.00 33.32 446 SER B CA 1
ATOM 6153 C C . SER B 1 429 ? 14.573 -17.073 28.973 1.00 34.51 446 SER B C 1
ATOM 6154 O O . SER B 1 429 ? 14.813 -17.084 27.755 1.00 38.83 446 SER B O 1
ATOM 6157 N N . LYS B 1 430 ? 13.505 -16.451 29.489 1.00 30.46 447 LYS B N 1
ATOM 6158 C CA . LYS B 1 430 ? 12.578 -15.696 28.643 1.00 33.44 447 LYS B CA 1
ATOM 6159 C C . LYS B 1 430 ? 13.275 -14.533 27.959 1.00 36.52 447 LYS B C 1
ATOM 6160 O O . LYS B 1 430 ? 13.054 -14.285 26.770 1.00 34.47 447 LYS B O 1
ATOM 6166 N N . ASP B 1 431 ? 14.092 -13.780 28.703 1.00 34.51 448 ASP B N 1
ATOM 6167 C CA . ASP B 1 431 ? 14.771 -12.627 28.117 1.00 34.62 448 ASP B CA 1
ATOM 6168 C C . ASP B 1 431 ? 15.729 -13.058 27.022 1.00 37.88 448 ASP B C 1
ATOM 6169 O O . ASP B 1 431 ? 15.840 -12.400 25.977 1.00 30.59 448 ASP B O 1
ATOM 6174 N N . ALA B 1 432 ? 16.450 -14.150 27.259 1.00 30.57 449 ALA B N 1
ATOM 6175 C CA . ALA B 1 432 ? 17.390 -14.657 26.267 1.00 35.18 449 ALA B CA 1
ATOM 6176 C C . ALA B 1 432 ? 16.671 -15.145 25.010 1.00 30.36 449 ALA B C 1
ATOM 6177 O O . ALA B 1 432 ? 17.184 -14.994 23.902 1.00 36.74 449 ALA B O 1
ATOM 6179 N N . LEU B 1 433 ? 15.488 -15.746 25.157 1.00 33.96 450 LEU B N 1
ATOM 6180 C CA . LEU B 1 433 ? 14.745 -16.175 23.975 1.00 32.16 450 LEU B CA 1
ATOM 6181 C C . LEU B 1 433 ? 14.346 -14.977 23.122 1.00 32.85 450 LEU B C 1
ATOM 6182 O O . LEU B 1 433 ? 14.400 -15.034 21.887 1.00 31.31 450 LEU B O 1
ATOM 6187 N N . ILE B 1 434 ? 13.955 -13.879 23.770 1.00 32.78 451 ILE B N 1
ATOM 6188 C CA . ILE B 1 434 ? 13.569 -12.658 23.056 1.00 34.38 451 ILE B CA 1
ATOM 6189 C C . ILE B 1 434 ? 14.753 -12.102 22.280 1.00 30.56 451 ILE B C 1
ATOM 6190 O O . ILE B 1 434 ? 14.608 -11.624 21.147 1.00 33.02 451 ILE B O 1
ATOM 6195 N N . GLN B 1 435 ? 15.947 -12.139 22.879 1.00 31.14 452 GLN B N 1
ATOM 6196 C CA . GLN B 1 435 ? 17.123 -11.634 22.181 1.00 31.80 452 GLN B CA 1
ATOM 6197 C C . GLN B 1 435 ? 17.445 -12.484 20.953 1.00 32.28 452 GLN B C 1
ATOM 6198 O O . GLN B 1 435 ? 17.732 -11.945 19.879 1.00 33.09 452 GLN B O 1
ATOM 6204 N N . THR B 1 436 ? 17.374 -13.815 21.082 1.00 33.25 453 THR B N 1
ATOM 6205 C CA . THR B 1 436 ? 17.749 -14.683 19.975 1.00 35.81 453 THR B CA 1
ATOM 6206 C C . THR B 1 436 ? 16.723 -14.641 18.851 1.00 32.35 453 THR B C 1
ATOM 6207 O O . THR B 1 436 ? 17.080 -14.781 17.673 1.00 35.09 453 THR B O 1
ATOM 6211 N N . MET B 1 437 ? 15.443 -14.510 19.201 1.00 34.64 454 MET B N 1
ATOM 6212 C CA . MET B 1 437 ? 14.361 -14.503 18.233 1.00 34.53 454 MET B CA 1
ATOM 6213 C C . MET B 1 437 ? 14.169 -13.145 17.570 1.00 38.86 454 MET B C 1
ATOM 6214 O O . MET B 1 437 ? 13.356 -13.037 16.649 1.00 38.61 454 MET B O 1
ATOM 6219 N N . MET B 1 438 ? 14.917 -12.126 18.000 1.00 34.10 455 MET B N 1
ATOM 6220 C CA . MET B 1 438 ? 14.628 -10.750 17.597 1.00 35.46 455 MET B CA 1
ATOM 6221 C C . MET B 1 438 ? 14.634 -10.579 16.070 1.00 38.15 455 MET B C 1
ATOM 6222 O O . MET B 1 438 ? 13.819 -9.829 15.518 1.00 42.59 455 MET B O 1
ATOM 6227 N N . TYR B 1 439 ? 15.534 -11.259 15.372 1.00 37.65 456 TYR B N 1
ATOM 6228 C CA . TYR B 1 439 ? 15.452 -11.293 13.911 1.00 40.56 456 TYR B CA 1
ATOM 6229 C C . TYR B 1 439 ? 15.981 -12.632 13.413 1.00 47.25 456 TYR B C 1
ATOM 6230 O O . TYR B 1 439 ? 16.742 -13.322 14.100 1.00 39.98 456 TYR B O 1
ATOM 6239 N N . THR B 1 440 ? 15.547 -13.003 12.211 1.00 40.93 457 THR B N 1
ATOM 6240 C CA . THR B 1 440 ? 16.006 -14.234 11.600 1.00 43.25 457 THR B CA 1
ATOM 6241 C C . THR B 1 440 ? 17.421 -14.054 11.048 1.00 45.65 457 THR B C 1
ATOM 6242 O O . THR B 1 440 ? 17.807 -12.977 10.579 1.00 43.98 457 THR B O 1
ATOM 6246 N N . LYS B 1 441 ? 18.213 -15.112 11.138 1.00 40.76 458 LYS B N 1
ATOM 6247 C CA . LYS B 1 441 ? 19.599 -15.075 10.681 1.00 44.07 458 LYS B CA 1
ATOM 6248 C C . LYS B 1 441 ? 19.674 -15.876 9.378 1.00 51.04 458 LYS B C 1
ATOM 6249 O O . LYS B 1 441 ? 20.109 -17.027 9.359 1.00 51.30 458 LYS B O 1
ATOM 6255 N N . ASN B 1 442 ? 19.230 -15.258 8.279 1.00 56.22 459 ASN B N 1
ATOM 6256 C CA . ASN B 1 442 ? 19.051 -15.951 7.000 1.00 68.19 459 ASN B CA 1
ATOM 6257 C C . ASN B 1 442 ? 20.167 -15.709 5.989 1.00 80.52 459 ASN B C 1
ATOM 6258 O O . ASN B 1 442 ? 19.996 -16.050 4.813 1.00 83.20 459 ASN B O 1
ATOM 6263 N N . GLY B 1 443 ? 21.290 -15.127 6.398 1.00 72.24 460 GLY B N 1
ATOM 6264 C CA . GLY B 1 443 ? 22.462 -15.110 5.536 1.00 83.83 460 GLY B CA 1
ATOM 6265 C C . GLY B 1 443 ? 23.303 -16.338 5.832 1.00 92.70 460 GLY B C 1
ATOM 6266 O O . GLY B 1 443 ? 23.309 -16.788 6.977 1.00 96.90 460 GLY B O 1
ATOM 6267 N N . GLY B 1 444 ? 23.999 -16.905 4.842 1.00 96.11 461 GLY B N 1
ATOM 6268 C CA . GLY B 1 444 ? 24.004 -16.451 3.459 1.00 97.24 461 GLY B CA 1
ATOM 6269 C C . GLY B 1 444 ? 24.644 -17.480 2.531 1.00 108.80 461 GLY B C 1
ATOM 6270 O O . GLY B 1 444 ? 25.866 -17.486 2.329 1.00 110.51 461 GLY B O 1
ATOM 6271 N N . LYS B 1 445 ? 23.820 -18.368 1.967 1.00 107.12 462 LYS B N 1
ATOM 6272 C CA . LYS B 1 445 ? 24.318 -19.499 1.188 1.00 100.56 462 LYS B CA 1
ATOM 6273 C C . LYS B 1 445 ? 23.482 -19.700 -0.073 1.00 85.78 462 LYS B C 1
ATOM 6274 O O . LYS B 1 445 ? 22.398 -19.133 -0.226 1.00 78.46 462 LYS B O 1
ATOM 6280 N N . GLY B 1 446 ? 23.998 -20.542 -0.976 1.00 91.01 463 GLY B N 1
ATOM 6281 C CA . GLY B 1 446 ? 23.325 -20.858 -2.225 1.00 88.71 463 GLY B CA 1
ATOM 6282 C C . GLY B 1 446 ? 24.118 -21.734 -3.183 1.00 96.95 463 GLY B C 1
ATOM 6283 O O . GLY B 1 446 ? 25.205 -21.348 -3.627 1.00 99.55 463 GLY B O 1
ATOM 6284 N N . THR B 1 447 ? 23.584 -22.913 -3.511 1.00 100.58 464 THR B N 1
ATOM 6285 C CA . THR B 1 447 ? 24.229 -23.847 -4.440 1.00 103.23 464 THR B CA 1
ATOM 6286 C C . THR B 1 447 ? 24.395 -23.238 -5.832 1.00 104.35 464 THR B C 1
ATOM 6287 O O . THR B 1 447 ? 23.415 -22.883 -6.493 1.00 100.59 464 THR B O 1
ATOM 6291 N N . ASP C 1 1 ? 46.787 5.895 121.376 1.00 137.04 18 ASP C N 1
ATOM 6292 C CA . ASP C 1 1 ? 46.356 7.015 122.205 1.00 140.96 18 ASP C CA 1
ATOM 6293 C C . ASP C 1 1 ? 44.991 7.546 121.782 1.00 145.63 18 ASP C C 1
ATOM 6294 O O . ASP C 1 1 ? 44.591 8.633 122.205 1.00 148.34 18 ASP C O 1
ATOM 6299 N N . CYS C 1 2 ? 44.263 6.774 120.969 1.00 138.57 19 CYS C N 1
ATOM 6300 C CA . CYS C 1 2 ? 42.985 7.234 120.429 1.00 135.03 19 CYS C CA 1
ATOM 6301 C C . CYS C 1 2 ? 41.894 7.286 121.497 1.00 132.51 19 CYS C C 1
ATOM 6302 O O . CYS C 1 2 ? 40.725 6.996 121.218 1.00 130.22 19 CYS C O 1
ATOM 6305 N N . ASN C 1 3 ? 42.274 7.640 122.728 1.00 138.24 20 ASN C N 1
ATOM 6306 C CA . ASN C 1 3 ? 41.307 8.167 123.682 1.00 128.26 20 ASN C CA 1
ATOM 6307 C C . ASN C 1 3 ? 40.734 9.486 123.184 1.00 122.17 20 ASN C C 1
ATOM 6308 O O . ASN C 1 3 ? 39.579 9.818 123.475 1.00 115.45 20 ASN C O 1
ATOM 6313 N N . THR C 1 4 ? 41.525 10.234 122.415 1.00 122.82 21 THR C N 1
ATOM 6314 C CA . THR C 1 4 ? 41.120 11.510 121.845 1.00 113.45 21 THR C CA 1
ATOM 6315 C C . THR C 1 4 ? 40.497 11.309 120.467 1.00 97.76 21 THR C C 1
ATOM 6316 O O . THR C 1 4 ? 40.958 10.482 119.675 1.00 93.05 21 THR C O 1
ATOM 6320 N N . LYS C 1 5 ? 39.450 12.078 120.181 1.00 85.27 22 LYS C N 1
ATOM 6321 C CA . LYS C 1 5 ? 38.774 12.031 118.894 1.00 69.23 22 LYS C CA 1
ATOM 6322 C C . LYS C 1 5 ? 39.158 13.243 118.060 1.00 57.20 22 LYS C C 1
ATOM 6323 O O . LYS C 1 5 ? 39.317 14.348 118.584 1.00 55.59 22 LYS C O 1
ATOM 6329 N N . THR C 1 6 ? 39.305 13.029 116.761 1.00 47.21 23 THR C N 1
ATOM 6330 C CA . THR C 1 6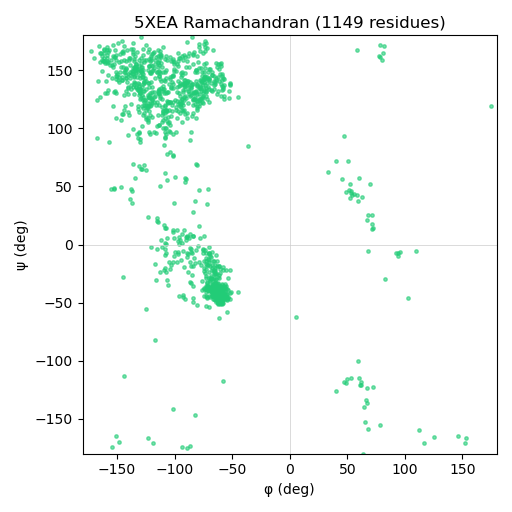 ? 39.577 14.104 115.827 1.00 58.26 23 THR C CA 1
ATOM 6331 C C . THR C 1 6 ? 38.289 14.492 115.107 1.00 60.76 23 THR C C 1
ATOM 6332 O O . THR C 1 6 ? 37.335 13.717 115.035 1.00 62.54 23 THR C O 1
ATOM 6336 N N . ALA C 1 7 ? 38.260 15.717 114.593 1.00 54.56 24 ALA C N 1
ATOM 6337 C CA . ALA C 1 7 ? 37.077 16.257 113.935 1.00 55.75 24 ALA C CA 1
ATOM 6338 C C . ALA C 1 7 ? 37.466 16.853 112.593 1.00 51.66 24 ALA C C 1
ATOM 6339 O O . ALA C 1 7 ? 38.438 17.610 112.509 1.00 51.65 24 ALA C O 1
ATOM 6341 N N . THR C 1 8 ? 36.713 16.501 111.547 1.00 52.73 25 THR C N 1
ATOM 6342 C CA . THR C 1 8 ? 36.844 17.109 110.226 1.00 49.68 25 THR C CA 1
ATOM 6343 C C . THR C 1 8 ? 35.485 17.604 109.760 1.00 48.35 25 THR C C 1
ATOM 6344 O O . THR C 1 8 ? 34.440 17.199 110.276 1.00 50.72 25 THR C O 1
ATOM 6348 N N . GLY C 1 9 ? 35.509 18.471 108.760 1.00 52.04 26 GLY C N 1
ATOM 6349 C CA . GLY C 1 9 ? 34.278 19.020 108.238 1.00 52.20 26 GLY C CA 1
ATOM 6350 C C . GLY C 1 9 ? 34.245 20.531 108.230 1.00 54.13 26 GLY C C 1
ATOM 6351 O O . GLY C 1 9 ? 35.276 21.173 108.420 1.00 64.12 26 GLY C O 1
ATOM 6352 N N . PRO C 1 10 ? 33.047 21.111 108.042 1.00 55.56 27 PRO C N 1
ATOM 6353 C CA . PRO C 1 10 ? 31.801 20.342 107.959 1.00 49.53 27 PRO C CA 1
ATOM 6354 C C . PRO C 1 10 ? 31.572 19.696 106.586 1.00 59.62 27 PRO C C 1
ATOM 6355 O O . PRO C 1 10 ? 32.140 20.114 105.561 1.00 45.57 27 PRO C O 1
ATOM 6359 N N . TYR C 1 11 ? 30.762 18.644 106.591 1.00 54.81 28 TYR C N 1
ATOM 6360 C CA . TYR C 1 11 ? 30.338 17.956 105.383 1.00 49.43 28 TYR C CA 1
ATOM 6361 C C . TYR C 1 11 ? 28.858 18.211 105.141 1.00 52.27 28 TYR C C 1
ATOM 6362 O O . TYR C 1 11 ? 28.139 18.742 105.990 1.00 43.23 28 TYR C O 1
ATOM 6371 N N . ILE C 1 12 ? 28.409 17.808 103.955 1.00 54.91 29 ILE C N 1
ATOM 6372 C CA . ILE C 1 12 ? 27.004 17.877 103.587 1.00 49.33 29 ILE C CA 1
ATOM 6373 C C . ILE C 1 12 ? 26.719 16.696 102.670 1.00 52.08 29 ILE C C 1
ATOM 6374 O O . ILE C 1 12 ? 27.602 16.222 101.952 1.00 48.82 29 ILE C O 1
ATOM 6379 N N . LEU C 1 13 ? 25.494 16.188 102.741 1.00 41.94 30 LEU C N 1
ATOM 6380 C CA . LEU C 1 13 ? 25.076 15.100 101.871 1.00 45.46 30 LEU C CA 1
ATOM 6381 C C . LEU C 1 13 ? 24.771 15.657 100.486 1.00 43.26 30 LEU C C 1
ATOM 6382 O O . LEU C 1 13 ? 23.985 16.601 100.351 1.00 53.52 30 LEU C O 1
ATOM 6387 N N . ASP C 1 14 ? 25.408 15.095 99.459 1.00 48.21 31 ASP C N 1
ATOM 6388 C CA . ASP C 1 14 ? 25.136 15.534 98.090 1.00 49.89 31 ASP C CA 1
ATOM 6389 C C . ASP C 1 14 ? 23.741 15.107 97.653 1.00 56.37 31 ASP C C 1
ATOM 6390 O O . ASP C 1 14 ? 23.328 13.966 97.883 1.00 57.46 31 ASP C O 1
ATOM 6395 N N . ARG C 1 15 ? 23.009 16.032 97.043 1.00 44.58 32 ARG C N 1
ATOM 6396 C CA . ARG C 1 15 ? 21.808 15.660 96.316 1.00 50.25 32 ARG C CA 1
ATOM 6397 C C . ARG C 1 15 ? 22.190 15.206 94.911 1.00 52.73 32 ARG C C 1
ATOM 6398 O O . ARG C 1 15 ? 23.242 15.574 94.382 1.00 49.81 32 ARG C O 1
ATOM 6406 N N . TYR C 1 16 ? 21.341 14.378 94.317 1.00 46.44 33 TYR C N 1
ATOM 6407 C CA . TYR C 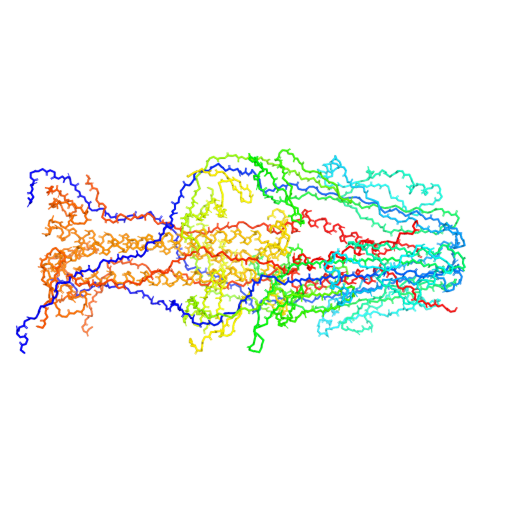1 16 ? 21.581 13.895 92.968 1.00 46.95 33 TYR C CA 1
ATOM 6408 C C . TYR C 1 16 ? 21.012 14.897 91.968 1.00 49.54 33 TYR C C 1
ATOM 6409 O O . TYR C 1 16 ? 19.848 15.298 92.074 1.00 45.68 33 TYR C O 1
ATOM 6418 N N . LYS C 1 17 ? 21.836 15.321 91.009 1.00 49.54 34 LYS C N 1
ATOM 6419 C CA . LYS C 1 17 ? 21.438 16.359 90.058 1.00 66.94 34 LYS C CA 1
ATOM 6420 C C . LYS C 1 17 ? 21.778 15.936 88.631 1.00 56.05 34 LYS C C 1
ATOM 6421 O O . LYS C 1 17 ? 22.906 16.131 88.161 1.00 53.06 34 LYS C O 1
ATOM 6427 N N . PRO C 1 18 ? 20.827 15.354 87.912 1.00 57.89 35 PRO C N 1
ATOM 6428 C CA . PRO C 1 18 ? 21.093 14.933 86.531 1.00 57.20 35 PRO C CA 1
ATOM 6429 C C . PRO C 1 18 ? 20.992 16.088 85.545 1.00 60.52 35 PRO C C 1
ATOM 6430 O O . PRO C 1 18 ? 20.207 17.024 85.722 1.00 59.45 35 PRO C O 1
ATOM 6434 N N . LYS C 1 19 ? 21.796 16.008 84.489 1.00 69.40 36 LYS C N 1
ATOM 6435 C CA . LYS C 1 19 ? 21.688 16.985 83.408 1.00 75.63 36 LYS C CA 1
ATOM 6436 C C . LYS C 1 19 ? 20.286 16.935 82.809 1.00 69.27 36 LYS C C 1
ATOM 6437 O O . LYS C 1 19 ? 19.808 15.847 82.458 1.00 59.11 36 LYS C O 1
ATOM 6443 N N . PRO C 1 20 ? 19.593 18.067 82.694 1.00 74.83 37 PRO C N 1
ATOM 6444 C CA . PRO C 1 20 ? 18.221 18.034 82.173 1.00 77.52 37 PRO C CA 1
ATOM 6445 C C . PRO C 1 20 ? 18.175 17.784 80.668 1.00 72.94 37 PRO C C 1
ATOM 6446 O O . PRO C 1 20 ? 19.027 18.248 79.908 1.00 67.29 37 PRO C O 1
ATOM 6450 N N . VAL C 1 21 ? 17.171 17.018 80.252 1.00 70.57 38 VAL C N 1
ATOM 6451 C CA . VAL C 1 21 ? 16.885 16.750 78.849 1.00 75.54 38 VAL C CA 1
ATOM 6452 C C . VAL C 1 21 ? 15.534 17.380 78.532 1.00 81.29 38 VAL C C 1
ATOM 6453 O O . VAL C 1 21 ? 14.559 17.166 79.261 1.00 86.29 38 VAL C O 1
ATOM 6457 N N . THR C 1 22 ? 15.480 18.157 77.446 1.00 79.83 39 THR C N 1
ATOM 6458 C CA . THR C 1 22 ? 14.398 19.103 77.188 1.00 92.33 39 THR C CA 1
ATOM 6459 C C . THR C 1 22 ? 13.177 18.502 76.504 1.00 90.07 39 THR C C 1
ATOM 6460 O O . THR C 1 22 ? 12.082 19.057 76.650 1.00 99.19 39 THR C O 1
ATOM 6464 N N . VAL C 1 23 ? 13.330 17.411 75.742 1.00 94.81 40 VAL C N 1
ATOM 6465 C CA . VAL C 1 23 ? 12.200 16.862 74.995 1.00 79.42 40 VAL C CA 1
ATOM 6466 C C . VAL C 1 23 ? 11.015 16.666 75.929 1.00 70.19 40 VAL C C 1
ATOM 6467 O O . VAL C 1 23 ? 11.171 16.244 77.079 1.00 57.25 40 VAL C O 1
ATOM 6471 N N . SER C 1 24 ? 9.826 17.021 75.449 1.00 61.73 41 SER C N 1
ATOM 6472 C CA . SER C 1 24 ? 8.620 16.914 76.254 1.00 73.27 41 SER C CA 1
ATOM 6473 C C . SER C 1 24 ? 7.439 16.582 75.355 1.00 71.24 41 SER C C 1
ATOM 6474 O O . SER C 1 24 ? 7.498 16.735 74.130 1.00 73.66 41 SER C O 1
ATOM 6477 N N . LYS C 1 25 ? 6.358 16.135 75.990 1.00 67.88 42 LYS C N 1
ATOM 6478 C CA . LYS C 1 25 ? 5.164 15.678 75.293 1.00 69.50 42 LYS C CA 1
ATOM 6479 C C . LYS C 1 25 ? 4.168 16.822 75.138 1.00 68.76 42 LYS C C 1
ATOM 6480 O O . LYS C 1 25 ? 3.626 17.316 76.130 1.00 73.36 42 LYS C O 1
ATOM 6486 N N . LYS C 1 26 ? 3.913 17.222 73.897 1.00 70.84 43 LYS C N 1
ATOM 6487 C CA . LYS C 1 26 ? 2.910 18.223 73.565 1.00 78.46 43 LYS C CA 1
ATOM 6488 C C . LYS C 1 26 ? 1.633 17.554 73.068 1.00 72.34 43 LYS C C 1
ATOM 6489 O O . LYS C 1 26 ? 1.647 16.432 72.554 1.00 69.84 43 LYS C O 1
ATOM 6495 N N . LEU C 1 27 ? 0.521 18.268 73.220 1.00 73.30 44 LEU C N 1
ATOM 6496 C CA . LEU C 1 27 ? -0.771 17.857 72.677 1.00 73.80 44 LEU C CA 1
ATOM 6497 C C . LEU C 1 27 ? -1.233 18.971 71.742 1.00 70.26 44 LEU C C 1
ATOM 6498 O O . LEU C 1 27 ? -1.840 19.951 72.179 1.00 72.13 44 LEU C O 1
ATOM 6503 N N . TYR C 1 28 ? -0.949 18.808 70.453 1.00 66.90 45 TYR C N 1
ATOM 6504 C CA . TYR C 1 28 ? -1.184 19.848 69.457 1.00 68.01 45 TYR C CA 1
ATOM 6505 C C . TYR C 1 28 ? -2.571 19.739 68.838 1.00 66.43 45 TYR C C 1
ATOM 6506 O O . TYR C 1 28 ? -3.050 18.645 68.531 1.00 72.61 45 TYR C O 1
ATOM 6515 N N . SER C 1 29 ? -3.208 20.889 68.651 1.00 67.18 46 SER C N 1
ATOM 6516 C CA . SER C 1 29 ? -4.476 20.942 67.949 1.00 64.28 46 SER C CA 1
ATOM 6517 C C . SER C 1 29 ? -4.216 21.008 66.451 1.00 68.77 46 SER C C 1
ATOM 6518 O O . SER C 1 29 ? -3.316 21.714 65.989 1.00 57.09 46 SER C O 1
ATOM 6521 N N . ALA C 1 30 ? -5.000 20.253 65.696 1.00 68.42 47 ALA C N 1
ATOM 6522 C CA . ALA C 1 30 ? -4.811 20.193 64.260 1.00 67.61 47 ALA C CA 1
ATOM 6523 C C . ALA C 1 30 ? -6.146 19.906 63.604 1.00 62.65 47 ALA C C 1
ATOM 6524 O O . ALA C 1 30 ? -7.011 19.242 64.182 1.00 64.62 47 ALA C O 1
ATOM 6526 N N . THR C 1 31 ? -6.314 20.436 62.400 1.00 65.14 48 THR C N 1
ATOM 6527 C CA . THR C 1 31 ? -7.374 19.979 61.521 1.00 64.58 48 THR C CA 1
ATOM 6528 C C . THR C 1 31 ? -6.816 18.848 60.673 1.00 64.47 48 THR C C 1
ATOM 6529 O O . THR C 1 31 ? -5.772 19.000 60.029 1.00 62.03 48 THR C O 1
ATOM 6533 N N . ARG C 1 32 ? -7.494 17.712 60.695 1.00 61.17 49 ARG C N 1
ATOM 6534 C CA . ARG C 1 32 ? -7.020 16.524 60.009 1.00 52.19 49 ARG C CA 1
ATOM 6535 C C . ARG C 1 32 ? -7.963 16.199 58.868 1.00 51.58 49 ARG C C 1
ATOM 6536 O O . ARG C 1 32 ? -9.186 16.212 59.042 1.00 55.85 49 ARG C O 1
ATOM 6544 N N . TYR C 1 33 ? -7.385 15.910 57.708 1.00 56.25 50 TYR C N 1
ATOM 6545 C CA . TYR C 1 33 ? -8.122 15.535 56.508 1.00 50.52 50 TYR C CA 1
ATOM 6546 C C . TYR C 1 33 ? -7.784 14.089 56.182 1.00 45.21 50 TYR C C 1
ATOM 6547 O O . TYR C 1 33 ? -6.609 13.754 56.003 1.00 46.42 50 TYR C O 1
ATOM 6556 N N . THR C 1 34 ? -8.806 13.232 56.161 1.00 48.33 51 THR C N 1
ATOM 6557 C CA . THR C 1 34 ? -8.652 11.807 55.893 1.00 51.48 51 THR C CA 1
ATOM 6558 C C . THR C 1 34 ? -9.750 11.371 54.936 1.00 49.96 51 THR C C 1
ATOM 6559 O O . THR C 1 34 ? -10.728 12.085 54.713 1.00 53.91 51 THR C O 1
ATOM 6563 N N . THR C 1 35 ? -9.603 10.168 54.405 1.00 50.44 52 THR C N 1
ATOM 6564 C CA . THR C 1 35 ? -10.522 9.638 53.412 1.00 47.67 52 THR C CA 1
ATOM 6565 C C . THR C 1 35 ? -11.296 8.456 53.980 1.00 55.88 52 THR C C 1
ATOM 6566 O O . THR C 1 35 ? -10.782 7.692 54.800 1.00 52.63 52 THR C O 1
ATOM 6570 N N . SER C 1 36 ? -12.530 8.296 53.505 1.00 63.26 53 SER C N 1
ATOM 6571 C CA . SER C 1 36 ? -13.376 7.172 53.893 1.00 68.82 53 SER C CA 1
ATOM 6572 C C . SER C 1 36 ? -12.964 5.853 53.241 1.00 68.48 53 SER C C 1
ATOM 6573 O O . SER C 1 36 ? -13.696 4.867 53.362 1.00 64.52 53 SER C O 1
ATOM 6576 N N . ALA C 1 37 ? -11.831 5.814 52.542 1.00 61.54 54 ALA C N 1
ATOM 6577 C CA . ALA C 1 37 ? -11.339 4.608 51.891 1.00 51.36 54 ALA C CA 1
ATOM 6578 C C . ALA C 1 37 ? -9.848 4.785 51.659 1.00 44.89 54 ALA C C 1
ATOM 6579 O O . ALA C 1 37 ? -9.346 5.909 51.594 1.00 50.74 54 ALA C O 1
ATOM 6581 N N . GLN C 1 38 ? -9.135 3.673 51.542 1.00 37.67 55 GLN C N 1
ATOM 6582 C CA . GLN C 1 38 ? -7.686 3.738 51.393 1.00 44.61 55 GLN C CA 1
ATOM 6583 C C . GLN C 1 38 ? -7.198 3.418 49.987 1.00 47.89 55 GLN C C 1
ATOM 6584 O O . GLN C 1 38 ? -5.982 3.348 49.770 1.00 46.84 55 GLN C O 1
ATOM 6590 N N . ASN C 1 39 ? -8.094 3.227 49.029 1.00 41.94 56 ASN C N 1
ATOM 6591 C CA A ASN C 1 39 ? -7.700 2.891 47.668 0.58 43.65 56 ASN C CA 1
ATOM 6592 C CA B ASN C 1 39 ? -7.712 2.879 47.669 0.42 43.61 56 ASN C CA 1
ATOM 6593 C C . ASN C 1 39 ? -8.489 3.720 46.666 1.00 43.44 56 ASN C C 1
ATOM 6594 O O . ASN C 1 39 ? -9.672 4.006 46.873 1.00 41.92 56 ASN C O 1
ATOM 6603 N N . GLU C 1 40 ? -7.819 4.101 45.582 1.00 45.29 57 GLU C N 1
ATOM 6604 C CA . GLU C 1 40 ? -8.485 4.561 44.375 1.00 45.69 57 GLU C CA 1
ATOM 6605 C C . GLU C 1 40 ? -8.796 3.340 43.524 1.00 45.62 57 GLU C C 1
ATOM 6606 O O . GLU C 1 40 ? -8.248 2.256 43.735 1.00 41.28 57 GLU C O 1
ATOM 6612 N N . LEU C 1 41 ? -9.667 3.520 42.547 1.00 41.09 58 LEU C N 1
ATOM 6613 C CA . LEU C 1 41 ? -10.005 2.460 41.614 1.00 38.46 58 LEU C CA 1
ATOM 6614 C C . LEU C 1 41 ? -9.375 2.810 40.268 1.00 37.53 58 LEU C C 1
ATOM 6615 O O . LEU C 1 41 ? -9.749 3.807 39.641 1.00 39.00 58 LEU C O 1
ATOM 6620 N N . LEU C 1 42 ? -8.400 2.008 39.846 1.00 37.38 59 LEU C N 1
ATOM 6621 C CA . LEU C 1 42 ? -7.772 2.166 38.537 1.00 39.67 59 LEU C CA 1
ATOM 6622 C C . LEU C 1 42 ? -8.466 1.254 37.535 1.00 45.47 59 LEU C C 1
ATOM 6623 O O . LEU C 1 42 ? -8.510 0.036 37.716 1.00 43.56 59 LEU C O 1
ATOM 6628 N N . THR C 1 43 ? -9.005 1.835 36.478 1.00 40.04 60 THR C N 1
ATOM 6629 C CA . THR C 1 43 ? -9.475 1.065 35.339 1.00 36.66 60 THR C CA 1
ATOM 6630 C C . THR C 1 43 ? -8.515 1.309 34.182 1.00 37.50 60 THR C C 1
ATOM 6631 O O . THR C 1 43 ? -8.350 2.449 33.735 1.00 37.96 60 THR C O 1
ATOM 6635 N N . ALA C 1 44 ? -7.890 0.244 33.696 1.00 40.09 61 ALA C N 1
ATOM 6636 C CA . ALA C 1 44 ? -6.924 0.346 32.610 1.00 32.83 61 ALA C CA 1
ATOM 6637 C C . ALA C 1 44 ? -7.309 -0.640 31.524 1.00 32.95 61 ALA C C 1
ATOM 6638 O O . ALA C 1 44 ? -7.529 -1.817 31.810 1.00 31.34 61 ALA C O 1
ATOM 6640 N N . GLY C 1 45 ? -7.401 -0.169 30.285 1.00 29.76 62 GLY C N 1
ATOM 6641 C CA . GLY C 1 45 ? -7.779 -1.034 29.186 1.00 31.54 62 GLY C CA 1
ATOM 6642 C C . GLY C 1 45 ? -6.942 -0.734 27.961 1.00 31.88 62 GLY C C 1
ATOM 6643 O O . GLY C 1 45 ? -6.528 0.401 27.730 1.00 30.66 62 GLY C O 1
ATOM 6644 N N . TYR C 1 46 ? -6.699 -1.768 27.164 1.00 29.98 63 TYR C N 1
ATOM 6645 C CA . TYR C 1 46 ? -5.867 -1.610 25.973 1.00 30.25 63 TYR C CA 1
ATOM 6646 C C . TYR C 1 46 ? -6.545 -2.270 24.792 1.00 33.23 63 TYR C C 1
ATOM 6647 O O . TYR C 1 46 ? -7.339 -3.192 24.962 1.00 31.47 63 TYR C O 1
ATOM 6656 N N . ARG C 1 47 ? -6.208 -1.809 23.580 1.00 32.93 64 ARG C N 1
ATOM 6657 C CA . ARG C 1 47 ? -6.735 -2.434 22.372 1.00 30.15 64 ARG C CA 1
ATOM 6658 C C . ARG C 1 47 ? -5.865 -2.057 21.184 1.00 29.45 64 ARG C C 1
ATOM 6659 O O . ARG C 1 47 ? -5.568 -0.875 20.978 1.00 30.57 64 ARG C O 1
ATOM 6667 N N . THR C 1 48 ? -5.472 -3.055 20.413 1.00 29.38 65 THR C N 1
ATOM 6668 C CA . THR C 1 48 ? -4.542 -2.873 19.317 1.00 29.75 65 THR C CA 1
ATOM 6669 C C . THR C 1 48 ? -4.943 -3.829 18.223 1.00 34.08 65 THR C C 1
ATOM 6670 O O . THR C 1 48 ? -5.356 -4.953 18.510 1.00 32.32 65 THR C O 1
ATOM 6674 N N . ALA C 1 49 ? -4.838 -3.385 16.974 1.00 33.13 66 ALA C N 1
ATOM 6675 C CA . ALA C 1 49 ? -5.043 -4.243 15.825 1.00 31.55 66 ALA C CA 1
ATOM 6676 C C . ALA C 1 49 ? -3.699 -4.493 15.158 1.00 28.88 66 ALA C C 1
ATOM 6677 O O . ALA C 1 49 ? -2.847 -3.600 15.093 1.00 35.58 66 ALA C O 1
ATOM 6679 N N . TRP C 1 50 ? -3.494 -5.720 14.701 1.00 32.37 67 TRP C N 1
ATOM 6680 C CA . TRP C 1 50 ? -2.441 -6.024 13.742 1.00 29.82 67 TRP C CA 1
ATOM 6681 C C . TRP C 1 50 ? -3.086 -5.998 12.369 1.00 32.77 67 TRP C C 1
ATOM 6682 O O . TRP C 1 50 ? -4.128 -6.623 12.163 1.00 35.78 67 TRP C O 1
ATOM 6693 N N . VAL C 1 51 ? -2.507 -5.234 11.450 1.00 33.04 68 VAL C N 1
ATOM 6694 C CA . VAL C 1 51 ? -3.085 -5.039 10.124 1.00 28.49 68 VAL C CA 1
ATOM 6695 C C . VAL C 1 51 ? -1.962 -5.266 9.131 1.00 35.10 68 VAL C C 1
ATOM 6696 O O . VAL C 1 51 ? -0.964 -4.534 9.152 1.00 32.98 68 VAL C O 1
ATOM 6700 N N . ALA C 1 52 ? -2.099 -6.293 8.295 1.00 29.88 69 ALA C N 1
ATOM 6701 C CA . ALA C 1 52 ? -1.084 -6.648 7.309 1.00 30.92 69 ALA C CA 1
ATOM 6702 C C . ALA C 1 52 ? -1.728 -6.647 5.922 1.00 35.94 69 ALA C C 1
ATOM 6703 O O . ALA C 1 52 ? -2.492 -7.554 5.583 1.00 39.55 69 ALA C O 1
ATOM 6705 N N . TYR C 1 53 ? -1.413 -5.635 5.120 1.00 38.13 70 TYR C N 1
ATOM 6706 C CA . TYR C 1 53 ? -1.926 -5.502 3.752 1.00 34.75 70 TYR C CA 1
ATOM 6707 C C . TYR C 1 53 ? -0.780 -5.732 2.787 1.00 37.90 70 TYR C C 1
ATOM 6708 O O . TYR C 1 53 ? 0.167 -4.944 2.752 1.00 37.39 70 TYR C O 1
ATOM 6717 N N . CYS C 1 54 ? -0.867 -6.801 2.011 1.00 33.06 71 CYS C N 1
ATOM 6718 C CA . CYS C 1 54 ? 0.214 -7.249 1.147 1.00 34.61 71 CYS C CA 1
ATOM 6719 C C . CYS C 1 54 ? -0.255 -7.310 -0.299 1.00 36.27 71 CYS C C 1
ATOM 6720 O O . CYS C 1 54 ? -1.446 -7.478 -0.573 1.00 42.02 71 CYS C O 1
ATOM 6723 N N . TYR C 1 55 ? 0.697 -7.169 -1.220 1.00 35.66 72 TYR C N 1
ATOM 6724 C CA . TYR C 1 55 ? 0.462 -7.385 -2.645 1.00 34.92 72 TYR C CA 1
ATOM 6725 C C . TYR C 1 55 ? 1.497 -8.365 -3.142 1.00 41.19 72 TYR C C 1
ATOM 6726 O O . TYR C 1 55 ? 2.681 -8.236 -2.811 1.00 36.82 72 TYR C O 1
ATOM 6735 N N . ASN C 1 56 ? 1.036 -9.372 -3.886 1.00 36.01 73 ASN C N 1
ATOM 6736 C CA . ASN C 1 56 ? 1.895 -10.390 -4.477 1.00 34.99 73 ASN C CA 1
ATOM 6737 C C . ASN C 1 56 ? 1.790 -10.248 -5.994 1.00 39.25 73 ASN C C 1
ATOM 6738 O O . ASN C 1 56 ? 0.813 -10.705 -6.597 1.00 41.70 73 ASN C O 1
ATOM 6743 N N . GLY C 1 57 ? 2.801 -9.623 -6.601 1.00 42.00 74 GLY C N 1
ATOM 6744 C CA . GLY C 1 57 ? 2.907 -9.579 -8.048 1.00 45.18 74 GLY C CA 1
ATOM 6745 C C . GLY C 1 57 ? 4.226 -10.158 -8.516 1.00 43.15 74 GLY C C 1
ATOM 6746 O O . GLY C 1 57 ? 4.699 -9.841 -9.604 1.00 43.55 74 GLY C O 1
ATOM 6747 N N . GLY C 1 58 ? 4.828 -11.021 -7.704 1.00 38.37 75 GLY C N 1
ATOM 6748 C CA . GLY C 1 58 ? 6.123 -11.582 -8.024 1.00 34.82 75 GLY C CA 1
ATOM 6749 C C . GLY C 1 58 ? 7.241 -10.611 -7.695 1.00 39.79 75 GLY C C 1
ATOM 6750 O O . GLY C 1 58 ? 7.038 -9.413 -7.575 1.00 42.09 75 GLY C O 1
ATOM 6751 N N . LEU C 1 59 ? 8.447 -11.155 -7.521 1.00 37.29 76 LEU C N 1
ATOM 6752 C CA . LEU C 1 59 ? 9.582 -10.356 -7.078 1.00 43.93 76 LEU C CA 1
ATOM 6753 C C . LEU C 1 59 ? 10.039 -9.337 -8.112 1.00 40.65 76 LEU C C 1
ATOM 6754 O O . LEU C 1 59 ? 10.766 -8.400 -7.751 1.00 39.04 76 LEU C O 1
ATOM 6759 N N . VAL C 1 60 ? 9.643 -9.499 -9.384 1.00 46.93 77 VAL C N 1
ATOM 6760 C CA . VAL C 1 60 ? 9.960 -8.504 -10.407 1.00 46.17 77 VAL C CA 1
ATOM 6761 C C . VAL C 1 60 ? 9.188 -7.214 -10.163 1.00 47.27 77 VAL C C 1
ATOM 6762 O O . VAL C 1 60 ? 9.669 -6.118 -10.489 1.00 45.66 77 VAL C O 1
ATOM 6766 N N . ASP C 1 61 ? 7.987 -7.315 -9.596 1.00 43.11 78 ASP C N 1
ATOM 6767 C CA . ASP C 1 61 ? 7.130 -6.153 -9.379 1.00 42.86 78 ASP C CA 1
ATOM 6768 C C . ASP C 1 61 ? 7.581 -5.413 -8.121 1.00 43.38 78 ASP C C 1
ATOM 6769 O O . ASP C 1 61 ? 7.535 -5.962 -7.014 1.00 40.09 78 ASP C O 1
ATOM 6774 N N . SER C 1 62 ? 7.970 -4.150 -8.279 1.00 37.78 79 SER C N 1
ATOM 6775 C CA . SER C 1 62 ? 8.449 -3.406 -7.127 1.00 40.39 79 SER C CA 1
ATOM 6776 C C . SER C 1 62 ? 7.350 -3.102 -6.112 1.00 42.27 79 SER C C 1
ATOM 6777 O O . SER C 1 62 ? 7.674 -2.648 -5.015 1.00 39.33 79 SER C O 1
ATOM 6780 N N . ASN C 1 63 ? 6.076 -3.324 -6.450 1.00 38.96 80 ASN C N 1
ATOM 6781 C CA . ASN C 1 63 ? 4.994 -3.146 -5.490 1.00 40.83 80 ASN C CA 1
ATOM 6782 C C . ASN C 1 63 ? 4.763 -4.382 -4.633 1.00 37.59 80 ASN C C 1
ATOM 6783 O O . ASN C 1 63 ? 3.951 -4.329 -3.707 1.00 41.76 80 ASN C O 1
ATOM 6788 N N . THR C 1 64 ? 5.436 -5.487 -4.927 1.00 43.24 81 THR C N 1
ATOM 6789 C CA . THR C 1 64 ? 5.252 -6.680 -4.127 1.00 36.36 81 THR C CA 1
ATOM 6790 C C . THR C 1 64 ? 5.811 -6.445 -2.730 1.00 38.08 81 THR C C 1
ATOM 6791 O O . THR C 1 64 ? 6.936 -5.960 -2.568 1.00 40.30 81 THR C O 1
ATOM 6795 N N . GLY C 1 65 ? 5.038 -6.792 -1.731 1.00 35.24 82 GLY C N 1
ATOM 6796 C CA . GLY C 1 65 ? 5.489 -6.644 -0.361 1.00 44.80 82 GLY C CA 1
ATOM 6797 C C . GLY C 1 65 ? 4.300 -6.473 0.553 1.00 43.60 82 GLY C C 1
ATOM 6798 O O . GLY C 1 65 ? 3.158 -6.711 0.166 1.00 44.20 82 GLY C O 1
ATOM 6799 N N . CYS C 1 66 ? 4.593 -6.047 1.779 1.00 39.30 83 CYS C N 1
ATOM 6800 C CA . CYS C 1 66 ? 3.588 -5.948 2.816 1.00 46.07 83 CYS C CA 1
ATOM 6801 C C . CYS C 1 66 ? 3.714 -4.620 3.550 1.00 47.34 83 CYS C C 1
ATOM 6802 O O . CYS C 1 66 ? 4.823 -4.155 3.850 1.00 40.40 83 CYS C O 1
ATOM 6805 N N . ASN C 1 67 ? 2.563 -4.024 3.840 1.00 37.52 84 ASN C N 1
ATOM 6806 C CA . ASN C 1 67 ? 2.421 -2.951 4.808 1.00 36.38 84 ASN C CA 1
ATOM 6807 C C . ASN C 1 67 ? 1.779 -3.599 6.036 1.00 31.76 84 ASN C C 1
ATOM 6808 O O . ASN C 1 67 ? 0.559 -3.788 6.094 1.00 35.63 84 ASN C O 1
ATOM 6813 N N . ALA C 1 68 ? 2.606 -3.950 7.017 1.00 32.83 85 ALA C N 1
ATOM 6814 C CA . ALA C 1 68 ? 2.157 -4.721 8.171 1.00 37.04 85 ALA C CA 1
ATOM 6815 C C . ALA C 1 68 ? 2.578 -3.993 9.436 1.00 35.81 85 ALA C C 1
ATOM 6816 O O . ALA C 1 68 ? 3.771 -3.711 9.616 1.00 37.51 85 ALA C O 1
ATOM 6818 N N . ARG C 1 69 ? 1.611 -3.689 10.308 1.00 36.96 86 ARG C N 1
ATOM 6819 C CA . ARG C 1 69 ? 1.941 -2.929 11.512 1.00 33.19 86 ARG C CA 1
ATOM 6820 C C . ARG C 1 69 ? 0.852 -3.063 12.573 1.00 38.22 86 ARG C C 1
ATOM 6821 O O . ARG C 1 69 ? -0.272 -3.495 12.295 1.00 31.54 86 ARG C O 1
ATOM 6829 N N . LEU C 1 70 ? 1.207 -2.681 13.807 1.00 31.79 87 LEU C N 1
ATOM 6830 C CA . LEU C 1 70 ? 0.232 -2.561 14.872 1.00 30.94 87 LEU C CA 1
ATOM 6831 C C . LEU C 1 70 ? -0.389 -1.174 14.814 1.00 33.07 87 LEU C C 1
ATOM 6832 O O . LEU C 1 70 ? 0.306 -0.181 14.589 1.00 39.89 87 LEU C O 1
ATOM 6837 N N . LEU C 1 71 ? -1.698 -1.113 15.036 1.00 33.11 88 LEU C N 1
ATOM 6838 C CA . LEU C 1 71 ? -2.433 0.144 15.119 1.00 31.25 88 LEU C CA 1
ATOM 6839 C C . LEU C 1 71 ? -3.198 0.173 16.428 1.00 35.23 88 LEU C C 1
ATOM 6840 O O . LEU C 1 71 ? -3.996 -0.733 16.707 1.00 33.36 88 LEU C O 1
ATOM 6845 N N . HIS C 1 72 ? -2.958 1.208 17.217 1.00 32.10 89 HIS C N 1
ATOM 6846 C CA . HIS C 1 72 ? -3.528 1.318 18.551 1.00 31.03 89 HIS C CA 1
ATOM 6847 C C . HIS C 1 72 ? -4.901 1.969 18.482 1.00 35.95 89 HIS C C 1
ATOM 6848 O O . HIS C 1 72 ? -5.090 2.982 17.790 1.00 34.19 89 HIS C O 1
ATOM 6855 N N . TYR C 1 73 ? -5.858 1.352 19.160 1.00 29.37 90 TYR C N 1
ATOM 6856 C CA . TYR C 1 73 ? -7.221 1.871 19.295 1.00 32.70 90 TYR C CA 1
ATOM 6857 C C . TYR C 1 73 ? -7.577 1.893 20.779 1.00 35.02 90 TYR C C 1
ATOM 6858 O O . TYR C 1 73 ? -8.480 1.176 21.224 1.00 36.79 90 TYR C O 1
ATOM 6867 N N . PRO C 1 74 ? -6.888 2.704 21.568 1.00 33.54 91 PRO C N 1
ATOM 6868 C CA . PRO C 1 74 ? -7.139 2.726 23.014 1.00 34.59 91 PRO C CA 1
ATOM 6869 C C . PRO C 1 74 ? -8.588 3.089 23.285 1.00 35.70 91 PRO C C 1
ATOM 6870 O O . PRO C 1 74 ? -9.166 3.917 22.569 1.00 41.54 91 PRO C O 1
ATOM 6874 N N . PRO C 1 75 ? -9.218 2.470 24.283 1.00 35.45 92 PRO C N 1
ATOM 6875 C CA . PRO C 1 75 ? -10.626 2.772 24.551 1.00 31.85 92 PRO C CA 1
ATOM 6876 C C . PRO C 1 75 ? -10.821 4.239 24.899 1.00 39.54 92 PRO C C 1
ATOM 6877 O O . PRO C 1 75 ? -9.952 4.885 25.492 1.00 37.25 92 PRO C O 1
ATOM 6881 N N . SER C 1 76 ? -11.975 4.772 24.497 1.00 36.31 93 SER C N 1
ATOM 6882 C CA . SER C 1 76 ? -12.376 6.085 24.973 1.00 42.19 93 SER C CA 1
ATOM 6883 C C . SER C 1 76 ? -12.836 5.987 26.428 1.00 47.47 93 SER C C 1
ATOM 6884 O O . SER C 1 76 ? -12.975 4.895 26.992 1.00 42.55 93 SER C O 1
ATOM 6887 N N . ARG C 1 77 ? -13.079 7.153 27.038 1.00 38.63 94 ARG C N 1
ATOM 6888 C CA . ARG C 1 77 ? -13.524 7.173 28.429 1.00 46.50 94 ARG C CA 1
ATOM 6889 C C . ARG C 1 77 ? -14.857 6.451 28.594 1.00 46.34 94 ARG C C 1
ATOM 6890 O O . ARG C 1 77 ? -15.034 5.652 29.523 1.00 41.81 94 ARG C O 1
ATOM 6898 N N . ASP C 1 78 ? -15.799 6.697 27.685 1.00 45.11 95 ASP C N 1
ATOM 6899 C CA . ASP C 1 78 ? -17.069 5.980 27.734 1.00 46.96 95 ASP C CA 1
ATOM 6900 C C . ASP C 1 78 ? -16.861 4.482 27.569 1.00 51.49 95 ASP C C 1
ATOM 6901 O O . ASP C 1 78 ? -17.439 3.680 28.313 1.00 51.42 95 ASP C O 1
ATOM 6906 N N . GLU C 1 79 ? -16.039 4.077 26.595 1.00 43.73 96 GLU C N 1
ATOM 6907 C CA . GLU C 1 79 ? -15.774 2.649 26.432 1.00 42.01 96 GLU C CA 1
ATOM 6908 C C . GLU C 1 79 ? -15.212 2.046 27.716 1.00 45.89 96 GLU C C 1
ATOM 6909 O O . GLU C 1 79 ? -15.666 0.992 28.179 1.00 46.64 96 GLU C O 1
ATOM 6915 N N . LEU C 1 80 ? -14.229 2.721 28.311 1.00 50.76 97 LEU C N 1
ATOM 6916 C CA . LEU C 1 80 ? -13.513 2.173 29.454 1.00 45.59 97 LEU C CA 1
ATOM 6917 C C . LEU C 1 80 ? -14.448 1.969 30.640 1.00 44.83 97 LEU C C 1
ATOM 6918 O O . LEU C 1 80 ? -14.331 0.977 31.367 1.00 43.62 97 LEU C O 1
ATOM 6923 N N . LEU C 1 81 ? -15.394 2.895 30.836 1.00 46.58 98 LEU C N 1
ATOM 6924 C CA . LEU C 1 81 ? -16.412 2.750 31.875 1.00 47.68 98 LEU C CA 1
ATOM 6925 C C . LEU C 1 81 ? -17.258 1.504 31.658 1.00 51.25 98 LEU C C 1
ATOM 6926 O O . LEU C 1 81 ? -17.578 0.785 32.617 1.00 44.57 98 LEU C O 1
ATOM 6931 N N . LEU C 1 82 ? -17.628 1.232 30.402 1.00 45.27 99 LEU C N 1
ATOM 6932 C CA . LEU C 1 82 ? -18.404 0.040 30.078 1.00 44.62 99 LEU C CA 1
ATOM 6933 C C . LEU C 1 82 ? -17.547 -1.220 30.170 1.00 46.00 99 LEU C C 1
ATOM 6934 O O . LEU C 1 82 ? -18.020 -2.273 30.619 1.00 48.36 99 LEU C O 1
ATOM 6939 N N . TRP C 1 83 ? -16.283 -1.138 29.738 1.00 40.68 100 TRP C N 1
ATOM 6940 C CA . TRP C 1 83 ? -15.367 -2.258 29.939 1.00 34.61 100 TRP C CA 1
ATOM 6941 C C . TRP C 1 83 ? -15.226 -2.592 31.422 1.00 41.01 100 TRP C C 1
ATOM 6942 O O . TRP C 1 83 ? -15.238 -3.766 31.809 1.00 42.47 100 TRP C O 1
ATOM 6953 N N . GLY C 1 84 ? -15.052 -1.571 32.256 1.00 41.81 101 GLY C N 1
ATOM 6954 C CA . GLY C 1 84 ? -14.874 -1.808 33.681 1.00 42.36 101 GLY C CA 1
ATOM 6955 C C . GLY C 1 84 ? -16.084 -2.466 34.319 1.00 44.42 101 GLY C C 1
ATOM 6956 O O . GLY C 1 84 ? -15.950 -3.433 35.067 1.00 49.27 101 GLY C O 1
ATOM 6957 N N . SER C 1 85 ? -17.284 -1.969 34.008 1.00 44.38 102 SER C N 1
ATOM 6958 C CA . SER C 1 85 ? -18.493 -2.485 34.653 1.00 49.89 102 SER C CA 1
ATOM 6959 C C . SER C 1 85 ? -18.821 -3.899 34.182 1.00 54.74 102 SER C C 1
ATOM 6960 O O . SER C 1 85 ? -19.251 -4.739 34.982 1.00 53.06 102 SER C O 1
ATOM 6963 N N . SER C 1 86 ? -18.630 -4.183 32.892 1.00 45.15 103 SER C N 1
ATOM 6964 C CA . SER C 1 86 ? -18.944 -5.491 32.339 1.00 45.30 103 SER C CA 1
ATOM 6965 C C . SER C 1 86 ? -17.791 -6.484 32.430 1.00 44.25 103 SER C C 1
ATOM 6966 O O . SER C 1 86 ? -17.993 -7.660 32.120 1.00 51.00 103 SER C O 1
ATOM 6969 N N . HIS C 1 87 ? -16.599 -6.040 32.831 1.00 40.96 104 HIS C N 1
ATOM 6970 C CA . HIS C 1 87 ? -15.384 -6.869 32.836 1.00 38.03 104 HIS C CA 1
ATOM 6971 C C . HIS C 1 87 ? -15.119 -7.531 31.491 1.00 44.71 104 HIS C C 1
ATOM 6972 O O . HIS C 1 87 ? -14.684 -8.682 31.420 1.00 45.69 104 HIS C O 1
ATOM 6979 N N . GLN C 1 88 ? -15.359 -6.790 30.411 1.00 45.42 105 GLN C N 1
ATOM 6980 C CA . GLN C 1 88 ? -15.154 -7.305 29.067 1.00 44.59 105 GLN C CA 1
ATOM 6981 C C . GLN C 1 88 ? -14.540 -6.214 28.209 1.00 43.98 105 GLN C C 1
ATOM 6982 O O . GLN C 1 88 ? -14.665 -5.028 28.506 1.00 42.40 105 GLN C O 1
ATOM 6988 N N . CYS C 1 89 ? -13.895 -6.618 27.120 1.00 44.94 106 CYS C N 1
ATOM 6989 C CA . CYS C 1 89 ? -13.300 -5.664 26.193 1.00 35.66 106 CYS C CA 1
ATOM 6990 C C . CYS C 1 89 ? -13.848 -5.947 24.810 1.00 42.43 106 CYS C C 1
ATOM 6991 O O . CYS C 1 89 ? -14.350 -7.038 24.535 1.00 41.96 106 CYS C O 1
ATOM 6994 N N . SER C 1 90 ? -13.778 -4.953 23.935 1.00 37.16 107 SER C N 1
ATOM 6995 C CA . SER C 1 90 ? -14.340 -5.089 22.604 1.00 39.46 107 SER C CA 1
ATOM 6996 C C . SER C 1 90 ? -13.242 -4.957 21.559 1.00 35.90 107 SER C C 1
ATOM 6997 O O . SER C 1 90 ? -12.224 -4.297 21.785 1.00 37.78 107 SER C O 1
ATOM 7000 N N . TYR C 1 91 ? -13.452 -5.606 20.419 1.00 40.22 108 TYR C N 1
ATOM 7001 C CA . TYR C 1 91 ? -12.467 -5.575 19.355 1.00 36.67 108 TYR C CA 1
ATOM 7002 C C . TYR C 1 91 ? -13.187 -5.602 18.015 1.00 35.75 108 TYR C C 1
ATOM 7003 O O . TYR C 1 91 ? -14.413 -5.726 17.941 1.00 33.98 108 TYR C O 1
ATOM 7012 N N . GLY C 1 92 ? -12.413 -5.472 16.943 1.00 40.19 109 GLY C N 1
ATOM 7013 C CA . GLY C 1 92 ? -12.970 -5.337 15.614 1.00 39.78 109 GLY C CA 1
ATOM 7014 C C . GLY C 1 92 ? -13.084 -6.670 14.900 1.00 43.78 109 GLY C C 1
ATOM 7015 O O . GLY C 1 92 ? -12.824 -7.740 15.454 1.00 40.18 109 GLY C O 1
ATOM 7016 N N . ASP C 1 93 ? -13.473 -6.591 13.632 1.00 40.52 110 ASP C N 1
ATOM 7017 C CA . ASP C 1 93 ? -13.573 -7.792 12.816 1.00 47.24 110 ASP C CA 1
ATOM 7018 C C . ASP C 1 93 ? -12.198 -8.366 12.505 1.00 46.23 110 ASP C C 1
ATOM 7019 O O . ASP C 1 93 ? -11.221 -7.634 12.299 1.00 41.60 110 ASP C O 1
ATOM 7024 N N . ILE C 1 94 ? -12.137 -9.681 12.476 1.00 47.74 111 ILE C N 1
ATOM 7025 C CA . ILE C 1 94 ? -10.938 -10.422 12.124 1.00 43.67 111 ILE C CA 1
ATOM 7026 C C . ILE C 1 94 ? -10.966 -10.704 10.622 1.00 42.56 111 ILE C C 1
ATOM 7027 O O . ILE C 1 94 ? -12.010 -11.036 10.050 1.00 46.68 111 ILE C O 1
ATOM 7032 N N . CYS C 1 95 ? -9.827 -10.518 9.971 1.00 39.07 112 CYS C N 1
ATOM 7033 C CA . CYS C 1 95 ? -9.648 -10.864 8.568 1.00 35.17 112 CYS C CA 1
ATOM 7034 C C . CYS C 1 95 ? -8.526 -11.875 8.469 1.00 34.43 112 CYS C C 1
ATOM 7035 O O . CYS C 1 95 ? -7.394 -11.581 8.864 1.00 39.55 112 CYS C O 1
ATOM 7038 N N . HIS C 1 96 ? -8.832 -13.054 7.947 1.00 34.63 113 HIS C N 1
ATOM 7039 C CA . HIS C 1 96 ? -7.843 -14.112 7.769 1.00 35.63 113 HIS C CA 1
ATOM 7040 C C . HIS C 1 96 ? -7.668 -14.358 6.273 1.00 43.92 113 HIS C C 1
ATOM 7041 O O . HIS C 1 96 ? -8.588 -14.849 5.609 1.00 42.00 113 HIS C O 1
ATOM 7048 N N . ASP C 1 97 ? -6.489 -13.996 5.753 1.00 38.29 114 ASP C N 1
ATOM 7049 C CA . ASP C 1 97 ? -6.104 -14.219 4.353 1.00 41.80 114 ASP C CA 1
ATOM 7050 C C . ASP C 1 97 ? -7.181 -13.754 3.369 1.00 38.81 114 ASP C C 1
ATOM 7051 O O . ASP C 1 97 ? -7.527 -14.446 2.414 1.00 40.56 114 ASP C O 1
ATOM 7056 N N . CYS C 1 98 ? -7.711 -12.563 3.612 1.00 33.81 115 CYS C N 1
ATOM 7057 C CA . CYS C 1 98 ? -8.762 -12.016 2.763 1.00 36.38 115 CYS C CA 1
ATOM 7058 C C . CYS C 1 98 ? -8.119 -11.425 1.524 1.00 36.89 115 CYS C C 1
ATOM 7059 O O . CYS C 1 98 ? -7.248 -10.555 1.632 1.00 43.30 115 CYS C O 1
ATOM 7062 N N . TRP C 1 99 ? -8.539 -11.880 0.351 1.00 36.67 116 TRP C N 1
ATOM 7063 C CA . TRP C 1 99 ? -7.925 -11.398 -0.872 1.00 37.06 116 TRP C CA 1
ATOM 7064 C C . TRP C 1 99 ? -8.983 -10.837 -1.811 1.00 40.20 116 TRP C C 1
ATOM 7065 O O . TRP C 1 99 ? -10.188 -10.939 -1.568 1.00 45.48 116 TRP C O 1
ATOM 7076 N N . GLY C 1 100 ? -8.506 -10.213 -2.883 1.00 44.58 117 GLY C N 1
ATOM 7077 C CA . GLY C 1 100 ? -9.425 -9.640 -3.853 1.00 56.74 117 GLY C CA 1
ATOM 7078 C C . GLY C 1 100 ? -10.180 -8.470 -3.252 1.00 52.08 117 GLY C C 1
ATOM 7079 O O . GLY C 1 100 ? -9.614 -7.627 -2.549 1.00 53.43 117 GLY C O 1
ATOM 7080 N N . SER C 1 101 ? -11.487 -8.429 -3.517 1.00 51.13 118 SER C N 1
ATOM 7081 C CA . SER C 1 101 ? -12.321 -7.365 -2.973 1.00 54.96 118 SER C CA 1
ATOM 7082 C C . SER C 1 101 ? -12.416 -7.456 -1.457 1.00 51.69 118 SER C C 1
ATOM 7083 O O . SER C 1 101 ? -12.576 -6.433 -0.782 1.00 52.34 118 SER C O 1
ATOM 7086 N N . ASP C 1 102 ? -12.300 -8.659 -0.897 1.00 58.31 119 ASP C N 1
ATOM 7087 C CA . ASP C 1 102 ? -12.325 -8.786 0.557 1.00 43.62 119 ASP C CA 1
ATOM 7088 C C . ASP C 1 102 ? -11.132 -8.106 1.215 1.00 45.00 119 ASP C C 1
ATOM 7089 O O . ASP C 1 102 ? -11.180 -7.825 2.415 1.00 42.46 119 ASP C O 1
ATOM 7094 N N . SER C 1 103 ? -10.072 -7.810 0.463 1.00 40.73 120 SER C N 1
ATOM 7095 C CA . SER C 1 103 ? -8.895 -7.221 1.088 1.00 42.09 120 SER C CA 1
ATOM 7096 C C . SER C 1 103 ? -9.074 -5.745 1.441 1.00 41.96 120 SER C C 1
ATOM 7097 O O . SER C 1 103 ? -8.186 -5.181 2.090 1.00 35.27 120 SER C O 1
ATOM 7100 N N . TYR C 1 104 ? -10.199 -5.117 1.073 1.00 38.73 121 TYR C N 1
ATOM 7101 C CA . TYR C 1 104 ? -10.379 -3.706 1.392 1.00 38.03 121 TYR C CA 1
ATOM 7102 C C . TYR C 1 104 ? -10.468 -3.463 2.896 1.00 42.57 121 TYR C C 1
ATOM 7103 O O . TYR C 1 104 ? -10.215 -2.339 3.348 1.00 48.60 121 TYR C O 1
ATOM 7112 N N . ALA C 1 105 ? -10.817 -4.496 3.670 1.00 41.28 122 ALA C N 1
ATOM 7113 C CA . ALA C 1 105 ? -10.860 -4.393 5.124 1.00 40.55 122 ALA C CA 1
ATOM 7114 C C . ALA C 1 105 ? -9.628 -3.692 5.688 1.00 45.40 122 ALA C C 1
ATOM 7115 O O . ALA C 1 105 ? -9.740 -2.876 6.606 1.00 44.42 122 ALA C O 1
ATOM 7117 N N . CYS C 1 106 ? -8.443 -3.987 5.140 1.00 38.73 123 CYS C N 1
ATOM 7118 C CA . CYS C 1 106 ? -7.191 -3.371 5.591 1.00 38.29 123 CYS C CA 1
ATOM 7119 C C . CYS C 1 106 ? -7.013 -1.922 5.131 1.00 47.08 123 CYS C C 1
ATOM 7120 O O . CYS C 1 106 ? -6.043 -1.282 5.549 1.00 45.77 123 CYS C O 1
ATOM 7123 N N . LEU C 1 107 ? -7.891 -1.391 4.276 1.00 41.54 124 LEU C N 1
ATOM 7124 C CA . LEU C 1 107 ? -7.748 -0.021 3.778 1.00 47.53 124 LEU C CA 1
ATOM 7125 C C . LEU C 1 107 ? -8.733 0.967 4.382 1.00 49.73 124 LEU C C 1
ATOM 7126 O O . LEU C 1 107 ? -8.398 2.141 4.540 1.00 42.98 124 LEU C O 1
ATOM 7131 N N . GLY C 1 108 ? -9.955 0.531 4.674 1.00 37.86 125 GLY C N 1
ATOM 7132 C CA . GLY C 1 108 ? -10.979 1.411 5.175 1.00 36.48 125 GLY C CA 1
ATOM 7133 C C . GLY C 1 108 ? -10.885 1.583 6.673 1.00 44.06 125 GLY C C 1
ATOM 7134 O O . GLY C 1 108 ? -10.039 1.005 7.358 1.00 40.22 125 GLY C O 1
ATOM 7135 N N . GLN C 1 109 ? -11.781 2.409 7.188 1.00 39.79 126 GLN C N 1
ATOM 7136 C CA . GLN C 1 109 ? -11.869 2.616 8.623 1.00 38.69 126 GLN C CA 1
ATOM 7137 C C . GLN C 1 109 ? -12.146 1.295 9.329 1.00 42.81 126 GLN C C 1
ATOM 7138 O O . GLN C 1 109 ? -12.857 0.433 8.810 1.00 47.72 126 GLN C O 1
ATOM 7144 N N . LEU C 1 110 ? -11.569 1.135 10.521 1.00 39.31 127 LEU C N 1
ATOM 7145 C CA . LEU C 1 110 ? -11.776 -0.040 11.360 1.00 38.59 127 LEU C CA 1
ATOM 7146 C C . LEU C 1 110 ? -12.694 0.330 12.515 1.00 39.58 127 LEU C C 1
ATOM 7147 O O . LEU C 1 110 ? -12.394 1.248 13.286 1.00 45.90 127 LEU C O 1
ATOM 7152 N N . ASP C 1 111 ? -13.797 -0.375 12.628 1.00 39.44 128 ASP C N 1
ATOM 7153 C CA . ASP C 1 111 ? -14.654 -0.217 13.783 1.00 42.25 128 ASP C CA 1
ATOM 7154 C C . ASP C 1 111 ? -14.094 -1.126 14.875 1.00 42.82 128 ASP C C 1
ATOM 7155 O O . ASP C 1 111 ? -14.158 -2.352 14.737 1.00 40.89 128 ASP C O 1
ATOM 7160 N N . PRO C 1 112 ? -13.517 -0.580 15.946 1.00 40.97 129 PRO C N 1
ATOM 7161 C CA . PRO C 1 112 ? -12.846 -1.419 16.952 1.00 35.69 129 PRO C CA 1
ATOM 7162 C C . PRO C 1 112 ? -13.760 -2.019 18.011 1.00 42.29 129 PRO C C 1
ATOM 7163 O O . PRO C 1 112 ? -13.247 -2.602 18.969 1.00 46.73 129 PRO C O 1
ATOM 7167 N N . ALA C 1 113 ? -15.078 -1.889 17.895 1.00 43.51 130 ALA C N 1
ATOM 7168 C CA . ALA C 1 113 ? -15.979 -2.286 18.968 1.00 43.07 130 ALA C CA 1
ATOM 7169 C C . ALA C 1 113 ? -17.153 -3.079 18.402 1.00 44.41 130 ALA C C 1
ATOM 7170 O O . ALA C 1 113 ? -18.312 -2.727 18.578 1.00 47.90 130 ALA C O 1
ATOM 7172 N N . LYS C 1 114 ? -16.843 -4.183 17.712 1.00 46.62 131 LYS C N 1
ATOM 7173 C CA . LYS C 1 114 ? -17.861 -5.044 17.125 1.00 43.34 131 LYS C CA 1
ATOM 7174 C C . LYS C 1 114 ? -18.047 -6.372 17.845 1.00 48.30 131 LYS C C 1
ATOM 7175 O O . LYS C 1 114 ? -19.132 -6.954 17.752 1.00 48.88 131 LYS C O 1
ATOM 7181 N N . HIS C 1 115 ? -17.037 -6.858 18.570 1.00 40.99 132 HIS C N 1
ATOM 7182 C CA . HIS C 1 115 ? -17.116 -8.145 19.246 1.00 44.20 132 HIS C CA 1
ATOM 7183 C C . HIS C 1 115 ? -16.633 -7.982 20.681 1.00 44.79 132 HIS C C 1
ATOM 7184 O O . HIS C 1 115 ? -15.810 -7.113 20.975 1.00 42.86 132 HIS C O 1
ATOM 7191 N N . TRP C 1 116 ? -17.153 -8.814 21.581 1.00 44.00 133 TRP C N 1
ATOM 7192 C CA . TRP C 1 116 ? -16.830 -8.717 22.996 1.00 47.05 133 TRP C CA 1
ATOM 7193 C C . TRP C 1 116 ? -16.229 -10.021 23.496 1.00 49.10 133 TRP C C 1
ATOM 7194 O O . TRP C 1 116 ? -16.532 -11.110 22.990 1.00 51.30 133 TRP C O 1
ATOM 7205 N N . ALA C 1 117 ? -15.349 -9.885 24.478 1.00 45.01 134 ALA C N 1
ATOM 7206 C CA . ALA C 1 117 ? -14.703 -11.013 25.131 1.00 47.76 134 ALA C CA 1
ATOM 7207 C C . ALA C 1 117 ? -14.128 -10.520 26.446 1.00 47.03 134 ALA C C 1
ATOM 7208 O O . ALA C 1 117 ? -13.895 -9.317 26.605 1.00 45.55 134 ALA C O 1
ATOM 7210 N N . PRO C 1 118 ? -13.896 -11.418 27.407 1.00 45.06 135 PRO C N 1
ATOM 7211 C CA . PRO C 1 118 ? -13.195 -10.995 28.630 1.00 44.33 135 PRO C CA 1
ATOM 7212 C C . PRO C 1 118 ? -11.750 -10.603 28.384 1.00 50.63 135 PRO C C 1
ATOM 7213 O O . PRO C 1 118 ? -11.231 -9.694 29.050 1.00 50.38 135 PRO C O 1
ATOM 7217 N N . ARG C 1 119 ? -11.080 -11.296 27.466 1.00 48.56 136 ARG C N 1
ATOM 7218 C CA . ARG C 1 119 ? -9.733 -10.980 27.012 1.00 40.35 136 ARG C CA 1
ATOM 7219 C C . ARG C 1 119 ? -9.628 -11.461 25.568 1.00 37.27 136 ARG C C 1
ATOM 7220 O O . ARG C 1 119 ? -10.407 -12.305 25.120 1.00 36.70 136 ARG C O 1
ATOM 7228 N N . LYS C 1 120 ? -8.675 -10.895 24.834 1.00 35.24 137 LYS C N 1
ATOM 7229 C CA . LYS C 1 120 ? -8.446 -11.291 23.447 1.00 32.70 137 LYS C CA 1
ATOM 7230 C C . LYS C 1 120 ? -6.980 -11.033 23.144 1.00 32.50 137 LYS C C 1
ATOM 7231 O O . LYS C 1 120 ? -6.459 -9.965 23.476 1.00 39.16 137 LYS C O 1
ATOM 7237 N N . GLU C 1 121 ? -6.313 -12.016 22.554 1.00 36.21 138 GLU C N 1
ATOM 7238 C CA . GLU C 1 121 ? -4.947 -11.863 22.076 1.00 33.77 138 GLU C CA 1
ATOM 7239 C C . GLU C 1 121 ? -4.948 -12.003 20.559 1.00 37.37 138 GLU C C 1
ATOM 7240 O O . GLU C 1 121 ? -5.789 -12.711 19.996 1.00 35.32 138 GLU C O 1
ATOM 7246 N N . LEU C 1 122 ? -4.029 -11.304 19.888 1.00 38.10 139 LEU C N 1
ATOM 7247 C CA . LEU C 1 122 ? -3.985 -11.355 18.431 1.00 41.91 139 LEU C CA 1
ATOM 7248 C C . LEU C 1 122 ? -3.023 -12.433 17.964 1.00 41.82 139 LEU C C 1
ATOM 7249 O O . LEU C 1 122 ? -2.141 -12.879 18.700 1.00 37.97 139 LEU C O 1
ATOM 7254 N N . VAL C 1 123 ? -3.219 -12.858 16.724 1.00 39.02 140 VAL C N 1
ATOM 7255 C CA . VAL C 1 123 ? -2.289 -13.725 16.029 1.00 36.62 140 VAL C CA 1
ATOM 7256 C C . VAL C 1 123 ? -1.625 -12.872 14.961 1.00 36.61 140 VAL C C 1
ATOM 7257 O O . VAL C 1 123 ? -2.310 -12.137 14.236 1.00 36.76 140 VAL C O 1
ATOM 7261 N N . ARG C 1 124 ? -0.292 -12.913 14.911 1.00 32.61 141 ARG C N 1
ATOM 7262 C CA . ARG C 1 124 ? 0.475 -12.169 13.911 1.00 30.73 141 ARG C CA 1
ATOM 7263 C C . ARG C 1 124 ? 0.547 -12.976 12.618 1.00 34.73 141 ARG C C 1
ATOM 7264 O O . ARG C 1 124 ? 1.172 -14.038 12.581 1.00 36.14 141 ARG C O 1
ATOM 7272 N N . ARG C 1 125 ? -0.080 -12.488 11.553 1.00 32.48 142 ARG C N 1
ATOM 7273 C CA . ARG C 1 125 ? -0.067 -13.205 10.282 1.00 33.33 142 ARG C CA 1
ATOM 7274 C C . ARG C 1 125 ? 0.156 -12.199 9.160 1.00 29.67 142 ARG C C 1
ATOM 7275 O O . ARG C 1 125 ? -0.463 -11.135 9.158 1.00 38.95 142 ARG C O 1
ATOM 7283 N N . ASP C 1 126 ? 1.050 -12.499 8.220 1.00 34.45 143 ASP C N 1
ATOM 7284 C CA . ASP C 1 126 ? 1.193 -11.589 7.075 1.00 38.06 143 ASP C CA 1
ATOM 7285 C C . ASP C 1 126 ? 1.323 -12.359 5.752 1.00 39.83 143 ASP C C 1
ATOM 7286 O O . ASP C 1 126 ? 2.140 -12.022 4.882 1.00 38.35 143 ASP C O 1
ATOM 7291 N N . ALA C 1 127 ? 0.468 -13.357 5.558 1.00 39.36 144 ALA C N 1
ATOM 7292 C CA . ALA C 1 127 ? 0.517 -14.187 4.358 1.00 39.54 144 ALA C CA 1
ATOM 7293 C C . ALA C 1 127 ? 0.242 -13.368 3.094 1.00 39.67 144 ALA C C 1
ATOM 7294 O O . ALA C 1 127 ? -0.457 -12.354 3.116 1.00 37.40 144 ALA C O 1
ATOM 7296 N N . ASN C 1 128 ? 0.790 -13.829 1.978 1.00 37.84 145 ASN C N 1
ATOM 7297 C CA . ASN C 1 128 ? 0.726 -13.096 0.717 1.00 34.47 145 ASN C CA 1
ATOM 7298 C C . ASN C 1 128 ? 0.792 -14.096 -0.438 1.00 37.11 145 ASN C C 1
ATOM 7299 O O . ASN C 1 128 ? 1.562 -13.937 -1.380 1.00 36.87 145 ASN C O 1
ATOM 7304 N N . TRP C 1 129 ? -0.011 -15.153 -0.373 1.00 35.56 146 TRP C N 1
ATOM 7305 C CA . TRP C 1 129 ? 0.184 -16.325 -1.219 1.00 41.29 146 TRP C CA 1
ATOM 7306 C C . TRP C 1 129 ? -0.629 -16.303 -2.514 1.00 43.78 146 TRP C C 1
ATOM 7307 O O . TRP C 1 129 ? -0.546 -17.261 -3.292 1.00 42.26 146 TRP C O 1
ATOM 7318 N N . LYS C 1 130 ? -1.392 -15.248 -2.772 1.00 41.57 147 LYS C N 1
ATOM 7319 C CA . LYS C 1 130 ? -2.330 -15.196 -3.897 1.00 40.75 147 LYS C CA 1
ATOM 7320 C C . LYS C 1 130 ? -1.778 -14.268 -4.972 1.00 40.19 147 LYS C C 1
ATOM 7321 O O . LYS C 1 130 ? -1.934 -13.048 -4.890 1.00 44.42 147 LYS C O 1
ATOM 7327 N N . PHE C 1 131 ? -1.178 -14.861 -6.005 1.00 37.50 148 PHE C N 1
ATOM 7328 C CA . PHE C 1 131 ? -0.496 -14.099 -7.046 1.00 38.84 148 PHE C CA 1
ATOM 7329 C C . PHE C 1 131 ? -1.465 -13.227 -7.843 1.00 44.31 148 PHE C C 1
ATOM 7330 O O . PHE C 1 131 ? -2.564 -13.654 -8.199 1.00 42.59 148 PHE C O 1
ATOM 7338 N N . ALA C 1 132 ? -1.024 -11.999 -8.130 1.00 39.70 149 ALA C N 1
ATOM 7339 C CA . ALA C 1 132 ? -1.776 -10.937 -8.802 1.00 42.87 149 ALA C CA 1
ATOM 7340 C C . ALA C 1 132 ? -2.864 -10.336 -7.916 1.00 44.14 149 ALA C C 1
ATOM 7341 O O . ALA C 1 132 ? -3.710 -9.591 -8.409 1.00 43.19 149 ALA C O 1
ATOM 7343 N N . TYR C 1 133 ? -2.835 -10.589 -6.601 1.00 44.11 150 TYR C N 1
ATOM 7344 C CA . TYR C 1 133 ? -3.873 -10.108 -5.702 1.00 41.98 150 TYR C CA 1
ATOM 7345 C C . TYR C 1 133 ? -3.271 -9.471 -4.450 1.00 41.40 150 TYR C C 1
ATOM 7346 O O . TYR C 1 133 ? -2.133 -9.757 -4.047 1.00 34.83 150 TYR C O 1
ATOM 7355 N N . HIS C 1 134 ? -4.056 -8.578 -3.856 1.00 37.22 151 HIS C N 1
ATOM 7356 C CA . HIS C 1 134 ? -3.779 -8.113 -2.507 1.00 37.02 151 HIS C CA 1
ATOM 7357 C C . HIS C 1 134 ? -4.306 -9.124 -1.508 1.00 39.11 151 HIS C C 1
ATOM 7358 O O . HIS C 1 134 ? -5.288 -9.826 -1.768 1.00 40.60 151 HIS C O 1
ATOM 7365 N N . MET C 1 135 ? -3.640 -9.197 -0.355 1.00 32.67 152 MET C N 1
ATOM 7366 C CA . MET C 1 135 ? -4.060 -10.073 0.731 1.00 35.46 152 MET C CA 1
ATOM 7367 C C . MET C 1 135 ? -4.027 -9.313 2.051 1.00 34.75 152 MET C C 1
ATOM 7368 O O . MET C 1 135 ? -3.054 -8.604 2.355 1.00 34.11 152 MET C O 1
ATOM 7373 N N . CYS C 1 136 ? -5.086 -9.494 2.841 1.00 34.25 153 CYS C N 1
ATOM 7374 C CA . CYS C 1 136 ? -5.328 -8.730 4.056 1.00 39.08 153 CYS C CA 1
ATOM 7375 C C . CYS C 1 136 ? -5.462 -9.676 5.246 1.00 36.21 153 CYS C C 1
ATOM 7376 O O . CYS C 1 136 ? -6.232 -10.641 5.194 1.00 37.13 153 CYS C O 1
ATOM 7379 N N . ASN C 1 137 ? -4.703 -9.416 6.304 1.00 31.56 154 ASN C N 1
ATOM 7380 C CA . ASN C 1 137 ? -4.917 -10.064 7.596 1.00 32.84 154 ASN C CA 1
ATOM 7381 C C . ASN C 1 137 ? -5.098 -8.985 8.635 1.00 34.29 154 ASN C C 1
ATOM 7382 O O . ASN C 1 137 ? -4.334 -8.013 8.661 1.00 37.12 154 ASN C O 1
ATOM 7387 N N . ILE C 1 138 ? -6.120 -9.149 9.473 1.00 34.09 155 ILE C N 1
ATOM 7388 C CA . ILE C 1 138 ? -6.374 -8.274 10.605 1.00 32.37 155 ILE C CA 1
ATOM 7389 C C . ILE C 1 138 ? -6.700 -9.154 11.794 1.00 32.48 155 ILE C C 1
ATOM 7390 O O . ILE C 1 138 ? -7.469 -10.112 11.674 1.00 31.18 155 ILE C O 1
ATOM 7395 N N . ASP C 1 139 ? -6.159 -8.798 12.955 1.00 29.46 156 ASP C N 1
ATOM 7396 C CA . ASP C 1 139 ? -6.546 -9.453 14.195 1.00 29.67 156 ASP C CA 1
ATOM 7397 C C . ASP C 1 139 ? -6.370 -8.433 15.301 1.00 31.63 156 ASP C C 1
ATOM 7398 O O . ASP C 1 139 ? -5.700 -7.412 15.114 1.00 36.28 156 ASP C O 1
ATOM 7403 N N . TRP C 1 140 ? -6.988 -8.710 16.457 1.00 36.41 157 TRP C N 1
ATOM 7404 C CA . TRP C 1 140 ? -7.145 -7.740 17.530 1.00 29.01 157 TRP C CA 1
ATOM 7405 C C . TRP C 1 140 ? -6.684 -8.330 18.851 1.00 34.54 157 TRP C C 1
ATOM 7406 O O . TRP C 1 140 ? -6.783 -9.538 19.061 1.00 30.22 157 TRP C O 1
ATOM 7417 N N . ARG C 1 141 ? -6.186 -7.463 19.747 1.00 36.16 158 ARG C N 1
ATOM 7418 C CA . ARG C 1 141 ? -6.031 -7.780 21.161 1.00 33.16 158 ARG C CA 1
ATOM 7419 C C . ARG C 1 141 ? -6.704 -6.689 21.972 1.00 35.35 158 ARG C C 1
ATOM 7420 O O . ARG C 1 141 ? -6.761 -5.530 21.551 1.00 32.82 158 ARG C O 1
ATOM 7428 N N . CYS C 1 142 ? -7.196 -7.066 23.148 1.00 34.92 159 CYS C N 1
ATOM 7429 C CA . CYS C 1 142 ? -7.758 -6.094 24.071 1.00 31.65 159 CYS C CA 1
ATOM 7430 C C . CYS C 1 142 ? -7.784 -6.738 25.438 1.00 37.32 159 CYS C C 1
ATOM 7431 O O . CYS C 1 142 ? -7.727 -7.958 25.556 1.00 34.23 159 CYS C O 1
ATOM 7434 N N . GLY C 1 143 ? -7.882 -5.903 26.463 1.00 32.68 160 GLY C N 1
ATOM 7435 C CA . GLY C 1 143 ? -8.041 -6.392 27.824 1.00 32.85 160 GLY C CA 1
ATOM 7436 C C . GLY C 1 143 ? -8.305 -5.213 28.724 1.00 32.37 160 GLY C C 1
ATOM 7437 O O . GLY C 1 143 ? -8.127 -4.058 28.334 1.00 34.81 160 GLY C O 1
ATOM 7438 N N . VAL C 1 144 ? -8.747 -5.517 29.944 1.00 29.62 161 VAL C N 1
ATOM 7439 C CA . VAL C 1 144 ? -9.137 -4.486 30.900 1.00 32.78 161 VAL C CA 1
ATOM 7440 C C . VAL C 1 144 ? -8.880 -5.020 32.297 1.00 33.10 161 VAL C C 1
ATOM 7441 O O . VAL C 1 144 ? -9.007 -6.218 32.557 1.00 34.33 161 VAL C O 1
ATOM 7445 N N . THR C 1 145 ? -8.476 -4.127 33.182 1.00 35.54 162 THR C N 1
ATOM 7446 C CA . THR C 1 145 ? -8.378 -4.428 34.592 1.00 44.67 162 THR C CA 1
ATOM 7447 C C . THR C 1 145 ? -9.083 -3.328 35.368 1.00 41.58 162 THR C C 1
ATOM 7448 O O . THR C 1 145 ? -9.159 -2.179 34.919 1.00 38.87 162 THR C O 1
ATOM 7452 N N . THR C 1 146 ? -9.633 -3.701 36.517 1.00 41.74 163 THR C N 1
ATOM 7453 C CA . THR C 1 146 ? -10.141 -2.756 37.499 1.00 41.52 163 THR C CA 1
ATOM 7454 C C . THR C 1 146 ? -9.554 -3.181 38.835 1.00 46.87 163 THR C C 1
ATOM 7455 O O . THR C 1 146 ? -9.882 -4.259 39.336 1.00 36.84 163 THR C O 1
ATOM 7459 N N . SER C 1 147 ? -8.689 -2.346 39.404 1.00 44.09 164 SER C N 1
ATOM 7460 C CA . SER C 1 147 ? -7.880 -2.747 40.528 1.00 40.14 164 SER C CA 1
ATOM 7461 C C . SER C 1 147 ? -7.756 -1.586 41.496 1.00 42.13 164 SER C C 1
ATOM 7462 O O . SER C 1 147 ? -7.654 -0.425 41.068 1.00 35.36 164 SER C O 1
ATOM 7465 N N . PRO C 1 148 ? -7.745 -1.868 42.794 1.00 36.60 165 PRO C N 1
ATOM 7466 C CA . PRO C 1 148 ? -7.517 -0.808 43.778 1.00 34.08 165 PRO C CA 1
ATOM 7467 C C . PRO C 1 148 ? -6.039 -0.449 43.835 1.00 34.91 165 PRO C C 1
ATOM 7468 O O . PRO C 1 148 ? -5.164 -1.309 43.736 1.00 37.14 165 PRO C O 1
ATOM 7472 N N . VAL C 1 149 ? -5.749 0.837 43.993 1.00 33.92 166 VAL C N 1
ATOM 7473 C CA . VAL C 1 149 ? -4.371 1.295 44.102 1.00 36.00 166 VAL C CA 1
ATOM 7474 C C . VAL C 1 149 ? -4.292 2.299 45.245 1.00 38.21 166 VAL C C 1
ATOM 7475 O O . VAL C 1 149 ? -5.236 3.063 45.479 1.00 35.47 166 VAL C O 1
ATOM 7479 N N . PHE C 1 150 ? -3.182 2.281 45.979 1.00 31.67 167 PHE C N 1
ATOM 7480 C CA . PHE C 1 150 ? -3.117 3.216 47.089 1.00 39.43 167 PHE C CA 1
ATOM 7481 C C . PHE C 1 150 ? -2.764 4.612 46.574 1.00 41.56 167 PHE C C 1
ATOM 7482 O O . PHE C 1 150 ? -2.439 4.817 45.397 1.00 34.94 167 PHE C O 1
ATOM 7490 N N . PHE C 1 151 ? -2.869 5.595 47.457 1.00 36.35 168 PHE C N 1
ATOM 7491 C CA . PHE C 1 151 ? -2.667 6.974 47.038 1.00 35.19 168 PHE C CA 1
ATOM 7492 C C . PHE C 1 151 ? -2.198 7.769 48.248 1.00 41.59 168 PHE C C 1
ATOM 7493 O O . PHE C 1 151 ? -2.195 7.268 49.370 1.00 34.82 168 PHE C O 1
ATOM 7501 N N . ASN C 1 152 ? -1.803 9.016 48.018 1.00 37.85 169 ASN C N 1
ATOM 7502 C CA . ASN C 1 152 ? -1.502 9.940 49.106 1.00 38.68 169 ASN C CA 1
ATOM 7503 C C . ASN C 1 152 ? -2.491 11.097 49.062 1.00 44.50 169 ASN C C 1
ATOM 7504 O O . ASN C 1 152 ? -3.127 11.348 48.034 1.00 37.09 169 ASN C O 1
ATOM 7509 N N . LEU C 1 153 ? -2.606 11.817 50.176 1.00 42.94 170 LEU C N 1
ATOM 7510 C CA . LEU C 1 153 ? -3.197 13.148 50.157 1.00 48.73 170 LEU C CA 1
ATOM 7511 C C . LEU C 1 153 ? -2.085 14.185 50.198 1.00 51.74 170 LEU C C 1
ATOM 7512 O O . LEU C 1 153 ? -0.957 13.905 50.607 1.00 48.85 170 LEU C O 1
ATOM 7517 N N . GLN C 1 154 ? -2.408 15.395 49.745 1.00 47.86 171 GLN C N 1
ATOM 7518 C CA . GLN C 1 154 ? -1.378 16.396 49.499 1.00 46.80 171 GLN C CA 1
ATOM 7519 C C . GLN C 1 154 ? -1.998 17.786 49.522 1.00 48.76 171 GLN C C 1
ATOM 7520 O O . GLN C 1 154 ? -3.048 18.015 48.903 1.00 43.91 171 GLN C O 1
ATOM 7526 N N . TRP C 1 155 ? -1.350 18.698 50.249 1.00 52.13 172 TRP C N 1
ATOM 7527 C CA . TRP C 1 155 ? -1.669 20.116 50.167 1.00 49.06 172 TRP C CA 1
ATOM 7528 C C . TRP C 1 155 ? -1.215 20.662 48.813 1.00 56.12 172 TRP C C 1
ATOM 7529 O O . TRP C 1 155 ? -0.033 20.565 48.463 1.00 55.12 172 TRP C O 1
ATOM 7540 N N . VAL C 1 156 ? -2.152 21.235 48.058 1.00 51.72 173 VAL C N 1
ATOM 7541 C CA . VAL C 1 156 ? -1.847 22.024 46.871 1.00 54.84 173 VAL C CA 1
ATOM 7542 C C . VAL C 1 156 ? -2.429 23.411 47.097 1.00 60.38 173 VAL C C 1
ATOM 7543 O O . VAL C 1 156 ? -3.656 23.572 47.121 1.00 53.66 173 VAL C O 1
ATOM 7547 N N . LYS C 1 157 ? -1.551 24.406 47.262 1.00 56.09 174 LYS C N 1
ATOM 7548 C CA . LYS C 1 157 ? -1.922 25.787 47.559 1.00 63.71 174 LYS C CA 1
ATOM 7549 C C . LYS C 1 157 ? -3.171 25.877 48.425 1.00 68.90 174 LYS C C 1
ATOM 7550 O O . LYS C 1 157 ? -4.206 26.381 47.975 1.00 68.95 174 LYS C O 1
ATOM 7556 N N . ASN C 1 158 ? -3.095 25.334 49.641 1.00 66.61 175 ASN C N 1
ATOM 7557 C CA . ASN C 1 158 ? -4.100 25.504 50.686 1.00 67.17 175 ASN C CA 1
ATOM 7558 C C . ASN C 1 158 ? -5.405 24.754 50.420 1.00 63.50 175 ASN C C 1
ATOM 7559 O O . ASN C 1 158 ? -6.457 25.143 50.938 1.00 65.64 175 ASN C O 1
ATOM 7564 N N . GLU C 1 159 ? -5.377 23.670 49.647 1.00 63.07 176 GLU C N 1
ATOM 7565 C CA . GLU C 1 159 ? -6.518 22.765 49.566 1.00 66.59 176 GLU C CA 1
ATOM 7566 C C . GLU C 1 159 ? -6.016 21.330 49.479 1.00 56.46 176 GLU C C 1
ATOM 7567 O O . GLU C 1 159 ? -4.972 21.058 48.880 1.00 54.47 176 GLU C O 1
ATOM 7573 N N . VAL C 1 160 ? -6.770 20.418 50.085 1.00 53.54 177 VAL C N 1
ATOM 7574 C CA . VAL C 1 160 ? -6.361 19.021 50.187 1.00 51.59 177 VAL C CA 1
ATOM 7575 C C . VAL C 1 160 ? -6.748 18.289 48.907 1.00 46.79 177 VAL C C 1
ATOM 7576 O O . VAL C 1 160 ? -7.930 18.205 48.559 1.00 55.60 177 VAL C O 1
ATOM 7580 N N . LYS C 1 161 ? -5.758 17.739 48.215 1.00 42.14 178 LYS C N 1
ATOM 7581 C CA . LYS C 1 161 ? -5.995 16.992 46.987 1.00 43.92 178 LYS C CA 1
ATOM 7582 C C . LYS C 1 161 ? -5.625 15.516 47.151 1.00 45.55 178 LYS C C 1
ATOM 7583 O O . LYS C 1 161 ? -4.814 15.138 48.001 1.00 45.82 178 LYS C O 1
ATOM 7589 N N . VAL C 1 162 ? -6.239 14.678 46.315 1.00 44.43 179 VAL C N 1
ATOM 7590 C CA . VAL C 1 162 ? -5.795 13.303 46.140 1.00 43.63 179 VAL C CA 1
ATOM 7591 C C . VAL C 1 162 ? -4.555 13.298 45.261 1.00 49.67 179 VAL C C 1
ATOM 7592 O O . VAL C 1 162 ? -4.524 13.946 44.207 1.00 49.88 179 VAL C O 1
ATOM 7596 N N . SER C 1 163 ? -3.529 12.576 45.687 1.00 39.38 180 SER C N 1
ATOM 7597 C CA . SER C 1 163 ? -2.287 12.447 44.927 1.00 41.64 180 SER C CA 1
ATOM 7598 C C . SER C 1 163 ? -2.230 11.026 44.371 1.00 43.46 180 SER C C 1
ATOM 7599 O O . SER C 1 163 ? -1.927 10.075 45.099 1.00 46.97 180 SER C O 1
ATOM 7602 N N . THR C 1 164 ? -2.577 10.878 43.093 1.00 40.78 181 THR C N 1
ATOM 7603 C CA . THR C 1 164 ? -2.474 9.600 42.392 1.00 37.63 181 THR C CA 1
ATOM 7604 C C . THR C 1 164 ? -1.010 9.316 42.072 1.00 42.83 181 THR C C 1
ATOM 7605 O O . THR C 1 164 ? -0.324 10.157 41.482 1.00 40.61 181 THR C O 1
ATOM 7609 N N . LEU C 1 165 ? -0.543 8.130 42.454 1.00 38.54 182 LEU C N 1
ATOM 7610 C CA . LEU C 1 165 ? 0.852 7.721 42.342 1.00 36.92 182 LEU C CA 1
ATOM 7611 C C . LEU C 1 165 ? 1.049 6.946 41.046 1.00 39.95 182 LEU C C 1
ATOM 7612 O O . LEU C 1 165 ? 0.371 5.940 40.817 1.00 37.35 182 LEU C O 1
ATOM 7617 N N . LEU C 1 166 ? 1.960 7.435 40.178 1.00 35.21 183 LEU C N 1
ATOM 7618 C CA . LEU C 1 166 ? 2.179 6.730 38.934 1.00 37.11 183 LEU C CA 1
ATOM 7619 C C . LEU C 1 166 ? 3.436 5.874 39.023 1.00 42.53 183 LEU C C 1
ATOM 7620 O O . LEU C 1 166 ? 4.371 6.204 39.762 1.00 40.68 183 LEU C O 1
ATOM 7625 N N . PRO C 1 167 ? 3.484 4.766 38.277 1.00 34.92 184 PRO C N 1
ATOM 7626 C CA . PRO C 1 167 ? 4.620 3.836 38.416 1.00 36.51 184 PRO C CA 1
ATOM 7627 C C . PRO C 1 167 ? 5.982 4.430 38.066 1.00 44.56 184 PRO C C 1
ATOM 7628 O O . PRO C 1 167 ? 7.005 3.857 38.481 1.00 39.87 184 PRO C O 1
ATOM 7632 N N . ASN C 1 168 ? 6.051 5.546 37.328 1.00 39.62 185 ASN C N 1
ATOM 7633 C CA . ASN C 1 168 ? 7.362 6.125 37.063 1.00 38.35 185 ASN C CA 1
ATOM 7634 C C . ASN C 1 168 ? 7.802 7.116 38.126 1.00 40.36 185 ASN C C 1
ATOM 7635 O O . ASN C 1 168 ? 8.856 7.740 37.960 1.00 46.91 185 ASN C O 1
ATOM 7640 N N . GLY C 1 169 ? 7.047 7.262 39.223 1.00 36.60 186 GLY C N 1
ATOM 7641 C CA . GLY C 1 169 ? 7.435 8.145 40.299 1.00 33.37 186 GLY C CA 1
ATOM 7642 C C . GLY C 1 169 ? 6.826 9.526 40.234 1.00 44.58 186 GLY C C 1
ATOM 7643 O O . GLY C 1 169 ? 7.036 10.318 41.155 1.00 44.88 186 GLY C O 1
ATOM 7644 N N . SER C 1 170 ? 6.109 9.846 39.160 1.00 37.68 187 SER C N 1
ATOM 7645 C CA . SER C 1 170 ? 5.362 11.087 39.105 1.00 42.34 187 SER C CA 1
ATOM 7646 C C . SER C 1 170 ? 4.013 10.906 39.786 1.00 34.84 187 SER C C 1
ATOM 7647 O O . SER C 1 170 ? 3.544 9.790 40.015 1.00 41.81 187 SER C O 1
ATOM 7650 N N . THR C 1 171 ? 3.392 12.024 40.119 1.00 43.56 188 THR C N 1
ATOM 7651 C CA . THR C 1 171 ? 2.108 12.036 40.793 1.00 48.99 188 THR C CA 1
ATOM 7652 C C . THR C 1 171 ? 1.216 13.049 40.097 1.00 45.83 188 THR C C 1
ATOM 7653 O O . THR C 1 171 ? 1.706 14.026 39.540 1.00 43.26 188 THR C O 1
ATOM 7657 N N . VAL C 1 172 ? -0.093 12.832 40.163 1.00 43.62 189 VAL C N 1
ATOM 7658 C CA . VAL C 1 172 ? -1.084 13.761 39.627 1.00 45.58 189 VAL C CA 1
ATOM 7659 C C . VAL C 1 172 ? -2.027 14.134 40.759 1.00 49.14 189 VAL C C 1
ATOM 7660 O O . VAL C 1 172 ? -2.728 13.266 41.294 1.00 43.33 189 VAL C O 1
ATOM 7664 N N . GLU C 1 173 ? -2.052 15.419 41.111 1.00 46.36 190 GLU C N 1
ATOM 7665 C CA . GLU C 1 173 ? -2.951 15.933 42.135 1.00 55.56 190 GLU C CA 1
ATOM 7666 C C . GLU C 1 173 ? -4.303 16.282 41.534 1.00 58.16 190 GLU C C 1
ATOM 7667 O O . GLU C 1 173 ? -4.390 16.879 40.459 1.00 61.90 190 GLU C O 1
ATOM 7673 N N . HIS C 1 174 ? -5.357 15.917 42.246 1.00 52.20 191 HIS C N 1
ATOM 7674 C CA . HIS C 1 174 ? -6.708 16.189 41.798 1.00 46.66 191 HIS C CA 1
ATOM 7675 C C . HIS C 1 174 ? -7.624 16.148 43.002 1.00 53.33 191 HIS C C 1
ATOM 7676 O O . HIS C 1 174 ? -7.269 15.618 44.060 1.00 52.44 191 HIS C O 1
ATOM 7683 N N . SER C 1 175 ? -8.807 16.717 42.826 1.00 52.04 192 SER C N 1
ATOM 7684 C CA . SER C 1 175 ? -9.803 16.665 43.874 1.00 58.85 192 SER C CA 1
ATOM 7685 C C . SER C 1 175 ? -10.512 15.323 43.823 1.00 53.39 192 SER C C 1
ATOM 7686 O O . SER C 1 175 ? -10.610 14.690 42.768 1.00 53.76 192 SER C O 1
ATOM 7689 N N . ALA C 1 176 ? -10.973 14.868 44.990 1.00 52.77 193 ALA C N 1
ATOM 7690 C CA . ALA C 1 176 ? -11.642 13.576 45.070 1.00 54.95 193 ALA C CA 1
ATOM 7691 C C . ALA C 1 176 ? -12.861 13.511 44.164 1.00 59.30 193 ALA C C 1
ATOM 7692 O O . ALA C 1 176 ? -13.311 12.411 43.816 1.00 65.98 193 ALA C O 1
ATOM 7694 N N . GLY C 1 177 ? -13.385 14.664 43.748 1.00 51.65 194 GLY C N 1
ATOM 7695 C CA . GLY C 1 177 ? -14.518 14.674 42.842 1.00 62.43 194 GLY C CA 1
ATOM 7696 C C . GLY C 1 177 ? -14.180 14.545 41.366 1.00 66.80 194 GLY C C 1
ATOM 7697 O O . GLY C 1 177 ? -15.067 14.200 40.582 1.00 67.47 194 GLY C O 1
ATOM 7698 N N . GLU C 1 178 ? -12.926 14.814 40.961 1.00 61.32 195 GLU C N 1
ATOM 7699 C CA . GLU C 1 178 ? -12.574 14.802 39.544 1.00 59.23 195 GLU C CA 1
ATOM 7700 C C . GLU C 1 178 ? -11.788 13.545 39.175 1.00 51.77 195 GLU C C 1
ATOM 7701 O O . GLU C 1 178 ? -10.592 13.447 39.498 1.00 47.70 195 GLU C O 1
ATOM 7707 N N . PRO C 1 179 ? -12.400 12.579 38.500 1.00 53.54 196 PRO C N 1
ATOM 7708 C CA . PRO C 1 179 ? -11.645 11.415 38.021 1.00 57.10 196 PRO C CA 1
ATOM 7709 C C . PRO C 1 179 ? -10.526 11.817 37.069 1.00 50.97 196 PRO C C 1
ATOM 7710 O O . PRO C 1 179 ? -10.572 12.868 36.424 1.00 46.78 196 PRO C O 1
ATOM 7714 N N . LEU C 1 180 ? -9.494 10.979 37.015 1.00 44.25 197 LEU C N 1
ATOM 7715 C CA . LEU C 1 180 ? -8.406 11.132 36.062 1.00 44.25 197 LEU C CA 1
ATOM 7716 C C . LEU C 1 180 ? -8.654 10.246 34.853 1.00 42.46 197 LEU C C 1
ATOM 7717 O O . LEU C 1 180 ? -9.031 9.084 35.001 1.00 45.71 197 LEU C O 1
ATOM 7722 N N . PHE C 1 181 ? -8.428 10.783 33.656 1.00 39.24 198 PHE C N 1
ATOM 7723 C CA . PHE C 1 181 ? -8.490 9.960 32.462 1.00 38.99 198 PHE C CA 1
ATOM 7724 C C . PHE C 1 181 ? -7.410 10.398 31.491 1.00 43.07 198 PHE C C 1
ATOM 7725 O O . PHE C 1 181 ? -7.263 11.592 31.224 1.00 43.79 198 PHE C O 1
ATOM 7733 N N . TRP C 1 182 ? -6.656 9.436 30.967 1.00 41.54 199 TRP C N 1
ATOM 7734 C CA . TRP C 1 182 ? -5.685 9.766 29.941 1.00 44.67 199 TRP C CA 1
ATOM 7735 C C . TRP C 1 182 ? -5.436 8.548 29.067 1.00 43.65 199 TRP C C 1
ATOM 7736 O O . TRP C 1 182 ? -5.781 7.417 29.418 1.00 35.89 199 TRP C O 1
ATOM 7747 N N . THR C 1 183 ? -4.872 8.810 27.894 1.00 43.39 200 THR C N 1
ATOM 7748 C CA . THR C 1 183 ? -4.589 7.787 26.908 1.00 42.15 200 THR C CA 1
ATOM 7749 C C . THR C 1 183 ? -3.103 7.829 26.581 1.00 44.41 200 THR C C 1
ATOM 7750 O O . THR C 1 183 ? -2.503 8.913 26.477 1.00 42.14 200 THR C O 1
ATOM 7754 N N . GLU C 1 184 ? -2.509 6.643 26.450 1.00 44.69 201 GLU C N 1
ATOM 7755 C CA . GLU C 1 184 ? -1.095 6.520 26.108 1.00 46.92 201 GLU C CA 1
ATOM 7756 C C . GLU C 1 184 ? -0.928 5.264 25.264 1.00 35.91 201 GLU C C 1
ATOM 7757 O O . GLU C 1 184 ? -1.050 4.153 25.784 1.00 37.30 201 GLU C O 1
ATOM 7763 N N . LYS C 1 185 ? -0.690 5.440 23.961 1.00 39.14 202 LYS C N 1
ATOM 7764 C CA . LYS C 1 185 ? -0.402 4.351 23.019 1.00 41.67 202 LYS C CA 1
ATOM 7765 C C . LYS C 1 185 ? -1.611 3.424 22.968 1.00 44.54 202 LYS C C 1
ATOM 7766 O O . LYS C 1 185 ? -2.703 3.875 22.583 1.00 38.96 202 LYS C O 1
ATOM 7772 N N . ASP C 1 186 ? -1.489 2.160 23.345 1.00 36.22 203 ASP C N 1
ATOM 7773 C CA . ASP C 1 186 ? -2.586 1.209 23.278 1.00 36.38 203 ASP C CA 1
ATOM 7774 C C . ASP C 1 186 ? -3.530 1.276 24.484 1.00 34.13 203 ASP C C 1
ATOM 7775 O O . ASP C 1 186 ? -4.626 0.702 24.430 1.00 35.20 203 ASP C O 1
ATOM 7780 N N . PHE C 1 187 ? -3.145 1.996 25.541 1.00 33.26 204 PHE C N 1
ATOM 7781 C CA . PHE C 1 187 ? -3.834 1.986 26.819 1.00 32.26 204 PHE C CA 1
ATOM 7782 C C . PHE C 1 187 ? -4.605 3.275 27.071 1.00 37.01 204 PHE C C 1
ATOM 7783 O O . PHE C 1 187 ? -4.142 4.368 26.734 1.00 33.32 204 PHE C O 1
ATOM 7791 N N . SER C 1 188 ? -5.770 3.139 27.699 1.00 32.06 205 SER C N 1
ATOM 7792 C CA . SER C 1 188 ? -6.421 4.239 28.388 1.00 34.19 205 SER C CA 1
ATOM 7793 C C . SER C 1 188 ? -6.539 3.869 29.860 1.00 35.34 205 SER C C 1
ATOM 7794 O O . SER C 1 188 ? -6.631 2.687 30.207 1.00 36.03 205 SER C O 1
ATOM 7797 N N . TYR C 1 189 ? -6.523 4.895 30.713 1.00 33.31 206 TYR C N 1
ATOM 7798 C CA . TYR C 1 189 ? -6.505 4.761 32.163 1.00 35.98 206 TYR C CA 1
ATOM 7799 C C . TYR C 1 189 ? -7.564 5.666 32.772 1.00 36.25 206 TYR C C 1
ATOM 7800 O O . TYR C 1 189 ? -7.635 6.855 32.439 1.00 38.45 206 TYR C O 1
ATOM 7809 N N . LEU C 1 190 ? -8.348 5.119 33.696 1.00 33.70 207 LEU C N 1
ATOM 7810 C CA . LEU C 1 190 ? -9.343 5.889 34.427 1.00 33.29 207 LEU C CA 1
ATOM 7811 C C . LEU C 1 190 ? -9.144 5.649 35.916 1.00 38.42 207 LEU C C 1
ATOM 7812 O O . LEU C 1 190 ? -9.234 4.506 36.377 1.00 40.26 207 LEU C O 1
ATOM 7817 N N . VAL C 1 191 ? -8.861 6.714 36.661 1.00 39.05 208 VAL C N 1
ATOM 7818 C CA . VAL C 1 191 ? -8.667 6.630 38.107 1.00 40.17 208 VAL C CA 1
ATOM 7819 C C . VAL C 1 191 ? -9.835 7.338 38.778 1.00 46.96 208 VAL C C 1
ATOM 7820 O O . VAL C 1 191 ? -10.058 8.536 38.556 1.00 43.96 208 VAL C O 1
ATOM 7824 N N . LYS C 1 192 ? -10.592 6.590 39.566 1.00 38.47 209 LYS C N 1
ATOM 7825 C CA . LYS C 1 192 ? -11.811 7.072 40.189 1.00 43.80 209 LYS C CA 1
ATOM 7826 C C . LYS C 1 192 ? -11.683 6.971 41.713 1.00 42.54 209 LYS C C 1
ATOM 7827 O O . LYS C 1 192 ? -11.093 6.020 42.244 1.00 41.56 209 LYS C O 1
ATOM 7833 N N . ASP C 1 193 ? -12.187 7.987 42.405 1.00 45.14 210 ASP C N 1
ATOM 7834 C CA . ASP C 1 193 ? -12.214 8.037 43.86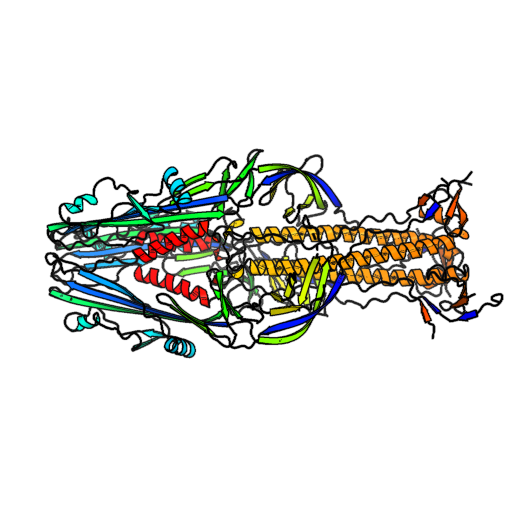7 1.00 39.45 210 ASP C CA 1
ATOM 7835 C C . ASP C 1 193 ? -13.638 7.747 44.319 1.00 45.83 210 ASP C C 1
ATOM 7836 O O . ASP C 1 193 ? -14.508 8.616 44.242 1.00 54.28 210 ASP C O 1
ATOM 7841 N N . ASN C 1 194 ? -13.882 6.528 44.784 1.00 49.93 211 ASN C N 1
ATOM 7842 C CA . ASN C 1 194 ? -15.163 6.200 45.411 1.00 54.45 211 ASN C CA 1
ATOM 7843 C C . ASN C 1 194 ? -15.093 6.464 46.915 1.00 57.79 211 ASN C C 1
ATOM 7844 O O . ASN C 1 194 ? -15.325 5.588 47.745 1.00 68.25 211 ASN C O 1
ATOM 7849 N N . PHE C 1 195 ? -14.749 7.707 47.252 1.00 53.43 212 PHE C N 1
ATOM 7850 C CA . PHE C 1 195 ? -14.615 8.120 48.644 1.00 48.40 212 PHE C CA 1
ATOM 7851 C C . PHE C 1 195 ? -14.670 9.640 48.704 1.00 53.09 212 PHE C C 1
ATOM 7852 O O . PHE C 1 195 ? -14.598 10.321 47.683 1.00 57.70 212 PHE C O 1
ATOM 7860 N N . GLU C 1 196 ? -14.798 10.170 49.920 1.00 56.77 213 GLU C N 1
ATOM 7861 C CA . GLU C 1 196 ? -14.749 11.607 50.140 1.00 60.23 213 GLU C CA 1
ATOM 7862 C C . GLU C 1 196 ? -13.713 11.922 51.210 1.00 51.72 213 GLU C C 1
ATOM 7863 O O . GLU C 1 196 ? -13.345 11.072 52.027 1.00 51.45 213 GLU C O 1
ATOM 7869 N N . ILE C 1 197 ? -13.257 13.167 51.197 1.00 51.32 214 ILE C N 1
ATOM 7870 C CA . ILE C 1 197 ? -12.303 13.658 52.179 1.00 54.86 214 ILE C CA 1
ATOM 7871 C C . ILE C 1 197 ? -13.086 14.285 53.329 1.00 59.97 214 ILE C C 1
ATOM 7872 O O . ILE C 1 197 ? -13.867 15.222 53.128 1.00 62.15 214 ILE C O 1
ATOM 7877 N N . GLN C 1 198 ? -12.897 13.749 54.527 1.00 51.31 215 GLN C N 1
ATOM 7878 C CA . GLN C 1 198 ? -13.538 14.268 55.728 1.00 56.90 215 GLN C CA 1
ATOM 7879 C C . GLN C 1 198 ? -12.534 15.061 56.555 1.00 55.98 215 GLN C C 1
ATOM 7880 O O . GLN C 1 198 ? -11.352 14.707 56.625 1.00 53.86 215 GLN C O 1
ATOM 7886 N N . ARG C 1 199 ? -13.008 16.130 57.191 1.00 61.28 216 ARG C N 1
ATOM 7887 C CA . ARG C 1 199 ? -12.162 16.919 58.072 1.00 63.21 216 ARG C CA 1
ATOM 7888 C C . ARG C 1 199 ? -12.628 16.780 59.512 1.00 61.14 216 ARG C C 1
ATOM 7889 O O . ARG C 1 199 ? -13.818 16.605 59.786 1.00 57.21 216 ARG C O 1
ATOM 7897 N N . GLU C 1 200 ? -11.665 16.849 60.428 1.00 56.89 217 GLU C N 1
ATOM 7898 C CA . GLU C 1 200 ? -11.918 16.707 61.853 1.00 63.05 217 GLU C CA 1
ATOM 7899 C C . GLU C 1 200 ? -10.956 17.613 62.594 1.00 61.06 217 GLU C C 1
ATOM 7900 O O . GLU C 1 200 ? -9.793 17.746 62.201 1.00 56.15 217 GLU C O 1
ATOM 7906 N N . GLU C 1 201 ? -11.445 18.242 63.659 1.00 61.74 218 GLU C N 1
ATOM 7907 C CA . GLU C 1 201 ? -10.551 18.857 64.629 1.00 60.15 218 GLU C CA 1
ATOM 7908 C C . GLU C 1 201 ? -10.095 17.769 65.588 1.00 64.23 218 GLU C C 1
ATOM 7909 O O . GLU C 1 201 ? -10.924 17.055 66.161 1.00 71.73 218 GLU C O 1
ATOM 7915 N N . VAL C 1 202 ? -8.783 17.613 65.734 1.00 64.15 219 VAL C N 1
ATOM 7916 C CA . VAL C 1 202 ? -8.219 16.543 66.542 1.00 59.81 219 VAL C CA 1
ATOM 7917 C C . VAL C 1 202 ? -7.094 17.100 67.402 1.00 60.76 219 VAL C C 1
ATOM 7918 O O . VAL C 1 202 ? -6.586 18.204 67.178 1.00 61.67 219 VAL C O 1
ATOM 7922 N N . LYS C 1 203 ? -6.701 16.302 68.390 1.00 54.12 220 LYS C N 1
ATOM 7923 C CA . LYS C 1 203 ? -5.531 16.568 69.209 1.00 60.41 220 LYS C CA 1
ATOM 7924 C C . LYS C 1 203 ? -4.486 15.505 68.909 1.00 59.90 220 LYS C C 1
ATOM 7925 O O . LYS C 1 203 ? -4.779 14.308 68.978 1.00 66.29 220 LYS C O 1
ATOM 7931 N N . ILE C 1 204 ? -3.280 15.934 68.560 1.00 58.84 221 ILE C N 1
ATOM 7932 C CA . ILE C 1 204 ? -2.207 15.024 68.179 1.00 60.47 221 ILE C CA 1
ATOM 7933 C C . ILE C 1 204 ? -1.113 15.094 69.232 1.00 61.79 221 ILE C C 1
ATOM 7934 O O . ILE C 1 204 ? -0.675 16.187 69.609 1.00 58.78 221 ILE C O 1
ATOM 7939 N N . SER C 1 205 ? -0.670 13.934 69.707 1.00 54.68 222 SER C N 1
ATOM 7940 C CA . SER C 1 205 ? 0.428 13.876 70.659 1.00 65.03 222 SER C CA 1
ATOM 7941 C C . SER C 1 205 ? 1.758 13.864 69.915 1.00 59.82 222 SER C C 1
ATOM 7942 O O . SER C 1 205 ? 1.967 13.056 69.002 1.00 54.92 222 SER C O 1
ATOM 7945 N N . CYS C 1 206 ? 2.653 14.763 70.307 1.00 58.00 223 CYS C N 1
ATOM 7946 C CA . CYS C 1 206 ? 3.967 14.861 69.704 1.00 55.40 223 CYS C CA 1
ATOM 7947 C C . CYS C 1 206 ? 5.016 14.994 70.797 1.00 56.33 223 CYS C C 1
ATOM 7948 O O . CYS C 1 206 ? 4.752 15.538 71.871 1.00 56.65 223 CYS C O 1
ATOM 7951 N N . PHE C 1 207 ? 6.210 14.497 70.508 1.00 53.28 224 PHE C N 1
ATOM 7952 C CA . PHE C 1 207 ? 7.391 14.773 71.314 1.00 51.52 224 PHE C CA 1
ATOM 7953 C C . PHE C 1 207 ? 8.217 15.829 70.589 1.00 53.75 224 PHE C C 1
ATOM 7954 O O . PHE C 1 207 ? 8.699 15.593 69.477 1.00 52.15 224 PHE C O 1
ATOM 7962 N N . VAL C 1 208 ? 8.336 17.002 71.201 1.00 51.29 225 VAL C N 1
ATOM 7963 C CA . VAL C 1 208 ? 9.119 18.111 70.673 1.00 55.92 225 VAL C CA 1
ATOM 7964 C C . VAL C 1 208 ? 10.455 18.133 71.392 1.00 59.08 225 VAL C C 1
ATOM 7965 O O . VAL C 1 208 ? 10.502 18.198 72.627 1.00 70.14 225 VAL C O 1
ATOM 7969 N N . ASP C 1 209 ? 11.536 18.092 70.628 1.00 57.86 226 ASP C N 1
ATOM 7970 C CA . ASP C 1 209 ? 12.893 18.025 71.165 1.00 68.78 226 ASP C CA 1
ATOM 7971 C C . ASP C 1 209 ? 13.653 19.226 70.622 1.00 83.93 226 ASP C C 1
ATOM 7972 O O . ASP C 1 209 ? 14.139 19.192 69.476 1.00 79.73 226 ASP C O 1
ATOM 7977 N N . PRO C 1 210 ? 13.759 20.320 71.385 1.00 87.84 227 PRO C N 1
ATOM 7978 C CA . PRO C 1 210 ? 14.525 21.483 70.907 1.00 90.66 227 PRO C CA 1
ATOM 7979 C C . PRO C 1 210 ? 16.017 21.229 70.791 1.00 91.77 227 PRO C C 1
ATOM 7980 O O . PRO C 1 210 ? 16.733 22.101 70.283 1.00 86.60 227 PRO C O 1
ATOM 7984 N N . ASP C 1 211 ? 16.511 20.075 71.241 1.00 85.87 228 ASP C N 1
ATOM 7985 C CA . ASP C 1 211 ? 17.945 19.813 71.218 1.00 96.33 228 ASP C CA 1
ATOM 7986 C C . ASP C 1 211 ? 18.318 18.712 70.233 1.00 101.70 228 ASP C C 1
ATOM 7987 O O . ASP C 1 211 ? 19.021 17.760 70.589 1.00 100.52 228 ASP C O 1
ATOM 7992 N N . TYR C 1 212 ? 17.831 18.824 69.003 1.00 102.68 229 TYR C N 1
ATOM 7993 C CA . TYR C 1 212 ? 18.451 18.164 67.864 1.00 103.73 229 TYR C CA 1
ATOM 7994 C C . TYR C 1 212 ? 19.328 19.265 67.263 1.00 110.66 229 TYR C C 1
ATOM 7995 O O . TYR C 1 212 ? 19.103 20.426 67.589 1.00 112.95 229 TYR C O 1
ATOM 8004 N N . TRP C 1 213 ? 20.341 18.965 66.447 1.00 114.83 230 TRP C N 1
ATOM 8005 C CA . TRP C 1 213 ? 20.744 17.629 66.016 1.00 114.45 230 TRP C CA 1
ATOM 8006 C C . TRP C 1 213 ? 21.385 16.819 67.139 1.00 107.53 230 TRP C C 1
ATOM 8007 O O . TRP C 1 213 ? 21.486 15.596 67.051 1.00 104.47 230 TRP C O 1
ATOM 8018 N N . LYS C 1 220 ? 12.284 22.388 67.560 1.00 79.05 237 LYS C N 1
ATOM 8019 C CA . LYS C 1 220 ? 13.283 22.173 66.516 1.00 81.55 237 LYS C CA 1
ATOM 8020 C C . LYS C 1 220 ? 13.055 20.853 65.774 1.00 80.40 237 LYS C C 1
ATOM 8021 O O . LYS C 1 220 ? 13.391 20.737 64.595 1.00 90.49 237 LYS C O 1
ATOM 8027 N N . LYS C 1 221 ? 12.486 19.861 66.460 1.00 73.11 238 LYS C N 1
ATOM 8028 C CA . LYS C 1 221 ? 12.106 18.601 65.825 1.00 63.24 238 LYS C CA 1
ATOM 8029 C C . LYS C 1 221 ? 10.960 17.971 66.600 1.00 62.16 238 LYS C C 1
ATOM 8030 O O . LYS C 1 221 ? 11.109 17.648 67.783 1.00 66.63 238 LYS C O 1
ATOM 8036 N N . ALA C 1 222 ? 9.825 17.791 65.928 1.00 51.49 239 ALA C N 1
ATOM 8037 C CA . ALA C 1 222 ? 8.626 17.218 66.521 1.00 55.41 239 ALA C CA 1
ATOM 8038 C C . ALA C 1 222 ? 8.321 15.880 65.866 1.00 59.73 239 ALA C C 1
ATOM 8039 O O . ALA C 1 222 ? 8.309 15.772 64.631 1.00 59.38 239 ALA C O 1
ATOM 8041 N N . PHE C 1 223 ? 8.057 14.874 66.692 1.00 48.56 240 PHE C N 1
ATOM 8042 C CA . PHE C 1 223 ? 7.659 13.555 66.224 1.00 53.99 240 PHE C CA 1
ATOM 8043 C C . PHE C 1 223 ? 6.266 13.268 66.748 1.00 50.88 240 PHE C C 1
ATOM 8044 O O . PHE C 1 223 ? 6.010 13.441 67.941 1.00 52.74 240 PHE C O 1
ATOM 8052 N N . CYS C 1 224 ? 5.368 12.828 65.875 1.00 43.13 241 CYS C N 1
ATOM 8053 C CA . CYS C 1 224 ? 3.973 12.682 66.271 1.00 42.47 241 CYS C CA 1
ATOM 8054 C C . CYS C 1 224 ? 3.433 11.302 65.928 1.00 50.93 241 CYS C C 1
ATOM 8055 O O . CYS C 1 224 ? 3.973 10.568 65.086 1.00 42.30 241 CYS C O 1
ATOM 8058 N N . GLN C 1 225 ? 2.337 10.976 66.606 1.00 41.95 242 GLN C N 1
ATOM 8059 C CA . GLN C 1 225 ? 1.603 9.744 66.395 1.00 47.39 242 GLN C CA 1
ATOM 8060 C C . GLN C 1 225 ? 0.148 10.110 66.181 1.00 52.60 242 GLN C C 1
ATOM 8061 O O . GLN C 1 225 ? -0.385 10.971 66.887 1.00 48.23 242 GLN C O 1
ATOM 8067 N N . ASP C 1 226 ? -0.474 9.479 65.188 1.00 51.80 243 ASP C N 1
ATOM 8068 C CA . ASP C 1 226 ? -1.921 9.518 65.001 1.00 54.89 243 ASP C CA 1
ATOM 8069 C C . ASP C 1 226 ? -2.357 8.088 64.681 1.00 53.84 243 ASP C C 1
ATOM 8070 O O . ASP C 1 226 ? -2.214 7.626 63.542 1.00 45.61 243 ASP C O 1
ATOM 8075 N N . GLY C 1 227 ? -2.863 7.386 65.694 1.00 48.74 244 GLY C N 1
ATOM 8076 C CA . GLY C 1 227 ? -3.201 5.977 65.540 1.00 48.25 244 GLY C CA 1
ATOM 8077 C C . GLY C 1 227 ? -1.978 5.154 65.181 1.00 53.11 244 GLY C C 1
ATOM 8078 O O . GLY C 1 227 ? -0.982 5.135 65.911 1.00 52.17 244 GLY C O 1
ATOM 8079 N N . THR C 1 228 ? -2.033 4.475 64.030 1.00 54.33 245 THR C N 1
ATOM 8080 C CA . THR C 1 228 ? -0.936 3.641 63.555 1.00 52.55 245 THR C CA 1
ATOM 8081 C C . THR C 1 228 ? 0.009 4.389 62.622 1.00 54.74 245 THR C C 1
ATOM 8082 O O . THR C 1 228 ? 0.902 3.770 62.030 1.00 46.26 245 THR C O 1
ATOM 8086 N N . ASN C 1 229 ? -0.158 5.701 62.499 1.00 45.04 246 ASN C N 1
ATOM 8087 C CA . ASN C 1 229 ? 0.658 6.532 61.632 1.00 44.53 246 ASN C CA 1
ATOM 8088 C C . ASN C 1 229 ? 1.605 7.388 62.459 1.00 47.18 246 ASN C C 1
ATOM 8089 O O . ASN C 1 229 ? 1.192 8.035 63.425 1.00 48.35 246 ASN C O 1
ATOM 8094 N N . PHE C 1 230 ? 2.872 7.370 62.084 1.00 44.96 247 PHE C N 1
ATOM 8095 C CA . PHE C 1 230 ? 3.918 8.101 62.769 1.00 41.21 247 PHE C CA 1
ATOM 8096 C C . PHE C 1 230 ? 4.656 8.956 61.757 1.00 48.22 247 PHE C C 1
ATOM 8097 O O . PHE C 1 230 ? 4.933 8.502 60.642 1.00 45.10 247 PHE C O 1
ATOM 8105 N N . PHE C 1 231 ? 4.995 10.180 62.153 1.00 43.70 248 PHE C N 1
ATOM 8106 C CA . PHE C 1 231 ? 5.640 11.096 61.228 1.00 45.91 248 PHE C CA 1
ATOM 8107 C C . PHE C 1 231 ? 6.327 12.205 62.004 1.00 49.27 248 PHE C C 1
ATOM 8108 O O . PHE C 1 231 ? 5.985 12.494 63.155 1.00 48.39 248 PHE C O 1
ATOM 8116 N N . GLU C 1 232 ? 7.303 12.823 61.357 1.00 48.47 249 GLU C N 1
ATOM 8117 C CA . GLU C 1 232 ? 7.957 14.016 61.874 1.00 54.14 249 GLU C CA 1
ATOM 8118 C C . GLU C 1 232 ? 7.281 15.238 61.268 1.00 53.91 249 GLU C C 1
ATOM 8119 O O . GLU C 1 232 ? 7.270 15.393 60.046 1.00 57.74 249 GLU C O 1
ATOM 8125 N N . VAL C 1 233 ? 6.704 16.096 62.099 1.00 58.61 250 VAL C N 1
ATOM 8126 C CA . VAL C 1 233 ? 6.073 17.301 61.572 1.00 56.49 250 VAL C CA 1
ATOM 8127 C C . VAL C 1 233 ? 7.169 18.311 61.262 1.00 67.39 250 VAL C C 1
ATOM 8128 O O . VAL C 1 233 ? 7.935 18.702 62.149 1.00 61.64 250 VAL C O 1
ATOM 8132 N N . THR C 1 234 ? 7.268 18.700 59.984 1.00 66.36 251 THR C N 1
ATOM 8133 C CA . THR C 1 234 ? 8.289 19.617 59.494 1.00 73.24 251 THR C CA 1
ATOM 8134 C C . THR C 1 234 ? 7.763 21.019 59.217 1.00 75.50 251 THR C C 1
ATOM 8135 O O . THR C 1 234 ? 8.569 21.942 59.057 1.00 80.10 251 THR C O 1
ATOM 8139 N N . SER C 1 235 ? 6.447 21.198 59.144 1.00 62.21 252 SER C N 1
ATOM 8140 C CA . SER C 1 235 ? 5.844 22.500 58.913 1.00 63.53 252 SER C CA 1
ATOM 8141 C C . SER C 1 235 ? 4.414 22.429 59.423 1.00 64.39 252 SER C C 1
ATOM 8142 O O . SER C 1 235 ? 3.907 21.356 59.753 1.00 55.93 252 SER C O 1
ATOM 8145 N N A HIS C 1 236 ? 3.752 23.586 59.467 0.59 64.22 253 HIS C N 1
ATOM 8146 N N B HIS C 1 236 ? 3.772 23.599 59.484 0.41 64.63 253 HIS C N 1
ATOM 8147 C CA A HIS C 1 236 ? 2.410 23.615 60.038 0.59 66.03 253 HIS C CA 1
ATOM 8148 C CA B HIS C 1 236 ? 2.413 23.677 60.009 0.41 66.30 253 HIS C CA 1
ATOM 8149 C C A HIS C 1 236 ? 1.378 23.012 59.093 0.59 66.50 253 HIS C C 1
ATOM 8150 C C B HIS C 1 236 ? 1.421 22.967 59.098 0.41 66.85 253 HIS C C 1
ATOM 8151 O O A HIS C 1 236 ? 0.345 22.514 59.550 0.59 70.66 253 HIS C O 1
ATOM 8152 O O B HIS C 1 236 ? 0.463 22.352 59.576 0.41 69.75 253 HIS C O 1
ATOM 8165 N N . GLN C 1 237 ? 1.633 23.042 57.789 1.00 65.94 254 GLN C N 1
ATOM 8166 C CA . GLN C 1 237 ? 0.814 22.344 56.804 1.00 61.59 254 GLN C CA 1
ATOM 8167 C C . GLN C 1 237 ? 1.579 21.095 56.386 1.00 60.41 254 GLN C C 1
ATOM 8168 O O . GLN C 1 237 ? 2.704 21.196 55.887 1.00 56.75 254 GLN C O 1
ATOM 8174 N N . PHE C 1 238 ? 0.984 19.926 56.601 1.00 57.60 255 PHE C N 1
ATOM 8175 C CA . PHE C 1 238 ? 1.744 18.686 56.558 1.00 53.05 255 PHE C CA 1
ATOM 8176 C C . PHE C 1 238 ? 0.857 17.536 56.092 1.00 49.93 255 PHE C C 1
ATOM 8177 O O . PHE C 1 238 ? -0.333 17.488 56.418 1.00 52.14 255 PHE C O 1
ATOM 8185 N N . CYS C 1 239 ? 1.440 16.601 55.343 1.00 44.38 256 CYS C N 1
ATOM 8186 C CA . CYS C 1 239 ? 0.716 15.399 54.941 1.00 46.76 256 CYS C CA 1
ATOM 8187 C C . CYS C 1 239 ? 1.578 14.168 55.180 1.00 48.41 256 CYS C C 1
ATOM 8188 O O . CYS C 1 239 ? 2.811 14.226 55.146 1.00 51.09 256 CYS C O 1
ATOM 8191 N N . HIS C 1 240 ? 0.913 13.057 55.462 1.00 40.34 257 HIS C N 1
ATOM 8192 C CA . HIS C 1 240 ? 1.586 11.765 55.563 1.00 42.74 257 HIS C CA 1
ATOM 8193 C C . HIS C 1 240 ? 0.610 10.750 54.995 1.00 41.57 257 HIS C C 1
ATOM 8194 O O . HIS C 1 240 ? -0.490 10.600 55.529 1.00 46.65 257 HIS C O 1
ATOM 8201 N N . GLN C 1 241 ? 0.979 10.114 53.880 1.00 43.33 258 GLN C N 1
ATOM 8202 C CA . GLN C 1 241 ? 0.145 9.095 53.259 1.00 41.06 258 GLN C CA 1
ATOM 8203 C C . GLN C 1 241 ? -1.303 9.561 53.064 1.00 44.01 258 GLN C C 1
ATOM 8204 O O . GLN C 1 241 ? -1.548 10.505 52.304 1.00 49.38 258 GLN C O 1
ATOM 8210 N N . TYR C 1 242 ? -2.273 8.935 53.726 1.00 47.73 259 TYR C N 1
ATOM 8211 C CA . TYR C 1 242 ? -3.677 9.258 53.482 1.00 55.88 259 TYR C CA 1
ATOM 8212 C C . TYR C 1 242 ? -4.191 10.424 54.319 1.00 50.16 259 TYR C C 1
ATOM 8213 O O . TYR C 1 242 ? -5.402 10.661 54.329 1.00 55.12 259 TYR C O 1
ATOM 8222 N N . ALA C 1 243 ? -3.327 11.148 55.031 1.00 55.35 260 ALA C N 1
ATOM 8223 C CA . ALA C 1 243 ? -3.783 12.195 55.941 1.00 50.81 260 ALA C CA 1
ATOM 8224 C C . ALA C 1 243 ? -3.014 13.487 55.704 1.00 52.23 260 ALA C C 1
ATOM 8225 O O . ALA C 1 243 ? -1.788 13.469 55.544 1.00 54.53 260 ALA C O 1
ATOM 8227 N N . CYS C 1 244 ? -3.737 14.606 55.681 1.00 47.74 261 CYS C N 1
ATOM 8228 C CA . CYS C 1 244 ? -3.123 15.928 55.725 1.00 50.28 261 CYS C CA 1
ATOM 8229 C C . CYS C 1 244 ? -3.500 16.645 57.026 1.00 50.95 261 CYS C C 1
ATOM 8230 O O . CYS C 1 244 ? -4.549 16.387 57.620 1.00 52.12 261 CYS C O 1
ATOM 8233 N N . TYR C 1 245 ? -2.624 17.545 57.470 1.00 50.78 262 TYR C N 1
ATOM 8234 C CA . TYR C 1 245 ? -2.812 18.282 58.714 1.00 50.19 262 TYR C CA 1
ATOM 8235 C C . TYR C 1 245 ? -2.449 19.754 58.535 1.00 53.90 262 TYR C C 1
ATOM 8236 O O . TYR C 1 245 ? -1.545 20.096 57.769 1.00 58.98 262 TYR C O 1
ATOM 8245 N N . ASN C 1 246 ? -3.158 20.620 59.267 1.00 60.94 263 ASN C N 1
ATOM 8246 C CA . ASN C 1 246 ? -2.732 21.990 59.563 1.00 64.46 263 ASN C CA 1
ATOM 8247 C C . ASN C 1 246 ? -2.673 22.141 61.078 1.00 58.32 263 ASN C C 1
ATOM 8248 O O . ASN C 1 246 ? -3.706 22.055 61.754 1.00 54.01 263 ASN C O 1
ATOM 8253 N N . PHE C 1 247 ? -1.473 22.350 61.608 1.00 65.78 264 PHE C N 1
ATOM 8254 C CA . PHE C 1 247 ? -1.300 22.626 63.026 1.00 70.70 264 PHE C CA 1
ATOM 8255 C C . PHE C 1 247 ? -1.392 24.135 63.288 1.00 75.73 264 PHE C C 1
ATOM 8256 O O . PHE C 1 247 ? -1.479 24.948 62.363 1.00 69.59 264 PHE C O 1
ATOM 8264 N N . SER C 1 248 ? -1.371 24.512 64.572 1.00 76.49 265 SER C N 1
ATOM 8265 C CA . SER C 1 248 ? -1.620 25.907 64.927 1.00 87.32 265 SER C CA 1
ATOM 8266 C C . SER C 1 248 ? -0.425 26.578 65.596 1.00 101.81 265 SER C C 1
ATOM 8267 O O . SER C 1 248 ? 0.338 27.297 64.942 1.00 104.47 265 SER C O 1
ATOM 8270 N N . LYS C 1 249 ? -0.269 26.370 66.901 1.00 111.48 266 LYS C N 1
ATOM 8271 C CA . LYS C 1 249 ? 0.802 27.001 67.670 1.00 110.78 266 LYS C CA 1
ATOM 8272 C C . LYS C 1 249 ? 1.110 26.204 68.939 1.00 104.13 266 LYS C C 1
ATOM 8273 O O . LYS C 1 249 ? 0.224 25.573 69.519 1.00 93.27 266 LYS C O 1
ATOM 8275 N N . LYS C 1 266 ? 20.972 10.733 48.875 1.00 105.94 283 LYS C N 1
ATOM 8276 C CA . LYS C 1 266 ? 19.791 9.928 49.164 1.00 104.31 283 LYS C CA 1
ATOM 8277 C C . LYS C 1 266 ? 18.807 9.975 47.994 1.00 107.76 283 LYS C C 1
ATOM 8278 O O . LYS C 1 266 ? 18.312 8.938 47.546 1.00 109.52 283 LYS C O 1
ATOM 8284 N N . ASP C 1 267 ? 18.567 11.177 47.469 1.00 98.31 284 ASP C N 1
ATOM 8285 C CA . ASP C 1 267 ? 17.465 11.433 46.544 1.00 98.41 284 ASP C CA 1
ATOM 8286 C C . ASP C 1 267 ? 17.847 11.383 45.062 1.00 84.90 284 ASP C C 1
ATOM 8287 O O . ASP C 1 267 ? 17.138 10.766 44.255 1.00 62.60 284 ASP C O 1
ATOM 8292 N N . LEU C 1 268 ? 18.976 11.998 44.696 1.00 87.92 285 LEU C N 1
ATOM 8293 C CA A LEU C 1 268 ? 19.289 12.323 43.304 0.53 79.24 285 LEU C CA 1
ATOM 8294 C CA B LEU C 1 268 ? 19.219 12.306 43.293 0.47 79.17 285 LEU C CA 1
ATOM 8295 C C . LEU C 1 268 ? 19.668 11.118 42.438 1.00 71.19 285 LEU C C 1
ATOM 8296 O O . LEU C 1 268 ? 19.609 11.215 41.206 1.00 57.05 285 LEU C O 1
ATOM 8305 N N . PRO C 1 269 ? 20.106 9.979 42.996 1.00 70.55 286 PRO C N 1
ATOM 8306 C CA . PRO C 1 269 ? 20.190 8.781 42.136 1.00 67.81 286 PRO C CA 1
ATOM 8307 C C . PRO C 1 269 ? 18.852 8.398 41.498 1.00 67.43 286 PRO C C 1
ATOM 8308 O O . PRO C 1 269 ? 18.840 7.709 40.465 1.00 45.67 286 PRO C O 1
ATOM 8312 N N . PHE C 1 270 ? 17.725 8.838 42.073 1.00 55.88 287 PHE C N 1
ATOM 8313 C CA . PHE C 1 270 ? 16.396 8.459 41.604 1.00 62.08 287 PHE C CA 1
ATOM 8314 C C . PHE C 1 270 ? 15.606 9.642 41.059 1.00 60.12 287 PHE C C 1
ATOM 8315 O O . PHE C 1 270 ? 14.380 9.563 40.957 1.00 65.98 287 PHE C O 1
ATOM 8323 N N . GLY C 1 271 ? 16.275 10.725 40.675 1.00 60.62 288 GLY C N 1
ATOM 8324 C CA . GLY C 1 271 ? 15.502 11.877 40.253 1.00 63.18 288 GLY C CA 1
ATOM 8325 C C . GLY C 1 271 ? 14.722 12.431 41.428 1.00 71.39 288 GLY C C 1
ATOM 8326 O O . GLY C 1 271 ? 15.114 12.288 42.587 1.00 68.15 288 GLY C O 1
ATOM 8327 N N . ASN C 1 272 ? 13.595 13.071 41.132 1.00 77.71 289 ASN C N 1
ATOM 8328 C CA . ASN C 1 272 ? 12.639 13.436 42.175 1.00 77.38 289 ASN C CA 1
ATOM 8329 C C . ASN C 1 272 ? 11.481 12.451 42.218 1.00 59.79 289 ASN C C 1
ATOM 8330 O O . ASN C 1 272 ? 10.332 12.833 42.455 1.00 57.09 289 ASN C O 1
ATOM 8335 N N . LYS C 1 273 ? 11.768 11.173 41.965 1.00 51.88 290 LYS C N 1
ATOM 8336 C CA . LYS C 1 273 ? 10.728 10.154 41.991 1.00 49.77 290 LYS C CA 1
ATOM 8337 C C . LYS C 1 273 ? 10.153 10.041 43.400 1.00 43.80 290 LYS C C 1
ATOM 8338 O O . LYS C 1 273 ? 10.876 10.171 44.389 1.00 44.22 290 LYS C O 1
ATOM 8344 N N . SER C 1 274 ? 8.838 9.844 43.476 1.00 40.88 291 SER C N 1
ATOM 8345 C CA . SER C 1 274 ? 8.182 9.455 44.722 1.00 42.42 291 SER C CA 1
ATOM 8346 C C . SER C 1 274 ? 8.868 8.238 45.340 1.00 39.75 291 SER C C 1
ATOM 8347 O O . SER C 1 274 ? 9.251 7.298 44.641 1.00 41.16 291 SER C O 1
ATOM 8350 N N . TRP C 1 275 ? 9.030 8.255 46.668 1.00 40.50 292 TRP C N 1
ATOM 8351 C CA . TRP C 1 275 ? 9.649 7.109 47.326 1.00 33.43 292 TRP C CA 1
ATOM 8352 C C . TRP C 1 275 ? 8.787 5.855 47.241 1.00 34.96 292 TRP C C 1
ATOM 8353 O O . TRP C 1 275 ? 9.289 4.760 47.528 1.00 34.76 292 TRP C O 1
ATOM 8364 N N . THR C 1 276 ? 7.510 5.995 46.877 1.00 38.01 293 THR C N 1
ATOM 8365 C CA . THR C 1 276 ? 6.599 4.869 46.738 1.00 34.26 293 THR C CA 1
ATOM 8366 C C . THR C 1 276 ? 6.935 3.984 45.543 1.00 37.65 293 THR C C 1
ATOM 8367 O O . THR C 1 276 ? 6.306 2.933 45.392 1.00 35.76 293 THR C O 1
ATOM 8371 N N . VAL C 1 277 ? 7.876 4.389 44.682 1.00 33.30 294 VAL C N 1
ATOM 8372 C CA . VAL C 1 277 ? 8.290 3.580 43.538 1.00 38.89 294 VAL C CA 1
ATOM 8373 C C . VAL C 1 277 ? 9.741 3.136 43.638 1.00 40.10 294 VAL C C 1
ATOM 8374 O O . VAL C 1 277 ? 10.218 2.408 42.756 1.00 34.93 294 VAL C O 1
ATOM 8378 N N . VAL C 1 278 ? 10.476 3.572 44.665 1.00 37.08 295 VAL C N 1
ATOM 8379 C CA . VAL C 1 278 ? 11.856 3.133 44.843 1.00 37.50 295 VAL C CA 1
ATOM 8380 C C . VAL C 1 278 ? 11.880 1.884 45.715 1.00 38.51 295 VAL C C 1
ATOM 8381 O O . VAL C 1 278 ? 11.333 1.871 46.822 1.00 33.16 295 VAL C O 1
ATOM 8385 N N . THR C 1 279 ? 12.541 0.844 45.224 1.00 33.66 296 THR C N 1
ATOM 8386 C CA . THR C 1 279 ? 12.603 -0.443 45.905 1.00 40.03 296 THR C CA 1
ATOM 8387 C C . THR C 1 279 ? 13.614 -0.431 47.053 1.00 35.28 296 THR C C 1
ATOM 8388 O O . THR C 1 279 ? 14.788 -0.119 46.843 1.00 37.37 296 THR C O 1
ATOM 8392 N N . ALA C 1 280 ? 13.178 -0.793 48.267 1.00 34.90 297 ALA C N 1
ATOM 8393 C CA . ALA C 1 280 ? 14.141 -0.968 49.352 1.00 34.37 297 ALA C CA 1
ATOM 8394 C C . ALA C 1 280 ? 14.973 -2.232 49.134 1.00 37.63 297 ALA C C 1
ATOM 8395 O O . ALA C 1 280 ? 14.465 -3.252 48.670 1.00 36.18 297 ALA C O 1
ATOM 8397 N N . SER C 1 281 ? 16.251 -2.173 49.507 1.00 31.31 298 SER C N 1
ATOM 8398 C CA . SER C 1 281 ? 17.133 -3.327 49.467 1.00 30.76 298 SER C CA 1
ATOM 8399 C C . SER C 1 281 ? 17.227 -3.996 50.846 1.00 33.49 298 SER C C 1
ATOM 8400 O O . SER C 1 281 ? 16.861 -3.421 51.875 1.00 33.66 298 SER C O 1
ATOM 8403 N N . ILE C 1 282 ? 17.739 -5.231 50.846 1.00 36.14 299 ILE C N 1
ATOM 8404 C CA . ILE C 1 282 ? 18.109 -5.883 52.098 1.00 40.11 299 ILE C CA 1
ATOM 8405 C C . ILE C 1 282 ? 19.161 -5.054 52.824 1.00 46.95 299 ILE C C 1
ATOM 8406 O O . ILE C 1 282 ? 19.145 -4.942 54.061 1.00 35.38 299 ILE C O 1
ATOM 8411 N N . ASP C 1 283 ? 20.085 -4.451 52.067 1.00 40.56 300 ASP C N 1
ATOM 8412 C CA . ASP C 1 283 ? 21.095 -3.596 52.681 1.00 41.95 300 ASP C CA 1
ATOM 8413 C C . ASP C 1 283 ? 20.452 -2.464 53.478 1.00 43.62 300 ASP C C 1
ATOM 8414 O O . ASP C 1 283 ? 20.909 -2.148 54.580 1.00 35.60 300 ASP C O 1
ATOM 8419 N N . ASP C 1 284 ? 19.390 -1.844 52.938 1.00 36.08 301 ASP C N 1
ATOM 8420 C CA . ASP C 1 284 ? 18.667 -0.822 53.694 1.00 37.81 301 ASP C CA 1
ATOM 8421 C C . ASP C 1 284 ? 18.036 -1.395 54.960 1.00 41.87 301 ASP C C 1
ATOM 8422 O O . ASP C 1 284 ? 17.981 -0.718 56.000 1.00 38.50 301 ASP C O 1
ATOM 8427 N N . LEU C 1 285 ? 17.489 -2.611 54.878 1.00 33.08 302 LEU C N 1
ATOM 8428 C CA . LEU C 1 285 ? 16.888 -3.223 56.058 1.00 38.90 302 LEU C CA 1
ATOM 8429 C C . LEU C 1 285 ? 17.947 -3.514 57.112 1.00 43.15 302 LEU C C 1
ATOM 8430 O O . LEU C 1 285 ? 17.739 -3.239 58.301 1.00 39.97 302 LEU C O 1
ATOM 8435 N N . HIS C 1 286 ? 19.101 -4.040 56.685 1.00 48.21 303 HIS C N 1
ATOM 8436 C CA . HIS C 1 286 ? 20.213 -4.239 57.608 1.00 46.32 303 HIS C CA 1
ATOM 8437 C C . HIS C 1 286 ? 20.582 -2.937 58.302 1.00 41.71 303 HIS C C 1
ATOM 8438 O O . HIS C 1 286 ? 20.787 -2.918 59.520 1.00 45.84 303 HIS C O 1
ATOM 8445 N N . ALA C 1 287 ? 20.650 -1.834 57.547 1.00 43.74 304 ALA C N 1
ATOM 8446 C CA . ALA C 1 287 ? 20.988 -0.539 58.133 1.00 40.49 304 ALA C CA 1
ATOM 8447 C C . ALA C 1 287 ? 19.963 -0.118 59.180 1.00 47.76 304 ALA C C 1
ATOM 8448 O O . ALA C 1 287 ? 20.328 0.410 60.242 1.00 40.93 304 ALA C O 1
ATOM 8450 N N . LEU C 1 288 ? 18.673 -0.308 58.889 1.00 40.12 305 LEU C N 1
ATOM 8451 C CA . LEU C 1 288 ? 17.651 0.072 59.851 1.00 38.88 305 LEU C CA 1
ATOM 8452 C C . LEU C 1 288 ? 17.710 -0.836 61.070 1.00 44.64 305 LEU C C 1
ATOM 8453 O O . LEU C 1 288 ? 17.579 -0.372 62.210 1.00 44.41 305 LEU C O 1
ATOM 8458 N N . SER C 1 289 ? 17.937 -2.127 60.827 1.00 42.70 306 SER C N 1
ATOM 8459 C CA . SER C 1 289 ? 18.055 -3.111 61.885 1.00 41.64 306 SER C CA 1
ATOM 8460 C C . SER C 1 289 ? 19.211 -2.791 62.830 1.00 42.59 306 SER C C 1
ATOM 8461 O O . SER C 1 289 ? 19.097 -2.998 64.046 1.00 40.75 306 SER C O 1
ATOM 8464 N N . ALA C 1 290 ? 20.340 -2.291 62.295 1.00 39.98 307 ALA C N 1
ATOM 8465 C CA . ALA C 1 290 ? 21.485 -2.030 63.164 1.00 43.35 307 ALA C CA 1
ATOM 8466 C C . ALA C 1 290 ? 21.248 -0.819 64.064 1.00 46.45 307 ALA C C 1
ATOM 8467 O O . ALA C 1 290 ? 21.762 -0.780 65.189 1.00 41.35 307 ALA C O 1
ATOM 8469 N N . ALA C 1 291 ? 20.503 0.182 63.585 1.00 40.03 308 ALA C N 1
ATOM 8470 C CA . ALA C 1 291 ? 20.104 1.283 64.456 1.00 47.55 308 ALA C CA 1
ATOM 8471 C C . ALA C 1 291 ? 19.225 0.776 65.585 1.00 51.41 308 ALA C C 1
ATOM 8472 O O . ALA C 1 291 ? 19.396 1.170 66.745 1.00 55.40 308 ALA C O 1
ATOM 8474 N N . GLN C 1 292 ? 18.279 -0.105 65.258 1.00 46.67 309 GLN C N 1
ATOM 8475 C CA . GLN C 1 292 ? 17.448 -0.727 66.280 1.00 43.44 309 GLN C CA 1
ATOM 8476 C C . GLN C 1 292 ? 18.308 -1.464 67.305 1.00 46.28 309 GLN C C 1
ATOM 8477 O O . GLN C 1 292 ? 18.115 -1.320 68.525 1.00 46.18 309 GLN C O 1
ATOM 8483 N N . ALA C 1 293 ? 19.271 -2.254 66.824 1.00 41.12 310 ALA C N 1
ATOM 8484 C CA . ALA C 1 293 ? 20.133 -3.018 67.723 1.00 46.65 310 ALA C CA 1
ATOM 8485 C C . ALA C 1 293 ? 20.894 -2.102 68.663 1.00 50.86 310 ALA C C 1
ATOM 8486 O O . ALA C 1 293 ? 20.985 -2.370 69.875 1.00 44.48 310 ALA C O 1
ATOM 8488 N N . PHE C 1 294 ? 21.457 -1.024 68.123 1.00 43.21 311 PHE C N 1
ATOM 8489 C CA . PHE C 1 294 ? 22.226 -0.107 68.950 1.00 44.35 311 PHE C CA 1
ATOM 8490 C C . PHE C 1 294 ? 21.348 0.503 70.034 1.00 47.28 311 PHE C C 1
ATOM 8491 O O . PHE C 1 294 ? 21.727 0.542 71.213 1.00 47.82 311 PHE C O 1
ATOM 8499 N N . GLU C 1 295 ? 20.156 0.968 69.654 1.00 40.72 312 GLU C N 1
ATOM 8500 C CA . GLU C 1 295 ? 19.266 1.590 70.620 1.00 41.23 312 GLU C CA 1
ATOM 8501 C C . GLU C 1 295 ? 18.845 0.596 71.699 1.00 49.85 312 GLU C C 1
ATOM 8502 O O . GLU C 1 295 ? 18.879 0.918 72.895 1.00 46.57 312 GLU C O 1
ATOM 8508 N N . LEU C 1 296 ? 18.484 -0.630 71.301 1.00 45.89 313 LEU C N 1
ATOM 8509 C CA . LEU C 1 296 ? 18.038 -1.620 72.278 1.00 47.59 313 LEU C CA 1
ATOM 8510 C C . LEU C 1 296 ? 19.150 -1.985 73.258 1.00 47.64 313 LEU C C 1
ATOM 8511 O O . LEU C 1 296 ? 18.881 -2.225 74.436 1.00 41.89 313 LEU C O 1
ATOM 8516 N N . GLU C 1 297 ? 20.402 -2.032 72.793 1.00 43.61 314 GLU C N 1
ATOM 8517 C CA . GLU C 1 297 ? 21.516 -2.339 73.686 1.00 46.20 314 GLU C CA 1
ATOM 8518 C C . GLU C 1 297 ? 21.805 -1.177 74.632 1.00 50.41 314 GLU C C 1
ATOM 8519 O O . GLU C 1 297 ? 22.154 -1.389 75.801 1.00 46.15 314 GLU C O 1
ATOM 8525 N N . GLY C 1 298 ? 21.667 0.052 74.146 1.00 47.01 315 GLY C N 1
ATOM 8526 C CA . GLY C 1 298 ? 21.786 1.192 75.034 1.00 43.88 315 GLY C CA 1
ATOM 8527 C C . GLY C 1 298 ? 20.724 1.184 76.117 1.00 40.99 315 GLY C C 1
ATOM 8528 O O . GLY C 1 298 ? 21.020 1.421 77.289 1.00 41.90 315 GLY C O 1
ATOM 8529 N N . LEU C 1 299 ? 19.476 0.890 75.737 1.00 42.75 316 LEU C N 1
ATOM 8530 C CA . LEU C 1 299 ? 18.403 0.768 76.712 1.00 44.53 316 LEU C CA 1
ATOM 8531 C C . LEU C 1 299 ? 18.721 -0.323 77.724 1.00 49.65 316 LEU C C 1
ATOM 8532 O O . LEU C 1 299 ? 18.484 -0.156 78.931 1.00 43.34 316 LEU C O 1
ATOM 8537 N N . ARG C 1 300 ? 19.272 -1.443 77.246 1.00 42.05 317 ARG C N 1
ATOM 8538 C CA . ARG C 1 300 ? 19.733 -2.496 78.143 1.00 46.08 317 ARG C CA 1
ATOM 8539 C C . ARG C 1 300 ? 20.720 -1.957 79.176 1.00 43.28 317 ARG C C 1
ATOM 8540 O O . ARG C 1 300 ? 20.611 -2.268 80.369 1.00 41.47 317 ARG C O 1
ATOM 8548 N N . ALA C 1 301 ? 21.702 -1.165 78.731 1.00 39.13 318 ALA C N 1
ATOM 8549 C CA . ALA C 1 301 ? 22.682 -0.602 79.654 1.00 41.11 318 ALA C CA 1
ATOM 8550 C C . ALA C 1 301 ? 22.011 0.360 80.621 1.00 45.27 318 ALA C C 1
ATOM 8551 O O . ALA C 1 301 ? 22.335 0.393 81.817 1.00 49.51 318 ALA C O 1
ATOM 8553 N N . SER C 1 302 ? 21.031 1.113 80.130 1.00 39.59 319 SER C N 1
ATOM 8554 C CA . SER C 1 302 ? 20.342 2.063 80.988 1.00 43.67 319 SER C CA 1
ATOM 8555 C C . SER C 1 302 ? 19.420 1.359 81.978 1.00 41.65 319 SER C C 1
ATOM 8556 O O . SER C 1 302 ? 19.265 1.817 83.116 1.00 42.91 319 SER C O 1
ATOM 8559 N N . PHE C 1 303 ? 18.781 0.259 81.560 1.00 36.06 320 PHE C N 1
ATOM 8560 C CA . PHE C 1 303 ? 18.006 -0.546 82.497 1.00 38.02 320 PHE C CA 1
ATOM 8561 C C . PHE C 1 303 ? 18.889 -1.118 83.585 1.00 44.88 320 PHE C C 1
ATOM 8562 O O . PHE C 1 303 ? 18.480 -1.181 84.751 1.00 41.25 320 PHE C O 1
ATOM 8570 N N . ALA C 1 304 ? 20.112 -1.518 83.230 1.00 43.16 321 ALA C N 1
ATOM 8571 C CA . ALA C 1 304 ? 21.051 -1.994 84.239 1.00 38.66 321 ALA C CA 1
ATOM 8572 C C . ALA C 1 304 ? 21.360 -0.905 85.261 1.00 47.80 321 ALA C C 1
ATOM 8573 O O . ALA C 1 304 ? 21.441 -1.179 86.469 1.00 39.63 321 ALA C O 1
ATOM 8575 N N . GLU C 1 305 ? 21.537 0.338 84.804 1.00 38.58 322 GLU C N 1
ATOM 8576 C CA . GLU C 1 305 ? 21.804 1.422 85.748 1.00 39.82 322 GLU C CA 1
ATOM 8577 C C . GLU C 1 305 ? 20.584 1.707 86.620 1.00 39.95 322 GLU C C 1
ATOM 8578 O O . GLU C 1 305 ? 20.725 1.891 87.835 1.00 41.15 322 GLU C O 1
ATOM 8584 N N . LEU C 1 306 ? 19.377 1.719 86.034 1.00 40.80 323 LEU C N 1
ATOM 8585 C CA . LEU C 1 306 ? 18.167 1.850 86.842 1.00 38.82 323 LEU C CA 1
ATOM 8586 C C . LEU C 1 306 ? 18.088 0.764 87.908 1.00 37.24 323 LEU C C 1
ATOM 8587 O O . LEU C 1 306 ? 17.799 1.054 89.073 1.00 38.63 323 LEU C O 1
ATOM 8592 N N . ASP C 1 307 ? 18.337 -0.494 87.532 1.00 33.86 324 ASP C N 1
ATOM 8593 C CA . ASP C 1 307 ? 18.355 -1.550 88.540 1.00 44.04 324 ASP C CA 1
ATOM 8594 C C . ASP C 1 307 ? 19.386 -1.262 89.620 1.00 43.88 324 ASP C C 1
ATOM 8595 O O . ASP C 1 307 ? 19.133 -1.518 90.797 1.00 36.96 324 ASP C O 1
ATOM 8600 N N . SER C 1 308 ? 20.552 -0.727 89.237 1.00 42.05 325 SER C N 1
ATOM 8601 C CA . SER C 1 308 ? 21.587 -0.422 90.220 1.00 38.26 325 SER C CA 1
ATOM 8602 C C . SER C 1 308 ? 21.123 0.643 91.210 1.00 40.86 325 SER C C 1
ATOM 8603 O O . SER C 1 308 ? 21.418 0.555 92.405 1.00 41.45 325 SER C O 1
ATOM 8606 N N . ARG C 1 309 ? 20.373 1.634 90.734 1.00 35.64 326 ARG C N 1
ATOM 8607 C CA . ARG C 1 309 ? 19.881 2.701 91.602 1.00 37.02 326 ARG C CA 1
ATOM 8608 C C . ARG C 1 309 ? 18.873 2.181 92.619 1.00 38.87 326 ARG C C 1
ATOM 8609 O O . ARG C 1 309 ? 18.860 2.642 93.768 1.00 40.35 326 ARG C O 1
ATOM 8617 N N . PHE C 1 310 ? 18.010 1.235 92.219 1.00 32.34 327 PHE C N 1
ATOM 8618 C CA . PHE C 1 310 ? 17.069 0.664 93.177 1.00 37.23 327 PHE C CA 1
ATOM 8619 C C . PHE C 1 310 ? 17.780 -0.252 94.164 1.00 37.66 327 PHE C C 1
ATOM 8620 O O . PHE C 1 310 ? 17.352 -0.367 95.314 1.00 41.55 327 PHE C O 1
ATOM 8628 N N . ARG C 1 311 ? 18.849 -0.927 93.732 1.00 43.58 328 ARG C N 1
ATOM 8629 C CA . ARG C 1 311 ? 19.694 -1.644 94.680 1.00 37.11 328 ARG C CA 1
ATOM 8630 C C . ARG C 1 311 ? 20.289 -0.685 95.706 1.00 44.21 328 ARG C C 1
ATOM 8631 O O . ARG C 1 311 ? 20.266 -0.952 96.919 1.00 37.93 328 ARG C O 1
ATOM 8639 N N . GLN C 1 312 ? 20.839 0.436 95.233 1.00 34.36 329 GLN C N 1
ATOM 8640 C CA . GLN C 1 312 ? 21.458 1.407 96.135 1.00 36.91 329 GLN C CA 1
ATOM 8641 C C . GLN C 1 312 ? 20.432 1.998 97.095 1.00 41.17 329 GLN C C 1
ATOM 8642 O O . GLN C 1 312 ? 20.701 2.133 98.300 1.00 42.60 329 GLN C O 1
ATOM 8648 N N . LEU C 1 313 ? 19.246 2.349 96.580 1.00 32.81 330 LEU C N 1
ATOM 8649 C CA . LEU C 1 313 ? 18.222 2.936 97.428 1.00 34.78 330 LEU C CA 1
ATOM 8650 C C . LEU C 1 313 ? 17.729 1.947 98.472 1.00 40.82 330 LEU C C 1
ATOM 8651 O O . LEU C 1 313 ? 17.388 2.355 99.581 1.00 35.64 330 LEU C O 1
ATOM 8656 N N . SER C 1 314 ? 17.685 0.650 98.147 1.00 37.33 331 SER C N 1
ATOM 8657 C CA . SER C 1 314 ? 17.279 -0.333 99.144 1.00 36.85 331 SER C CA 1
ATOM 8658 C C . SER C 1 314 ? 18.334 -0.480 100.235 1.00 47.71 331 SER C C 1
ATOM 8659 O O . SER C 1 314 ? 17.987 -0.789 101.380 1.00 40.88 331 SER C O 1
ATOM 8662 N N . GLU C 1 315 ? 19.615 -0.272 99.901 1.00 41.61 332 GLU C N 1
ATOM 8663 C CA . GLU C 1 315 ? 20.671 -0.335 100.911 1.00 38.85 332 GLU C CA 1
ATOM 8664 C C . GLU C 1 315 ? 20.604 0.873 101.833 1.00 40.68 332 GLU C C 1
ATOM 8665 O O . GLU C 1 315 ? 20.678 0.742 103.067 1.00 42.86 332 GLU C O 1
ATOM 8671 N N . ILE C 1 316 ? 20.451 2.057 101.247 1.00 35.96 333 ILE C N 1
ATOM 8672 C CA . ILE C 1 316 ? 20.284 3.275 102.028 1.00 38.42 333 ILE C CA 1
ATOM 8673 C C . ILE C 1 316 ? 19.054 3.165 102.921 1.00 49.17 333 ILE C C 1
ATOM 8674 O O . ILE C 1 316 ? 19.117 3.432 104.129 1.00 45.19 333 ILE C O 1
ATOM 8679 N N . LEU C 1 317 ? 17.910 2.791 102.334 1.00 37.99 334 LEU C N 1
ATOM 8680 C CA . LEU C 1 317 ? 16.676 2.723 103.113 1.00 38.75 334 LEU C CA 1
ATOM 8681 C C . LEU C 1 317 ? 16.770 1.693 104.234 1.00 37.15 334 LEU C C 1
ATOM 8682 O O . LEU C 1 317 ? 16.374 1.975 105.371 1.00 41.49 334 LEU C O 1
ATOM 8687 N N . ASP C 1 318 ? 17.298 0.499 103.948 1.00 34.16 335 ASP C N 1
ATOM 8688 C CA . ASP C 1 318 ? 17.406 -0.506 105.001 1.00 36.15 335 ASP C CA 1
ATOM 8689 C C . ASP C 1 318 ? 18.229 0.014 106.186 1.00 37.93 335 ASP C C 1
ATOM 8690 O O . ASP C 1 318 ? 17.936 -0.311 107.342 1.00 39.39 335 ASP C O 1
ATOM 8695 N N . THR C 1 319 ? 19.274 0.806 105.911 1.00 36.38 336 THR C N 1
ATOM 8696 C CA . THR C 1 319 ? 20.108 1.374 106.963 1.00 40.08 336 THR C CA 1
ATOM 8697 C C . THR C 1 319 ? 19.362 2.461 107.721 1.00 42.84 336 THR C C 1
ATOM 8698 O O . THR C 1 319 ? 19.380 2.501 108.955 1.00 44.92 336 THR C O 1
ATOM 8702 N N . VAL C 1 320 ? 18.688 3.341 106.994 1.00 36.40 337 VAL C N 1
ATOM 8703 C CA . VAL C 1 320 ? 17.865 4.366 107.619 1.00 37.16 337 VAL C CA 1
ATOM 8704 C C . VAL C 1 320 ? 16.786 3.725 108.484 1.00 41.81 337 VAL C C 1
ATOM 8705 O O . VAL C 1 320 ? 16.591 4.098 109.644 1.00 36.02 337 VAL C O 1
ATOM 8709 N N . ILE C 1 321 ? 16.078 2.737 107.931 1.00 32.79 338 ILE C N 1
ATOM 8710 C CA . ILE C 1 321 ? 15.006 2.079 108.675 1.00 32.53 338 ILE C CA 1
ATOM 8711 C C . ILE C 1 321 ? 15.548 1.414 109.932 1.00 40.20 338 ILE C C 1
ATOM 8712 O O . ILE C 1 321 ? 14.932 1.502 110.997 1.00 37.83 338 ILE C O 1
ATOM 8717 N N . SER C 1 322 ? 16.709 0.752 109.838 1.00 38.49 339 SER C N 1
ATOM 8718 C CA . SER C 1 322 ? 17.314 0.123 111.013 1.00 40.40 339 SER C CA 1
ATOM 8719 C C . SER C 1 322 ? 17.591 1.135 112.115 1.00 44.66 339 SER C C 1
ATOM 8720 O O . SER C 1 322 ? 17.532 0.802 113.298 1.00 41.33 339 SER C O 1
ATOM 8723 N N . SER C 1 323 ? 17.935 2.356 111.733 1.00 40.32 340 SER C N 1
ATOM 8724 C CA . SER C 1 323 ? 18.211 3.407 112.694 1.00 40.58 340 SER C CA 1
ATOM 8725 C C . SER C 1 323 ? 16.929 3.855 113.394 1.00 40.83 340 SER C C 1
ATOM 8726 O O . SER C 1 323 ? 16.844 3.822 114.625 1.00 43.86 340 SER C O 1
ATOM 8729 N N . ILE C 1 324 ? 15.902 4.233 112.627 1.00 40.76 341 ILE C N 1
ATOM 8730 C CA . ILE C 1 324 ? 14.637 4.665 113.228 1.00 40.31 341 ILE C CA 1
ATOM 8731 C C . ILE C 1 324 ? 13.967 3.527 113.980 1.00 38.94 341 ILE C C 1
ATOM 8732 O O . ILE C 1 324 ? 13.303 3.755 114.992 1.00 34.13 341 ILE C O 1
ATOM 8737 N N . ALA C 1 325 ? 14.054 2.301 113.454 1.00 34.53 342 ALA C N 1
ATOM 8738 C CA . ALA C 1 325 ? 13.304 1.198 114.046 1.00 38.22 342 ALA C CA 1
ATOM 8739 C C . ALA C 1 325 ? 13.735 0.936 115.475 1.00 47.30 342 ALA C C 1
ATOM 8740 O O . ALA C 1 325 ? 12.939 0.430 116.274 1.00 37.03 342 ALA C O 1
ATOM 8742 N N . LYS C 1 326 ? 14.991 1.245 115.806 1.00 43.03 343 LYS C N 1
ATOM 8743 C CA . LYS C 1 326 ? 15.466 1.056 117.171 1.00 46.09 343 LYS C CA 1
ATOM 8744 C C . LYS C 1 326 ? 14.796 2.023 118.133 1.00 50.75 343 LYS C C 1
ATOM 8745 O O . LYS C 1 326 ? 14.683 1.722 119.325 1.00 53.37 343 LYS C O 1
ATOM 8751 N N . ILE C 1 327 ? 14.358 3.181 117.641 1.00 48.61 344 ILE C N 1
ATOM 8752 C CA . ILE C 1 327 ? 13.564 4.099 118.454 1.00 47.89 344 ILE C CA 1
ATOM 8753 C C . ILE C 1 327 ? 12.090 3.703 118.428 1.00 51.91 344 ILE C C 1
ATOM 8754 O O . ILE C 1 327 ? 11.440 3.595 119.476 1.00 45.83 344 ILE C O 1
ATOM 8759 N N . ASP C 1 328 ? 11.544 3.482 117.215 1.00 46.37 345 ASP C N 1
ATOM 8760 C CA . ASP C 1 328 ? 10.124 3.193 116.987 1.00 38.49 345 ASP C CA 1
ATOM 8761 C C . ASP C 1 328 ? 9.968 1.700 116.699 1.00 43.40 345 ASP C C 1
ATOM 8762 O O . ASP C 1 328 ? 10.119 1.245 115.560 1.00 35.04 345 ASP C O 1
ATOM 8767 N N . GLU C 1 329 ? 9.617 0.945 117.736 1.00 36.27 346 GLU C N 1
ATOM 8768 C CA . GLU C 1 329 ? 9.519 -0.508 117.654 1.00 35.43 346 GLU C CA 1
ATOM 8769 C C . GLU C 1 329 ? 8.297 -0.994 116.882 1.00 34.77 346 GLU C C 1
ATOM 8770 O O . GLU C 1 329 ? 8.135 -2.207 116.732 1.00 34.70 346 GLU C O 1
ATOM 8776 N N . ARG C 1 330 ? 7.411 -0.096 116.451 1.00 34.50 347 ARG C N 1
ATOM 8777 C CA . ARG C 1 330 ? 6.260 -0.453 115.629 1.00 34.58 347 ARG C CA 1
ATOM 8778 C C . ARG C 1 330 ? 6.495 -0.230 114.140 1.00 40.56 347 ARG C C 1
ATOM 8779 O O . ARG C 1 330 ? 5.641 -0.616 113.331 1.00 34.34 347 ARG C O 1
ATOM 8787 N N . LEU C 1 331 ? 7.614 0.400 113.772 1.00 34.47 348 LEU C N 1
ATOM 8788 C CA . LEU C 1 331 ? 7.834 0.789 112.385 1.00 36.91 348 LEU C CA 1
ATOM 8789 C C . LEU C 1 331 ? 7.932 -0.429 111.485 1.00 41.13 348 LEU C C 1
ATOM 8790 O O . LEU C 1 331 ? 7.264 -0.495 110.448 1.00 44.15 348 LEU C O 1
ATOM 8795 N N . ILE C 1 332 ? 8.760 -1.402 111.866 1.00 31.88 349 ILE C N 1
ATOM 8796 C CA . ILE C 1 332 ? 8.966 -2.567 111.020 1.00 39.88 349 ILE C CA 1
ATOM 8797 C C . ILE C 1 332 ? 7.650 -3.295 110.794 1.00 40.93 349 ILE C C 1
ATOM 8798 O O . ILE C 1 332 ? 7.316 -3.650 109.662 1.00 38.62 349 ILE C O 1
ATOM 8803 N N . GLY C 1 333 ? 6.862 -3.480 111.849 1.00 39.06 350 GLY C N 1
ATOM 8804 C CA . GLY C 1 333 ? 5.550 -4.088 111.682 1.00 43.75 350 GLY C CA 1
ATOM 8805 C C . GLY C 1 333 ? 4.631 -3.308 110.753 1.00 46.45 350 GLY C C 1
ATOM 8806 O O . GLY C 1 333 ? 3.909 -3.897 109.948 1.00 39.48 350 GLY C O 1
ATOM 8807 N N . ARG C 1 334 ? 4.625 -1.975 110.857 1.00 38.31 351 ARG C N 1
ATOM 8808 C CA . ARG C 1 334 ? 3.788 -1.213 109.934 1.00 42.63 351 ARG C CA 1
ATOM 8809 C C . ARG C 1 334 ? 4.293 -1.289 108.495 1.00 44.97 351 ARG C C 1
ATOM 8810 O O . ARG C 1 334 ? 3.487 -1.196 107.570 1.00 44.35 351 ARG C O 1
ATOM 8818 N N . LEU C 1 335 ? 5.601 -1.468 108.282 1.00 40.26 352 LEU C N 1
ATOM 8819 C CA . LEU C 1 335 ? 6.121 -1.546 106.919 1.00 40.37 352 LEU C CA 1
ATOM 8820 C C . LEU C 1 335 ? 5.744 -2.865 106.256 1.00 47.12 352 LEU C C 1
ATOM 8821 O O . LEU C 1 335 ? 5.456 -2.901 105.050 1.00 44.64 352 LEU C O 1
ATOM 8826 N N . ILE C 1 336 ? 5.766 -3.969 107.010 1.00 41.27 353 ILE C N 1
ATOM 8827 C CA . ILE C 1 336 ? 5.408 -5.256 106.423 1.00 47.55 353 ILE C CA 1
ATOM 8828 C C . ILE C 1 336 ? 3.957 -5.631 106.692 1.00 48.21 353 ILE C C 1
ATOM 8829 O O . ILE C 1 336 ? 3.521 -6.714 106.287 1.00 52.30 353 ILE C O 1
ATOM 8834 N N . LYS C 1 337 ? 3.193 -4.759 107.354 1.00 54.07 354 LYS C N 1
ATOM 8835 C CA . LYS C 1 337 ? 1.792 -5.014 107.702 1.00 48.68 354 LYS C CA 1
ATOM 8836 C C . LYS C 1 337 ? 1.653 -6.344 108.441 1.00 51.07 354 LYS C C 1
ATOM 8837 O O . LYS C 1 337 ? 0.810 -7.189 108.127 1.00 49.48 354 LYS C O 1
ATOM 8843 N N . ALA C 1 338 ? 2.539 -6.540 109.409 1.00 49.30 355 ALA C N 1
ATOM 8844 C CA . ALA C 1 338 ? 2.468 -7.677 110.287 1.00 47.81 355 ALA C CA 1
ATOM 8845 C C . ALA C 1 338 ? 2.254 -7.187 111.712 1.00 46.95 355 ALA C C 1
ATOM 8846 O O . ALA C 1 338 ? 2.800 -6.146 112.096 1.00 46.00 355 ALA C O 1
ATOM 8848 N N . PRO C 1 339 ? 1.473 -7.898 112.506 1.00 49.92 356 PRO C N 1
ATOM 8849 C CA . PRO C 1 339 ? 1.145 -7.447 113.873 1.00 47.71 356 PRO C CA 1
ATOM 8850 C C . PRO C 1 339 ? 2.267 -7.759 114.856 1.00 44.86 356 PRO C C 1
ATOM 8851 O O . PRO C 1 339 ? 2.170 -8.603 115.731 1.00 42.61 356 PRO C O 1
ATOM 8855 N N . VAL C 1 340 ? 3.397 -7.072 114.707 1.00 48.04 357 VAL C N 1
ATOM 8856 C CA . VAL C 1 340 ? 4.582 -7.349 115.510 1.00 41.97 357 VAL C CA 1
ATOM 8857 C C . VAL C 1 340 ? 5.244 -6.030 115.872 1.00 45.19 357 VAL C C 1
ATOM 8858 O O . VAL C 1 340 ? 5.189 -5.059 115.112 1.00 42.21 357 VAL C O 1
ATOM 8862 N N . SER C 1 341 ? 5.837 -5.991 117.060 1.00 41.97 358 SER C N 1
ATOM 8863 C CA . SER C 1 341 ? 6.832 -5.002 117.436 1.00 39.88 358 SER C CA 1
ATOM 8864 C C . SER C 1 341 ? 8.209 -5.663 117.383 1.00 39.30 358 SER C C 1
ATOM 8865 O O . SER C 1 341 ? 8.342 -6.886 117.442 1.00 42.76 358 SER C O 1
ATOM 8868 N N . SER C 1 342 ? 9.242 -4.850 117.255 1.00 39.13 359 SER C N 1
ATOM 8869 C CA . SER C 1 342 ? 10.579 -5.382 117.039 1.00 36.59 359 SER C CA 1
ATOM 8870 C C . SER C 1 342 ? 11.474 -5.100 118.235 1.00 38.86 359 SER C C 1
ATOM 8871 O O . SER C 1 342 ? 11.238 -4.170 119.009 1.00 35.26 359 SER C O 1
ATOM 8874 N N . ARG C 1 343 ? 12.543 -5.890 118.344 1.00 38.51 360 ARG C N 1
ATOM 8875 C CA . ARG C 1 343 ? 13.598 -5.648 119.320 1.00 35.44 360 ARG C CA 1
ATOM 8876 C C . ARG C 1 343 ? 14.930 -6.003 118.678 1.00 36.77 360 ARG C C 1
ATOM 8877 O O . ARG C 1 343 ? 15.142 -7.156 118.305 1.00 35.54 360 ARG C O 1
ATOM 8885 N N . PHE C 1 344 ? 15.836 -5.038 118.562 1.00 38.76 361 PHE C N 1
ATOM 8886 C CA . PHE C 1 344 ? 17.118 -5.307 117.927 1.00 42.47 361 PHE C CA 1
ATOM 8887 C C . PHE C 1 344 ? 18.081 -5.996 118.886 1.00 43.32 361 PHE C C 1
ATOM 8888 O O . PHE C 1 344 ? 18.183 -5.633 120.063 1.00 40.45 361 PHE C O 1
ATOM 8896 N N . ILE C 1 345 ? 18.783 -7.005 118.368 1.00 43.06 362 ILE C N 1
ATOM 8897 C CA . ILE C 1 345 ? 19.871 -7.663 119.089 1.00 41.56 362 ILE C CA 1
ATOM 8898 C C . ILE C 1 345 ? 21.237 -7.315 118.524 1.00 52.35 362 ILE C C 1
ATOM 8899 O O . ILE C 1 345 ? 22.254 -7.736 119.097 1.00 49.44 362 ILE C O 1
ATOM 8904 N N . SER C 1 346 ? 21.288 -6.614 117.396 1.00 53.78 363 SER C N 1
ATOM 8905 C CA . SER C 1 346 ? 22.502 -6.050 116.827 1.00 52.76 363 SER C CA 1
ATOM 8906 C C . SER C 1 346 ? 22.098 -4.852 115.975 1.00 56.12 363 SER C C 1
ATOM 8907 O O . SER C 1 346 ? 20.928 -4.459 115.928 1.00 48.60 363 SER C O 1
ATOM 8910 N N . GLU C 1 347 ? 23.084 -4.289 115.276 1.00 54.42 364 GLU C N 1
ATOM 8911 C CA . GLU C 1 347 ? 22.831 -3.167 114.371 1.00 57.00 364 GLU C CA 1
ATOM 8912 C C . GLU C 1 347 ? 21.733 -3.485 113.361 1.00 48.85 364 GLU C C 1
ATOM 8913 O O . GLU C 1 347 ? 20.885 -2.641 113.054 1.00 43.27 364 GLU C O 1
ATOM 8919 N N . ASP C 1 348 ? 21.717 -4.713 112.864 1.00 46.26 365 ASP C N 1
ATOM 8920 C CA A ASP C 1 348 ? 20.825 -5.060 111.772 0.52 48.52 365 ASP C CA 1
ATOM 8921 C CA B ASP C 1 348 ? 20.903 -5.137 111.735 0.48 49.14 365 ASP C CA 1
ATOM 8922 C C . ASP C 1 348 ? 19.845 -6.174 112.084 1.00 46.92 365 ASP C C 1
ATOM 8923 O O . ASP C 1 348 ? 18.800 -6.236 111.416 1.00 45.16 365 ASP C O 1
ATOM 8932 N N . LYS C 1 349 ? 20.125 -7.024 113.073 1.00 42.61 366 LYS C N 1
ATOM 8933 C CA . LYS C 1 349 ? 19.265 -8.150 113.400 1.00 35.64 366 LYS C CA 1
ATOM 8934 C C . LYS C 1 349 ? 18.259 -7.748 114.465 1.00 37.61 366 LYS C C 1
ATOM 8935 O O . LYS C 1 349 ? 18.604 -7.066 115.440 1.00 37.40 366 LYS C O 1
ATOM 8941 N N . PHE C 1 350 ? 17.019 -8.192 114.297 1.00 35.39 367 PHE C N 1
ATOM 8942 C CA . PHE C 1 350 ? 15.978 -7.879 115.264 1.00 34.45 367 PHE C CA 1
ATOM 8943 C C . PHE C 1 350 ? 15.063 -9.080 115.420 1.00 42.67 367 PHE C C 1
ATOM 8944 O O . PHE C 1 350 ? 14.862 -9.861 114.484 1.00 32.92 367 PHE C O 1
ATOM 8952 N N . LEU C 1 351 ? 14.533 -9.219 116.626 1.00 31.47 368 LEU C N 1
ATOM 8953 C CA . LEU C 1 351 ? 13.467 -10.158 116.937 1.00 29.60 368 LEU C CA 1
ATOM 8954 C C . LEU C 1 351 ? 12.134 -9.461 116.714 1.00 28.86 368 LEU C C 1
ATOM 8955 O O . LEU C 1 351 ? 12.045 -8.237 116.711 1.00 33.39 368 LEU C O 1
ATOM 8960 N N . LEU C 1 352 ? 11.094 -10.248 116.507 1.00 33.60 369 LEU C N 1
ATOM 8961 C CA . LEU C 1 352 ? 9.740 -9.728 116.375 1.00 34.71 369 LEU C CA 1
ATOM 8962 C C . LEU C 1 352 ? 8.894 -10.375 117.458 1.00 43.84 369 LEU C C 1
ATOM 8963 O O . LEU C 1 352 ? 8.937 -11.600 117.615 1.00 38.68 369 LEU C O 1
ATOM 8968 N N . HIS C 1 353 ? 8.157 -9.551 118.206 1.00 44.83 370 HIS C N 1
ATOM 8969 C CA . HIS C 1 353 ? 7.274 -9.974 119.286 1.00 55.16 370 HIS C CA 1
ATOM 8970 C C . HIS C 1 353 ? 5.824 -9.694 118.919 1.00 50.46 370 HIS C C 1
ATOM 8971 O O . HIS C 1 353 ? 5.516 -8.691 118.275 1.00 42.27 370 HIS C O 1
ATOM 8978 N N . GLN C 1 354 ? 4.915 -10.522 119.418 1.00 54.45 371 GLN C N 1
ATOM 8979 C CA . GLN C 1 354 ? 3.552 -10.019 119.532 1.00 71.99 371 GLN C CA 1
ATOM 8980 C C . GLN C 1 354 ? 3.241 -9.750 121.001 1.00 89.16 371 GLN C C 1
ATOM 8981 O O . GLN C 1 354 ? 2.255 -10.263 121.540 1.00 97.62 371 GLN C O 1
ATOM 8987 N N . CYS C 1 355 ? 4.076 -8.933 121.646 1.00 88.25 372 CYS C N 1
ATOM 8988 C CA . CYS C 1 355 ? 4.037 -8.723 123.096 1.00 91.12 372 CYS C CA 1
ATOM 8989 C C . CYS C 1 355 ? 4.427 -7.290 123.480 1.00 88.47 372 CYS C C 1
ATOM 8990 O O . CYS C 1 355 ? 3.984 -6.756 124.502 1.00 80.32 372 CYS C O 1
ATOM 8993 N N . GLU C 1 391 ? -12.033 13.120 105.994 1.00 103.80 408 GLU C N 1
ATOM 8994 C CA . GLU C 1 391 ? -10.960 12.777 105.063 1.00 107.49 408 GLU C CA 1
ATOM 8995 C C . GLU C 1 391 ? -9.958 13.921 104.935 1.00 92.78 408 GLU C C 1
ATOM 8996 O O . GLU C 1 391 ? -10.325 15.034 104.561 1.00 97.26 408 GLU C O 1
ATOM 9002 N N . PRO C 1 392 ? -8.694 13.636 105.238 1.00 86.87 409 PRO C N 1
ATOM 9003 C CA . PRO C 1 392 ? -7.686 14.700 105.320 1.00 77.37 409 PRO C CA 1
ATOM 9004 C C . PRO C 1 392 ? -7.293 15.229 103.946 1.00 70.67 409 PRO C C 1
ATOM 9005 O O . PRO C 1 392 ? -7.715 14.728 102.904 1.00 73.32 409 PRO C O 1
ATOM 9009 N N . ILE C 1 393 ? -6.453 16.265 103.963 1.00 72.31 410 ILE C N 1
ATOM 9010 C CA . ILE C 1 393 ? -5.980 16.923 102.747 1.00 70.28 410 ILE C CA 1
ATOM 9011 C C . ILE C 1 393 ? -4.633 16.327 102.354 1.00 61.59 410 ILE C C 1
ATOM 9012 O O . ILE C 1 393 ? -3.678 16.355 103.137 1.00 55.81 410 ILE C O 1
ATOM 9017 N N . GLY C 1 394 ? -4.547 15.810 101.131 1.00 68.71 411 GLY C N 1
ATOM 9018 C CA . GLY C 1 394 ? -3.310 15.201 100.678 1.00 63.39 411 GLY C CA 1
ATOM 9019 C C . GLY C 1 394 ? -2.213 16.230 100.455 1.00 63.30 411 GLY C C 1
ATOM 9020 O O . GLY C 1 394 ? -2.458 17.349 100.008 1.00 62.40 411 GLY C O 1
ATOM 9021 N N . ILE C 1 395 ? -0.990 15.841 100.798 1.00 52.95 412 ILE C N 1
ATOM 9022 C CA . ILE C 1 395 ? 0.212 16.620 100.536 1.00 53.53 412 ILE C CA 1
ATOM 9023 C C . ILE C 1 395 ? 1.145 15.738 99.719 1.00 53.15 412 ILE C C 1
ATOM 9024 O O . ILE C 1 395 ? 1.565 14.669 100.188 1.00 50.21 412 ILE C O 1
ATOM 9029 N N . ASP C 1 396 ? 1.458 16.178 98.501 1.00 57.88 413 ASP C N 1
ATOM 9030 C CA . ASP C 1 396 ? 2.361 15.456 97.607 1.00 52.90 413 ASP C CA 1
ATOM 9031 C C . ASP C 1 396 ? 3.774 15.983 97.829 1.00 50.29 413 ASP C C 1
ATOM 9032 O O . ASP C 1 396 ? 4.048 17.158 97.585 1.00 56.90 413 ASP C O 1
ATOM 9037 N N . ILE C 1 397 ? 4.669 15.130 98.319 1.00 42.48 414 ILE C N 1
ATOM 9038 C CA . ILE C 1 397 ? 6.077 15.506 98.401 1.00 40.33 414 ILE C CA 1
ATOM 9039 C C . ILE C 1 397 ? 6.882 14.925 97.255 1.00 41.33 414 ILE C C 1
ATOM 9040 O O . ILE C 1 397 ? 8.080 15.229 97.132 1.00 44.06 414 ILE C O 1
ATOM 9045 N N . TYR C 1 398 ? 6.276 14.080 96.428 1.00 40.67 415 TYR C N 1
ATOM 9046 C CA . TYR C 1 398 ? 7.010 13.445 95.343 1.00 42.89 415 TYR C CA 1
ATOM 9047 C C . TYR C 1 398 ? 6.898 14.242 94.050 1.00 43.29 415 TYR C C 1
ATOM 9048 O O . TYR C 1 398 ? 7.905 14.441 93.368 1.00 47.62 415 TYR C O 1
ATOM 9057 N N . ASN C 1 399 ? 5.703 14.732 93.723 1.00 42.27 416 ASN C N 1
ATOM 9058 C CA . ASN C 1 399 ? 5.498 15.535 92.518 1.00 52.64 416 ASN C CA 1
ATOM 9059 C C . ASN C 1 399 ? 5.975 14.782 91.274 1.00 54.03 416 ASN C C 1
ATOM 9060 O O . ASN C 1 399 ? 6.672 15.333 90.421 1.00 41.44 416 ASN C O 1
ATOM 9065 N N . PHE C 1 400 ? 5.653 13.491 91.199 1.00 47.69 417 PHE C N 1
ATOM 9066 C CA . PHE C 1 400 ? 6.017 12.712 90.023 1.00 42.98 417 PHE C CA 1
ATOM 9067 C C . PHE C 1 400 ? 5.081 13.037 88.865 1.00 47.93 417 PHE C C 1
ATOM 9068 O O . PHE C 1 400 ? 3.873 13.196 89.053 1.00 53.18 417 PHE C O 1
ATOM 9076 N N . SER C 1 401 ? 5.645 13.118 87.660 1.00 45.64 418 SER C N 1
ATOM 9077 C CA . SER C 1 401 ? 4.859 13.292 86.447 1.00 50.82 418 SER C CA 1
ATOM 9078 C C . SER C 1 401 ? 4.572 11.935 85.818 1.00 54.54 418 SER C C 1
ATOM 9079 O O . SER C 1 401 ? 5.409 11.030 85.863 1.00 54.18 418 SER C O 1
ATOM 9082 N N . ALA C 1 402 ? 3.385 11.803 85.230 1.00 56.14 419 ALA C N 1
ATOM 9083 C CA . ALA C 1 402 ? 2.981 10.541 84.625 1.00 56.30 419 ALA C CA 1
ATOM 9084 C C . ALA C 1 402 ? 3.981 10.113 83.559 1.00 46.65 419 ALA C C 1
ATOM 9085 O O . ALA C 1 402 ? 4.493 10.935 82.797 1.00 41.48 419 ALA C O 1
ATOM 9087 N N . LEU C 1 403 ? 4.309 8.824 83.561 1.00 39.32 420 LEU C N 1
ATOM 9088 C CA . LEU C 1 403 ? 5.234 8.275 82.588 1.00 53.43 420 LEU C CA 1
ATOM 9089 C C . LEU C 1 403 ? 4.526 8.085 81.256 1.00 55.51 420 LEU C C 1
ATOM 9090 O O . LEU C 1 403 ? 3.359 7.683 81.205 1.00 50.87 420 LEU C O 1
ATOM 9095 N N . TRP C 1 404 ? 5.233 8.370 80.174 1.00 46.77 421 TRP C N 1
ATOM 9096 C CA . TRP C 1 404 ? 4.751 7.928 78.885 1.00 43.54 421 TRP C CA 1
ATOM 9097 C C . TRP C 1 404 ? 5.196 6.481 78.678 1.00 44.79 421 TRP C C 1
ATOM 9098 O O . TRP C 1 404 ? 6.356 6.141 78.922 1.00 43.80 421 TRP C O 1
ATOM 9109 N N . TYR C 1 405 ? 4.267 5.626 78.277 1.00 39.99 422 TYR C N 1
ATOM 9110 C CA . TYR C 1 405 ? 4.586 4.211 78.064 1.00 41.03 422 TYR C CA 1
ATOM 9111 C C . TYR C 1 405 ? 4.710 3.906 76.574 1.00 45.95 422 TYR C C 1
ATOM 9112 O O . TYR C 1 405 ? 3.859 4.347 75.796 1.00 47.35 422 TYR C O 1
ATOM 9121 N N . PRO C 1 406 ? 5.725 3.163 76.139 1.00 39.82 423 PRO C N 1
ATOM 9122 C CA . PRO C 1 406 ? 5.763 2.710 74.747 1.00 45.21 423 PRO C CA 1
ATOM 9123 C C . PRO C 1 406 ? 4.753 1.600 74.516 1.00 49.74 423 PRO C C 1
ATOM 9124 O O . PRO C 1 406 ? 4.186 1.022 75.448 1.00 41.39 423 PRO C O 1
ATOM 9128 N N . SER C 1 407 ? 4.571 1.278 73.237 1.00 42.97 424 SER C N 1
ATOM 9129 C CA . SER C 1 407 ? 3.547 0.358 72.773 1.00 45.49 424 SER C CA 1
ATOM 9130 C C . SER C 1 407 ? 3.900 -0.047 71.346 1.00 49.58 424 SER C C 1
ATOM 9131 O O . SER C 1 407 ? 4.625 0.663 70.649 1.00 42.57 424 SER C O 1
ATOM 9134 N N . ALA C 1 408 ? 3.386 -1.199 70.931 1.00 50.09 425 ALA C N 1
ATOM 9135 C CA . ALA C 1 408 ? 3.673 -1.720 69.602 1.00 52.27 425 ALA C CA 1
ATOM 9136 C C . ALA C 1 408 ? 3.137 -0.768 68.535 1.00 47.16 425 ALA C C 1
ATOM 9137 O O . ALA C 1 408 ? 1.985 -0.336 68.598 1.00 59.82 425 ALA C O 1
ATOM 9139 N N . ALA C 1 409 ? 3.988 -0.411 67.574 1.00 52.15 426 ALA C N 1
ATOM 9140 C CA . ALA C 1 409 ? 3.623 0.643 66.619 1.00 61.53 426 ALA C CA 1
ATOM 9141 C C . ALA C 1 409 ? 2.568 0.181 65.610 1.00 54.88 426 ALA C C 1
ATOM 9142 O O . ALA C 1 409 ? 1.538 0.843 65.442 1.00 73.14 426 ALA C O 1
ATOM 9144 N N . GLU C 1 410 ? 2.809 -0.943 64.922 1.00 49.14 427 GLU C N 1
ATOM 9145 C CA . GLU C 1 410 ? 1.841 -1.562 63.981 1.00 55.56 427 GLU C CA 1
ATOM 9146 C C . GLU C 1 410 ? 1.635 -0.736 62.697 1.00 50.93 427 GLU C C 1
ATOM 9147 O O . GLU C 1 410 ? 0.503 -0.454 62.289 1.00 42.52 427 GLU C O 1
ATOM 9153 N N . VAL C 1 411 ? 2.738 -0.385 62.041 1.00 46.89 428 VAL C N 1
ATOM 9154 C CA . VAL C 1 411 ? 2.684 0.403 60.810 1.00 41.88 428 VAL C CA 1
ATOM 9155 C C . VAL C 1 411 ? 2.209 -0.465 59.652 1.00 46.72 428 VAL C C 1
ATOM 9156 O O . VAL C 1 411 ? 2.706 -1.580 59.453 1.00 41.43 428 VAL C O 1
ATOM 9160 N N . ASP C 1 412 ? 1.242 0.043 58.884 1.00 41.88 429 ASP C N 1
ATOM 9161 C CA . ASP C 1 412 ? 0.821 -0.598 57.639 1.00 47.56 429 ASP C CA 1
ATOM 9162 C C . ASP C 1 412 ? 1.811 -0.300 56.522 1.00 42.92 429 ASP C C 1
ATOM 9163 O O . ASP C 1 412 ? 2.248 0.839 56.350 1.00 41.54 429 ASP C O 1
ATOM 9168 N N . PHE C 1 413 ? 2.154 -1.321 55.752 1.00 40.51 430 PHE C N 1
ATOM 9169 C CA . PHE C 1 413 ? 3.031 -1.146 54.605 1.00 37.58 430 PHE C CA 1
ATOM 9170 C C . PHE C 1 413 ? 2.244 -1.333 53.323 1.00 42.01 430 PHE C C 1
ATOM 9171 O O . PHE C 1 413 ? 1.300 -2.126 53.268 1.00 41.91 430 PHE C O 1
ATOM 9179 N N . ARG C 1 414 ? 2.662 -0.609 52.277 1.00 36.76 431 ARG C N 1
ATOM 9180 C CA . ARG C 1 414 ? 1.891 -0.562 51.042 1.00 36.40 431 ARG C CA 1
ATOM 9181 C C . ARG C 1 414 ? 2.577 -1.219 49.854 1.00 32.70 431 ARG C C 1
ATOM 9182 O O . ARG C 1 414 ? 1.879 -1.634 48.935 1.00 34.67 431 ARG C O 1
ATOM 9190 N N . GLY C 1 415 ? 3.907 -1.338 49.859 1.00 35.34 432 GLY C N 1
ATOM 9191 C CA . GLY C 1 415 ? 4.647 -1.893 48.747 1.00 32.16 432 GLY C CA 1
ATOM 9192 C C . GLY C 1 415 ? 4.851 -0.837 47.675 1.00 34.18 432 GLY C C 1
ATOM 9193 O O . GLY C 1 415 ? 4.274 0.249 47.718 1.00 34.90 432 GLY C O 1
ATOM 9194 N N . THR C 1 416 ? 5.686 -1.162 46.685 1.00 35.97 433 THR C N 1
ATOM 9195 C CA . THR C 1 416 ? 5.882 -0.241 45.572 1.00 35.99 433 THR C CA 1
ATOM 9196 C C . THR C 1 416 ? 4.634 -0.157 44.699 1.00 37.56 433 THR C C 1
ATOM 9197 O O . THR C 1 416 ? 3.879 -1.128 44.550 1.00 30.45 433 THR C O 1
ATOM 9201 N N . VAL C 1 417 ? 4.455 1.013 44.076 1.00 34.71 434 VAL C N 1
ATOM 9202 C CA . VAL C 1 417 ? 3.355 1.211 43.133 1.00 37.76 434 VAL C CA 1
ATOM 9203 C C . VAL C 1 417 ? 3.411 0.170 42.016 1.00 34.86 434 VAL C C 1
ATOM 9204 O O . VAL C 1 417 ? 2.376 -0.350 41.591 1.00 31.68 434 VAL C O 1
ATOM 9208 N N . GLN C 1 418 ? 4.618 -0.175 41.544 1.00 36.94 435 GLN C N 1
ATOM 9209 C CA . GLN C 1 418 ? 4.757 -1.153 40.454 1.00 39.70 435 GLN C CA 1
ATOM 9210 C C . GLN C 1 418 ? 4.340 -2.560 40.863 1.00 41.21 435 GLN C C 1
ATOM 9211 O O . GLN C 1 418 ? 4.053 -3.387 39.996 1.00 37.61 435 GLN C O 1
ATOM 9217 N N . SER C 1 419 ? 4.334 -2.865 42.158 1.00 36.02 436 SER C N 1
ATOM 9218 C CA . SER C 1 419 ? 3.866 -4.164 42.639 1.00 33.91 436 SER C CA 1
ATOM 9219 C C . SER C 1 419 ? 2.359 -4.345 42.485 1.00 34.53 436 SER C C 1
ATOM 9220 O O . SER C 1 419 ? 1.877 -5.485 42.495 1.00 39.44 436 SER C O 1
ATOM 9223 N N . GLU C 1 420 ? 1.603 -3.251 42.421 1.00 36.85 437 GLU C N 1
ATOM 9224 C CA . GLU C 1 420 ? 0.152 -3.338 42.399 1.00 30.85 437 GLU C CA 1
ATOM 9225 C C . GLU C 1 420 ? -0.328 -4.018 41.127 1.00 34.57 437 GLU C C 1
ATOM 9226 O O . GLU C 1 420 ? 0.192 -3.762 40.035 1.00 38.27 437 GLU C O 1
ATOM 9232 N N . ASP C 1 421 ? -1.318 -4.906 41.284 1.00 30.26 438 ASP C N 1
ATOM 9233 C CA . ASP C 1 421 ? -1.918 -5.594 40.140 1.00 29.95 438 ASP C CA 1
ATOM 9234 C C . ASP C 1 421 ? -2.346 -4.619 39.050 1.00 36.42 438 ASP C C 1
ATOM 9235 O O . ASP C 1 421 ? -2.182 -4.902 37.854 1.00 38.40 438 ASP C O 1
ATOM 9240 N N . GLY C 1 422 ? -2.920 -3.481 39.439 1.00 34.29 439 GLY C N 1
ATOM 9241 C CA . GLY C 1 422 ? -3.433 -2.552 38.441 1.00 34.30 439 GLY C CA 1
ATOM 9242 C C . GLY C 1 422 ? -2.348 -2.088 37.487 1.00 31.64 439 GLY C C 1
ATOM 9243 O O . GLY C 1 422 ? -2.543 -2.049 36.267 1.00 40.80 439 GLY C O 1
ATOM 9244 N N . TRP C 1 423 ? -1.181 -1.756 38.032 1.00 32.06 440 TRP C N 1
ATOM 9245 C CA . TRP C 1 423 ? -0.079 -1.248 37.237 1.00 36.13 440 TRP C CA 1
ATOM 9246 C C . TRP C 1 423 ? 0.724 -2.375 36.618 1.00 43.02 440 TRP C C 1
ATOM 9247 O O . TRP C 1 423 ? 1.192 -2.228 35.496 1.00 37.10 440 TRP C O 1
ATOM 9258 N N . SER C 1 424 ? 0.886 -3.512 37.311 1.00 33.14 441 SER C N 1
ATOM 9259 C CA . SER C 1 424 ? 1.597 -4.629 36.685 1.00 33.90 441 SER C CA 1
ATOM 9260 C C . SER C 1 424 ? 0.807 -5.251 35.537 1.00 33.58 441 SER C C 1
ATOM 9261 O O . SER C 1 424 ? 1.397 -5.926 34.684 1.00 32.17 441 SER C O 1
ATOM 9264 N N . PHE C 1 425 ? -0.508 -5.005 35.476 1.00 33.92 442 PHE C N 1
ATOM 9265 C CA . PHE C 1 425 ? -1.324 -5.414 34.327 1.00 30.51 442 PHE C CA 1
ATOM 9266 C C . PHE C 1 425 ? -0.809 -4.782 33.037 1.00 38.02 442 PHE C C 1
ATOM 9267 O O . PHE C 1 425 ? -0.819 -5.405 31.968 1.00 29.02 442 PHE C O 1
ATOM 9275 N N . VAL C 1 426 ? -0.339 -3.542 33.121 1.00 32.10 443 VAL C N 1
ATOM 9276 C CA . VAL C 1 426 ? 0.236 -2.869 31.958 1.00 34.67 443 VAL C CA 1
ATOM 9277 C C . VAL C 1 426 ? 1.523 -3.561 31.517 1.00 40.40 443 VAL C C 1
ATOM 9278 O O . VAL C 1 426 ? 1.786 -3.730 30.316 1.00 33.69 443 VAL C O 1
ATOM 9282 N N . VAL C 1 427 ? 2.356 -3.955 32.480 1.00 34.08 444 VAL C N 1
ATOM 9283 C CA . VAL C 1 427 ? 3.599 -4.653 32.149 1.00 33.37 444 VAL C CA 1
ATOM 9284 C C . VAL C 1 427 ? 3.303 -6.022 31.548 1.00 36.84 444 VAL C C 1
ATOM 9285 O O . VAL C 1 427 ? 3.933 -6.428 30.575 1.00 31.51 444 VAL C O 1
ATOM 9289 N N . LYS C 1 428 ? 2.329 -6.742 32.111 1.00 30.42 445 LYS C N 1
ATOM 9290 C CA . LYS C 1 428 ? 1.935 -8.041 31.582 1.00 35.00 445 LYS C CA 1
ATOM 9291 C C . LYS C 1 428 ? 1.385 -7.913 30.166 1.00 33.46 445 LYS C C 1
ATOM 9292 O O . LYS C 1 428 ? 1.633 -8.772 29.316 1.00 33.33 445 LYS C O 1
ATOM 9298 N N . SER C 1 429 ? 0.631 -6.850 29.894 1.00 32.98 446 SER C N 1
ATOM 9299 C CA . SER C 1 429 ? 0.142 -6.654 28.536 1.00 33.70 446 SER C CA 1
ATOM 9300 C C . SER C 1 429 ? 1.301 -6.496 27.565 1.00 32.36 446 SER C C 1
ATOM 9301 O O . SER C 1 429 ? 1.308 -7.116 26.496 1.00 31.36 446 SER C O 1
ATOM 9304 N N . LYS C 1 430 ? 2.302 -5.681 27.930 1.00 30.59 447 LYS C N 1
ATOM 9305 C CA . LYS C 1 430 ? 3.493 -5.540 27.096 1.00 30.55 447 LYS C CA 1
ATOM 9306 C C . LYS C 1 430 ? 4.195 -6.873 26.889 1.00 32.16 447 LYS C C 1
ATOM 9307 O O . LYS C 1 430 ? 4.613 -7.190 25.773 1.00 26.17 447 LYS C O 1
ATOM 9313 N N . ASP C 1 431 ? 4.360 -7.666 27.962 1.00 26.06 448 ASP C N 1
ATOM 9314 C CA . ASP C 1 431 ? 5.080 -8.932 27.838 1.00 27.20 448 ASP C CA 1
ATOM 9315 C C . ASP C 1 431 ? 4.314 -9.918 26.974 1.00 34.10 448 ASP C C 1
ATOM 9316 O O . ASP C 1 431 ? 4.916 -10.740 26.283 1.00 29.12 448 ASP C O 1
ATOM 9321 N N . ALA C 1 432 ? 2.986 -9.909 27.058 1.00 27.14 449 ALA C N 1
ATOM 9322 C CA . ALA C 1 432 ? 2.222 -10.828 26.226 1.00 28.39 449 ALA C CA 1
ATOM 9323 C C . ALA C 1 432 ? 2.264 -10.405 24.750 1.00 25.48 449 ALA C C 1
ATOM 9324 O O . ALA C 1 432 ? 2.389 -11.251 23.862 1.00 29.13 449 ALA C O 1
ATOM 9326 N N . LEU C 1 433 ? 2.254 -9.100 24.462 1.00 26.27 450 LEU C N 1
ATOM 9327 C CA . LEU C 1 433 ? 2.409 -8.673 23.064 1.00 34.91 450 LEU C CA 1
ATOM 9328 C C . LEU C 1 433 ? 3.741 -9.150 22.477 1.00 35.61 450 LEU C C 1
ATOM 9329 O O . LEU C 1 433 ? 3.787 -9.650 21.345 1.00 35.55 450 LEU C O 1
ATOM 9334 N N . ILE C 1 434 ? 4.828 -9.046 23.246 1.00 30.11 451 ILE C N 1
ATOM 9335 C CA . ILE C 1 434 ? 6.134 -9.508 22.768 1.00 31.89 451 ILE C CA 1
ATOM 9336 C C . ILE C 1 434 ? 6.095 -10.998 22.457 1.00 29.77 451 ILE C C 1
ATOM 9337 O O . ILE C 1 434 ? 6.647 -11.453 21.455 1.00 34.03 451 ILE C O 1
ATOM 9342 N N . GLN C 1 435 ? 5.457 -11.790 23.321 1.00 32.06 452 GLN C N 1
ATOM 9343 C CA . GLN C 1 435 ? 5.390 -13.225 23.055 1.00 33.41 452 GLN C CA 1
ATOM 9344 C C . GLN C 1 435 ? 4.627 -13.525 21.765 1.00 30.88 452 GLN C C 1
ATOM 9345 O O . GLN C 1 435 ? 5.080 -14.324 20.939 1.00 30.05 452 GLN C O 1
ATOM 9351 N N . THR C 1 436 ? 3.448 -12.922 21.585 1.00 31.53 453 THR C N 1
ATOM 9352 C CA . THR C 1 436 ? 2.651 -13.285 20.423 1.00 29.69 453 THR C CA 1
ATOM 9353 C C . THR C 1 436 ? 3.233 -12.690 19.150 1.00 29.91 453 THR C C 1
ATOM 9354 O O . THR C 1 436 ? 3.028 -13.238 18.066 1.00 32.53 453 THR C O 1
ATOM 9358 N N . MET C 1 437 ? 4.011 -11.619 19.259 1.00 32.57 454 MET C N 1
ATOM 9359 C CA . MET C 1 437 ? 4.606 -11.007 18.079 1.00 34.64 454 MET C CA 1
ATOM 9360 C C . MET C 1 437 ? 5.934 -11.637 17.697 1.00 34.70 454 MET C C 1
ATOM 9361 O O . MET C 1 437 ? 6.500 -11.262 16.669 1.00 35.97 454 MET C O 1
ATOM 9366 N N . MET C 1 438 ? 6.428 -12.595 18.483 1.00 29.39 455 MET C N 1
ATOM 9367 C CA . MET C 1 438 ? 7.811 -13.045 18.340 1.00 29.93 455 MET C CA 1
ATOM 9368 C C . MET C 1 438 ? 8.095 -13.581 16.938 1.00 43.79 455 MET C C 1
ATOM 9369 O O . MET C 1 438 ? 9.196 -13.392 16.407 1.00 44.27 455 MET C O 1
ATOM 9374 N N . TYR C 1 439 ? 7.122 -14.233 16.314 1.00 39.87 456 TYR C N 1
ATOM 9375 C CA . TYR C 1 439 ? 7.300 -14.636 14.920 1.00 37.35 456 TYR C CA 1
ATOM 9376 C C . TYR C 1 439 ? 5.945 -14.713 14.248 1.00 46.45 456 TYR C C 1
ATOM 9377 O O . TYR C 1 439 ? 4.918 -14.923 14.900 1.00 40.09 456 TYR C O 1
ATOM 9386 N N . THR C 1 440 ? 5.965 -14.566 12.927 1.00 41.46 457 THR C N 1
ATOM 9387 C CA . THR C 1 440 ? 4.741 -14.568 12.147 1.00 52.35 457 THR C CA 1
ATOM 9388 C C . THR C 1 440 ? 4.175 -15.988 12.057 1.00 47.61 457 THR C C 1
ATOM 9389 O O . THR C 1 440 ? 4.918 -16.968 12.000 1.00 40.62 457 THR C O 1
ATOM 9393 N N . LYS C 1 441 ? 2.845 -16.101 12.116 1.00 47.62 458 LYS C N 1
ATOM 9394 C CA . LYS C 1 441 ? 2.153 -17.397 12.105 1.00 45.73 458 LYS C CA 1
ATOM 9395 C C . LYS C 1 441 ? 1.555 -17.611 10.711 1.00 53.64 458 LYS C C 1
ATOM 9396 O O . LYS C 1 441 ? 0.361 -17.433 10.477 1.00 48.17 458 LYS C O 1
ATOM 9402 N N . ASN C 1 442 ? 2.398 -18.034 9.784 1.00 48.75 459 ASN C N 1
ATOM 9403 C CA . ASN C 1 442 ? 2.107 -17.852 8.371 1.00 67.68 459 ASN C CA 1
ATOM 9404 C C . ASN C 1 442 ? 2.099 -19.156 7.584 1.00 82.94 459 ASN C C 1
ATOM 9405 O O . ASN C 1 442 ? 2.024 -20.259 8.124 1.00 82.01 459 ASN C O 1
ATOM 9410 N N . GLY C 1 443 ? 2.114 -18.974 6.268 1.00 63.62 460 GLY C N 1
ATOM 9411 C CA . GLY C 1 443 ? 2.818 -19.827 5.340 1.00 78.94 460 GLY C CA 1
ATOM 9412 C C . GLY C 1 443 ? 3.727 -18.916 4.536 1.00 84.57 460 GLY C C 1
ATOM 9413 O O . GLY C 1 443 ? 3.530 -18.750 3.329 1.00 85.61 460 GLY C O 1
ATOM 9414 N N . GLY C 1 444 ? 4.697 -18.282 5.191 1.00 83.90 461 GLY C N 1
ATOM 9415 C CA . GLY C 1 444 ? 5.514 -17.263 4.547 1.00 78.10 461 GLY C CA 1
ATOM 9416 C C . GLY C 1 444 ? 6.997 -17.572 4.550 1.00 75.76 461 GLY C C 1
ATOM 9417 O O . GLY C 1 444 ? 7.679 -17.346 3.544 1.00 75.79 461 GLY C O 1
#

Organism: Thogoto virus (isolate SiAr 126) (NCBI:txid126796)